Protein 8P2S (pdb70)

Sequence (1201 aa):
DTPAGMMMKFASETTKPFVDDYLLSEDVRDAVMHNYIHIHDKDYYPTKSLTCVQHPLDVILNHGFTAGHGSSRPAKRIETAAVLACISLETCQNEMHGGQAIPAFDFYLAPYVRMSYQEEVKNLEKLTGEDLSNLYDAPIDDYIEKPLDGLQGRERLEQHAINKTVNRVHQAMEAFIHNMNTIHSRGGNQVVFSSINYGTDTSAEGRCIMREILQSTYQGVGNGETAIFPIQIWKKKRGVNYLPEDRNYDLYKLACKVTARRFFPNFLNLDATFNQNEKWRADDPERYKWEIATMGCRTRVFEDRWGEKTSIARGNLSFSTINIVKLAIECMGIENEKQRIDMFFAKLDNILDITAKQLDERFQFQKTAMAKQFPLLMKYLWVGAENLKPEETIESVINHGTLGIGFIGLAECLVALIGKHHGESEKAQELGLKIITYMRDRANEFSEQYHHNYSILATPAEGLSGKFTKKDRKQFGVIPGVTDRDYYTNSNHVPVYYKCTALKKAQIEAPYHDLTRGGHIFYVEINPSVIESVVDMMDKYNMGYGSVNHNQRNIARKAKTRDVFMSIVNAKNNDITRENANMNADTPAGMMMKFASETTKPFVDDYLLSEDVRDAVMHNYIHIHDKDYYPTKSLTCVQHPLDVILNHGFTAGHGSSRPAKRIETAAVLACISLETCQNEMHGGQAIPAFDFYLAPYVRMSYQEEVKNLEKLTGEDLSNLYDAPIDDYIEKPLDGLQGRERLEQHAINKTVNRVHQAMEAFIHNMNTIHSRGGNQVVFSSINYGTDTSAEGRCIMREILQSTYQGVGNGETAIFPIQIWKKKRGVNYLPEDRNYDLYKLACKVTARRFFPNFLNLDATFNQNEKWRADDPERYKWEIATMGCRTRVFEDRWGEKTSIARGNLSFSTINIVKLAIECMGIENEKQRIDMFFAKLDNILDITAKQLDERFQFQKTAMAKQFPLLMKYLWVGAENLKPEETIESVINHGTLGIGFIGLAECLVALIGKHHGESEKAQELGLKIITYMRDRANEFSEQYHHNYSILATPAEGLSGKFTKKDRKQFGVIPGVTDRDYYTNSNHVPVYYKCTALKKAQIEAPYHDLTRGGHIFYVEIDGDATHNPSVIESVVDMMDKYNMGYGSVNHNRNRCLDCGYENADAHLEVCPKCGSHHIDKLQRITGYLVGTTDRWNSGKLAELHDRVTHI

Structure (mmCIF, N/CA/C/O backbone):
data_8P2S
#
_entry.id   8P2S
#
_cell.length_a   1.00
_cell.length_b   1.00
_cell.length_c   1.00
_cell.angle_alpha   90.00
_cell.angle_beta   90.00
_cell.angle_gamma   90.00
#
_symmetry.space_group_name_H-M   'P 1'
#
loop_
_entity.id
_entity.type
_entity.pdbx_description
1 polymer 'Anaerobic ribonucleoside-triphosphate reductase'
2 non-polymer "THYMIDINE-5'-TRIPHOSPHATE"
3 non-polymer 'MAGNESIUM ION'
4 non-polymer "GUANOSINE-5'-TRIPHOSPHATE"
5 non-polymer 'ZINC ION'
#
loop_
_atom_site.group_PDB
_atom_site.id
_atom_site.type_symbol
_atom_site.label_atom_id
_atom_site.label_alt_id
_atom_site.label_comp_id
_atom_site.label_asym_id
_atom_site.label_entity_id
_atom_site.label_seq_id
_atom_site.pdbx_PDB_ins_code
_atom_site.Cartn_x
_atom_site.Cartn_y
_atom_site.Cartn_z
_atom_site.occupancy
_atom_site.B_iso_or_equiv
_atom_site.auth_seq_id
_atom_site.auth_comp_id
_atom_site.auth_asym_id
_atom_site.auth_atom_id
_atom_site.pdbx_PDB_model_num
ATOM 1 N N . ASP A 1 124 ? 179.617 154.819 162.459 1.00 36.82 120 ASP A N 1
ATOM 2 C CA . ASP A 1 124 ? 180.382 154.770 163.698 1.00 36.82 120 ASP A CA 1
ATOM 3 C C . ASP A 1 124 ? 179.631 155.468 164.823 1.00 36.82 120 ASP A C 1
ATOM 4 O O . ASP A 1 124 ? 179.887 155.224 166.001 1.00 36.82 120 ASP A O 1
ATOM 9 N N . THR A 1 125 ? 178.706 156.343 164.450 1.00 34.82 121 THR A N 1
ATOM 10 C CA . THR A 1 125 ? 177.868 157.000 165.433 1.00 34.82 121 THR A CA 1
ATOM 11 C C . THR A 1 125 ? 176.876 156.001 166.029 1.00 34.82 121 THR A C 1
ATOM 12 O O . THR A 1 125 ? 176.514 155.013 165.383 1.00 34.82 121 THR A O 1
ATOM 16 N N . PRO A 1 126 ? 176.434 156.228 167.268 1.00 34.20 122 PRO A N 1
ATOM 17 C CA . PRO A 1 126 ? 175.434 155.327 167.865 1.00 34.20 122 PRO A CA 1
ATOM 18 C C . PRO A 1 126 ? 174.157 155.193 167.052 1.00 34.20 122 PRO A C 1
ATOM 19 O O . PRO A 1 126 ? 173.601 154.092 166.964 1.00 34.20 122 PRO A O 1
ATOM 23 N N . ALA A 1 127 ? 173.674 156.285 166.455 1.00 34.07 123 ALA A N 1
ATOM 24 C CA . ALA A 1 127 ? 172.467 156.204 165.637 1.00 34.07 123 ALA A CA 1
ATOM 25 C C . ALA A 1 127 ? 172.696 155.353 164.394 1.00 34.07 123 ALA A C 1
ATOM 26 O O . ALA A 1 127 ? 171.829 154.557 164.007 1.00 34.07 123 ALA A O 1
ATOM 28 N N . GLY A 1 128 ? 173.857 155.509 163.756 1.00 34.68 124 GLY A N 1
ATOM 29 C CA . GLY A 1 128 ? 174.176 154.672 162.614 1.00 34.68 124 GLY A CA 1
ATOM 30 C C . GLY A 1 128 ? 174.269 153.205 162.983 1.00 34.68 124 GLY A C 1
ATOM 31 O O . GLY A 1 128 ? 173.805 152.337 162.240 1.00 34.68 124 GLY A O 1
ATOM 32 N N . MET A 1 129 ? 174.865 152.910 164.140 1.00 34.35 125 MET A N 1
ATOM 33 C CA . MET A 1 129 ? 174.925 151.532 164.613 1.00 34.35 125 MET A CA 1
ATOM 34 C C . MET A 1 129 ? 173.532 150.978 164.879 1.00 34.35 125 MET A C 1
ATOM 35 O O . MET A 1 129 ? 173.246 149.817 164.566 1.00 34.35 125 MET A O 1
ATOM 40 N N . MET A 1 130 ? 172.655 151.792 165.469 1.00 33.81 126 MET A N 1
ATOM 41 C CA . MET A 1 130 ? 171.292 151.344 165.733 1.00 33.81 126 MET A CA 1
ATOM 42 C C . MET A 1 130 ? 170.561 151.027 164.436 1.00 33.81 126 MET A C 1
ATOM 43 O O . MET A 1 130 ? 169.865 150.009 164.333 1.00 33.81 126 MET A O 1
ATOM 48 N N . MET A 1 131 ? 170.713 151.887 163.428 1.00 34.08 127 MET A N 1
ATOM 49 C CA . MET A 1 131 ? 170.066 151.622 162.147 1.00 34.08 127 MET A CA 1
ATOM 50 C C . MET A 1 131 ? 170.664 150.400 161.461 1.00 34.08 127 MET A C 1
ATOM 51 O O . MET A 1 131 ? 169.946 149.642 160.800 1.00 34.08 127 MET A O 1
ATOM 56 N N . LYS A 1 132 ? 171.975 150.195 161.597 1.00 34.56 128 LYS A N 1
ATOM 57 C CA . LYS A 1 132 ? 172.594 148.999 161.035 1.00 34.56 128 LYS A CA 1
ATOM 58 C C . LYS A 1 132 ? 172.046 147.737 161.691 1.00 34.56 128 LYS A C 1
ATOM 59 O O . LYS A 1 132 ? 171.743 146.752 161.007 1.00 34.56 128 LYS A O 1
ATOM 65 N N . PHE A 1 133 ? 171.902 147.754 163.018 1.00 34.59 129 PHE A N 1
ATOM 66 C CA . PHE A 1 133 ? 171.319 146.614 163.720 1.00 34.59 129 PHE A CA 1
ATOM 67 C C . PHE A 1 133 ? 169.881 146.377 163.278 1.00 34.59 129 PHE A C 1
ATOM 68 O O . PHE A 1 133 ? 169.461 145.232 163.069 1.00 34.59 129 PHE A O 1
ATOM 76 N N . ALA A 1 134 ? 169.108 147.455 163.131 1.00 34.59 130 ALA A N 1
ATOM 77 C CA . ALA A 1 134 ? 167.724 147.317 162.689 1.00 34.59 130 ALA A CA 1
ATOM 78 C C . ALA A 1 134 ? 167.645 146.721 161.287 1.00 34.59 130 ALA A C 1
ATOM 79 O O . ALA A 1 134 ? 166.805 145.857 161.018 1.00 34.59 130 ALA A O 1
ATOM 81 N N . SER A 1 135 ? 168.513 147.170 160.379 1.00 35.42 131 SER A N 1
ATOM 82 C CA . SER A 1 135 ? 168.521 146.612 159.030 1.00 35.42 131 SER A CA 1
ATOM 83 C C . SER A 1 135 ? 168.919 145.142 159.043 1.00 35.42 131 SER A C 1
ATOM 84 O O . SER A 1 135 ? 168.328 144.321 158.326 1.00 35.42 131 SER A O 1
ATOM 87 N N . GLU A 1 136 ? 169.919 144.788 159.856 1.00 35.79 132 GLU A N 1
ATOM 88 C CA . GLU A 1 136 ? 170.379 143.406 159.910 1.00 35.79 132 GLU A CA 1
ATOM 89 C C . GLU A 1 136 ? 169.362 142.492 160.579 1.00 35.79 132 GLU A C 1
ATOM 90 O O . GLU A 1 136 ? 169.399 141.276 160.370 1.00 35.79 132 GLU A O 1
ATOM 96 N N . THR A 1 137 ? 168.466 143.041 161.394 1.00 35.47 133 THR A N 1
ATOM 97 C CA . THR A 1 137 ? 167.403 142.219 161.957 1.00 35.47 133 THR A CA 1
ATOM 98 C C . THR A 1 137 ? 166.107 142.277 161.156 1.00 35.47 133 THR A C 1
ATOM 99 O O . THR A 1 137 ? 165.207 141.471 161.414 1.00 35.47 133 THR A O 1
ATOM 103 N N . THR A 1 138 ? 165.983 143.200 160.201 1.00 35.56 134 THR A N 1
ATOM 104 C CA . THR A 1 138 ? 164.794 143.263 159.356 1.00 35.56 134 THR A CA 1
ATOM 10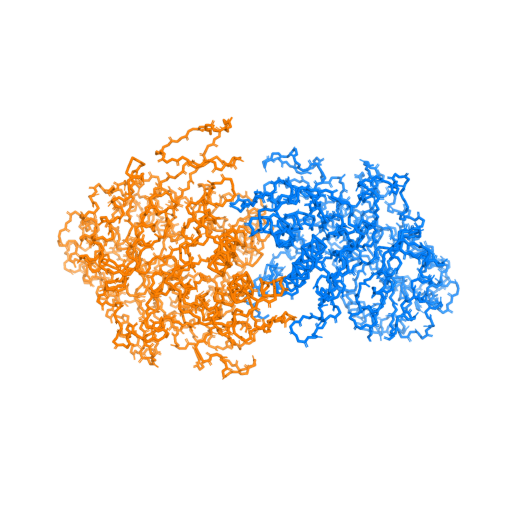5 C C . THR A 1 138 ? 164.946 142.527 158.033 1.00 35.56 134 THR A C 1
ATOM 106 O O . THR A 1 138 ? 164.013 141.835 157.617 1.00 35.56 134 THR A O 1
ATOM 110 N N . LYS A 1 139 ? 166.086 142.664 157.349 1.00 34.84 135 LYS A N 1
ATOM 111 C CA . LYS A 1 139 ? 166.233 142.027 156.040 1.00 34.84 135 LYS A CA 1
ATOM 112 C C . LYS A 1 139 ? 166.061 140.512 156.100 1.00 34.84 135 LYS A C 1
ATOM 113 O O . LYS A 1 139 ? 165.299 139.965 155.280 1.00 34.84 135 LYS A O 1
ATOM 119 N N . PRO A 1 140 ? 166.707 139.778 157.015 1.00 34.80 136 PRO A N 1
ATOM 120 C CA . PRO A 1 140 ? 166.377 138.351 157.138 1.00 34.80 136 PRO A CA 1
ATOM 121 C C . PRO A 1 140 ? 164.920 138.109 157.474 1.00 34.80 136 PRO A C 1
ATOM 122 O O . PRO A 1 140 ? 164.349 137.102 157.039 1.00 34.80 136 PRO A O 1
ATOM 126 N N . PHE A 1 141 ? 164.296 139.006 158.239 1.00 36.00 137 PHE A N 1
ATOM 127 C CA . PHE A 1 141 ? 162.900 138.801 158.605 1.00 36.00 137 PHE A CA 1
ATOM 128 C C . PHE A 1 141 ? 161.985 138.954 157.399 1.00 36.00 137 PHE A C 1
ATOM 129 O O . PHE A 1 141 ? 161.083 138.140 157.193 1.00 36.00 137 PHE A O 1
ATOM 137 N N . VAL A 1 142 ? 162.185 140.002 156.596 1.00 35.58 138 VAL A N 1
ATOM 138 C CA . VAL A 1 142 ? 161.344 140.171 155.413 1.00 35.58 138 VAL A CA 1
ATOM 139 C C . VAL A 1 142 ? 161.602 139.047 154.418 1.00 35.58 138 VAL A C 1
ATOM 140 O O . VAL A 1 142 ? 160.689 138.603 153.710 1.00 35.58 138 VAL A O 1
ATOM 144 N N . ASP A 1 143 ? 162.839 138.542 154.371 1.00 36.41 139 ASP A N 1
ATOM 145 C CA . ASP A 1 143 ? 163.122 137.397 153.511 1.00 36.41 139 ASP A CA 1
ATOM 146 C C . ASP A 1 143 ? 162.303 136.166 153.889 1.00 36.41 139 ASP A C 1
ATOM 147 O O . ASP A 1 143 ? 162.174 135.248 153.072 1.00 36.41 139 ASP A O 1
ATOM 152 N N . ASP A 1 144 ? 161.748 136.124 155.101 1.00 37.35 140 ASP A N 1
ATOM 153 C CA . ASP A 1 144 ? 160.969 134.991 155.586 1.00 37.35 140 ASP A CA 1
ATOM 154 C C . ASP A 1 144 ? 159.542 135.424 155.907 1.00 37.35 140 ASP A C 1
ATOM 155 O O . ASP A 1 144 ? 159.319 136.510 156.444 1.00 37.35 140 ASP A O 1
ATOM 160 N N . TYR A 1 145 ? 158.575 134.577 155.551 1.00 40.46 141 TYR A N 1
ATOM 161 C CA . TYR A 1 145 ? 157.165 134.743 155.906 1.00 40.46 141 TYR A CA 1
ATOM 162 C C . TYR A 1 145 ? 156.507 135.914 155.183 1.00 40.46 141 TYR A C 1
ATOM 163 O O . TYR A 1 145 ? 155.285 136.081 155.258 1.00 40.46 141 TYR A O 1
ATOM 172 N N . LEU A 1 146 ? 157.294 136.731 154.483 1.00 36.25 142 LEU A N 1
ATOM 173 C CA . LEU A 1 146 ? 156.760 137.877 153.753 1.00 36.25 142 LEU A CA 1
ATOM 174 C C . LEU A 1 146 ? 156.984 137.749 152.254 1.00 36.25 142 LEU A C 1
ATOM 175 O O . LEU A 1 146 ? 156.029 137.882 151.482 1.00 36.25 142 LEU A O 1
ATOM 180 N N . LEU A 1 147 ? 158.214 137.502 151.814 1.00 35.63 143 LEU A N 1
ATOM 181 C CA . LEU A 1 147 ? 158.462 137.271 150.399 1.00 35.63 143 LEU A CA 1
ATOM 182 C C . LEU A 1 147 ? 157.882 135.928 149.981 1.00 35.63 143 LEU A C 1
ATOM 183 O O . LEU A 1 147 ? 158.004 134.935 150.704 1.00 35.63 143 LEU A O 1
ATOM 188 N N . SER A 1 148 ? 157.249 135.899 148.813 1.00 36.83 144 SER A N 1
ATOM 189 C CA . SER A 1 148 ? 156.734 134.654 148.276 1.00 36.83 144 SER A CA 1
ATOM 190 C C . SER A 1 148 ? 157.889 133.731 147.895 1.00 36.83 144 SER A C 1
ATOM 191 O O . SER A 1 148 ? 159.051 134.142 147.816 1.00 36.83 144 SER A O 1
ATOM 194 N N . GLU A 1 149 ? 157.557 132.459 147.668 1.00 39.24 145 GLU A N 1
ATOM 195 C CA . GLU A 1 149 ? 158.584 131.476 147.332 1.00 39.24 145 GLU A CA 1
ATOM 196 C C . GLU A 1 149 ? 159.318 131.863 146.054 1.00 39.24 145 GLU A C 1
ATOM 197 O O . GLU A 1 149 ? 160.555 131.859 146.009 1.00 39.24 145 GLU A O 1
ATOM 203 N N . ASP A 1 150 ? 158.569 132.228 145.009 1.00 38.08 146 ASP A N 1
ATOM 204 C CA . ASP A 1 150 ? 159.192 132.651 143.759 1.00 38.08 146 ASP A CA 1
ATOM 205 C C . ASP A 1 150 ? 159.973 133.946 143.941 1.00 38.08 146 ASP A C 1
ATOM 206 O O . ASP A 1 150 ? 161.071 134.101 143.394 1.00 38.08 146 ASP A O 1
ATOM 211 N N . VAL A 1 151 ? 159.420 134.886 144.708 1.00 35.78 147 VAL A N 1
ATOM 212 C CA . VAL A 1 151 ? 160.089 136.165 144.931 1.00 35.78 147 VAL A CA 1
ATOM 213 C C . VAL A 1 151 ? 161.395 135.960 145.687 1.00 35.78 147 VAL A C 1
ATOM 214 O O . VAL A 1 151 ? 162.437 136.521 145.329 1.00 35.78 147 VAL A O 1
ATOM 218 N N . ARG A 1 152 ? 161.355 135.158 146.753 1.00 36.68 148 ARG A N 1
ATOM 219 C CA . ARG A 1 152 ? 162.568 134.895 147.518 1.00 36.68 148 ARG A CA 1
ATOM 220 C C . ARG A 1 152 ? 163.592 134.153 146.673 1.00 36.68 148 ARG A C 1
ATOM 221 O O . ARG A 1 152 ? 164.795 134.422 146.765 1.00 36.68 148 ARG A O 1
ATOM 229 N N . ASP A 1 153 ? 163.133 133.215 145.843 1.00 36.53 149 ASP A N 1
ATOM 230 C CA . ASP A 1 153 ? 164.045 132.512 144.950 1.00 36.53 149 ASP A CA 1
ATOM 231 C C . ASP A 1 153 ? 164.724 133.478 143.988 1.00 36.53 149 ASP A C 1
ATOM 232 O O . ASP A 1 153 ? 165.935 133.388 143.759 1.00 36.53 149 ASP A O 1
ATOM 237 N N . ALA A 1 154 ? 163.962 134.415 143.420 1.00 34.96 150 ALA A N 1
ATOM 238 C CA . ALA A 1 154 ? 164.547 135.383 142.498 1.00 34.96 150 ALA A CA 1
ATOM 239 C C . ALA A 1 154 ? 165.535 136.302 143.206 1.00 34.96 150 ALA A C 1
ATOM 240 O O . ALA A 1 154 ? 166.601 136.613 142.664 1.00 34.96 150 ALA A O 1
ATOM 242 N N . VAL A 1 155 ? 165.194 136.754 144.414 1.00 34.92 151 VAL A N 1
ATOM 243 C CA . VAL A 1 155 ? 166.076 137.663 145.143 1.00 34.92 151 VAL A CA 1
ATOM 244 C C . VAL A 1 155 ? 167.375 136.961 145.522 1.00 34.92 151 VAL A C 1
ATOM 245 O O . VAL A 1 155 ? 168.467 137.517 145.363 1.00 34.92 151 VAL A O 1
ATOM 249 N N . MET A 1 156 ? 167.278 135.727 146.021 1.00 36.94 152 MET A N 1
ATOM 250 C CA . MET A 1 156 ? 168.470 135.004 146.448 1.00 36.94 152 MET A CA 1
ATOM 251 C C . MET A 1 156 ? 169.340 134.565 145.279 1.00 36.94 152 MET A C 1
ATOM 252 O O . MET A 1 156 ? 170.521 134.267 145.482 1.00 36.94 152 MET A O 1
ATOM 257 N N . HIS A 1 157 ? 168.791 134.519 144.068 1.00 34.98 153 HIS A N 1
ATOM 258 C CA . HIS A 1 157 ? 169.536 134.109 142.886 1.00 34.98 153 HIS A CA 1
ATOM 259 C C . HIS A 1 157 ? 170.134 135.286 142.126 1.00 34.98 153 HIS A C 1
ATOM 260 O O . HIS A 1 157 ? 170.543 135.116 140.974 1.00 34.98 153 HIS A O 1
ATOM 267 N N . ASN A 1 158 ? 170.174 136.472 142.739 1.00 34.14 154 ASN A N 1
ATOM 268 C CA . ASN A 1 158 ? 170.812 137.657 142.160 1.00 34.14 154 ASN A CA 1
ATOM 269 C C . ASN A 1 158 ? 170.084 138.129 140.901 1.00 34.14 154 ASN A C 1
ATOM 270 O O . ASN A 1 158 ? 170.705 138.580 139.938 1.00 34.14 154 ASN A O 1
ATOM 275 N N . TYR A 1 159 ? 168.756 138.025 140.908 1.00 33.34 155 TYR A N 1
ATOM 276 C CA . TYR A 1 159 ? 167.916 138.524 139.826 1.00 33.34 155 TYR A CA 1
ATOM 277 C C . TYR A 1 159 ? 167.256 139.853 140.168 1.00 33.34 155 TYR A C 1
ATOM 278 O O . TYR A 1 159 ? 167.283 140.787 139.363 1.00 33.34 155 TYR A O 1
ATOM 287 N N . ILE A 1 160 ? 166.661 139.952 141.353 1.00 31.31 156 ILE A N 1
ATOM 288 C CA . ILE A 1 160 ? 165.906 141.124 141.775 1.00 31.31 156 ILE A CA 1
ATOM 289 C C . ILE A 1 160 ? 166.554 141.694 143.025 1.00 31.31 156 ILE A C 1
ATOM 290 O O . ILE A 1 160 ? 166.826 140.957 143.980 1.00 31.31 156 ILE A O 1
ATOM 295 N N . HIS A 1 161 ? 166.802 142.998 143.019 1.00 29.87 157 HIS A N 1
ATOM 296 C CA . HIS A 1 161 ? 167.216 143.726 144.211 1.00 29.87 157 HIS A CA 1
ATOM 297 C C . HIS A 1 161 ? 166.020 144.538 144.686 1.00 29.87 157 HIS A C 1
ATOM 298 O O . HIS A 1 161 ? 165.614 145.496 144.023 1.00 29.87 157 HIS A O 1
ATOM 305 N N . ILE A 1 162 ? 165.455 144.149 145.827 1.00 29.33 158 ILE A N 1
ATOM 306 C CA . ILE A 1 162 ? 164.322 144.858 146.416 1.00 29.33 158 ILE A CA 1
ATOM 307 C C . ILE A 1 162 ? 164.891 146.046 147.184 1.00 29.33 158 ILE A C 1
ATOM 308 O O . ILE A 1 162 ? 165.430 145.890 148.280 1.00 29.33 158 ILE A O 1
ATOM 313 N N . HIS A 1 163 ? 164.783 147.238 146.604 1.00 29.84 159 HIS A N 1
ATOM 314 C CA . HIS A 1 163 ? 165.301 148.430 147.256 1.00 29.84 159 HIS A CA 1
ATOM 315 C C . HIS A 1 163 ? 164.530 148.712 148.535 1.00 29.84 159 HIS A C 1
ATOM 316 O O . HIS A 1 163 ? 163.306 148.567 148.586 1.00 29.84 159 HIS A O 1
ATOM 323 N N . ASP A 1 164 ? 165.262 149.117 149.571 1.00 32.32 160 ASP A N 1
ATOM 324 C CA . ASP A 1 164 ? 164.700 149.328 150.901 1.00 32.32 160 ASP A CA 1
ATOM 325 C C . ASP A 1 164 ? 164.009 148.061 151.403 1.00 32.32 160 ASP A C 1
ATOM 326 O O . ASP A 1 164 ? 162.849 148.078 151.818 1.00 32.32 160 ASP A O 1
ATOM 331 N N . LYS A 1 165 ? 164.738 146.943 151.340 1.00 32.57 161 LYS A N 1
ATOM 332 C CA . LYS A 1 165 ? 164.240 145.706 151.933 1.00 32.57 161 LYS A CA 1
ATOM 333 C C . LYS A 1 165 ? 164.119 145.849 153.443 1.00 32.57 161 LYS A C 1
ATOM 334 O O . LYS A 1 165 ? 163.182 145.323 154.052 1.00 32.57 161 LYS A O 1
ATOM 340 N N . ASP A 1 166 ? 165.071 146.533 154.068 1.00 32.89 162 ASP A N 1
ATOM 341 C CA . ASP A 1 166 ? 164.808 147.127 155.367 1.00 32.89 162 ASP A CA 1
ATOM 342 C C . ASP A 1 166 ? 163.829 148.281 155.190 1.00 32.89 162 ASP A C 1
ATOM 343 O O . ASP A 1 166 ? 163.875 149.006 154.194 1.00 32.89 162 ASP A O 1
ATOM 348 N N . TYR A 1 167 ? 162.944 148.445 156.171 1.00 31.52 163 TYR A N 1
ATOM 349 C CA . TYR A 1 167 ? 161.735 149.277 156.165 1.00 31.52 163 TYR A CA 1
ATOM 350 C C . TYR A 1 167 ? 160.577 148.572 155.467 1.00 31.52 163 TYR A C 1
ATOM 351 O O . TYR A 1 167 ? 159.476 149.135 155.422 1.00 31.52 163 TYR A O 1
ATOM 360 N N . TYR A 1 168 ? 160.779 147.375 154.917 1.00 29.79 164 TYR A N 1
ATOM 361 C CA . TYR A 1 168 ? 159.648 146.576 154.449 1.00 29.79 164 TYR A CA 1
ATOM 362 C C . TYR A 1 168 ? 158.671 146.255 155.573 1.00 29.79 164 TYR A C 1
ATOM 363 O O . TYR A 1 168 ? 157.455 146.411 155.363 1.00 29.79 164 TYR A O 1
ATOM 372 N N . PRO A 1 169 ? 159.100 145.809 156.761 1.00 30.65 165 PRO A N 1
ATOM 373 C CA . PRO A 1 169 ? 158.123 145.573 157.837 1.00 30.65 165 PRO A CA 1
ATOM 374 C C . PRO A 1 169 ? 157.393 146.826 158.276 1.00 30.65 165 PRO A C 1
ATOM 375 O O . PRO A 1 169 ? 156.314 146.720 158.870 1.00 30.65 165 PRO A O 1
ATOM 379 N N . THR A 1 170 ? 157.947 148.006 158.008 1.00 30.11 166 THR A N 1
ATOM 380 C CA . THR A 1 170 ? 157.330 149.261 158.408 1.00 30.11 166 THR A CA 1
ATOM 381 C C . THR A 1 170 ? 156.192 149.685 157.493 1.00 30.11 166 THR A C 1
ATOM 382 O O . THR A 1 170 ? 155.503 150.662 157.809 1.00 30.11 166 THR A O 1
ATOM 386 N N . LYS A 1 171 ? 155.985 148.985 156.376 1.00 28.67 167 LYS A N 1
ATOM 387 C CA . LYS A 1 171 ? 154.968 149.339 155.385 1.00 28.67 167 LYS A CA 1
ATOM 388 C C . LYS A 1 171 ? 155.170 150.758 154.863 1.00 28.67 167 LYS A C 1
ATOM 389 O O . LYS A 1 171 ? 154.217 151.428 154.461 1.00 28.67 167 LYS A O 1
ATOM 395 N N . SER A 1 172 ? 156.417 151.215 154.865 1.00 29.30 168 SER A N 1
ATOM 396 C CA . SER A 1 172 ? 156.733 152.580 154.482 1.00 29.30 168 SER A CA 1
ATOM 397 C C . SER A 1 172 ? 156.760 152.741 152.965 1.00 29.30 168 SER A C 1
ATOM 398 O O . SER A 1 172 ? 157.082 151.810 152.222 1.00 29.30 168 SER A O 1
ATOM 401 N N . LEU A 1 173 ? 156.417 153.942 152.513 1.00 28.92 169 LEU A N 1
ATOM 402 C CA . LEU A 1 173 ? 156.535 154.315 151.113 1.00 28.92 169 LEU A CA 1
ATOM 403 C C . LEU A 1 173 ? 157.915 154.912 150.852 1.00 28.92 169 LEU A C 1
ATOM 404 O O . LEU A 1 173 ? 158.686 155.181 151.775 1.00 28.92 169 LEU A O 1
ATOM 409 N N . THR A 1 174 ? 158.232 155.118 149.574 1.00 29.40 170 THR A N 1
ATOM 410 C CA . THR A 1 174 ? 159.581 155.569 149.229 1.00 29.40 170 THR A CA 1
ATOM 411 C C . THR A 1 174 ? 159.736 157.082 149.368 1.00 29.40 170 THR A C 1
ATOM 412 O O . THR A 1 174 ? 160.457 157.563 150.246 1.00 29.40 170 THR A O 1
ATOM 416 N N . CYS A 1 175 ? 159.030 157.851 148.543 1.00 30.74 171 CYS A N 1
ATOM 417 C CA . CYS A 1 175 ? 159.343 159.266 148.403 1.00 30.74 171 CYS A CA 1
ATOM 418 C C . CYS A 1 175 ? 158.065 160.060 148.181 1.00 30.74 171 CYS A C 1
ATOM 419 O O . CYS A 1 175 ? 156.997 159.500 147.924 1.00 30.74 171 CYS A O 1
ATOM 422 N N . VAL A 1 176 ? 158.187 161.385 148.283 1.00 30.36 172 VAL A N 1
ATOM 423 C CA . VAL A 1 176 ? 157.050 162.269 148.057 1.00 30.36 172 VAL A CA 1
ATOM 424 C C . VAL A 1 176 ? 157.552 163.653 147.666 1.00 30.36 172 VAL A C 1
ATOM 425 O O . VAL A 1 176 ? 158.658 164.072 148.043 1.00 30.36 172 VAL A O 1
ATOM 429 N N . GLN A 1 177 ? 156.735 164.350 146.878 1.00 29.27 173 GLN A N 1
ATOM 430 C CA . GLN A 1 177 ? 156.866 165.780 146.638 1.00 29.27 173 GLN A CA 1
ATOM 431 C C . GLN A 1 177 ? 155.907 166.489 147.588 1.00 29.27 173 GLN A C 1
ATOM 432 O O . GLN A 1 177 ? 154.686 166.395 147.430 1.00 29.27 173 GLN A O 1
ATOM 438 N N . HIS A 1 178 ? 156.454 167.188 148.569 1.00 29.29 174 HIS A N 1
ATOM 439 C CA . HIS A 1 178 ? 155.658 167.795 149.621 1.00 29.29 174 HIS A CA 1
ATOM 440 C C . HIS A 1 178 ? 154.791 168.918 149.072 1.00 29.29 174 HIS A C 1
ATOM 441 O O . HIS A 1 178 ? 155.322 169.853 148.454 1.00 29.29 174 HIS A O 1
ATOM 448 N N . PRO A 1 179 ? 153.477 168.879 149.268 1.00 29.39 175 PRO A N 1
ATOM 449 C CA . PRO A 1 179 ? 152.687 170.097 149.073 1.00 29.39 175 PRO A CA 1
ATOM 450 C C . PRO A 1 179 ? 152.877 171.026 150.260 1.00 29.39 175 PRO A C 1
ATOM 451 O O . PRO A 1 179 ? 152.268 170.832 151.317 1.00 29.39 175 PRO A O 1
ATOM 455 N N . LEU A 1 180 ? 153.716 172.046 150.097 1.00 29.39 176 LEU A N 1
ATOM 456 C CA . LEU A 1 180 ? 154.063 172.911 151.215 1.00 29.39 176 LEU A CA 1
ATOM 457 C C . LEU A 1 180 ? 153.029 173.991 151.474 1.00 29.39 176 LEU A C 1
ATOM 458 O O . LEU A 1 180 ? 153.070 174.617 152.537 1.00 29.39 176 LEU A O 1
ATOM 463 N N . ASP A 1 181 ? 152.117 174.234 150.533 1.00 30.67 177 ASP A N 1
ATOM 464 C CA . ASP A 1 181 ? 151.084 175.236 150.762 1.00 30.67 177 ASP A CA 1
ATOM 465 C C . ASP A 1 181 ? 150.186 174.840 151.926 1.00 30.67 177 ASP A C 1
ATOM 466 O O . ASP A 1 181 ? 149.835 175.682 152.759 1.00 30.67 177 ASP A O 1
ATOM 471 N N . VAL A 1 182 ? 149.829 173.557 152.019 1.00 30.81 178 VAL A N 1
ATOM 472 C CA . VAL A 1 182 ? 148.971 173.096 153.109 1.00 30.81 178 VAL A CA 1
ATOM 473 C C . VAL A 1 182 ? 149.647 173.333 154.454 1.00 30.81 178 VAL A C 1
ATOM 474 O O . VAL A 1 182 ? 149.061 173.922 155.373 1.00 30.81 178 VAL A O 1
ATOM 478 N N . ILE A 1 183 ? 150.901 172.895 154.580 1.00 30.68 179 ILE A N 1
ATOM 479 C CA . ILE A 1 183 ? 151.628 173.034 155.838 1.00 30.68 179 ILE A CA 1
ATOM 480 C C . ILE A 1 183 ? 151.829 174.503 156.183 1.00 30.68 179 ILE A C 1
ATOM 481 O O . ILE A 1 183 ? 151.648 174.917 157.333 1.00 30.68 179 ILE A O 1
ATOM 486 N N . LEU A 1 184 ? 152.204 175.314 155.194 1.00 29.44 180 LEU A N 1
ATOM 487 C CA . LEU A 1 184 ? 152.557 176.700 155.468 1.00 29.44 180 LEU A CA 1
ATOM 488 C C . LEU A 1 184 ? 151.331 177.568 155.719 1.00 29.44 180 LEU A C 1
ATOM 489 O O . LEU A 1 184 ? 151.439 178.606 156.381 1.00 29.44 180 LEU A O 1
ATOM 494 N N . ASN A 1 185 ? 150.164 177.173 155.211 1.00 29.93 181 ASN A N 1
ATOM 495 C CA . ASN A 1 185 ? 148.974 177.997 155.374 1.00 29.93 181 ASN A CA 1
ATOM 496 C C . ASN A 1 185 ? 148.096 177.544 156.531 1.00 29.93 181 ASN A C 1
ATOM 497 O O . ASN A 1 185 ? 147.370 178.361 157.107 1.00 29.93 181 ASN A O 1
ATOM 502 N N . HIS A 1 186 ? 148.130 176.260 156.883 1.00 30.78 182 HIS A N 1
ATOM 503 C CA . HIS A 1 186 ? 147.311 175.746 157.972 1.00 30.78 182 HIS A CA 1
ATOM 504 C C . HIS A 1 186 ? 148.143 175.233 159.139 1.00 30.78 182 HIS A C 1
ATOM 505 O O . HIS A 1 186 ? 147.583 174.669 160.084 1.00 30.78 182 HIS A O 1
ATOM 512 N N . GLY A 1 187 ? 149.458 175.424 159.104 1.00 30.17 183 GLY A N 1
ATOM 513 C CA . GLY A 1 187 ? 150.290 174.829 160.123 1.00 30.17 183 GLY A CA 1
ATOM 514 C C . GLY A 1 187 ? 150.287 173.317 159.978 1.00 30.17 183 GLY A C 1
ATOM 515 O O . GLY A 1 187 ? 149.996 172.761 158.915 1.00 30.17 183 GLY A O 1
ATOM 516 N N . PHE A 1 188 ? 150.616 172.645 161.077 1.00 31.31 184 PHE A N 1
ATOM 517 C CA . PHE A 1 188 ? 150.499 171.194 161.112 1.00 31.31 184 PHE A CA 1
ATOM 518 C C . PHE A 1 188 ? 150.411 170.742 162.560 1.00 31.31 184 PHE A C 1
ATOM 519 O O . PHE A 1 188 ? 150.763 171.480 163.481 1.00 31.31 184 PHE A O 1
ATOM 527 N N . THR A 1 189 ? 149.921 169.516 162.745 1.00 33.22 185 THR A N 1
ATOM 528 C CA . THR A 1 189 ? 149.846 168.883 164.065 1.00 33.22 185 THR A CA 1
ATOM 529 C C . THR A 1 189 ? 150.238 167.417 163.890 1.00 33.22 185 THR A C 1
ATOM 530 O O . THR A 1 189 ? 149.387 166.564 163.624 1.00 33.22 185 THR A O 1
ATOM 534 N N . ALA A 1 190 ? 151.529 167.133 164.037 1.00 34.51 186 ALA A N 1
ATOM 535 C CA . ALA A 1 190 ? 152.049 165.772 163.971 1.00 34.51 186 ALA A CA 1
ATOM 536 C C . ALA A 1 190 ? 152.345 165.312 165.393 1.00 34.51 186 ALA A C 1
ATOM 537 O O . ALA A 1 190 ? 153.285 165.804 166.027 1.00 34.51 186 ALA A O 1
ATOM 539 N N . GLY A 1 191 ? 151.553 164.365 165.886 1.00 34.96 187 GLY A N 1
ATOM 540 C CA . GLY A 1 191 ? 151.692 163.959 167.274 1.00 34.96 187 GLY A CA 1
ATOM 541 C C . GLY A 1 191 ? 151.404 165.129 168.191 1.00 34.96 187 GLY A C 1
ATOM 542 O O . GLY A 1 191 ? 150.343 165.760 168.118 1.00 34.96 187 GLY A O 1
ATOM 543 N N . HIS A 1 192 ? 152.354 165.431 169.070 1.00 35.14 188 HIS A N 1
ATOM 544 C CA . HIS A 1 192 ? 152.253 166.593 169.940 1.00 35.14 188 HIS A CA 1
ATOM 545 C C . HIS A 1 192 ? 152.960 167.818 169.374 1.00 35.14 188 HIS A C 1
ATOM 546 O O . HIS A 1 192 ? 152.934 168.878 170.009 1.00 35.14 188 HIS A O 1
ATOM 553 N N . GLY A 1 193 ? 153.585 167.702 168.205 1.00 34.39 189 GLY A N 1
ATOM 554 C CA . GLY A 1 193 ? 154.231 168.834 167.570 1.00 34.39 189 GLY A CA 1
ATOM 555 C C . GLY A 1 193 ? 153.283 169.622 166.690 1.00 34.39 189 GLY A C 1
ATOM 556 O O . GLY A 1 193 ? 152.878 169.149 165.624 1.00 34.39 189 GLY A O 1
ATOM 557 N N . SER A 1 194 ? 152.921 170.826 167.124 1.00 33.31 190 SER A N 1
ATOM 558 C CA . SER A 1 194 ? 151.958 171.662 166.421 1.00 33.31 190 SER A CA 1
ATOM 559 C C . SER A 1 194 ? 152.598 172.996 166.072 1.00 33.31 190 SER A C 1
ATOM 560 O O . SER A 1 194 ? 153.224 173.632 166.926 1.00 33.31 190 SER A O 1
ATOM 563 N N . SER A 1 195 ? 152.441 173.413 164.819 1.00 31.20 191 SER A N 1
ATOM 564 C CA . SER A 1 195 ? 152.944 174.692 164.342 1.00 31.20 191 SER A CA 1
ATOM 565 C C . SER A 1 195 ? 151.826 175.477 163.673 1.00 31.20 191 SER A C 1
ATOM 566 O O . SER A 1 195 ? 151.049 174.926 162.883 1.00 31.20 191 SER A O 1
ATOM 569 N N . ARG A 1 196 ? 151.764 176.765 163.993 1.00 28.93 192 ARG A N 1
ATOM 570 C CA . ARG A 1 196 ? 150.789 177.684 163.428 1.00 28.93 192 ARG A CA 1
ATOM 571 C C . ARG A 1 196 ? 151.192 178.069 162.010 1.00 28.93 192 ARG A C 1
ATOM 572 O O . ARG A 1 196 ? 152.326 177.834 161.588 1.00 28.93 192 ARG A O 1
ATOM 580 N N . PRO A 1 197 ? 150.269 178.642 161.233 1.00 27.54 193 PRO A N 1
ATOM 581 C CA . PRO A 1 197 ? 150.626 179.092 159.882 1.00 27.54 193 PRO A CA 1
ATOM 582 C C . PRO A 1 197 ? 151.755 180.113 159.904 1.00 27.54 193 PRO A C 1
ATOM 583 O O . PRO A 1 197 ? 151.843 180.955 160.800 1.00 27.54 193 PRO A O 1
ATOM 587 N N . ALA A 1 198 ? 152.626 180.025 158.903 1.00 27.44 194 ALA A N 1
ATOM 588 C CA . ALA A 1 198 ? 153.790 180.895 158.826 1.00 27.44 194 ALA A CA 1
ATOM 589 C C . ALA A 1 198 ? 153.382 182.341 158.567 1.00 27.44 194 ALA A C 1
ATOM 590 O O . ALA A 1 198 ? 152.355 182.622 157.944 1.00 27.44 194 ALA A O 1
ATOM 592 N N . LYS A 1 199 ? 154.210 183.267 159.059 1.00 27.33 195 LYS A N 1
ATOM 593 C CA . LYS A 1 199 ? 153.980 184.696 158.884 1.00 27.33 195 LYS A CA 1
ATOM 594 C C . LYS A 1 199 ? 155.202 185.405 158.309 1.00 27.33 195 LYS A C 1
ATOM 595 O O . LYS A 1 199 ? 155.208 186.634 158.213 1.00 27.33 195 LYS A O 1
ATOM 601 N N . ARG A 1 200 ? 156.224 184.656 157.907 1.00 28.14 196 ARG A N 1
ATOM 602 C CA . ARG A 1 200 ? 157.489 185.232 157.475 1.00 28.14 196 ARG A CA 1
ATOM 603 C C . ARG A 1 200 ? 158.217 184.218 156.606 1.00 28.14 196 ARG A C 1
ATOM 604 O O . ARG A 1 200 ? 157.835 183.050 156.525 1.00 28.14 196 ARG A O 1
ATOM 612 N N . ILE A 1 201 ? 159.272 184.690 155.944 1.00 29.61 197 ILE A N 1
ATOM 613 C CA . ILE A 1 201 ? 160.174 183.789 155.236 1.00 29.61 197 ILE A CA 1
ATOM 614 C C . ILE A 1 201 ? 161.019 182.985 156.213 1.00 29.61 197 ILE A C 1
ATOM 615 O O . ILE A 1 201 ? 161.323 181.813 155.957 1.00 29.61 197 ILE A O 1
ATOM 620 N N . GLU A 1 202 ? 161.419 183.597 157.331 1.00 29.92 198 GLU A N 1
ATOM 621 C CA . GLU A 1 202 ? 162.242 182.894 158.308 1.00 29.92 198 GLU A CA 1
ATOM 622 C C . GLU A 1 202 ? 161.513 181.682 158.865 1.00 29.92 198 GLU A C 1
ATOM 623 O O . GLU A 1 202 ? 162.106 180.609 159.022 1.00 29.92 198 GLU A O 1
ATOM 629 N N . THR A 1 203 ? 160.223 181.828 159.167 1.00 28.88 199 THR A N 1
ATOM 630 C CA . THR A 1 203 ? 159.451 180.686 159.636 1.00 28.88 199 THR A CA 1
ATOM 631 C C . THR A 1 203 ? 159.066 179.751 158.497 1.00 28.88 199 THR A C 1
ATOM 632 O O . THR A 1 203 ? 158.939 178.545 158.717 1.00 28.88 199 THR A O 1
ATOM 636 N N . ALA A 1 204 ? 158.891 180.276 157.281 1.00 28.89 200 ALA A N 1
ATOM 637 C CA . ALA A 1 204 ? 158.528 179.426 156.149 1.00 28.89 200 ALA A CA 1
ATOM 638 C C . ALA A 1 204 ? 159.646 178.446 155.809 1.00 28.89 200 ALA A C 1
ATOM 639 O O . ALA A 1 204 ? 159.394 177.258 155.571 1.00 28.89 200 ALA A O 1
ATOM 641 N N . ALA A 1 205 ? 160.891 178.926 155.780 1.00 29.41 201 ALA A N 1
ATOM 642 C CA . ALA A 1 205 ? 162.016 178.039 155.499 1.00 29.41 201 ALA A CA 1
ATOM 643 C C . ALA A 1 205 ? 162.168 176.978 156.582 1.00 29.41 201 ALA A C 1
ATOM 644 O O . ALA A 1 205 ? 162.432 175.804 156.286 1.00 29.41 201 ALA A O 1
ATOM 646 N N . VAL A 1 206 ? 161.999 177.370 157.846 1.00 29.58 202 VAL A N 1
ATOM 647 C CA . VAL A 1 206 ? 162.122 176.412 158.940 1.00 29.58 202 VAL A CA 1
ATOM 648 C C . VAL A 1 206 ? 160.996 175.388 158.881 1.00 29.58 202 VAL A C 1
ATOM 649 O O . VAL A 1 206 ? 161.203 174.207 159.171 1.00 29.58 202 VAL A O 1
ATOM 653 N N . LEU A 1 207 ? 159.791 175.816 158.498 1.00 29.94 203 LEU A N 1
ATOM 654 C CA . LEU A 1 207 ? 158.694 174.867 158.344 1.00 29.94 203 LEU A CA 1
ATOM 655 C C . LEU A 1 207 ? 158.934 173.914 157.180 1.00 29.94 203 LEU A C 1
ATOM 656 O O . LEU A 1 207 ? 158.558 172.742 157.259 1.00 29.94 203 LEU A O 1
ATOM 661 N N . ALA A 1 208 ? 159.549 174.393 156.098 1.00 30.24 204 ALA A N 1
ATOM 662 C CA . ALA A 1 208 ? 159.924 173.498 155.006 1.00 30.24 204 ALA A CA 1
ATOM 663 C C . ALA A 1 208 ? 160.925 172.451 155.482 1.00 30.24 204 ALA A C 1
ATOM 664 O O . ALA A 1 208 ? 160.776 171.251 155.204 1.00 30.24 204 ALA A O 1
ATOM 666 N N . CYS A 1 209 ? 161.947 172.892 156.221 1.00 30.55 205 CYS A N 1
ATOM 667 C CA . CYS A 1 209 ? 162.916 171.954 156.781 1.00 30.55 205 CYS A CA 1
ATOM 668 C C . CYS A 1 209 ? 162.238 170.955 157.710 1.00 30.55 205 CYS A C 1
ATOM 669 O O . CYS A 1 209 ? 162.541 169.757 157.676 1.00 30.55 205 CYS A O 1
ATOM 672 N N . ILE A 1 210 ? 161.318 171.436 158.547 1.00 30.53 206 ILE A N 1
ATOM 673 C CA . ILE A 1 210 ? 160.629 170.574 159.501 1.00 30.53 206 ILE A CA 1
ATOM 674 C C . ILE A 1 210 ? 159.784 169.539 158.775 1.00 30.53 206 ILE A C 1
ATOM 675 O O . ILE A 1 210 ? 159.764 168.364 159.152 1.00 30.53 206 ILE A O 1
ATOM 680 N N . SER A 1 211 ? 159.064 169.957 157.733 1.00 30.06 207 SER A N 1
ATOM 681 C CA . SER A 1 211 ? 158.249 169.020 156.969 1.00 30.06 207 SER A CA 1
ATOM 682 C C . SER A 1 211 ? 159.114 167.947 156.325 1.00 30.06 207 SER A C 1
ATOM 683 O O . SER A 1 211 ? 158.796 166.752 156.390 1.00 30.06 207 SER A O 1
ATOM 686 N N . LEU A 1 212 ? 160.227 168.356 155.709 1.00 30.16 208 LEU A N 1
ATOM 687 C CA . LEU A 1 212 ? 161.110 167.384 155.071 1.00 30.16 208 LEU A CA 1
ATOM 688 C C . LEU A 1 212 ? 161.677 166.403 156.091 1.00 30.16 208 LEU A C 1
ATOM 689 O O . LEU A 1 212 ? 161.695 165.189 155.858 1.00 30.16 208 LEU A O 1
ATOM 694 N N . GLU A 1 213 ? 162.133 166.912 157.239 1.00 32.52 209 GLU A N 1
ATOM 695 C CA . GLU A 1 213 ? 162.714 166.041 158.257 1.00 32.52 209 GLU A CA 1
ATOM 696 C C . GLU A 1 213 ? 161.673 165.101 158.853 1.00 32.52 209 GLU A C 1
ATOM 697 O O . GLU A 1 213 ? 161.958 163.921 159.087 1.00 32.52 209 GLU A O 1
ATOM 703 N N . THR A 1 214 ? 160.465 165.606 159.113 1.00 31.02 210 THR A N 1
ATOM 704 C CA . THR A 1 214 ? 159.417 164.777 159.695 1.00 31.02 210 THR A CA 1
ATOM 705 C C . THR A 1 214 ? 158.991 163.674 158.739 1.00 31.02 210 THR A C 1
ATOM 706 O O . THR A 1 214 ? 158.817 162.521 159.149 1.00 31.02 210 THR A O 1
ATOM 710 N N . CYS A 1 215 ? 158.823 164.002 157.457 1.00 31.03 211 CYS A N 1
ATOM 711 C CA . CYS A 1 215 ? 158.417 162.987 156.497 1.00 31.03 211 CYS A CA 1
ATOM 712 C C . CYS A 1 215 ? 159.561 162.062 156.106 1.00 31.03 211 CYS A C 1
ATOM 713 O O . CYS A 1 215 ? 159.306 160.979 155.569 1.00 31.03 211 CYS A O 1
ATOM 716 N N . GLN A 1 216 ? 160.810 162.457 156.362 1.00 30.96 212 GLN A N 1
ATOM 717 C CA . GLN A 1 216 ? 161.928 161.557 156.107 1.00 30.96 212 GLN A CA 1
ATOM 718 C C . GLN A 1 216 ? 161.978 160.426 157.126 1.00 30.96 212 GLN A C 1
ATOM 719 O O . GLN A 1 216 ? 162.504 159.349 156.831 1.00 30.96 212 GLN A O 1
ATOM 725 N N . ASN A 1 217 ? 161.444 160.648 158.324 1.00 31.98 213 ASN A N 1
ATOM 726 C CA . ASN A 1 217 ? 161.365 159.595 159.327 1.00 31.98 213 ASN A CA 1
ATOM 727 C C . ASN A 1 217 ? 160.150 158.698 159.143 1.00 31.98 213 ASN A C 1
ATOM 728 O O . ASN A 1 217 ? 160.008 157.714 159.875 1.00 31.98 213 ASN A O 1
ATOM 733 N N . GLU A 1 218 ? 159.274 159.016 158.194 1.00 30.99 214 GLU A N 1
ATOM 734 C CA . GLU A 1 218 ? 158.128 158.183 157.868 1.00 30.99 214 GLU A CA 1
ATOM 735 C C . GLU A 1 218 ? 158.293 157.455 156.542 1.00 30.99 214 GLU A C 1
ATOM 736 O O . GLU A 1 218 ? 157.465 156.602 156.211 1.00 30.99 214 GLU A O 1
ATOM 742 N N . MET A 1 219 ? 159.336 157.774 155.778 1.00 30.52 215 MET A N 1
ATOM 743 C CA . MET A 1 219 ? 159.576 157.162 154.480 1.00 30.52 215 MET A CA 1
ATOM 744 C C . MET A 1 219 ? 161.061 156.864 154.337 1.00 30.52 215 MET A C 1
ATOM 745 O O . MET A 1 219 ? 161.901 157.454 155.016 1.00 30.52 215 MET A O 1
ATOM 750 N N . HIS A 1 220 ? 161.379 155.932 153.442 1.00 29.53 216 HIS A N 1
ATOM 751 C CA . HIS A 1 220 ? 162.747 155.465 153.264 1.00 29.53 216 HIS A CA 1
ATOM 752 C C . HIS A 1 220 ? 163.414 156.022 152.013 1.00 29.53 216 HIS A C 1
ATOM 753 O O . HIS A 1 220 ? 164.458 155.507 151.601 1.00 29.53 216 HIS A O 1
ATOM 760 N N . GLY A 1 221 ? 162.846 157.056 151.399 1.00 31.02 217 GLY A N 1
ATOM 761 C CA . GLY A 1 221 ? 163.447 157.638 150.215 1.00 31.02 217 GLY A CA 1
ATOM 762 C C . GLY A 1 221 ? 163.596 159.143 150.284 1.00 31.02 217 GLY A C 1
ATOM 763 O O . GLY A 1 221 ? 163.654 159.721 151.373 1.00 31.02 217 GLY A O 1
ATOM 764 N N . GLY A 1 222 ? 163.659 159.790 149.121 1.00 31.69 218 GLY A N 1
ATOM 765 C CA . GLY A 1 222 ? 163.899 161.217 149.081 1.00 31.69 218 GLY A CA 1
ATOM 766 C C . GLY A 1 222 ? 162.658 162.040 149.375 1.00 31.69 218 GLY A C 1
ATOM 767 O O . GLY A 1 222 ? 161.525 161.590 149.226 1.00 31.69 218 GLY A O 1
ATOM 768 N N . GLN A 1 223 ? 162.894 163.275 149.808 1.00 30.83 219 GLN A N 1
ATOM 769 C CA . GLN A 1 223 ? 161.847 164.263 150.026 1.00 30.83 219 GLN A CA 1
ATOM 770 C C . GLN A 1 223 ? 162.096 165.438 149.095 1.00 30.83 219 GLN A C 1
ATOM 771 O O . GLN A 1 223 ? 163.223 165.943 149.023 1.00 30.83 219 GLN A O 1
ATOM 777 N N . ALA A 1 224 ? 161.059 165.881 148.384 1.00 29.99 220 ALA A N 1
ATOM 778 C CA . ALA A 1 224 ? 161.248 166.969 147.437 1.00 29.99 220 ALA A CA 1
ATOM 779 C C . ALA A 1 224 ? 160.274 168.104 147.702 1.00 29.99 220 ALA A C 1
ATOM 780 O O . ALA A 1 224 ? 159.207 167.910 148.284 1.00 29.99 220 ALA A O 1
ATOM 782 N N . ILE A 1 225 ? 160.675 169.299 147.282 1.00 29.48 221 ILE A N 1
ATOM 783 C CA . ILE A 1 225 ? 159.795 170.463 147.222 1.00 29.48 221 ILE A CA 1
ATOM 784 C C . ILE A 1 225 ? 159.563 170.769 145.748 1.00 29.48 221 ILE A C 1
ATOM 785 O O . ILE A 1 225 ? 160.435 171.357 145.088 1.00 29.48 221 ILE A O 1
ATOM 790 N N . PRO A 1 226 ? 158.410 170.379 145.195 1.00 28.46 222 PRO A N 1
ATOM 791 C CA . PRO A 1 226 ? 158.195 170.544 143.747 1.00 28.46 222 PRO A CA 1
ATOM 792 C C . PRO A 1 226 ? 158.280 171.980 143.263 1.00 28.46 222 PRO A C 1
ATOM 793 O O . PRO A 1 226 ? 158.824 172.229 142.181 1.00 28.46 222 PRO A O 1
ATOM 797 N N . ALA A 1 227 ? 157.762 172.938 144.029 1.00 29.81 223 ALA A N 1
ATOM 798 C CA . ALA A 1 227 ? 157.760 174.345 143.630 1.00 29.81 223 ALA A CA 1
ATOM 799 C C . ALA A 1 227 ? 158.314 175.164 144.789 1.00 29.81 223 ALA A C 1
ATOM 800 O O . ALA A 1 227 ? 157.559 175.755 145.564 1.00 29.81 223 ALA A O 1
ATOM 802 N N . PHE A 1 228 ? 159.642 175.216 144.887 1.00 29.02 224 PHE A N 1
ATOM 803 C CA . PHE A 1 228 ? 160.274 175.978 145.955 1.00 29.02 224 PHE A CA 1
ATOM 804 C C . PHE A 1 228 ? 160.033 177.471 145.791 1.00 29.02 224 PHE A C 1
ATOM 805 O O . PHE A 1 228 ? 159.848 178.181 146.786 1.00 29.02 224 PHE A O 1
ATOM 813 N N . ASP A 1 229 ? 160.032 177.963 144.552 1.00 29.78 225 ASP A N 1
ATOM 814 C CA . ASP A 1 229 ? 159.806 179.382 144.310 1.00 29.78 225 ASP A CA 1
ATOM 815 C C . ASP A 1 229 ? 158.336 179.757 144.464 1.00 29.78 225 ASP A C 1
ATOM 816 O O . ASP A 1 229 ? 158.023 180.859 144.926 1.00 29.78 225 ASP A O 1
ATOM 821 N N . PHE A 1 230 ? 157.421 178.864 144.083 1.00 28.45 226 PHE A N 1
ATOM 822 C CA . PHE A 1 230 ? 156.001 179.139 144.263 1.00 28.45 226 PHE A CA 1
ATOM 823 C C . PHE A 1 230 ? 155.563 179.044 145.716 1.00 28.45 226 PHE A C 1
ATOM 824 O O . PHE A 1 230 ? 154.717 179.834 146.146 1.00 28.45 226 PHE A O 1
ATOM 832 N N . TYR A 1 231 ? 156.112 178.098 146.477 1.00 28.96 227 TYR A N 1
ATOM 833 C CA . TYR A 1 231 ? 155.712 177.941 147.870 1.00 28.96 227 TYR A CA 1
ATOM 834 C C . TYR A 1 231 ? 156.269 179.064 148.736 1.00 28.96 227 TYR A C 1
ATOM 835 O O . TYR A 1 231 ? 155.564 179.604 149.594 1.00 28.96 227 TYR A O 1
ATOM 844 N N . LEU A 1 232 ? 157.530 179.430 148.524 1.00 28.59 228 LEU A N 1
ATOM 845 C CA . LEU A 1 232 ? 158.149 180.560 149.211 1.00 28.59 228 LEU A CA 1
ATOM 846 C C . LEU A 1 232 ? 158.104 181.750 148.260 1.00 28.59 228 LEU A C 1
ATOM 847 O O . LEU A 1 232 ? 158.931 181.866 147.354 1.00 28.59 228 LEU A O 1
ATOM 852 N N . ALA A 1 233 ? 157.130 182.630 148.471 1.00 29.03 229 ALA A N 1
ATOM 853 C CA . ALA A 1 233 ? 156.905 183.808 147.642 1.00 29.03 229 ALA A CA 1
ATOM 854 C C . ALA A 1 233 ? 155.831 184.701 148.263 1.00 29.03 229 ALA A C 1
ATOM 855 O O . ALA A 1 233 ? 156.029 185.920 148.333 1.00 29.03 229 ALA A O 1
ATOM 857 N N . PRO A 1 234 ? 154.687 184.169 148.717 1.00 27.97 230 PRO A N 1
ATOM 858 C CA . PRO A 1 234 ? 153.787 185.019 149.512 1.00 27.97 230 PRO A CA 1
ATOM 859 C C . PRO A 1 234 ? 154.443 185.542 150.773 1.00 27.97 230 PRO A C 1
ATOM 860 O O . PRO A 1 234 ? 154.166 186.673 151.197 1.00 27.97 230 PRO A O 1
ATOM 864 N N . TYR A 1 235 ? 155.324 184.751 151.378 1.00 28.33 231 TYR A N 1
ATOM 865 C CA . TYR A 1 235 ? 155.967 185.139 152.623 1.00 28.33 231 TYR A CA 1
ATOM 866 C C . TYR A 1 235 ? 157.072 186.162 152.413 1.00 28.33 231 TYR A C 1
ATOM 867 O O . TYR A 1 235 ? 157.376 186.919 153.338 1.00 28.33 231 TYR A O 1
ATOM 876 N N . VAL A 1 236 ? 157.640 186.241 151.209 1.00 29.62 232 VAL A N 1
ATOM 877 C CA . VAL A 1 236 ? 158.502 187.370 150.874 1.00 29.62 232 VAL A CA 1
ATOM 878 C C . VAL A 1 236 ? 157.708 188.667 150.920 1.00 29.62 232 VAL A C 1
ATOM 879 O O . VAL A 1 236 ? 158.162 189.676 151.478 1.00 29.62 232 VAL A O 1
ATOM 883 N N . ARG A 1 237 ? 156.503 188.659 150.347 1.00 31.43 233 ARG A N 1
ATOM 884 C CA . ARG A 1 237 ? 155.649 189.839 150.403 1.00 31.43 233 ARG A CA 1
ATOM 885 C C . ARG A 1 237 ? 155.219 190.144 151.833 1.00 31.43 233 ARG A C 1
ATOM 886 O O . ARG A 1 237 ? 155.130 191.313 152.220 1.00 31.43 233 ARG A O 1
ATOM 894 N N . MET A 1 238 ? 154.944 189.113 152.635 1.00 31.04 234 MET A N 1
ATOM 895 C CA . MET A 1 238 ? 154.580 189.360 154.028 1.00 31.04 234 MET A CA 1
ATOM 896 C C . MET A 1 238 ? 155.743 189.944 154.823 1.00 31.04 234 MET A C 1
ATOM 897 O O . MET A 1 238 ? 155.535 190.817 155.673 1.00 31.04 234 MET A O 1
ATOM 902 N N . SER A 1 239 ? 156.969 189.491 154.556 1.00 31.18 235 SER A N 1
ATOM 903 C CA . SER A 1 239 ? 158.141 190.093 155.184 1.00 31.18 235 SER A CA 1
ATOM 904 C C . SER A 1 239 ? 158.317 191.544 154.750 1.00 31.18 235 SER A C 1
ATOM 905 O O . SER A 1 239 ? 158.657 192.410 155.565 1.00 31.18 235 SER A O 1
ATOM 908 N N . TYR A 1 240 ? 158.093 191.826 153.465 1.00 31.65 236 TYR A N 1
ATOM 909 C CA . TYR A 1 240 ? 158.152 193.202 152.983 1.00 31.65 236 TYR A CA 1
ATOM 910 C C . TYR A 1 240 ? 157.100 194.075 153.657 1.00 31.65 236 TYR A C 1
ATOM 911 O O . TYR A 1 240 ? 157.374 195.233 153.998 1.00 31.65 236 TYR A O 1
ATOM 920 N N . GLN A 1 241 ? 155.897 193.539 153.858 1.00 32.54 237 GLN A N 1
ATOM 921 C CA . GLN A 1 241 ? 154.856 194.266 154.572 1.00 32.54 237 GLN A CA 1
ATOM 922 C C . GLN A 1 241 ? 155.228 194.502 156.028 1.00 32.54 237 GLN A C 1
ATOM 923 O O . GLN A 1 241 ? 154.939 195.572 156.571 1.00 32.54 237 GLN A O 1
ATOM 929 N N . GLU A 1 242 ? 155.865 193.525 156.674 1.00 32.94 238 GLU A N 1
ATOM 930 C CA . GLU A 1 242 ? 156.357 193.750 158.029 1.00 32.94 238 GLU A CA 1
ATOM 931 C C . GLU A 1 242 ? 157.391 194.867 158.056 1.00 32.94 238 GLU A C 1
ATOM 932 O O . GLU A 1 242 ? 157.381 195.708 158.962 1.00 32.94 238 GLU A O 1
ATOM 938 N N . GLU A 1 243 ? 158.290 194.893 157.071 1.00 33.04 239 GLU A N 1
ATOM 939 C CA . GLU A 1 243 ? 159.290 195.956 157.014 1.00 33.04 239 GLU A CA 1
ATOM 940 C C . GLU A 1 243 ? 158.640 197.322 156.834 1.00 33.04 239 GLU A C 1
ATOM 941 O O . GLU A 1 243 ? 159.010 198.289 157.515 1.00 33.04 239 GLU A O 1
ATOM 947 N N . VAL A 1 244 ? 157.670 197.425 155.925 1.00 33.58 240 VAL A N 1
ATOM 948 C CA . VAL A 1 244 ? 157.048 198.725 155.700 1.00 33.58 240 VAL A CA 1
ATOM 949 C C . VAL A 1 244 ? 156.203 199.146 156.901 1.00 33.58 240 VAL A C 1
ATOM 950 O O . VAL A 1 244 ? 156.132 200.336 157.218 1.00 33.58 240 VAL A O 1
ATOM 954 N N . LYS A 1 245 ? 155.566 198.202 157.603 1.00 34.71 241 LYS A N 1
ATOM 955 C CA . LYS A 1 245 ? 154.844 198.547 158.823 1.00 34.71 241 LYS A CA 1
ATOM 956 C C . LYS A 1 245 ? 155.771 198.968 159.958 1.00 34.71 241 LYS A C 1
ATOM 957 O O . LYS A 1 245 ? 155.413 199.860 160.735 1.00 34.71 241 LYS A O 1
ATOM 963 N N . ASN A 1 246 ? 156.948 198.354 160.073 1.00 35.24 242 ASN A N 1
ATOM 964 C CA . ASN A 1 246 ? 157.942 198.826 161.028 1.00 35.24 242 ASN A CA 1
ATOM 965 C C . ASN A 1 246 ? 158.438 200.225 160.691 1.00 35.24 242 ASN A C 1
ATOM 966 O O . ASN A 1 246 ? 158.583 201.060 161.593 1.00 35.24 242 ASN A O 1
ATOM 971 N N . LEU A 1 247 ? 158.663 200.514 159.411 1.00 34.72 243 LEU A N 1
ATOM 972 C CA . LEU A 1 247 ? 159.004 201.873 159.013 1.00 34.72 243 LEU A CA 1
ATOM 973 C C . LEU A 1 247 ? 157.872 202.859 159.273 1.00 34.72 243 LEU A C 1
ATOM 974 O O . LEU A 1 247 ? 158.145 204.003 159.649 1.00 34.72 243 LEU A O 1
ATOM 979 N N . GLU A 1 248 ? 156.617 202.441 159.104 1.00 36.45 244 GLU A N 1
ATOM 980 C CA . GLU A 1 248 ? 155.479 203.280 159.449 1.00 36.45 244 GLU A CA 1
ATOM 981 C C . GLU A 1 248 ? 155.391 203.580 160.934 1.00 36.45 244 GLU A C 1
ATOM 982 O O . GLU A 1 248 ? 155.163 204.736 161.303 1.00 36.45 244 GLU A O 1
ATOM 988 N N . LYS A 1 249 ? 155.569 202.578 161.793 1.00 35.59 245 LYS A N 1
ATOM 989 C CA . LYS A 1 249 ? 155.537 202.842 163.226 1.00 35.59 245 LYS A CA 1
ATOM 990 C C . LYS A 1 249 ? 156.743 203.660 163.670 1.00 35.59 245 LYS A C 1
ATOM 991 O O . LYS A 1 249 ? 156.663 204.390 164.663 1.00 35.59 245 LYS A O 1
ATOM 997 N N . LEU A 1 250 ? 157.858 203.562 162.944 1.00 34.39 246 LEU A N 1
ATOM 998 C CA . LEU A 1 250 ? 158.995 204.432 163.222 1.00 34.39 246 LEU A CA 1
ATOM 999 C C . LEU A 1 250 ? 158.727 205.870 162.796 1.00 34.39 246 LEU A C 1
ATOM 1000 O O . LEU A 1 250 ? 159.159 206.807 163.476 1.00 34.39 246 LEU A O 1
ATOM 1005 N N . THR A 1 251 ? 158.012 206.067 161.686 1.00 36.42 247 THR A N 1
ATOM 1006 C CA . THR A 1 251 ? 157.852 207.393 161.103 1.00 36.42 247 THR A CA 1
ATOM 1007 C C . THR A 1 251 ? 156.436 207.952 161.158 1.00 36.42 247 THR A C 1
ATOM 1008 O O . THR A 1 251 ? 156.276 209.166 160.992 1.00 36.42 247 THR A O 1
ATOM 1012 N N . GLY A 1 252 ? 155.416 207.127 161.381 1.00 38.19 248 GLY A N 1
ATOM 1013 C CA . GLY A 1 252 ? 154.046 207.606 161.401 1.00 38.19 248 GLY A CA 1
ATOM 1014 C C . GLY A 1 252 ? 153.630 208.268 160.104 1.00 38.19 248 GLY A C 1
ATOM 1015 O O . GLY A 1 252 ? 153.019 209.341 160.117 1.00 38.19 248 GLY A O 1
ATOM 1016 N N . GLU A 1 253 ? 153.954 207.638 158.976 1.00 40.28 249 GLU A N 1
ATOM 1017 C CA . GLU A 1 253 ? 153.773 208.245 157.664 1.00 40.28 249 GLU A CA 1
ATOM 1018 C C . GLU A 1 253 ? 152.683 207.567 156.842 1.00 40.28 249 GLU A C 1
ATOM 1019 O O . GLU A 1 253 ? 152.391 208.021 155.730 1.00 40.28 249 GLU A O 1
ATOM 1025 N N . ASP A 1 254 ? 152.069 206.507 157.364 1.00 41.10 250 ASP A N 1
ATOM 1026 C CA . ASP A 1 254 ? 150.954 205.813 156.715 1.00 41.10 250 ASP A CA 1
ATOM 1027 C C . ASP A 1 254 ? 151.316 205.377 155.294 1.00 41.10 250 ASP A C 1
ATOM 1028 O O . ASP A 1 254 ? 150.732 205.821 154.304 1.00 41.10 250 ASP A O 1
ATOM 1033 N N . LEU A 1 255 ? 152.301 204.484 155.212 1.00 37.81 251 LEU A N 1
ATOM 1034 C CA . LEU A 1 255 ? 152.747 203.952 153.930 1.00 37.81 251 LEU A CA 1
ATOM 1035 C C . LEU A 1 255 ? 151.864 202.795 153.481 1.00 37.81 251 LEU A C 1
ATOM 1036 O O . LEU A 1 255 ? 152.367 201.716 153.156 1.00 37.81 251 LEU A O 1
ATOM 1041 N N . SER A 1 256 ? 150.548 203.006 153.455 1.00 37.99 252 SER A N 1
ATOM 1042 C CA . SER A 1 256 ? 149.621 201.938 153.106 1.00 37.99 252 SER A CA 1
ATOM 1043 C C . SER A 1 256 ? 149.536 201.685 151.608 1.00 37.99 252 SER A C 1
ATOM 1044 O O . SER A 1 256 ? 148.989 200.655 151.203 1.00 37.99 252 SER A O 1
ATOM 1047 N N . ASN A 1 257 ? 150.058 202.587 150.782 1.00 37.82 253 ASN A N 1
ATOM 1048 C CA . ASN A 1 257 ? 150.078 202.381 149.341 1.00 37.82 253 ASN A CA 1
ATOM 1049 C C . ASN A 1 257 ? 151.200 201.453 148.898 1.00 37.82 253 ASN A C 1
ATOM 1050 O O . ASN A 1 257 ? 151.255 201.091 147.719 1.00 37.82 253 ASN A O 1
ATOM 1055 N N . LEU A 1 258 ? 152.089 201.064 149.811 1.00 35.72 254 LEU A N 1
ATOM 1056 C CA . LEU A 1 258 ? 153.208 200.186 149.502 1.00 35.72 254 LEU A CA 1
ATOM 1057 C C . LEU A 1 258 ? 152.962 198.747 149.936 1.00 35.72 254 LEU A C 1
ATOM 1058 O O . LEU A 1 258 ? 153.879 197.925 149.858 1.00 35.72 254 LEU A O 1
ATOM 1063 N N . TYR A 1 259 ? 151.751 198.419 150.387 1.00 37.53 255 TYR A N 1
ATOM 1064 C CA . TYR A 1 259 ? 151.470 197.057 150.830 1.00 37.53 255 TYR A CA 1
ATOM 1065 C C . TYR A 1 259 ? 151.320 196.111 149.645 1.00 37.53 255 TYR A C 1
ATOM 1066 O O . TYR A 1 259 ? 152.074 195.142 149.508 1.00 37.53 255 TYR A O 1
ATOM 1075 N N . ASP A 1 260 ? 150.347 196.380 148.775 1.00 38.48 256 ASP A N 1
ATOM 1076 C CA . ASP A 1 260 ? 150.055 195.531 147.630 1.00 38.48 256 ASP A CA 1
ATOM 1077 C C . ASP A 1 260 ? 150.590 196.101 146.323 1.00 38.48 256 ASP A C 1
ATOM 1078 O O . ASP A 1 260 ? 150.144 195.683 145.248 1.00 38.48 256 ASP A O 1
ATOM 1083 N N . ALA A 1 261 ? 151.524 197.044 146.389 1.00 37.34 257 ALA A N 1
ATOM 1084 C CA . ALA A 1 261 ? 152.103 197.597 145.178 1.00 37.34 257 ALA A CA 1
ATOM 1085 C C . ALA A 1 261 ? 152.914 196.527 144.448 1.00 37.34 257 ALA A C 1
ATOM 1086 O O . ALA A 1 261 ? 153.522 195.657 145.078 1.00 37.34 257 ALA A O 1
ATOM 1088 N N . PRO A 1 262 ? 152.930 196.559 143.113 1.00 36.83 258 PRO A N 1
ATOM 1089 C CA . PRO A 1 262 ? 153.716 195.582 142.346 1.00 36.83 258 PRO A CA 1
ATOM 1090 C C . PRO A 1 262 ? 155.197 195.932 142.381 1.00 36.83 258 PRO A C 1
ATOM 1091 O O . PRO A 1 262 ? 155.595 197.038 142.008 1.00 36.83 258 PRO A O 1
ATOM 1095 N N . ILE A 1 263 ? 156.011 194.987 142.828 1.00 35.10 259 ILE A N 1
ATOM 1096 C CA . ILE A 1 263 ? 157.459 195.153 142.865 1.00 35.10 259 ILE A CA 1
ATOM 1097 C C . ILE A 1 263 ? 158.047 194.505 141.620 1.00 35.10 259 ILE A C 1
ATOM 1098 O O . ILE A 1 263 ? 157.535 193.499 141.118 1.00 35.10 259 ILE A O 1
ATOM 1103 N N . ASP A 1 264 ? 159.124 195.096 141.102 1.00 36.02 260 ASP A N 1
ATOM 1104 C CA . ASP A 1 264 ? 159.744 194.583 139.881 1.00 36.02 260 ASP A CA 1
ATOM 1105 C C . ASP A 1 264 ? 160.595 193.346 140.159 1.00 36.02 260 ASP A C 1
ATOM 1106 O O . ASP A 1 264 ? 160.329 192.265 139.623 1.00 36.02 260 ASP A O 1
ATOM 1111 N N . ASP A 1 265 ? 161.628 193.482 140.995 1.00 34.38 261 ASP A N 1
ATOM 1112 C CA . ASP A 1 265 ? 162.562 192.382 141.198 1.00 34.38 261 ASP A CA 1
ATOM 1113 C C . ASP A 1 265 ? 163.107 192.240 142.613 1.00 34.38 261 ASP A C 1
ATOM 1114 O O . ASP A 1 265 ? 163.870 191.299 142.856 1.00 34.38 261 ASP A O 1
ATOM 1119 N N . TYR A 1 266 ? 162.754 193.124 143.546 1.00 32.21 262 TYR A N 1
ATOM 1120 C CA . TYR A 1 266 ? 163.307 193.108 144.901 1.00 32.21 262 TYR A CA 1
ATOM 1121 C C . TYR A 1 266 ? 164.835 193.160 144.865 1.00 32.21 262 TYR A C 1
ATOM 1122 O O . TYR A 1 266 ? 165.527 192.213 145.240 1.00 32.21 262 TYR A O 1
ATOM 1131 N N . ILE A 1 267 ? 165.358 194.282 144.384 1.00 34.04 263 ILE A N 1
ATOM 1132 C CA . ILE A 1 267 ? 166.794 194.468 144.257 1.00 34.04 263 ILE A CA 1
ATOM 1133 C C . ILE A 1 267 ? 167.271 195.447 145.321 1.00 34.04 263 ILE A C 1
ATOM 1134 O O . ILE A 1 267 ? 166.511 196.266 145.842 1.00 34.04 263 ILE A O 1
ATOM 1139 N N . GLU A 1 268 ? 168.559 195.366 145.642 1.00 36.64 264 GLU A N 1
ATOM 1140 C CA . GLU A 1 268 ? 169.182 196.202 146.659 1.00 36.64 264 GLU A CA 1
ATOM 1141 C C . GLU A 1 268 ? 170.050 197.257 145.987 1.00 36.64 264 GLU A C 1
ATOM 1142 O O . GLU A 1 268 ? 170.814 196.946 145.067 1.00 36.64 264 GLU A O 1
ATOM 1148 N N . LYS A 1 269 ? 169.935 198.492 146.452 1.00 37.01 265 LYS A N 1
ATOM 1149 C CA . LYS A 1 269 ? 170.633 199.642 145.903 1.00 37.01 265 LYS A CA 1
ATOM 1150 C C . LYS A 1 269 ? 171.344 200.387 147.021 1.00 37.01 265 LYS A C 1
ATOM 1151 O O . LYS A 1 269 ? 170.984 200.249 148.195 1.00 37.01 265 LYS A O 1
ATOM 1157 N N . PRO A 1 270 ? 172.369 201.180 146.691 1.00 38.13 266 PRO A N 1
ATOM 1158 C CA . PRO A 1 270 ? 173.179 201.804 147.752 1.00 38.13 266 PRO A CA 1
ATOM 1159 C C . PRO A 1 270 ? 172.420 202.766 148.653 1.00 38.13 266 PRO A C 1
ATOM 1160 O O . PRO A 1 270 ? 172.901 203.050 149.758 1.00 38.13 266 PRO A O 1
ATOM 1164 N N . LEU A 1 271 ? 171.273 203.293 148.220 1.00 37.45 267 LEU A N 1
ATOM 1165 C CA . LEU A 1 271 ? 170.478 204.248 148.993 1.00 37.45 267 LEU A CA 1
ATOM 1166 C C . LEU A 1 271 ? 171.225 205.555 149.251 1.00 37.45 267 LEU A C 1
ATOM 1167 O O . LEU A 1 271 ? 171.003 206.209 150.273 1.00 37.45 267 LEU A O 1
ATOM 1172 N N . ASP A 1 272 ? 172.117 205.952 148.340 1.00 39.35 268 ASP A N 1
ATOM 1173 C CA . ASP A 1 272 ? 172.973 207.109 148.588 1.00 39.35 268 ASP A CA 1
ATOM 1174 C C . ASP A 1 272 ? 172.172 208.406 148.629 1.00 39.35 268 ASP A C 1
ATOM 1175 O O . ASP A 1 272 ? 172.286 209.190 149.579 1.00 39.35 268 ASP A O 1
ATOM 1180 N N . GLY A 1 273 ? 171.354 208.648 147.607 1.00 40.01 269 GLY A N 1
ATOM 1181 C CA . GLY A 1 273 ? 170.680 209.923 147.448 1.00 40.01 269 GLY A CA 1
ATOM 1182 C C . GLY A 1 273 ? 169.195 209.828 147.173 1.00 40.01 269 GLY A C 1
ATOM 1183 O O . GLY A 1 273 ? 168.655 210.617 146.392 1.00 40.01 269 GLY A O 1
ATOM 1184 N N . LEU A 1 274 ? 168.517 208.877 147.809 1.00 39.47 270 LEU A N 1
ATOM 1185 C CA . LEU A 1 274 ? 167.140 208.530 147.477 1.00 39.47 270 LEU A CA 1
ATOM 1186 C C . LEU A 1 274 ? 166.141 209.027 148.519 1.00 39.47 270 LEU A C 1
ATOM 1187 O O . LEU A 1 274 ? 165.177 208.335 148.842 1.00 39.47 270 LEU A O 1
ATOM 1192 N N . GLN A 1 275 ? 166.337 210.243 149.032 1.00 39.30 271 GLN A N 1
ATOM 1193 C CA . GLN A 1 275 ? 165.506 210.786 150.106 1.00 39.30 271 GLN A CA 1
ATOM 1194 C C . GLN A 1 275 ? 164.013 210.774 149.784 1.00 39.30 271 GLN A C 1
ATOM 1195 O O . GLN A 1 275 ? 163.619 210.677 148.617 1.00 39.30 271 GLN A O 1
ATOM 1201 N N . GLY A 1 276 ? 163.181 210.881 150.814 1.00 37.30 272 GLY A N 1
ATOM 1202 C CA . GLY A 1 276 ? 161.740 210.850 150.662 1.00 37.30 272 GLY A CA 1
ATOM 1203 C C . GLY A 1 276 ? 161.154 209.478 150.929 1.00 37.30 272 GLY A C 1
ATOM 1204 O O . GLY A 1 276 ? 161.766 208.612 151.558 1.00 37.30 272 GLY A O 1
ATOM 1205 N N . ARG A 1 277 ? 159.925 209.285 150.437 1.00 37.74 273 ARG A N 1
ATOM 1206 C CA . ARG A 1 277 ? 159.312 207.961 150.470 1.00 37.74 273 ARG A CA 1
ATOM 1207 C C . ARG A 1 277 ? 160.094 206.953 149.641 1.00 37.74 273 ARG A C 1
ATOM 1208 O O . ARG A 1 277 ? 159.986 205.745 149.884 1.00 37.74 273 ARG A O 1
ATOM 1216 N N . GLU A 1 278 ? 160.873 207.425 148.665 1.00 38.60 274 GLU A N 1
ATOM 1217 C CA . GLU A 1 278 ? 161.754 206.535 147.920 1.00 38.60 274 GLU A CA 1
ATOM 1218 C C . GLU A 1 278 ? 162.768 205.877 148.844 1.00 38.60 274 GLU A C 1
ATOM 1219 O O . GLU A 1 278 ? 163.064 204.684 148.705 1.00 38.60 274 GLU A O 1
ATOM 1225 N N . ARG A 1 279 ? 163.307 206.640 149.798 1.00 36.31 275 ARG A N 1
ATOM 1226 C CA . ARG A 1 279 ? 164.253 206.076 150.754 1.00 36.31 275 ARG A CA 1
ATOM 1227 C C . ARG A 1 279 ? 163.602 204.981 151.585 1.00 36.31 275 ARG A C 1
ATOM 1228 O O . ARG A 1 279 ? 164.189 203.915 151.792 1.00 36.31 275 ARG A O 1
ATOM 1236 N N . LEU A 1 280 ? 162.382 205.225 152.065 1.00 36.06 276 LEU A N 1
ATOM 1237 C CA . LEU A 1 280 ? 161.696 204.221 152.869 1.00 36.06 276 LEU A CA 1
ATOM 1238 C C . LEU A 1 280 ? 161.391 202.972 152.053 1.00 36.06 276 LEU A C 1
ATOM 1239 O O . LEU A 1 280 ? 161.578 201.847 152.533 1.00 36.06 276 LEU A O 1
ATOM 1244 N N . GLU A 1 281 ? 160.928 203.146 150.813 1.00 36.04 277 GLU A N 1
ATOM 1245 C CA . GLU A 1 281 ? 160.618 201.995 149.969 1.00 36.04 277 GLU A CA 1
ATOM 1246 C C . GLU A 1 281 ? 161.868 201.173 149.681 1.00 36.04 277 GLU A C 1
ATOM 1247 O O . GLU A 1 281 ? 161.855 199.940 149.789 1.00 36.04 277 GLU A O 1
ATOM 1253 N N . GLN A 1 282 ? 162.968 201.842 149.328 1.00 35.12 278 GLN A N 1
ATOM 1254 C CA . GLN A 1 282 ? 164.199 201.122 149.027 1.00 35.12 278 GLN A CA 1
ATOM 1255 C C . GLN A 1 282 ? 164.773 200.460 150.272 1.00 35.12 278 GLN A C 1
ATOM 1256 O O . GLN A 1 282 ? 165.324 199.359 150.194 1.00 35.12 278 GLN A O 1
ATOM 1262 N N . HIS A 1 283 ? 164.657 201.111 151.431 1.00 34.43 279 HIS A N 1
ATOM 1263 C CA . HIS A 1 283 ? 165.124 200.502 152.671 1.00 34.43 279 HIS A CA 1
ATOM 1264 C C . HIS A 1 283 ? 164.308 199.263 153.015 1.00 34.43 279 HIS A C 1
ATOM 1265 O O . HIS A 1 283 ? 164.860 198.250 153.463 1.00 34.43 279 HIS A O 1
ATOM 1272 N N . ALA A 1 284 ? 162.990 199.323 152.811 1.00 33.12 280 ALA A N 1
ATOM 1273 C CA . ALA A 1 284 ? 162.155 198.148 153.035 1.00 33.12 280 ALA A CA 1
ATOM 1274 C C . ALA A 1 284 ? 162.526 197.019 152.081 1.00 33.12 280 ALA A C 1
ATOM 1275 O O . ALA A 1 284 ? 162.579 195.850 152.481 1.00 33.12 280 ALA A O 1
ATOM 1277 N N . ILE A 1 285 ? 162.791 197.350 150.815 1.00 32.86 281 ILE A N 1
ATOM 1278 C CA . ILE A 1 285 ? 163.209 196.329 149.857 1.00 32.86 281 ILE A CA 1
ATOM 1279 C C . ILE A 1 285 ? 164.550 195.731 150.265 1.00 32.86 281 ILE A C 1
ATOM 1280 O O . ILE A 1 285 ? 164.766 194.519 150.150 1.00 32.86 281 ILE A O 1
ATOM 1285 N N . ASN A 1 286 ? 165.472 196.567 150.745 1.00 32.46 282 ASN A N 1
ATOM 1286 C CA . ASN A 1 286 ? 166.770 196.074 151.195 1.00 32.46 282 ASN A CA 1
ATOM 1287 C C . ASN A 1 286 ? 166.613 195.122 152.372 1.00 32.46 282 ASN A C 1
ATOM 1288 O O . ASN A 1 286 ? 167.264 194.072 152.431 1.00 32.46 282 ASN A O 1
ATOM 1293 N N . LYS A 1 287 ? 165.754 195.480 153.326 1.00 32.63 283 LYS A N 1
ATOM 1294 C CA . LYS A 1 287 ? 165.530 194.611 154.474 1.00 32.63 283 LYS A CA 1
ATOM 1295 C C . LYS A 1 287 ? 164.880 193.300 154.053 1.00 32.63 283 LYS A C 1
ATOM 1296 O O . LYS A 1 287 ? 165.228 192.235 154.575 1.00 32.63 283 LYS A O 1
ATOM 1302 N N . THR A 1 288 ? 163.942 193.355 153.105 1.00 31.30 284 THR A N 1
ATOM 1303 C CA . THR A 1 288 ? 163.338 192.130 152.590 1.00 31.30 284 THR A CA 1
ATOM 1304 C C . THR A 1 288 ? 164.378 191.247 151.910 1.00 31.30 284 THR A C 1
ATOM 1305 O O . THR A 1 288 ? 164.382 190.026 152.096 1.00 31.30 284 THR A O 1
ATOM 1309 N N . VAL A 1 289 ? 165.268 191.849 151.119 1.00 30.91 285 VAL A N 1
ATOM 1310 C CA . VAL A 1 289 ? 166.313 191.084 150.445 1.00 30.91 285 VAL A CA 1
ATOM 1311 C C . VAL A 1 289 ? 167.239 190.435 151.463 1.00 30.91 285 VAL A C 1
ATOM 1312 O O . VAL A 1 289 ? 167.611 189.263 151.327 1.00 30.91 285 VAL A O 1
ATOM 1316 N N . ASN A 1 290 ? 167.626 191.184 152.498 1.00 30.73 286 ASN A N 1
ATOM 1317 C CA . ASN A 1 290 ? 168.491 190.622 153.530 1.00 30.73 286 ASN A CA 1
ATOM 1318 C C . ASN A 1 290 ? 167.801 189.481 154.267 1.00 30.73 286 ASN A C 1
ATOM 1319 O O . ASN A 1 290 ? 168.425 188.454 154.558 1.00 30.73 286 ASN A O 1
ATOM 1324 N N . ARG A 1 291 ? 166.513 189.640 154.575 1.00 30.47 287 ARG A N 1
ATOM 1325 C CA . ARG A 1 291 ? 165.778 188.579 155.253 1.00 30.47 287 ARG A CA 1
ATOM 1326 C C . ARG A 1 291 ? 165.676 187.331 154.385 1.00 30.47 287 ARG A C 1
ATOM 1327 O O . ARG A 1 291 ? 165.834 186.209 154.881 1.00 30.47 287 ARG A O 1
ATOM 1335 N N . VAL A 1 292 ? 165.416 187.502 153.085 1.00 29.26 288 VAL A N 1
ATOM 1336 C CA . VAL A 1 292 ? 165.355 186.353 152.184 1.00 29.26 288 VAL A CA 1
ATOM 1337 C C . VAL A 1 292 ? 166.715 185.676 152.097 1.00 29.26 288 VAL A C 1
ATOM 1338 O O . VAL A 1 292 ? 166.812 184.444 152.074 1.00 29.26 288 VAL A O 1
ATOM 1342 N N . HIS A 1 293 ? 167.786 186.469 152.041 1.00 28.92 289 HIS A N 1
ATOM 1343 C CA . HIS A 1 293 ? 169.132 185.908 151.991 1.00 28.92 289 HIS A CA 1
ATOM 1344 C C . HIS A 1 293 ? 169.430 185.086 153.239 1.00 28.92 289 HIS A C 1
ATOM 1345 O O . HIS A 1 293 ? 169.957 183.968 153.154 1.00 28.92 289 HIS A O 1
ATOM 1352 N N . GLN A 1 294 ? 169.085 185.622 154.412 1.00 29.00 290 GLN A N 1
ATOM 1353 C CA . GLN A 1 294 ? 169.310 184.891 155.654 1.00 29.00 290 GLN A CA 1
ATOM 1354 C C . GLN A 1 294 ? 168.471 183.622 155.705 1.00 29.00 290 GLN A C 1
ATOM 1355 O O . GLN A 1 294 ? 168.948 182.573 156.150 1.00 29.00 290 GLN A O 1
ATOM 1361 N N . ALA A 1 295 ? 167.219 183.695 155.247 1.00 28.52 291 ALA A N 1
ATOM 1362 C CA . ALA A 1 295 ? 166.356 182.518 155.250 1.00 28.52 291 ALA A CA 1
ATOM 1363 C C . ALA A 1 295 ? 166.882 181.437 154.312 1.00 28.52 291 ALA A C 1
ATOM 1364 O O . ALA A 1 295 ? 166.829 180.246 154.636 1.00 28.52 291 ALA A O 1
ATOM 1366 N N . MET A 1 296 ? 167.385 181.829 153.140 1.00 29.23 292 MET A N 1
ATOM 1367 C CA . MET A 1 296 ? 167.926 180.846 152.206 1.00 29.23 292 MET A CA 1
ATOM 1368 C C . MET A 1 296 ? 169.207 180.219 152.740 1.00 29.23 292 MET A C 1
ATOM 1369 O O . MET A 1 296 ? 169.410 179.003 152.614 1.00 29.23 292 MET A O 1
ATOM 1374 N N . GLU A 1 297 ? 170.082 181.029 153.345 1.00 29.49 293 GLU A N 1
ATOM 1375 C CA . GLU A 1 297 ? 171.257 180.468 154.004 1.00 29.49 293 GLU A CA 1
ATOM 1376 C C . GLU A 1 297 ? 170.850 179.493 155.098 1.00 29.49 293 GLU A C 1
ATOM 1377 O O . GLU A 1 297 ? 171.444 178.418 155.237 1.00 29.49 293 GLU A O 1
ATOM 1383 N N . ALA A 1 298 ? 169.832 179.854 155.882 1.00 29.08 294 ALA A N 1
ATOM 1384 C CA . ALA A 1 298 ? 169.354 178.979 156.943 1.00 29.08 294 ALA A CA 1
ATOM 1385 C C . ALA A 1 298 ? 168.833 177.664 156.383 1.00 29.08 294 ALA A C 1
ATOM 1386 O O . ALA A 1 298 ? 169.129 176.595 156.922 1.00 29.08 294 ALA A O 1
ATOM 1388 N N . PHE A 1 299 ? 168.052 177.725 155.304 1.00 28.94 295 PHE A N 1
ATOM 1389 C CA . PHE A 1 299 ? 167.509 176.508 154.707 1.00 28.94 295 PHE A CA 1
ATOM 1390 C C . PHE A 1 299 ? 168.625 175.602 154.201 1.00 28.94 295 PHE A C 1
ATOM 1391 O O . PHE A 1 299 ? 168.631 174.393 154.470 1.00 28.94 295 PHE A O 1
ATOM 1399 N N . ILE A 1 300 ? 169.590 176.175 153.478 1.00 29.48 296 ILE A N 1
ATOM 1400 C CA . ILE A 1 300 ? 170.684 175.370 152.940 1.00 29.48 296 ILE A CA 1
ATOM 1401 C C . ILE A 1 300 ? 171.487 174.742 154.071 1.00 29.48 296 ILE A C 1
ATOM 1402 O O . ILE A 1 300 ? 171.796 173.544 154.048 1.00 29.48 296 ILE A O 1
ATOM 1407 N N . HIS A 1 301 ? 171.824 175.538 155.091 1.00 29.47 297 HIS A N 1
ATOM 1408 C CA . HIS A 1 301 ? 172.643 175.028 156.184 1.00 29.47 297 HIS A CA 1
ATOM 1409 C C . HIS A 1 301 ? 171.897 173.984 157.003 1.00 29.47 297 HIS A C 1
ATOM 1410 O O . HIS A 1 301 ? 172.503 173.023 157.486 1.00 29.47 297 HIS A O 1
ATOM 1417 N N . ASN A 1 302 ? 170.586 174.153 157.179 1.00 30.26 298 ASN A N 1
ATOM 1418 C CA . ASN A 1 302 ? 169.812 173.175 157.931 1.00 30.26 298 ASN A CA 1
ATOM 1419 C C . ASN A 1 302 ? 169.695 171.862 157.173 1.00 30.26 298 ASN A C 1
ATOM 1420 O O . ASN A 1 302 ? 169.793 170.785 157.772 1.00 30.26 298 ASN A O 1
ATOM 1425 N N . MET A 1 303 ? 169.483 171.923 155.857 1.00 30.76 299 MET A N 1
ATOM 1426 C CA . MET A 1 303 ? 169.390 170.684 155.095 1.00 30.76 299 MET A CA 1
ATOM 1427 C C . MET A 1 303 ? 170.747 170.026 154.891 1.00 30.76 299 MET A C 1
ATOM 1428 O O . MET A 1 303 ? 170.803 168.819 154.639 1.00 30.76 299 MET A O 1
ATOM 1433 N N . ASN A 1 304 ? 171.838 170.783 154.995 1.00 32.12 300 ASN A N 1
ATOM 1434 C CA . ASN A 1 304 ? 173.175 170.229 154.845 1.00 32.12 300 ASN A CA 1
ATOM 1435 C C . ASN A 1 304 ? 173.830 169.863 156.172 1.00 32.12 300 ASN A C 1
ATOM 1436 O O . ASN A 1 304 ? 174.875 169.204 156.167 1.00 32.12 300 ASN A O 1
ATOM 1441 N N . THR A 1 305 ? 173.246 170.260 157.300 1.00 32.17 301 THR A N 1
ATOM 1442 C CA . THR A 1 305 ? 173.871 170.091 158.606 1.00 32.17 301 THR A CA 1
ATOM 1443 C C . THR A 1 305 ? 173.052 169.225 159.548 1.00 32.17 301 THR A C 1
ATOM 1444 O O . THR A 1 305 ? 173.612 168.345 160.213 1.00 32.17 301 THR A O 1
ATOM 1448 N N . ILE A 1 306 ? 171.741 169.451 159.635 1.00 32.19 302 ILE A N 1
ATOM 1449 C CA . ILE A 1 306 ? 170.913 168.659 160.536 1.00 32.19 302 ILE A CA 1
ATOM 1450 C C . ILE A 1 306 ? 170.926 167.209 160.080 1.00 32.19 302 ILE A C 1
ATOM 1451 O O . ILE A 1 306 ? 170.549 166.891 158.945 1.00 32.19 302 ILE A O 1
ATOM 1456 N N . HIS A 1 307 ? 171.371 166.323 160.965 1.00 34.05 303 HIS A N 1
ATOM 1457 C CA . HIS A 1 307 ? 171.422 164.886 160.706 1.00 34.05 303 HIS A CA 1
ATOM 1458 C C . HIS A 1 307 ? 170.220 164.267 161.414 1.00 34.05 303 HIS A C 1
ATOM 1459 O O . HIS A 1 307 ? 170.284 163.909 162.590 1.00 34.05 303 HIS A O 1
ATOM 1466 N N . SER A 1 308 ? 169.115 164.140 160.684 1.00 35.00 304 SER A N 1
ATOM 1467 C CA . SER A 1 308 ? 167.811 163.866 161.275 1.00 35.00 304 SER A CA 1
ATOM 1468 C C . SER A 1 308 ? 167.362 162.421 161.123 1.00 35.00 304 SER A C 1
ATOM 1469 O O . SER A 1 308 ? 166.908 161.813 162.098 1.00 35.00 304 SER A O 1
ATOM 1472 N N . ARG A 1 309 ? 167.468 161.847 159.927 1.00 36.00 305 ARG A N 1
ATOM 1473 C CA . ARG A 1 309 ? 166.966 160.499 159.710 1.00 36.00 305 ARG A CA 1
ATOM 1474 C C . ARG A 1 309 ? 167.907 159.477 160.346 1.00 36.00 305 ARG A C 1
ATOM 1475 O O . ARG A 1 309 ? 168.814 159.811 161.112 1.00 36.00 305 ARG A O 1
ATOM 1483 N N . GLY A 1 310 ? 167.660 158.202 160.055 1.00 35.50 306 GLY A N 1
ATOM 1484 C CA . GLY A 1 310 ? 168.456 157.143 160.651 1.00 35.50 306 GLY A CA 1
ATOM 1485 C C . GLY A 1 310 ? 169.697 156.815 159.833 1.00 35.50 306 GLY A C 1
ATOM 1486 O O . GLY A 1 310 ? 169.715 156.937 158.608 1.00 35.50 306 GLY A O 1
ATOM 1487 N N . GLY A 1 311 ? 170.742 156.394 160.531 1.00 36.98 307 GLY A N 1
ATOM 1488 C CA . GLY A 1 311 ? 171.947 155.869 159.883 1.00 36.98 307 GLY A CA 1
ATOM 1489 C C . GLY A 1 311 ? 172.945 156.980 159.552 1.00 36.98 307 GLY A C 1
ATOM 1490 O O . GLY A 1 311 ? 173.571 157.534 160.449 1.00 36.98 307 GLY A O 1
ATOM 1491 N N . ASN A 1 312 ? 173.093 157.274 158.257 1.00 38.89 308 ASN A N 1
ATOM 1492 C CA . ASN A 1 312 ? 173.877 158.436 157.850 1.00 38.89 308 ASN A CA 1
ATOM 1493 C C . ASN A 1 312 ? 173.240 159.719 158.365 1.00 38.89 308 ASN A C 1
ATOM 1494 O O . ASN A 1 312 ? 173.929 160.723 158.581 1.00 38.89 308 ASN A O 1
ATOM 1499 N N . GLN A 1 313 ? 171.923 159.700 158.555 1.00 36.83 309 GLN A N 1
ATOM 1500 C CA . GLN A 1 313 ? 171.097 160.707 159.210 1.00 36.83 309 GLN A CA 1
ATOM 1501 C C . GLN A 1 313 ? 170.878 161.948 158.353 1.00 36.83 309 GLN A C 1
ATOM 1502 O O . GLN A 1 313 ? 170.061 162.795 158.734 1.00 36.83 309 GLN A O 1
ATOM 1508 N N . VAL A 1 314 ? 171.543 162.082 157.212 1.00 36.52 310 VAL A N 1
ATOM 1509 C CA . VAL A 1 314 ? 171.357 163.254 156.364 1.00 36.52 310 VAL A CA 1
ATOM 1510 C C . VAL A 1 314 ? 170.114 163.045 155.506 1.00 36.52 310 VAL A C 1
ATOM 1511 O O . VAL A 1 314 ? 169.978 162.024 154.823 1.00 36.52 310 VAL A O 1
ATOM 1515 N N . VAL A 1 315 ? 169.191 164.005 155.560 1.00 33.38 311 VAL A N 1
ATOM 1516 C CA . VAL A 1 315 ? 167.925 163.879 154.851 1.00 33.38 311 VAL A CA 1
ATOM 1517 C C . VAL A 1 315 ? 168.153 163.992 153.350 1.00 33.38 311 VAL A C 1
ATOM 1518 O O . VAL A 1 315 ? 168.905 164.856 152.879 1.00 33.38 311 VAL A O 1
ATOM 1522 N N . PHE A 1 316 ? 167.508 163.110 152.589 1.00 33.51 312 PHE A N 1
ATOM 1523 C CA . PHE A 1 316 ? 167.503 163.197 151.129 1.00 33.51 312 PHE A CA 1
ATOM 1524 C C . PHE A 1 316 ? 166.554 164.323 150.740 1.00 33.51 312 PHE A C 1
ATOM 1525 O O . PHE A 1 316 ? 165.341 164.139 150.641 1.00 33.51 312 PHE A O 1
ATOM 1533 N N . SER A 1 317 ? 167.114 165.508 150.517 1.00 31.65 313 SER A N 1
ATOM 1534 C CA . SER A 1 317 ? 166.335 166.708 150.255 1.00 31.65 313 SER A CA 1
ATOM 1535 C C . SER A 1 317 ? 166.577 167.207 148.838 1.00 31.65 313 SER A C 1
ATOM 1536 O O . SER A 1 317 ? 167.718 167.245 148.368 1.00 31.65 313 SER A O 1
ATOM 1539 N N . SER A 1 318 ? 165.496 167.585 148.161 1.00 30.52 314 SER A N 1
ATOM 1540 C CA . SER A 1 318 ? 165.584 168.194 146.843 1.00 30.52 314 SER A CA 1
ATOM 1541 C C . SER A 1 318 ? 164.584 169.337 146.753 1.00 30.52 314 SER A C 1
ATOM 1542 O O . SER A 1 318 ? 163.535 169.310 147.397 1.00 30.52 314 SER A O 1
ATOM 1545 N N . ILE A 1 319 ? 164.918 170.348 145.954 1.00 29.40 315 ILE A N 1
ATOM 1546 C CA . ILE A 1 319 ? 164.019 171.469 145.695 1.00 29.40 315 ILE A CA 1
ATOM 1547 C C . ILE A 1 319 ? 164.054 171.784 144.208 1.00 29.40 315 ILE A C 1
ATOM 1548 O O . ILE A 1 319 ? 165.115 171.732 143.577 1.00 29.40 315 ILE A O 1
ATOM 1553 N N . ASN A 1 320 ? 162.892 172.099 143.642 1.00 29.44 316 ASN A N 1
ATOM 1554 C CA . ASN A 1 320 ? 162.779 172.456 142.235 1.00 29.44 316 ASN A CA 1
ATOM 1555 C C . ASN A 1 320 ? 162.276 173.887 142.114 1.00 29.44 316 ASN A C 1
ATOM 1556 O O . ASN A 1 320 ? 161.308 174.266 142.782 1.00 29.44 316 ASN A O 1
ATOM 1561 N N . TYR A 1 321 ? 162.928 174.674 141.262 1.00 28.80 317 TYR A N 1
ATOM 1562 C CA . TYR A 1 321 ? 162.519 176.052 141.036 1.00 28.80 317 TYR A CA 1
ATOM 1563 C C . TYR A 1 321 ? 162.995 176.494 139.660 1.00 28.80 317 TYR A C 1
ATOM 1564 O O . TYR A 1 321 ? 163.852 175.861 139.040 1.00 28.80 317 TYR A O 1
ATOM 1573 N N . GLY A 1 322 ? 162.427 177.601 139.189 1.00 29.12 318 GLY A N 1
ATOM 1574 C CA . GLY A 1 322 ? 162.817 178.161 137.912 1.00 29.12 318 GLY A CA 1
ATOM 1575 C C . GLY A 1 322 ? 161.676 178.756 137.114 1.00 29.12 318 GLY A C 1
ATOM 1576 O O . GLY A 1 322 ? 161.904 179.595 136.239 1.00 29.12 318 GLY A O 1
ATOM 1577 N N . THR A 1 323 ? 160.445 178.338 137.404 1.00 29.34 319 THR A N 1
ATOM 1578 C CA . THR A 1 323 ? 159.293 178.701 136.591 1.00 29.34 319 THR A CA 1
ATOM 1579 C C . THR A 1 323 ? 158.395 179.743 137.244 1.00 29.34 319 THR A C 1
ATOM 1580 O O . THR A 1 323 ? 157.266 179.941 136.785 1.00 29.34 319 THR A O 1
ATOM 1584 N N . ASP A 1 324 ? 158.857 180.411 138.295 1.00 30.50 320 ASP A N 1
ATOM 1585 C CA . ASP A 1 324 ? 158.085 181.464 138.944 1.00 30.50 320 ASP A CA 1
ATOM 1586 C C . ASP A 1 324 ? 158.593 182.814 138.456 1.00 30.50 320 ASP A C 1
ATOM 1587 O O . ASP A 1 324 ? 159.735 183.191 138.735 1.00 30.50 320 ASP A O 1
ATOM 1592 N N . THR A 1 325 ? 157.743 183.538 137.731 1.00 31.07 321 THR A N 1
ATOM 1593 C CA . THR A 1 325 ? 158.127 184.803 137.122 1.00 31.07 321 THR A CA 1
ATOM 1594 C C . THR A 1 325 ? 157.801 186.015 137.985 1.00 31.07 321 THR A C 1
ATOM 1595 O O . THR A 1 325 ? 158.162 187.135 137.608 1.00 31.07 321 THR A O 1
ATOM 1599 N N . SER A 1 326 ? 157.137 185.825 139.122 1.00 30.84 322 SER A N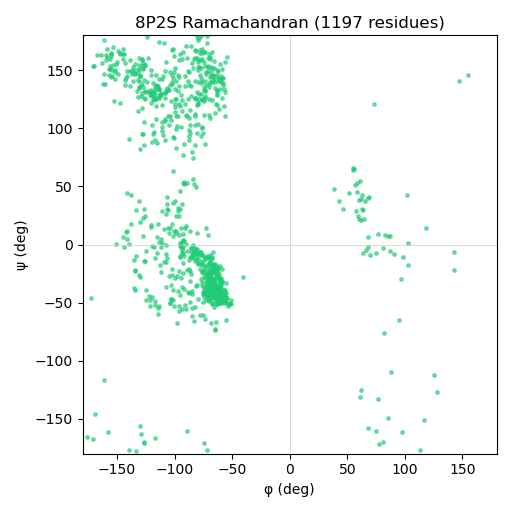 1
ATOM 1600 C CA . SER A 1 326 ? 156.822 186.942 139.997 1.00 30.84 322 SER A CA 1
ATOM 1601 C C . SER A 1 326 ? 158.085 187.456 140.683 1.00 30.84 322 SER A C 1
ATOM 1602 O O . SER A 1 326 ? 159.103 186.765 140.773 1.00 30.84 322 SER A O 1
ATOM 1605 N N . ALA A 1 327 ? 158.004 188.695 141.173 1.00 31.13 323 ALA A N 1
ATOM 1606 C CA . ALA A 1 327 ? 159.158 189.315 141.815 1.00 31.13 323 ALA A CA 1
ATOM 1607 C C . ALA A 1 327 ? 159.573 188.557 143.069 1.00 31.13 323 ALA A C 1
ATOM 1608 O O . ALA A 1 327 ? 160.766 188.452 143.372 1.00 31.13 323 ALA A O 1
ATOM 1610 N N . GLU A 1 328 ? 158.603 188.030 143.818 1.00 30.89 324 GLU A N 1
ATOM 1611 C CA . GLU A 1 328 ? 158.922 187.299 145.041 1.00 30.89 324 GLU A CA 1
ATOM 1612 C C . GLU A 1 328 ? 159.627 185.984 144.731 1.00 30.89 324 GLU A C 1
ATOM 1613 O O . GLU A 1 328 ? 160.627 185.637 145.372 1.00 30.89 324 GLU A O 1
ATOM 1619 N N . GLY A 1 329 ? 159.115 185.235 143.754 1.00 29.81 325 GLY A N 1
ATOM 1620 C CA . GLY A 1 329 ? 159.779 184.004 143.360 1.00 29.81 325 GLY A CA 1
ATOM 1621 C C . GLY A 1 329 ? 161.144 184.257 142.755 1.00 29.81 325 GLY A C 1
ATOM 1622 O O . GLY A 1 329 ? 162.088 183.496 142.983 1.00 29.81 325 GLY A O 1
ATOM 1623 N N . ARG A 1 330 ? 161.269 185.336 141.978 1.00 29.72 326 ARG A N 1
ATOM 1624 C CA . ARG A 1 330 ? 162.570 185.710 141.439 1.00 29.72 326 ARG A CA 1
ATOM 1625 C C . ARG A 1 330 ? 163.546 186.046 142.556 1.00 29.72 326 ARG A C 1
ATOM 1626 O O . ARG A 1 330 ? 164.720 185.672 142.492 1.00 29.72 326 ARG A O 1
ATOM 1634 N N . CYS A 1 331 ? 163.080 186.749 143.589 1.00 30.04 327 CYS A N 1
ATOM 1635 C CA . CYS A 1 331 ? 163.940 187.057 144.726 1.00 30.04 327 CYS A CA 1
ATOM 1636 C C . CYS A 1 331 ? 164.365 185.790 145.456 1.00 30.04 327 CYS A C 1
ATOM 1637 O O . CYS A 1 331 ? 165.530 185.648 145.844 1.00 30.04 327 CYS A O 1
ATOM 1640 N N . ILE A 1 332 ? 163.430 184.857 145.650 1.00 29.69 328 ILE A N 1
ATOM 1641 C CA . ILE A 1 332 ? 163.760 183.597 146.313 1.00 29.69 328 ILE A CA 1
ATOM 1642 C C . ILE A 1 332 ? 164.820 182.842 145.521 1.00 29.69 328 ILE A C 1
ATOM 1643 O O . ILE A 1 332 ? 165.813 182.360 146.079 1.00 29.69 328 ILE A O 1
ATOM 1648 N N . MET A 1 333 ? 164.628 182.740 144.203 1.00 29.67 329 MET A N 1
ATOM 1649 C CA . MET A 1 333 ? 165.591 182.029 143.368 1.00 29.67 329 MET A CA 1
ATOM 1650 C C . MET A 1 333 ? 166.946 182.725 143.363 1.00 29.67 329 MET A C 1
ATOM 1651 O O . MET A 1 333 ? 167.990 182.069 143.462 1.00 29.67 329 MET A O 1
ATOM 1656 N N . ARG A 1 334 ? 166.951 184.053 143.255 1.00 29.72 330 ARG A N 1
ATOM 1657 C CA . ARG A 1 334 ? 168.207 184.789 143.228 1.00 29.72 330 ARG A CA 1
ATOM 1658 C C . ARG A 1 334 ? 168.971 184.613 144.530 1.00 29.72 330 ARG A C 1
ATOM 1659 O O . ARG A 1 334 ? 170.188 184.398 144.521 1.00 29.72 330 ARG A O 1
ATOM 1667 N N . GLU A 1 335 ? 168.271 184.677 145.663 1.00 30.65 331 GLU A N 1
ATOM 1668 C CA . GLU A 1 335 ? 168.954 184.559 146.944 1.00 30.65 331 GLU A CA 1
ATOM 1669 C C . GLU A 1 335 ? 169.415 183.131 147.204 1.00 30.65 331 GLU A C 1
ATOM 1670 O O . GLU A 1 335 ? 170.489 182.924 147.777 1.00 30.65 331 GLU A O 1
ATOM 1676 N N . ILE A 1 336 ? 168.636 182.129 146.786 1.00 29.66 332 ILE A N 1
ATOM 1677 C CA . ILE A 1 336 ? 169.091 180.754 146.966 1.00 29.66 332 ILE A CA 1
ATOM 1678 C C . ILE A 1 336 ? 170.305 180.480 146.086 1.00 29.66 332 ILE A C 1
ATOM 1679 O O . ILE A 1 336 ? 171.245 179.792 146.502 1.00 29.66 332 ILE A O 1
ATOM 1684 N N . LEU A 1 337 ? 170.333 181.050 144.876 1.00 28.84 333 LEU A N 1
ATOM 1685 C CA . LEU A 1 337 ? 171.494 180.878 144.010 1.00 28.84 333 LEU A CA 1
ATOM 1686 C C . LEU A 1 337 ? 172.719 181.590 144.570 1.00 28.84 333 LEU A C 1
ATOM 1687 O O . LEU A 1 337 ? 173.828 181.052 144.518 1.00 28.84 333 LEU A O 1
ATOM 1692 N N . GLN A 1 338 ? 172.543 182.797 145.113 1.00 29.50 334 GLN A N 1
ATOM 1693 C CA . GLN A 1 338 ? 173.669 183.501 145.720 1.00 29.50 334 GLN A CA 1
ATOM 1694 C C . GLN A 1 338 ? 174.187 182.766 146.951 1.00 29.50 334 GLN A C 1
ATOM 1695 O O . GLN A 1 338 ? 175.402 182.680 147.166 1.00 29.50 334 GLN A O 1
ATOM 1701 N N . SER A 1 339 ? 173.281 182.237 147.777 1.00 29.72 335 SER A N 1
ATOM 1702 C CA . SER A 1 339 ? 173.699 181.479 148.951 1.00 29.72 335 SER A CA 1
ATOM 1703 C C . SER A 1 339 ? 174.440 180.211 148.552 1.00 29.72 335 SER A C 1
ATOM 1704 O O . SER A 1 339 ? 175.435 179.840 149.184 1.00 29.72 335 SER A O 1
ATOM 1707 N N . THR A 1 340 ? 173.965 179.526 147.508 1.00 29.16 336 THR A N 1
ATOM 1708 C CA . THR A 1 340 ? 174.691 178.369 146.997 1.00 29.16 336 THR A CA 1
ATOM 1709 C C . THR A 1 340 ? 176.064 178.775 146.480 1.00 29.16 336 THR A C 1
ATOM 1710 O O . THR A 1 340 ? 177.059 178.083 146.727 1.00 29.16 336 THR A O 1
ATOM 1714 N N . TYR A 1 341 ? 176.138 179.905 145.777 1.00 29.40 337 TYR A N 1
ATOM 1715 C CA . TYR A 1 341 ? 177.404 180.372 145.225 1.00 29.40 337 TYR A CA 1
ATOM 1716 C C . TYR A 1 341 ? 178.406 180.687 146.326 1.00 29.40 337 TYR A C 1
ATOM 1717 O O . TYR A 1 341 ? 179.600 180.399 146.190 1.00 29.40 337 TYR A O 1
ATOM 1726 N N . GLN A 1 342 ? 177.941 181.279 147.425 1.00 30.36 338 GLN A N 1
ATOM 1727 C CA . GLN A 1 342 ? 178.819 181.605 148.541 1.00 30.36 338 GLN A CA 1
ATOM 1728 C C . GLN A 1 342 ? 179.196 180.392 149.383 1.00 30.36 338 GLN A C 1
ATOM 1729 O O . GLN A 1 342 ? 180.139 180.482 150.176 1.00 30.36 338 GLN A O 1
ATOM 1735 N N . GLY A 1 343 ? 178.497 179.273 149.232 1.00 31.26 339 GLY A N 1
ATOM 1736 C CA . GLY A 1 343 ? 178.818 178.074 149.975 1.00 31.26 339 GLY A CA 1
ATOM 1737 C C . GLY A 1 343 ? 178.255 178.077 151.384 1.00 31.26 339 GLY A C 1
ATOM 1738 O O . GLY A 1 343 ? 177.443 178.922 151.770 1.00 31.26 339 GLY A O 1
ATOM 1739 N N . VAL A 1 344 ? 178.707 177.098 152.164 1.00 31.65 340 VAL A N 1
ATOM 1740 C CA . VAL A 1 344 ? 178.285 176.928 153.549 1.00 31.65 340 VAL A CA 1
ATOM 1741 C C . VAL A 1 344 ? 179.512 177.013 154.446 1.00 31.65 340 VAL A C 1
ATOM 1742 O O . VAL A 1 344 ? 180.523 176.349 154.191 1.00 31.65 340 VAL A O 1
ATOM 1746 N N . GLY A 1 345 ? 179.426 177.844 155.480 1.00 31.69 341 GLY A N 1
ATOM 1747 C CA . GLY A 1 345 ? 180.471 177.935 156.478 1.00 31.69 341 GLY A CA 1
ATOM 1748 C C . GLY A 1 345 ? 181.641 178.811 156.085 1.00 31.69 341 GLY A C 1
ATOM 1749 O O . GLY A 1 345 ? 181.768 179.939 156.569 1.00 31.69 341 GLY A O 1
ATOM 1750 N N . ASN A 1 346 ? 182.507 178.305 155.212 1.00 33.06 342 ASN A N 1
ATOM 1751 C CA . ASN A 1 346 ? 183.691 179.037 154.778 1.00 33.06 342 ASN A CA 1
ATOM 1752 C C . ASN A 1 346 ? 183.942 178.803 153.296 1.00 33.06 342 ASN A C 1
ATOM 1753 O O . ASN A 1 346 ? 185.076 178.558 152.870 1.00 33.06 342 ASN A O 1
ATOM 1758 N N . GLY A 1 347 ? 182.888 178.870 152.491 1.00 32.76 343 GLY A N 1
ATOM 1759 C CA . GLY A 1 347 ? 183.003 178.648 151.067 1.00 32.76 343 GLY A CA 1
ATOM 1760 C C . GLY A 1 347 ? 182.928 177.205 150.626 1.00 32.76 343 GLY A C 1
ATOM 1761 O O . GLY A 1 347 ? 183.157 176.926 149.443 1.00 32.76 343 GLY A O 1
ATOM 1762 N N . GLU A 1 348 ? 182.613 176.282 151.528 1.00 33.47 344 GLU A N 1
ATOM 1763 C CA . GLU A 1 348 ? 182.490 174.879 151.164 1.00 33.47 344 GLU A CA 1
ATOM 1764 C C . GLU A 1 348 ? 181.202 174.643 150.385 1.00 33.47 344 GLU A C 1
ATOM 1765 O O . GLU A 1 348 ? 180.158 175.221 150.694 1.00 33.47 344 GLU A O 1
ATOM 1771 N N . THR A 1 349 ? 181.286 173.795 149.365 1.00 31.59 345 THR A N 1
ATOM 1772 C CA . THR A 1 349 ? 180.112 173.437 148.583 1.00 31.59 345 THR A CA 1
ATOM 1773 C C . THR A 1 349 ? 179.137 172.617 149.422 1.00 31.59 345 THR A C 1
ATOM 1774 O O . THR A 1 349 ? 179.532 171.749 150.205 1.00 31.59 345 THR A O 1
ATOM 1778 N N . ALA A 1 350 ? 177.849 172.900 149.251 1.00 30.82 346 ALA A N 1
ATOM 1779 C CA . ALA A 1 350 ? 176.803 172.188 149.969 1.00 30.82 346 ALA A CA 1
ATOM 1780 C C . ALA A 1 350 ? 176.419 170.913 149.228 1.00 30.82 346 ALA A C 1
ATOM 1781 O O . ALA A 1 350 ? 176.262 170.912 148.004 1.00 30.82 346 ALA A O 1
ATOM 1783 N N . ILE A 1 351 ? 176.268 169.828 149.982 1.00 30.91 347 ILE A N 1
ATOM 1784 C CA . ILE A 1 351 ? 175.879 168.546 149.404 1.00 30.91 347 ILE A CA 1
ATOM 1785 C C . ILE A 1 351 ? 174.368 168.444 149.258 1.00 30.91 347 ILE A C 1
ATOM 1786 O O . ILE A 1 351 ? 173.868 167.925 148.257 1.00 30.91 347 ILE A O 1
ATOM 1791 N N . PHE A 1 352 ? 173.628 168.935 150.243 1.00 30.72 348 PHE A N 1
ATOM 1792 C CA . PHE A 1 352 ? 172.177 168.937 150.242 1.00 30.72 348 PHE A CA 1
ATOM 1793 C C . PHE A 1 352 ? 171.669 170.343 150.516 1.00 30.72 348 PHE A C 1
ATOM 1794 O O . PHE A 1 352 ? 172.341 171.129 151.191 1.00 30.72 348 PHE A O 1
ATOM 1802 N N . PRO A 1 353 ? 170.482 170.693 150.005 1.00 29.90 349 PRO A N 1
ATOM 1803 C CA . PRO A 1 353 ? 169.573 169.883 149.182 1.00 29.90 349 PRO A CA 1
ATOM 1804 C C . PRO A 1 353 ? 170.028 169.783 147.736 1.00 29.90 349 PRO A C 1
ATOM 1805 O O . PRO A 1 353 ? 170.799 170.613 147.265 1.00 29.90 349 PRO A O 1
ATOM 1809 N N . ILE A 1 354 ? 169.571 168.772 147.003 1.00 30.39 350 ILE A N 1
ATOM 1810 C CA . ILE A 1 354 ? 169.844 168.688 145.574 1.00 30.39 350 ILE A CA 1
ATOM 1811 C C . ILE A 1 354 ? 168.962 169.720 144.884 1.00 30.39 350 ILE A C 1
ATOM 1812 O O . ILE A 1 354 ? 167.738 169.581 144.846 1.00 30.39 350 ILE A O 1
ATOM 1817 N N . GLN A 1 355 ? 169.582 170.760 144.342 1.00 30.29 351 GLN A N 1
ATOM 1818 C CA . GLN A 1 355 ? 168.853 171.827 143.675 1.00 30.29 351 GLN A CA 1
ATOM 1819 C C . GLN A 1 355 ? 168.645 171.457 142.213 1.00 30.29 351 GLN A C 1
ATOM 1820 O O . GLN A 1 355 ? 169.553 170.930 141.564 1.00 30.29 351 GLN A O 1
ATOM 1826 N N . ILE A 1 356 ? 167.441 171.707 141.711 1.00 29.58 352 ILE A N 1
ATOM 1827 C CA . ILE A 1 356 ? 167.071 171.388 140.338 1.00 29.58 352 ILE A CA 1
ATOM 1828 C C . ILE A 1 356 ? 166.453 172.631 139.719 1.00 29.58 352 ILE A C 1
ATOM 1829 O O . ILE A 1 356 ? 165.522 173.216 140.285 1.00 29.58 352 ILE A O 1
ATOM 1834 N N . TRP A 1 357 ? 166.968 173.032 138.561 1.00 29.66 353 TRP A N 1
ATOM 1835 C CA . TRP A 1 357 ? 166.447 174.183 137.837 1.00 29.66 353 TRP A CA 1
ATOM 1836 C C . TRP A 1 357 ? 165.456 173.704 136.783 1.00 29.66 353 TRP A C 1
ATOM 1837 O O . TRP A 1 357 ? 165.813 172.914 135.903 1.00 29.66 353 TRP A O 1
ATOM 1848 N N . LYS A 1 358 ? 164.217 174.181 136.871 1.00 29.73 354 LYS A N 1
ATOM 1849 C CA . LYS A 1 358 ? 163.190 173.804 135.909 1.00 29.73 354 LYS A CA 1
ATOM 1850 C C . LYS A 1 358 ? 163.353 174.631 134.639 1.00 29.73 354 LYS A C 1
ATOM 1851 O O . LYS A 1 358 ? 163.269 175.863 134.677 1.00 29.73 354 LYS A O 1
ATOM 1857 N N . LYS A 1 359 ? 163.583 173.951 133.518 1.00 30.62 355 LYS A N 1
ATOM 1858 C CA . LYS A 1 359 ? 163.828 174.595 132.228 1.00 30.62 355 LYS A CA 1
ATOM 1859 C C . LYS A 1 359 ? 162.537 174.575 131.419 1.00 30.62 355 LYS A C 1
ATOM 1860 O O . LYS A 1 359 ? 162.009 173.509 131.094 1.00 30.62 355 LYS A O 1
ATOM 1866 N N . LYS A 1 360 ? 162.031 175.760 131.094 1.00 31.08 356 LYS A N 1
ATOM 1867 C CA . LYS A 1 360 ? 160.835 175.914 130.280 1.00 31.08 356 LYS A CA 1
ATOM 1868 C C . LYS A 1 360 ? 161.108 176.940 129.190 1.00 31.08 356 LYS A C 1
ATOM 1869 O O . LYS A 1 360 ? 161.556 178.054 129.481 1.00 31.08 356 LYS A O 1
ATOM 1875 N N . ARG A 1 361 ? 160.848 176.564 127.941 1.00 32.08 357 ARG A N 1
ATOM 1876 C CA . ARG A 1 361 ? 160.955 177.518 126.845 1.00 32.08 357 ARG A CA 1
ATOM 1877 C C . ARG A 1 361 ? 159.781 178.485 126.898 1.00 32.08 357 ARG A C 1
ATOM 1878 O O . ARG A 1 361 ? 158.619 178.068 126.922 1.00 32.08 357 ARG A O 1
ATOM 1886 N N . GLY A 1 362 ? 160.086 179.778 126.911 1.00 32.18 358 GLY A N 1
ATOM 1887 C CA . GLY A 1 362 ? 159.095 180.804 127.135 1.00 32.18 358 GLY A CA 1
ATOM 1888 C C . GLY A 1 362 ? 159.036 181.319 128.557 1.00 32.18 358 GLY A C 1
ATOM 1889 O O . GLY A 1 362 ? 158.371 182.332 128.803 1.00 32.18 358 GLY A O 1
ATOM 1890 N N . VAL A 1 363 ? 159.708 180.657 129.494 1.00 30.83 359 VAL A N 1
ATOM 1891 C CA . VAL A 1 363 ? 159.782 181.096 130.881 1.00 30.83 359 VAL A CA 1
ATOM 1892 C C . VAL A 1 363 ? 161.202 181.501 131.261 1.00 30.83 359 VAL A C 1
ATOM 1893 O O . VAL A 1 363 ? 161.426 182.601 131.766 1.00 30.83 359 VAL A O 1
ATOM 1897 N N . ASN A 1 364 ? 162.179 180.619 131.031 1.00 30.99 360 ASN A N 1
ATOM 1898 C CA . ASN A 1 364 ? 163.556 180.928 131.404 1.00 30.99 360 ASN A CA 1
ATOM 1899 C C . ASN A 1 364 ? 164.620 180.500 130.404 1.00 30.99 360 ASN A C 1
ATOM 1900 O O . ASN A 1 364 ? 165.801 180.737 130.677 1.00 30.99 360 ASN A O 1
ATOM 1905 N N . TYR A 1 365 ? 164.274 179.889 129.273 1.00 31.87 361 TYR A N 1
ATOM 1906 C CA . TYR A 1 365 ? 165.290 179.320 128.391 1.00 31.87 361 TYR A CA 1
ATOM 1907 C C . TYR A 1 365 ? 165.786 180.320 127.347 1.00 31.87 361 TYR A C 1
ATOM 1908 O O . TYR A 1 365 ? 166.991 180.564 127.237 1.00 31.87 361 TYR A O 1
ATOM 1917 N N . LEU A 1 366 ? 164.872 180.889 126.566 1.00 32.53 362 LEU A N 1
ATOM 1918 C CA . LEU A 1 366 ? 165.264 181.825 125.524 1.00 32.53 362 LEU A CA 1
ATOM 1919 C C . LEU A 1 366 ? 165.734 183.143 126.139 1.00 32.53 362 LEU A C 1
ATOM 1920 O O . LEU A 1 366 ? 165.324 183.502 127.246 1.00 32.53 362 LEU A O 1
ATOM 1925 N N . PRO A 1 367 ? 166.606 183.881 125.445 1.00 31.46 363 PRO A N 1
ATOM 1926 C CA . PRO A 1 367 ? 167.084 185.159 125.998 1.00 31.46 363 PRO A CA 1
ATOM 1927 C C . PRO A 1 367 ? 165.988 186.191 126.191 1.00 31.46 363 PRO A C 1
ATOM 1928 O O . PRO A 1 367 ? 166.174 187.130 126.974 1.00 31.46 363 PRO A O 1
ATOM 1932 N N . GLU A 1 368 ? 164.855 186.050 125.507 1.00 33.59 364 GLU A N 1
ATOM 1933 C CA . GLU A 1 368 ? 163.714 186.934 125.692 1.00 33.59 364 GLU A CA 1
ATOM 1934 C C . GLU A 1 368 ? 162.867 186.553 126.899 1.00 33.59 364 GLU A C 1
ATOM 1935 O O . GLU A 1 368 ? 162.036 187.357 127.335 1.00 33.59 364 GLU A O 1
ATOM 1941 N N . ASP A 1 369 ? 163.079 185.369 127.467 1.00 32.54 365 ASP A N 1
ATOM 1942 C CA . ASP A 1 369 ? 162.238 184.863 128.540 1.00 32.54 365 ASP A CA 1
ATOM 1943 C C . ASP A 1 369 ? 162.436 185.666 129.824 1.00 32.54 365 ASP A C 1
ATOM 1944 O O . ASP A 1 369 ? 163.437 186.362 130.011 1.00 32.54 365 ASP A O 1
ATOM 1949 N N . ARG A 1 370 ? 161.444 185.563 130.713 1.00 31.80 366 ARG A N 1
ATOM 1950 C CA . ARG A 1 370 ? 161.436 186.371 131.930 1.00 31.80 366 ARG A CA 1
ATOM 1951 C C . ARG A 1 370 ? 162.581 185.994 132.860 1.00 31.80 366 ARG A C 1
ATOM 1952 O O . ARG A 1 370 ? 163.332 186.860 133.322 1.00 31.80 366 ARG A O 1
ATOM 1960 N N . ASN A 1 371 ? 162.731 184.700 133.149 1.00 29.47 367 ASN A N 1
ATOM 1961 C CA . ASN A 1 371 ? 163.744 184.223 134.084 1.00 29.47 367 ASN A CA 1
ATOM 1962 C C . ASN A 1 371 ? 165.010 183.749 133.387 1.00 29.47 367 ASN A C 1
ATOM 1963 O O . ASN A 1 371 ? 165.706 182.868 133.907 1.00 29.47 367 ASN A O 1
ATOM 1968 N N . TYR A 1 372 ? 165.322 184.307 132.218 1.00 29.83 368 TYR A N 1
ATOM 1969 C CA . TYR A 1 372 ? 166.556 183.945 131.532 1.00 29.83 368 TYR A CA 1
ATOM 1970 C C . TYR A 1 372 ? 167.779 184.367 132.336 1.00 29.83 368 TYR A C 1
ATOM 1971 O O . TYR A 1 372 ? 168.714 183.577 132.514 1.00 2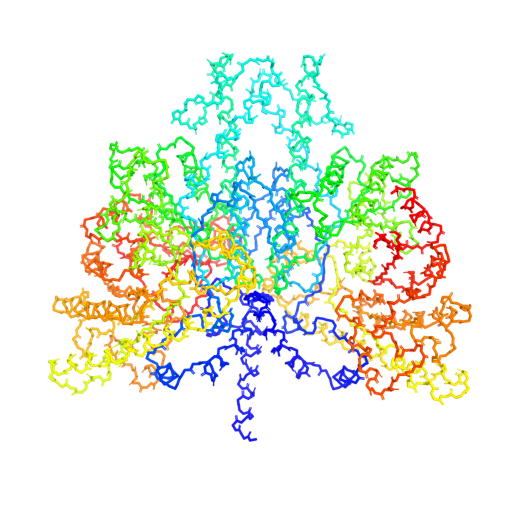9.83 368 TYR A O 1
ATOM 1980 N N . ASP A 1 373 ? 167.774 185.599 132.857 1.00 30.02 369 ASP A N 1
ATOM 1981 C CA . ASP A 1 373 ? 168.926 186.099 133.600 1.00 30.02 369 ASP A CA 1
ATOM 1982 C C . ASP A 1 373 ? 169.239 185.212 134.799 1.00 30.02 369 ASP A C 1
ATOM 1983 O O . ASP A 1 373 ? 170.382 184.771 134.970 1.00 30.02 369 ASP A O 1
ATOM 1988 N N . LEU A 1 374 ? 168.228 184.910 135.619 1.00 29.63 370 LEU A N 1
ATOM 1989 C CA . LEU A 1 374 ? 168.427 183.964 136.711 1.00 29.63 370 LEU A CA 1
ATOM 1990 C C . LEU A 1 374 ? 168.958 182.637 136.196 1.00 29.63 370 LEU A C 1
ATOM 1991 O O . LEU A 1 374 ? 169.880 182.068 136.793 1.00 29.63 370 LEU A O 1
ATOM 1996 N N . TYR A 1 375 ? 168.420 182.155 135.071 1.00 30.37 371 TYR A N 1
ATOM 1997 C CA . TYR A 1 375 ? 168.950 180.943 134.461 1.00 30.37 371 TYR A CA 1
ATOM 1998 C C . TYR A 1 375 ? 170.441 181.079 134.200 1.00 30.37 371 TYR A C 1
ATOM 1999 O O . TYR A 1 375 ? 171.225 180.201 134.584 1.00 30.37 371 TYR A O 1
ATOM 2008 N N . LYS A 1 376 ? 170.857 182.201 133.605 1.00 29.62 372 LYS A N 1
ATOM 2009 C CA . LYS A 1 376 ? 172.283 182.441 133.421 1.00 29.62 372 LYS A CA 1
ATOM 2010 C C . LYS A 1 376 ? 173.010 182.395 134.755 1.00 29.62 372 LYS A C 1
ATOM 2011 O O . LYS A 1 376 ? 174.032 181.708 134.889 1.00 29.62 372 LYS A O 1
ATOM 2017 N N . LEU A 1 377 ? 172.459 183.065 135.771 1.00 30.16 373 LEU A N 1
ATOM 2018 C CA . LEU A 1 377 ? 173.050 183.000 137.102 1.00 30.16 373 LEU A CA 1
ATOM 2019 C C . LEU A 1 377 ? 173.152 181.559 137.572 1.00 30.16 373 LEU A C 1
ATOM 2020 O O . LEU A 1 377 ? 174.199 181.138 138.080 1.00 30.16 373 LEU A O 1
ATOM 2025 N N . ALA A 1 378 ? 172.090 180.775 137.362 1.00 30.57 374 ALA A N 1
ATOM 2026 C CA . ALA A 1 378 ? 172.135 179.369 137.739 1.00 30.57 374 ALA A CA 1
ATOM 2027 C C . ALA A 1 378 ? 173.320 178.679 137.085 1.00 30.57 374 ALA A C 1
ATOM 2028 O O . ALA A 1 378 ? 174.090 177.980 137.758 1.00 30.57 374 ALA A O 1
ATOM 2030 N N . CYS A 1 379 ? 173.524 178.928 135.789 1.00 31.03 375 CYS A N 1
ATOM 2031 C CA . CYS A 1 379 ? 174.660 178.333 135.098 1.00 31.03 375 CYS A CA 1
ATOM 2032 C C . CYS A 1 379 ? 175.964 178.700 135.789 1.00 31.03 375 CYS A C 1
ATOM 2033 O O . CYS A 1 379 ? 176.806 177.829 136.042 1.00 31.03 375 CYS A O 1
ATOM 2036 N N . LYS A 1 380 ? 176.119 179.975 136.159 1.00 31.31 376 LYS A N 1
ATOM 2037 C CA . LYS A 1 380 ? 177.331 180.394 136.851 1.00 31.31 376 LYS A CA 1
ATOM 2038 C C . LYS A 1 380 ? 177.531 179.586 138.124 1.00 31.31 376 LYS A C 1
ATOM 2039 O O . LYS A 1 380 ? 178.637 179.100 138.393 1.00 31.31 376 LYS A O 1
ATOM 2045 N N . VAL A 1 381 ? 176.458 179.380 138.891 1.00 30.76 377 VAL A N 1
ATOM 2046 C CA . VAL A 1 381 ? 176.573 178.580 140.104 1.00 30.76 377 VAL A CA 1
ATOM 2047 C C . VAL A 1 381 ? 176.981 177.157 139.755 1.00 30.76 377 VAL A C 1
ATOM 2048 O O . VAL A 1 381 ? 177.854 176.569 140.407 1.00 30.76 377 VAL A O 1
ATOM 2052 N N . THR A 1 382 ? 176.383 176.594 138.702 1.00 31.15 378 THR A N 1
ATOM 2053 C CA . THR A 1 382 ? 176.740 175.240 138.295 1.00 31.15 378 THR A CA 1
ATOM 2054 C C . THR A 1 382 ? 178.187 175.179 137.829 1.00 31.15 378 THR A C 1
ATOM 2055 O O . THR A 1 382 ? 178.812 174.113 137.859 1.00 31.15 378 THR A O 1
ATOM 2059 N N . ALA A 1 383 ? 178.742 176.316 137.404 1.00 31.19 379 ALA A N 1
ATOM 2060 C CA . ALA A 1 383 ? 180.145 176.339 137.020 1.00 31.19 379 ALA A CA 1
ATOM 2061 C C . ALA A 1 383 ? 181.066 176.139 138.214 1.00 31.19 379 ALA A C 1
ATOM 2062 O O . ALA A 1 383 ? 182.189 175.655 138.041 1.00 31.19 379 ALA A O 1
ATOM 2064 N N . ARG A 1 384 ? 180.618 176.495 139.419 1.00 32.36 380 ARG A N 1
ATOM 2065 C CA . ARG A 1 384 ? 181.453 176.419 140.610 1.00 32.36 380 ARG A CA 1
ATOM 2066 C C . ARG A 1 384 ? 180.943 175.387 141.607 1.00 32.36 380 ARG A C 1
ATOM 2067 O O . ARG A 1 384 ? 181.691 174.496 142.017 1.00 32.36 380 ARG A O 1
ATOM 2075 N N . ARG A 1 385 ? 179.681 175.487 142.010 1.00 31.48 381 ARG A N 1
ATOM 2076 C CA . ARG A 1 385 ? 179.116 174.599 143.013 1.00 31.48 381 ARG A CA 1
ATOM 2077 C C . ARG A 1 385 ? 178.420 173.384 142.417 1.00 31.48 381 ARG A C 1
ATOM 2078 O O . ARG A 1 385 ? 177.947 172.530 143.174 1.00 31.48 381 ARG A O 1
ATOM 2086 N N . PHE A 1 386 ? 178.341 173.292 141.089 1.00 32.72 382 PHE A N 1
ATOM 2087 C CA . PHE A 1 386 ? 177.783 172.144 140.376 1.00 32.72 382 PHE A CA 1
ATOM 2088 C C . PHE A 1 386 ? 176.332 171.872 140.756 1.00 32.72 382 PHE A C 1
ATOM 2089 O O . PHE A 1 386 ? 175.851 170.742 140.634 1.00 32.72 382 PHE A O 1
ATOM 2097 N N . PHE A 1 387 ? 175.635 172.900 141.221 1.00 31.43 383 PHE A N 1
ATOM 2098 C CA . PHE A 1 387 ? 174.201 172.927 141.435 1.00 31.43 383 PHE A CA 1
ATOM 2099 C C . PHE A 1 387 ? 173.665 174.247 140.906 1.00 31.43 383 PHE A C 1
ATOM 2100 O O . PHE A 1 387 ? 174.395 175.242 140.871 1.00 31.43 383 PHE A O 1
ATOM 2108 N N . PRO A 1 388 ? 172.398 174.294 140.484 1.00 30.27 384 PRO A N 1
ATOM 2109 C CA . PRO A 1 388 ? 171.393 173.225 140.460 1.00 30.27 384 PRO A CA 1
ATOM 2110 C C . PRO A 1 388 ? 171.508 172.282 139.269 1.00 30.27 384 PRO A C 1
ATOM 2111 O O . PRO A 1 388 ? 172.215 172.556 138.307 1.00 30.27 384 PRO A O 1
ATOM 2115 N N . ASN A 1 389 ? 170.814 171.148 139.329 1.00 30.07 385 ASN A N 1
ATOM 2116 C CA . ASN A 1 389 ? 170.601 170.323 138.153 1.00 30.07 385 ASN A CA 1
ATOM 2117 C C . ASN A 1 389 ? 169.521 170.961 137.284 1.00 30.07 385 ASN A C 1
ATOM 2118 O O . ASN A 1 389 ? 168.956 172.005 137.619 1.00 30.07 385 ASN A O 1
ATOM 2123 N N . PHE A 1 390 ? 169.215 170.331 136.155 1.00 29.39 386 PHE A N 1
ATOM 2124 C CA . PHE A 1 390 ? 168.288 170.912 135.195 1.00 29.39 386 PHE A CA 1
ATOM 2125 C C . PHE A 1 390 ? 167.210 169.905 134.832 1.00 29.39 386 PHE A C 1
ATOM 2126 O O . PHE A 1 390 ? 167.511 168.755 134.500 1.00 29.39 386 PHE A O 1
ATOM 2134 N N . LEU A 1 391 ? 165.959 170.348 134.900 1.00 29.19 387 LEU A N 1
ATOM 2135 C CA . LEU A 1 391 ? 164.794 169.531 134.578 1.00 29.19 387 LEU A CA 1
ATOM 2136 C C . LEU A 1 391 ? 164.110 170.159 133.370 1.00 29.19 387 LEU A C 1
ATOM 2137 O O . LEU A 1 391 ? 163.494 171.224 133.478 1.00 29.19 387 LEU A O 1
ATOM 2142 N N . ASN A 1 392 ? 164.220 169.499 132.223 1.00 30.23 388 ASN A N 1
ATOM 2143 C CA . ASN A 1 392 ? 163.666 170.009 130.973 1.00 30.23 388 ASN A CA 1
ATOM 2144 C C . ASN A 1 392 ? 162.174 169.712 130.945 1.00 30.23 388 ASN A C 1
ATOM 2145 O O . ASN A 1 392 ? 161.758 168.576 130.711 1.00 30.23 388 ASN A O 1
ATOM 2150 N N . LEU A 1 393 ? 161.358 170.739 131.189 1.00 30.09 389 LEU A N 1
ATOM 2151 C CA . LEU A 1 393 ? 159.912 170.567 131.127 1.00 30.09 389 LEU A CA 1
ATOM 2152 C C . LEU A 1 393 ? 159.395 170.540 129.697 1.00 30.09 389 LEU A C 1
ATOM 2153 O O . LEU A 1 393 ? 158.206 170.278 129.492 1.00 30.09 389 LEU A O 1
ATOM 2158 N N . ASP A 1 394 ? 160.252 170.808 128.715 1.00 31.52 390 ASP A N 1
ATOM 2159 C CA . ASP A 1 394 ? 159.873 170.811 127.310 1.00 31.52 390 ASP A CA 1
ATOM 2160 C C . ASP A 1 394 ? 159.949 169.431 126.675 1.00 31.52 390 ASP A C 1
ATOM 2161 O O . ASP A 1 394 ? 159.612 169.291 125.494 1.00 31.52 390 ASP A O 1
ATOM 2166 N N . ALA A 1 395 ? 160.391 168.421 127.417 1.00 28.89 391 ALA A N 1
ATOM 2167 C CA . ALA A 1 395 ? 160.413 167.064 126.896 1.00 28.89 391 ALA A CA 1
ATOM 2168 C C . ALA A 1 395 ? 158.995 166.596 126.599 1.00 28.89 391 ALA A C 1
ATOM 2169 O O . ALA A 1 395 ? 158.044 166.970 127.291 1.00 28.89 391 ALA A O 1
ATOM 2171 N N . THR A 1 396 ? 158.858 165.780 125.553 1.00 28.52 392 THR A N 1
ATOM 2172 C CA . THR A 1 396 ? 157.535 165.363 125.105 1.00 28.52 392 THR A CA 1
ATOM 2173 C C . THR A 1 396 ? 156.772 164.626 126.196 1.00 28.52 392 THR A C 1
ATOM 2174 O O . THR A 1 396 ? 155.552 164.785 126.315 1.00 28.52 392 THR A O 1
ATOM 2178 N N . PHE A 1 397 ? 157.465 163.822 127.000 1.00 27.81 393 PHE A N 1
ATOM 2179 C CA . PHE A 1 397 ? 156.819 163.078 128.072 1.00 27.81 393 PHE A CA 1
ATOM 2180 C C . PHE A 1 397 ? 156.544 163.925 129.307 1.00 27.81 393 PHE A C 1
ATOM 2181 O O . PHE A 1 397 ? 155.733 163.517 130.145 1.00 27.81 393 PHE A O 1
ATOM 2189 N N . ASN A 1 398 ? 157.186 165.082 129.442 1.00 27.87 394 ASN A N 1
ATOM 2190 C CA . ASN A 1 398 ? 156.983 165.949 130.594 1.00 27.87 394 ASN A CA 1
ATOM 2191 C C . ASN A 1 398 ? 155.949 167.041 130.349 1.00 27.87 394 ASN A C 1
ATOM 2192 O O . ASN A 1 398 ? 155.709 167.854 131.246 1.00 27.87 394 ASN A O 1
ATOM 2197 N N . GLN A 1 399 ? 155.335 167.080 129.172 1.00 28.48 395 GLN A N 1
ATOM 2198 C CA . GLN A 1 399 ? 154.351 168.106 128.869 1.00 28.48 395 GLN A CA 1
ATOM 2199 C C . GLN A 1 399 ? 152.987 167.738 129.438 1.00 28.48 395 GLN A C 1
ATOM 2200 O O . GLN A 1 399 ? 152.571 166.578 129.416 1.00 28.48 395 GLN A O 1
ATOM 2206 N N . ASN A 1 400 ? 152.292 168.748 129.954 1.00 28.69 396 ASN A N 1
ATOM 2207 C CA . ASN A 1 400 ? 150.953 168.588 130.502 1.00 28.69 396 ASN A CA 1
ATOM 2208 C C . ASN A 1 400 ? 150.030 169.582 129.818 1.00 28.69 396 ASN A C 1
ATOM 2209 O O . ASN A 1 400 ? 150.365 170.764 129.699 1.00 28.69 396 ASN A O 1
ATOM 2214 N N . GLU A 1 401 ? 148.871 169.100 129.368 1.00 30.23 397 GLU A N 1
ATOM 2215 C CA . GLU A 1 401 ? 147.941 169.941 128.627 1.00 30.23 397 GLU A CA 1
ATOM 2216 C C . GLU A 1 401 ? 147.248 170.979 129.498 1.00 30.23 397 GLU A C 1
ATOM 2217 O O . GLU A 1 401 ? 146.600 171.880 128.955 1.00 30.23 397 GLU A O 1
ATOM 2223 N N . LYS A 1 402 ? 147.363 170.882 130.822 1.00 28.54 398 LYS A N 1
ATOM 2224 C CA . LYS A 1 402 ? 146.686 171.794 131.734 1.00 28.54 398 LYS A CA 1
ATOM 2225 C C . LYS A 1 402 ? 147.650 172.782 132.383 1.00 28.54 398 LYS A C 1
ATOM 2226 O O . LYS A 1 402 ? 147.432 173.219 133.515 1.00 28.54 398 LYS A O 1
ATOM 2232 N N . TRP A 1 403 ? 148.720 173.143 131.680 1.00 29.23 399 TRP A N 1
ATOM 2233 C CA . TRP A 1 403 ? 149.667 174.151 132.149 1.00 29.23 399 TRP A CA 1
ATOM 2234 C C . TRP A 1 403 ? 149.330 175.471 131.468 1.00 29.23 399 TRP A C 1
ATOM 2235 O O . TRP A 1 403 ? 149.512 175.622 130.258 1.00 29.23 399 TRP A O 1
ATOM 2246 N N . ARG A 1 404 ? 148.835 176.424 132.248 1.00 31.81 400 ARG A N 1
ATOM 2247 C CA . ARG A 1 404 ? 148.510 177.757 131.761 1.00 31.81 400 ARG A CA 1
ATOM 2248 C C . ARG A 1 404 ? 149.464 178.760 132.393 1.00 31.81 400 ARG A C 1
ATOM 2249 O O . ARG A 1 404 ? 149.621 178.785 133.618 1.00 31.81 400 ARG A O 1
ATOM 2257 N N . ALA A 1 405 ? 150.090 179.589 131.557 1.00 31.23 401 ALA A N 1
ATOM 2258 C CA . ALA A 1 405 ? 151.119 180.506 132.030 1.00 31.23 401 ALA A CA 1
ATOM 2259 C C . ALA A 1 405 ? 150.582 181.575 132.971 1.00 31.23 401 ALA A C 1
ATOM 2260 O O . ALA A 1 405 ? 151.376 182.207 133.675 1.00 31.23 401 ALA A O 1
ATOM 2262 N N . ASP A 1 406 ? 149.270 181.791 133.004 1.00 33.01 402 ASP A N 1
ATOM 2263 C CA . ASP A 1 406 ? 148.666 182.819 133.842 1.00 33.01 402 ASP A CA 1
ATOM 2264 C C . ASP A 1 406 ? 148.197 182.292 135.189 1.00 33.01 402 ASP A C 1
ATOM 2265 O O . ASP A 1 406 ? 148.164 183.047 136.165 1.00 33.01 402 ASP A O 1
ATOM 2270 N N . ASP A 1 407 ? 147.822 181.018 135.261 1.00 32.45 403 ASP A N 1
ATOM 2271 C CA . ASP A 1 407 ? 147.251 180.433 136.467 1.00 32.45 403 ASP A CA 1
ATOM 2272 C C . ASP A 1 407 ? 148.258 180.457 137.610 1.00 32.45 403 ASP A C 1
ATOM 2273 O O . ASP A 1 407 ? 149.406 180.029 137.435 1.00 32.45 403 ASP A O 1
ATOM 2278 N N . PRO A 1 408 ? 147.874 180.962 138.786 1.00 31.70 404 PRO A N 1
ATOM 2279 C CA . PRO A 1 408 ? 148.802 180.940 139.927 1.00 31.70 404 PRO A CA 1
ATOM 2280 C C . PRO A 1 408 ? 149.205 179.537 140.328 1.00 31.70 404 PRO A C 1
ATOM 2281 O O . PRO A 1 408 ? 150.280 179.343 140.908 1.00 31.70 404 PRO A O 1
ATOM 2285 N N . GLU A 1 409 ? 148.363 178.550 140.031 1.00 32.52 405 GLU A N 1
ATOM 2286 C CA . GLU A 1 409 ? 148.639 177.140 140.286 1.00 32.52 405 GLU A CA 1
ATOM 2287 C C . GLU A 1 409 ? 149.122 176.435 139.028 1.00 32.52 405 GLU A C 1
ATOM 2288 O O . GLU A 1 409 ? 148.746 175.291 138.768 1.00 32.52 405 GLU A O 1
ATOM 2294 N N . ARG A 1 410 ? 149.919 177.117 138.202 1.00 30.55 406 ARG A N 1
ATOM 2295 C CA . ARG A 1 410 ? 150.487 176.466 137.028 1.00 30.55 406 ARG A CA 1
ATOM 2296 C C . ARG A 1 410 ? 151.529 175.425 137.407 1.00 30.55 406 ARG A C 1
ATOM 2297 O O . ARG A 1 410 ? 151.877 174.581 136.575 1.00 30.55 406 ARG A O 1
ATOM 2305 N N . TYR A 1 411 ? 152.027 175.455 138.642 1.00 30.09 407 TYR A N 1
ATOM 2306 C CA . TYR A 1 411 ? 152.761 174.314 139.170 1.00 30.09 407 TYR A CA 1
ATOM 2307 C C . TYR A 1 411 ? 151.746 173.212 139.437 1.00 30.09 407 TYR A C 1
ATOM 2308 O O . TYR A 1 411 ? 150.556 173.396 139.168 1.00 30.09 407 TYR A O 1
ATOM 2317 N N . LYS A 1 412 ? 152.201 172.055 139.918 1.00 29.37 408 LYS A N 1
ATOM 2318 C CA . LYS A 1 412 ? 151.336 170.908 140.191 1.00 29.37 408 LYS A CA 1
ATOM 2319 C C . LYS A 1 412 ? 150.757 170.351 138.892 1.00 29.37 408 LYS A C 1
ATOM 2320 O O . LYS A 1 412 ? 150.101 169.304 138.891 1.00 29.37 408 LYS A O 1
ATOM 2326 N N . TRP A 1 413 ? 151.027 171.028 137.775 1.00 28.63 409 TRP A N 1
ATOM 2327 C CA . TRP A 1 413 ? 150.800 170.501 136.436 1.00 28.63 409 TRP A CA 1
ATOM 2328 C C . TRP A 1 413 ? 152.111 170.466 135.668 1.00 28.63 409 TRP A C 1
ATOM 2329 O O . TRP A 1 413 ? 152.120 170.369 134.440 1.00 28.63 409 TRP A O 1
ATOM 2340 N N . GLU A 1 414 ? 153.227 170.559 136.382 1.00 30.35 410 GLU A N 1
ATOM 2341 C CA . GLU A 1 414 ? 154.551 170.493 135.790 1.00 30.35 410 GLU A CA 1
ATOM 2342 C C . GLU A 1 414 ? 155.374 169.453 136.535 1.00 30.35 410 GLU A C 1
ATOM 2343 O O . GLU A 1 414 ? 155.133 169.163 137.710 1.00 30.35 410 GLU A O 1
ATOM 2349 N N . ILE A 1 415 ? 156.349 168.887 135.834 1.00 28.91 411 ILE A N 1
ATOM 2350 C CA . ILE A 1 415 ? 157.109 167.760 136.359 1.00 28.91 411 ILE A CA 1
ATOM 2351 C C . ILE A 1 415 ? 158.076 168.250 137.428 1.00 28.91 411 ILE A C 1
ATOM 2352 O O . ILE A 1 415 ? 158.725 169.291 137.273 1.00 28.91 411 ILE A O 1
ATOM 2357 N N . ALA A 1 416 ? 158.145 167.514 138.533 1.00 29.33 412 ALA A N 1
ATOM 2358 C CA . ALA A 1 416 ? 159.113 167.745 139.592 1.00 29.33 412 ALA A CA 1
ATOM 2359 C C . ALA A 1 416 ? 159.902 166.465 139.827 1.00 29.33 412 ALA A C 1
ATOM 2360 O O . ALA A 1 416 ? 159.337 165.367 139.811 1.00 29.33 412 ALA A O 1
ATOM 2362 N N . THR A 1 417 ? 161.204 166.607 140.042 1.00 29.81 413 THR A N 1
ATOM 2363 C CA . THR A 1 417 ? 162.097 165.468 140.178 1.00 29.81 413 THR A CA 1
ATOM 2364 C C . THR A 1 417 ? 162.873 165.567 141.486 1.00 29.81 413 THR A C 1
ATOM 2365 O O . THR A 1 417 ? 163.061 166.651 142.044 1.00 29.81 413 THR A O 1
ATOM 2369 N N . MET A 1 418 ? 163.300 164.410 141.978 1.00 31.70 414 MET A N 1
ATOM 2370 C CA . MET A 1 418 ? 164.115 164.286 143.174 1.00 31.70 414 MET A CA 1
ATOM 2371 C C . MET A 1 418 ? 165.570 164.044 142.795 1.00 31.70 414 MET A C 1
ATOM 2372 O O . MET A 1 418 ? 165.898 163.760 141.640 1.00 31.70 414 MET A O 1
ATOM 2377 N N . GLY A 1 419 ? 166.449 164.169 143.792 1.00 31.39 415 GLY A N 1
ATOM 2378 C CA . GLY A 1 419 ? 167.844 163.824 143.592 1.00 31.39 415 GLY A CA 1
ATOM 2379 C C . GLY A 1 419 ? 168.075 162.347 143.363 1.00 31.39 415 GLY A C 1
ATOM 2380 O O . GLY A 1 419 ? 169.074 161.974 142.741 1.00 31.39 415 GLY A O 1
ATOM 2381 N N . CYS A 1 420 ? 167.169 161.501 143.848 1.00 32.32 416 CYS A N 1
ATOM 2382 C CA . CYS A 1 420 ? 167.201 160.070 143.587 1.00 32.32 416 CYS A CA 1
ATOM 2383 C C . CYS A 1 420 ? 166.625 159.710 142.226 1.00 32.32 416 CYS A C 1
ATOM 2384 O O . CYS A 1 420 ? 166.404 158.524 141.957 1.00 32.32 416 CYS A O 1
ATOM 2387 N N . ARG A 1 421 ? 166.359 160.709 141.382 1.00 30.22 417 ARG A N 1
ATOM 2388 C CA . ARG A 1 421 ? 165.904 160.529 140.007 1.00 30.22 417 ARG A CA 1
ATOM 2389 C C . ARG A 1 421 ? 164.537 159.869 139.911 1.00 30.22 417 ARG A C 1
ATOM 2390 O O . ARG A 1 421 ? 164.205 159.294 138.876 1.00 30.22 417 ARG A O 1
ATOM 2398 N N . THR A 1 422 ? 163.726 159.932 140.961 1.00 29.57 418 THR A N 1
ATOM 2399 C CA . THR A 1 422 ? 162.394 159.343 140.914 1.00 29.57 418 THR A CA 1
ATOM 2400 C C . THR A 1 422 ? 161.440 160.305 140.218 1.00 29.57 418 THR A C 1
ATOM 2401 O O . THR A 1 422 ? 161.316 161.466 140.620 1.00 29.57 418 THR A O 1
ATOM 2405 N N . ARG A 1 423 ? 160.771 159.825 139.175 1.00 27.62 419 ARG A N 1
ATOM 2406 C CA . ARG A 1 423 ? 159.834 160.625 138.399 1.00 27.62 419 ARG A CA 1
ATOM 2407 C C . ARG A 1 423 ? 158.440 160.029 138.539 1.00 27.62 419 ARG A C 1
ATOM 2408 O O . ARG A 1 423 ? 158.214 158.875 138.161 1.00 27.62 419 ARG A O 1
ATOM 2416 N N . VAL A 1 424 ? 157.514 160.814 139.083 1.00 27.69 420 VAL A N 1
ATOM 2417 C CA . VAL A 1 424 ? 156.126 160.406 139.274 1.00 27.69 420 VAL A CA 1
ATOM 2418 C C . VAL A 1 424 ? 155.269 161.498 138.647 1.00 27.69 420 VAL A C 1
ATOM 2419 O O . VAL A 1 424 ? 154.980 162.513 139.289 1.00 27.69 420 VAL A O 1
ATOM 2423 N N . PHE A 1 425 ? 154.869 161.303 137.393 1.00 27.84 421 PHE A N 1
ATOM 2424 C CA . PHE A 1 425 ? 154.117 162.317 136.665 1.00 27.84 421 PHE A CA 1
ATOM 2425 C C . PHE A 1 425 ? 152.761 161.824 136.189 1.00 27.84 421 PHE A C 1
ATOM 2426 O O . PHE A 1 425 ? 151.755 162.513 136.389 1.00 27.84 421 PHE A O 1
ATOM 2434 N N . GLU A 1 426 ? 152.697 160.650 135.571 1.00 28.53 422 GLU A N 1
ATOM 2435 C CA . GLU A 1 426 ? 151.467 160.147 134.976 1.00 28.53 422 GLU A CA 1
ATOM 2436 C C . GLU A 1 426 ? 150.786 159.151 135.906 1.00 28.53 422 GLU A C 1
ATOM 2437 O O . GLU A 1 426 ? 151.446 158.338 136.558 1.00 28.53 422 GLU A O 1
ATOM 2443 N N . ASP A 1 427 ? 149.459 159.225 135.960 1.00 28.55 423 ASP A N 1
ATOM 2444 C CA . ASP A 1 427 ? 148.644 158.333 136.771 1.00 28.55 423 ASP A CA 1
ATOM 2445 C C . ASP A 1 427 ? 147.520 157.786 135.907 1.00 28.55 423 ASP A C 1
ATOM 2446 O O . ASP A 1 427 ? 146.881 158.540 135.167 1.00 28.55 423 ASP A O 1
ATOM 2451 N N . ARG A 1 428 ? 147.283 156.479 136.001 1.00 28.70 424 ARG A N 1
ATOM 2452 C CA . ARG A 1 428 ? 146.301 155.823 135.147 1.00 28.70 424 ARG A CA 1
ATOM 2453 C C . ARG A 1 428 ? 144.878 155.930 135.675 1.00 28.70 424 ARG A C 1
ATOM 2454 O O . ARG A 1 428 ? 143.940 155.608 134.939 1.00 28.70 424 ARG A O 1
ATOM 2462 N N . TRP A 1 429 ? 144.690 156.366 136.918 1.00 28.55 425 TRP A N 1
ATOM 2463 C CA . TRP A 1 429 ? 143.356 156.550 137.479 1.00 28.55 425 TRP A CA 1
ATOM 2464 C C . TRP A 1 429 ? 143.296 157.841 138.282 1.00 28.55 425 TRP A C 1
ATOM 2465 O O . TRP A 1 429 ? 142.717 157.892 139.372 1.00 28.55 425 TRP A O 1
ATOM 2476 N N . GLY A 1 430 ? 143.892 158.904 137.749 1.00 29.05 426 GLY A N 1
ATOM 2477 C CA . GLY A 1 430 ? 143.894 160.187 138.421 1.00 29.05 426 GLY A CA 1
ATOM 2478 C C . GLY A 1 430 ? 144.394 161.318 137.548 1.00 29.05 426 GLY A C 1
ATOM 2479 O O . GLY A 1 430 ? 144.173 161.320 136.334 1.00 29.05 426 GLY A O 1
ATOM 2480 N N . GLU A 1 431 ? 145.074 162.282 138.157 1.00 30.08 427 GLU A N 1
ATOM 2481 C CA . GLU A 1 431 ? 145.587 163.450 137.460 1.00 30.08 427 GLU A CA 1
ATOM 2482 C C . GLU A 1 431 ? 147.073 163.285 137.169 1.00 30.08 427 GLU A C 1
ATOM 2483 O O . GLU A 1 431 ? 147.806 162.649 137.929 1.00 30.08 427 GLU A O 1
ATOM 2489 N N . LYS A 1 432 ? 147.512 163.869 136.056 1.00 28.01 428 LYS A N 1
ATOM 2490 C CA . LYS A 1 432 ? 148.919 163.817 135.664 1.00 28.01 428 LYS A CA 1
ATOM 2491 C C . LYS A 1 432 ? 149.660 164.905 136.430 1.00 28.01 428 LYS A C 1
ATOM 2492 O O . LYS A 1 432 ? 149.852 166.023 135.951 1.00 28.01 428 LYS A O 1
ATOM 2498 N N . THR A 1 433 ? 150.081 164.567 137.646 1.00 28.32 429 THR A N 1
ATOM 2499 C CA . THR A 1 433 ? 150.710 165.530 138.534 1.00 28.32 429 THR A CA 1
ATOM 2500 C C . THR A 1 433 ? 151.786 164.833 139.349 1.00 28.32 429 THR A C 1
ATOM 2501 O O . THR A 1 433 ? 151.785 163.610 139.505 1.00 28.32 429 THR A O 1
ATOM 2505 N N . SER A 1 434 ? 152.713 165.637 139.869 1.00 28.00 430 SER A N 1
ATOM 2506 C CA . SER A 1 434 ? 153.802 165.138 140.692 1.00 28.00 430 SER A CA 1
ATOM 2507 C C . SER A 1 434 ? 153.681 165.517 142.159 1.00 28.00 430 SER A C 1
ATOM 2508 O O . SER A 1 434 ? 154.378 164.924 142.988 1.00 28.00 430 SER A O 1
ATOM 2511 N N . ILE A 1 435 ? 152.824 166.474 142.500 1.00 28.63 431 ILE A N 1
ATOM 2512 C CA . ILE A 1 435 ? 152.696 166.924 143.881 1.00 28.63 431 ILE A CA 1
ATOM 2513 C C . ILE A 1 435 ? 151.894 165.899 144.670 1.00 28.63 431 ILE A C 1
ATOM 2514 O O . ILE A 1 435 ? 150.971 165.269 144.138 1.00 28.63 431 ILE A O 1
ATOM 2519 N N . ALA A 1 436 ? 152.284 165.694 145.930 1.00 28.36 432 ALA A N 1
ATOM 2520 C CA . ALA A 1 436 ? 151.561 164.862 146.886 1.00 28.36 432 ALA A CA 1
ATOM 2521 C C . ALA A 1 436 ? 151.597 163.384 146.514 1.00 28.36 432 ALA A C 1
ATOM 2522 O O . ALA A 1 436 ? 151.063 162.544 147.245 1.00 28.36 432 ALA A O 1
ATOM 2524 N N . ARG A 1 437 ? 152.219 163.055 145.387 1.00 28.26 433 ARG A N 1
ATOM 2525 C CA . ARG A 1 437 ? 152.402 161.675 144.975 1.00 28.26 433 ARG A CA 1
ATOM 2526 C C . ARG A 1 437 ? 153.872 161.296 145.113 1.00 28.26 433 ARG A C 1
ATOM 2527 O O . ARG A 1 437 ? 154.735 162.126 145.408 1.00 28.26 433 ARG A O 1
ATOM 2535 N N . GLY A 1 438 ? 154.158 160.022 144.894 1.00 27.75 434 GLY A N 1
ATOM 2536 C CA . GLY A 1 438 ? 155.516 159.542 145.024 1.00 27.75 434 GLY A CA 1
ATOM 2537 C C . GLY A 1 438 ? 155.596 158.085 144.637 1.00 27.75 434 GLY A C 1
ATOM 2538 O O . GLY A 1 438 ? 154.684 157.535 144.019 1.00 27.75 434 GLY A O 1
ATOM 2539 N N . ASN A 1 439 ? 156.710 157.467 145.004 1.00 28.23 435 ASN A N 1
ATOM 2540 C CA . ASN A 1 439 ? 156.955 156.063 144.719 1.00 28.23 435 ASN A CA 1
ATOM 2541 C C . ASN A 1 439 ? 156.593 155.234 145.943 1.00 28.23 435 ASN A C 1
ATOM 2542 O O . ASN A 1 439 ? 156.973 155.580 147.065 1.00 28.23 435 ASN A O 1
ATOM 2547 N N . LEU A 1 440 ? 155.825 154.164 145.731 1.00 27.25 436 LEU A N 1
ATOM 2548 C CA . LEU A 1 440 ? 155.522 153.251 146.828 1.00 27.25 436 LEU A CA 1
ATOM 2549 C C . LEU A 1 440 ? 156.727 152.377 147.155 1.00 27.25 436 LEU A C 1
ATOM 2550 O O . LEU A 1 440 ? 157.131 152.265 148.317 1.00 27.25 436 LEU A O 1
ATOM 2555 N N . SER A 1 441 ? 157.317 151.760 146.135 1.00 28.19 437 SER A N 1
ATOM 2556 C CA . SER A 1 441 ? 158.512 150.936 146.251 1.00 28.19 437 SER A CA 1
ATOM 2557 C C . SER A 1 441 ? 159.007 150.634 144.847 1.00 28.19 437 SER A C 1
ATOM 2558 O O . SER A 1 441 ? 158.224 150.627 143.893 1.00 28.19 437 SER A O 1
ATOM 2561 N N . PHE A 1 442 ? 160.309 150.393 144.727 1.00 28.30 438 PHE A N 1
ATOM 2562 C CA . PHE A 1 442 ? 160.893 150.024 143.447 1.00 28.30 438 PHE A CA 1
ATOM 2563 C C . PHE A 1 442 ? 161.960 148.963 143.656 1.00 28.30 438 PHE A C 1
ATOM 2564 O O . PHE A 1 442 ? 162.658 148.966 144.672 1.00 28.30 438 PHE A O 1
ATOM 2572 N N . SER A 1 443 ? 162.073 148.051 142.693 1.00 28.14 439 SER A N 1
ATOM 2573 C CA . SER A 1 443 ? 163.068 146.990 142.724 1.00 28.14 439 SER A CA 1
ATOM 2574 C C . SER A 1 443 ? 163.778 146.922 141.381 1.00 28.14 439 SER A C 1
ATOM 2575 O O . SER A 1 443 ? 163.157 147.095 140.328 1.00 28.14 439 SER A O 1
ATOM 2578 N N . THR A 1 444 ? 165.081 146.670 141.427 1.00 28.91 440 THR A N 1
ATOM 2579 C CA . THR A 1 444 ? 165.929 146.672 140.244 1.00 28.91 440 THR A CA 1
ATOM 2580 C C . THR A 1 444 ? 166.107 145.255 139.716 1.00 28.91 440 THR A C 1
ATOM 2581 O O . THR A 1 444 ? 166.185 144.295 140.489 1.00 28.91 440 THR A O 1
ATOM 2585 N N . ILE A 1 445 ? 166.172 145.134 138.392 1.00 29.32 441 ILE A N 1
ATOM 2586 C CA . ILE A 1 445 ? 166.298 143.857 137.703 1.00 29.32 441 ILE A CA 1
ATOM 2587 C C . ILE A 1 445 ? 167.700 143.755 137.124 1.00 29.32 441 ILE A C 1
ATOM 2588 O O . ILE A 1 445 ? 168.173 144.681 136.457 1.00 29.32 441 ILE A O 1
ATOM 2593 N N . ASN A 1 446 ? 168.361 142.630 137.382 1.00 32.98 442 ASN A N 1
ATOM 2594 C CA . ASN A 1 446 ? 169.706 142.375 136.875 1.00 32.98 442 ASN A CA 1
ATOM 2595 C C . ASN A 1 446 ? 169.576 141.736 135.498 1.00 32.98 442 ASN A C 1
ATOM 2596 O O . ASN A 1 446 ? 169.347 140.530 135.377 1.00 32.98 442 ASN A O 1
ATOM 2601 N N . ILE A 1 447 ? 169.721 142.551 134.452 1.00 32.77 443 ILE A N 1
ATOM 2602 C CA . ILE A 1 447 ? 169.643 142.036 133.090 1.00 32.77 443 ILE A CA 1
ATOM 2603 C C . ILE A 1 447 ? 170.988 141.523 132.600 1.00 32.77 443 ILE A C 1
ATOM 2604 O O . ILE A 1 447 ? 171.034 140.684 131.689 1.00 32.77 443 ILE A O 1
ATOM 2609 N N . VAL A 1 448 ? 172.086 141.999 133.189 1.00 33.65 444 VAL A N 1
ATOM 2610 C CA . VAL A 1 448 ? 173.404 141.491 132.832 1.00 33.65 444 VAL A CA 1
ATOM 2611 C C . VAL A 1 448 ? 173.513 140.014 133.185 1.00 33.65 444 VAL A C 1
ATOM 2612 O O . VAL A 1 448 ? 174.148 139.235 132.468 1.00 33.65 444 VAL A O 1
ATOM 2616 N N . LYS A 1 449 ? 172.898 139.609 134.297 1.00 34.00 445 LYS A N 1
ATOM 2617 C CA . LYS A 1 449 ? 172.885 138.200 134.677 1.00 34.00 445 LYS A CA 1
ATOM 2618 C C . LYS A 1 449 ? 172.179 137.354 133.623 1.00 34.00 445 LYS A C 1
ATOM 2619 O O . LYS A 1 449 ? 172.671 136.289 133.230 1.00 34.00 445 LYS A O 1
ATOM 2625 N N . LEU A 1 450 ? 171.021 137.819 133.150 1.00 32.34 446 LEU A N 1
ATOM 2626 C CA . LEU A 1 450 ? 170.291 137.087 132.120 1.00 32.34 446 LEU A CA 1
ATOM 2627 C C . LEU A 1 450 ? 171.092 137.016 130.828 1.00 32.34 446 LEU A C 1
ATOM 2628 O O . LEU A 1 450 ? 171.112 135.980 130.151 1.00 32.34 446 LEU A O 1
ATOM 2633 N N . ALA A 1 451 ? 171.756 138.115 130.467 1.00 33.29 447 ALA A N 1
ATOM 2634 C CA . ALA A 1 451 ? 172.571 138.118 129.259 1.00 33.29 447 ALA A CA 1
ATOM 2635 C C . ALA A 1 451 ? 173.751 137.159 129.383 1.00 33.29 447 ALA A C 1
ATOM 2636 O O . ALA A 1 451 ? 174.093 136.458 128.423 1.00 33.29 447 ALA A O 1
ATOM 2638 N N . ILE A 1 452 ? 174.378 137.101 130.559 1.00 33.70 448 ILE A N 1
ATOM 2639 C CA . ILE A 1 452 ? 175.468 136.154 130.777 1.00 33.70 448 ILE A CA 1
ATOM 2640 C C . ILE A 1 452 ? 174.955 134.723 130.682 1.00 33.70 448 ILE A C 1
ATOM 2641 O O . ILE A 1 452 ? 175.621 133.844 130.121 1.00 33.70 448 ILE A O 1
ATOM 2646 N N . GLU A 1 453 ? 173.762 134.466 131.224 1.00 34.19 449 GLU A N 1
ATOM 2647 C CA . GLU A 1 453 ? 173.178 133.133 131.118 1.00 34.19 449 GLU A CA 1
ATOM 2648 C C . GLU A 1 453 ? 172.907 132.749 129.670 1.00 34.19 449 GLU A C 1
ATOM 2649 O O . GLU A 1 453 ? 173.142 131.600 129.279 1.00 34.19 449 GLU A O 1
ATOM 2655 N N . CYS A 1 454 ? 172.412 133.685 128.862 1.00 35.04 450 CYS A N 1
ATOM 2656 C CA . CYS A 1 454 ? 172.119 133.402 127.462 1.00 35.04 450 CYS A CA 1
ATOM 2657 C C . CYS A 1 454 ? 173.350 133.491 126.567 1.00 35.04 450 CYS A C 1
ATOM 2658 O O . CYS A 1 454 ? 173.253 133.189 125.375 1.00 35.04 450 CYS A O 1
ATOM 2661 N N . MET A 1 455 ? 174.497 133.895 127.116 1.00 35.27 451 MET A N 1
ATOM 2662 C CA . MET A 1 455 ? 175.724 134.007 126.333 1.00 35.27 451 MET A CA 1
ATOM 2663 C C . MET A 1 455 ? 176.151 132.690 125.693 1.00 35.27 451 MET A C 1
ATOM 2664 O O . MET A 1 455 ? 176.900 132.711 124.711 1.00 35.27 451 MET A O 1
ATOM 2669 N N . GLY A 1 456 ? 175.693 131.552 126.211 1.00 36.13 452 GLY A N 1
ATOM 2670 C CA . GLY A 1 456 ? 176.120 130.274 125.671 1.00 36.13 452 GLY A CA 1
ATOM 2671 C C . GLY A 1 456 ? 175.534 129.904 124.327 1.00 36.13 452 GLY A C 1
ATOM 2672 O O . GLY A 1 456 ? 176.008 128.949 123.706 1.00 36.13 452 GLY A O 1
ATOM 2673 N N . ILE A 1 457 ? 174.523 130.631 123.862 1.00 36.36 453 ILE A N 1
ATOM 2674 C CA . ILE A 1 457 ? 173.895 130.343 122.576 1.00 36.36 453 ILE A CA 1
ATOM 2675 C C . ILE A 1 457 ? 174.727 130.982 121.471 1.00 36.36 453 ILE A C 1
ATOM 2676 O O . ILE A 1 457 ? 175.006 132.185 121.505 1.00 36.36 453 ILE A O 1
ATOM 2681 N N . GLU A 1 458 ? 175.127 130.174 120.486 1.00 39.24 454 GLU A N 1
ATOM 2682 C CA . GLU A 1 458 ? 175.956 130.679 119.398 1.00 39.24 454 GLU A CA 1
ATOM 2683 C C . GLU A 1 458 ? 175.159 131.509 118.399 1.00 39.24 454 GLU A C 1
ATOM 2684 O O . GLU A 1 458 ? 175.676 132.502 117.875 1.00 39.24 454 GLU A O 1
ATOM 2690 N N . ASN A 1 459 ? 173.913 131.129 118.126 1.00 38.18 455 ASN A N 1
ATOM 2691 C CA . ASN A 1 459 ? 173.085 131.866 117.182 1.00 38.18 455 ASN A CA 1
ATOM 2692 C C . ASN A 1 459 ? 172.514 133.108 117.852 1.00 38.18 455 ASN A C 1
ATOM 2693 O O . ASN A 1 459 ? 171.944 133.028 118.944 1.00 38.18 455 ASN A O 1
ATOM 2698 N N . GLU A 1 460 ? 172.672 134.259 117.194 1.00 38.05 456 GLU A N 1
ATOM 2699 C CA . GLU A 1 460 ? 172.247 135.521 117.793 1.00 38.05 456 GLU A CA 1
ATOM 2700 C C . GLU A 1 460 ? 170.736 135.580 117.970 1.00 38.05 456 GLU A C 1
ATOM 2701 O O . GLU A 1 460 ? 170.247 136.088 118.984 1.00 38.05 456 GLU A O 1
ATOM 2707 N N . LYS A 1 461 ? 169.978 135.080 116.993 1.00 37.84 457 LYS A N 1
ATOM 2708 C CA . LYS A 1 461 ? 168.523 135.145 117.084 1.00 37.84 457 LYS A CA 1
ATOM 2709 C C . LYS A 1 461 ? 168.004 134.306 118.247 1.00 37.84 457 LYS A C 1
ATOM 2710 O O . LYS A 1 461 ? 167.172 134.766 119.040 1.00 37.84 457 LYS A O 1
ATOM 2716 N N . GLN A 1 462 ? 168.492 133.070 118.370 1.00 37.26 458 GLN A N 1
ATOM 2717 C CA . GLN A 1 462 ? 168.060 132.214 119.471 1.00 37.26 458 GLN A CA 1
ATOM 2718 C C . GLN A 1 462 ? 168.538 132.754 120.812 1.00 37.26 458 GLN A C 1
ATOM 2719 O O . GLN A 1 462 ? 167.827 132.649 121.817 1.00 37.26 458 GLN A O 1
ATOM 2725 N N . ARG A 1 463 ? 169.739 133.335 120.848 1.00 34.99 459 ARG A N 1
ATOM 2726 C CA . ARG A 1 463 ? 170.233 133.942 122.079 1.00 34.99 459 ARG A CA 1
ATOM 2727 C C . ARG A 1 463 ? 169.356 135.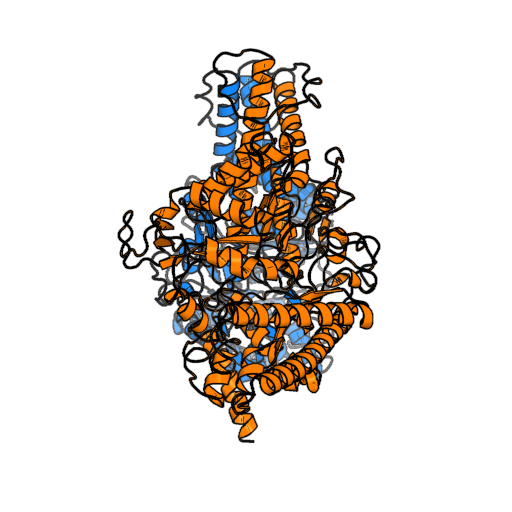112 122.510 1.00 34.99 459 ARG A C 1
ATOM 2728 O O . ARG A 1 463 ? 169.029 135.253 123.695 1.00 34.99 459 ARG A O 1
ATOM 2736 N N . ILE A 1 464 ? 168.954 135.952 121.555 1.00 33.89 460 ILE A N 1
ATOM 2737 C CA . ILE A 1 464 ? 168.068 137.072 121.858 1.00 33.89 460 ILE A CA 1
ATOM 2738 C C . ILE A 1 464 ? 166.712 136.569 122.333 1.00 33.89 460 ILE A C 1
ATOM 2739 O O . ILE A 1 464 ? 166.128 137.114 123.278 1.00 33.89 460 ILE A O 1
ATOM 2744 N N . ASP A 1 465 ? 166.189 135.524 121.687 1.00 34.88 461 ASP A N 1
ATOM 2745 C CA . ASP A 1 465 ? 164.907 134.965 122.107 1.00 34.88 461 ASP A CA 1
ATOM 2746 C C . ASP A 1 465 ? 164.984 134.408 123.524 1.00 34.88 461 ASP A C 1
ATOM 2747 O O . ASP A 1 465 ? 164.062 134.598 124.328 1.00 34.88 461 ASP A O 1
ATOM 2752 N N . MET A 1 466 ? 166.079 133.716 123.848 1.00 34.03 462 MET A N 1
ATOM 2753 C CA . MET A 1 466 ? 166.262 133.196 125.198 1.00 34.03 462 MET A CA 1
ATOM 2754 C C . MET A 1 466 ? 166.356 134.325 126.215 1.00 34.03 462 MET A C 1
ATOM 2755 O O . MET A 1 466 ? 165.765 134.248 127.301 1.00 34.03 462 MET A O 1
ATOM 2760 N N . PHE A 1 467 ? 167.099 135.384 125.880 1.00 31.63 463 PHE A N 1
ATOM 2761 C CA . PHE A 1 467 ? 167.200 136.528 126.778 1.00 31.63 463 PHE A CA 1
ATOM 2762 C C . PHE A 1 467 ? 165.838 137.163 127.009 1.00 31.63 463 PHE A C 1
ATOM 2763 O O . PHE A 1 467 ? 165.512 137.558 128.132 1.00 31.63 463 PHE A O 1
ATOM 2771 N N . PHE A 1 468 ? 165.029 137.271 125.956 1.00 30.67 464 PHE A N 1
ATOM 2772 C CA . PHE A 1 468 ? 163.712 137.880 126.101 1.00 30.67 464 PHE A CA 1
ATOM 2773 C C . PHE A 1 468 ? 162.775 137.002 126.920 1.00 30.67 464 PHE A C 1
ATOM 2774 O O . PHE A 1 468 ? 161.961 137.517 127.692 1.00 30.67 464 PHE A O 1
ATOM 2782 N N . ALA A 1 469 ? 162.874 135.679 126.779 1.00 31.05 465 ALA A N 1
ATOM 2783 C CA . ALA A 1 469 ? 162.073 134.796 127.625 1.00 31.05 465 ALA A CA 1
ATOM 2784 C C . ALA A 1 469 ? 162.475 134.920 129.092 1.00 31.05 465 ALA A C 1
ATOM 2785 O O . ALA A 1 469 ? 161.612 134.989 129.982 1.00 31.05 465 ALA A O 1
ATOM 2787 N N . LYS A 1 470 ? 163.783 134.957 129.364 1.00 31.05 466 LYS A N 1
ATOM 2788 C CA . LYS A 1 470 ? 164.245 135.150 130.736 1.00 31.05 466 LYS A CA 1
ATOM 2789 C C . LYS A 1 470 ? 163.766 136.484 131.289 1.00 31.05 466 LYS A C 1
ATOM 2790 O O . LYS A 1 470 ? 163.327 136.570 132.443 1.00 31.05 466 LYS A O 1
ATOM 2796 N N . LEU A 1 471 ? 163.849 137.538 130.475 1.00 30.19 467 LEU A N 1
ATOM 2797 C CA . LEU A 1 471 ? 163.395 138.854 130.902 1.00 30.19 467 LEU A CA 1
ATOM 2798 C C . LEU A 1 471 ? 161.899 138.855 131.169 1.00 30.19 467 LEU A C 1
ATOM 2799 O O . LEU A 1 471 ? 161.435 139.501 132.110 1.00 30.19 467 LEU A O 1
ATOM 2804 N N . ASP A 1 472 ? 161.128 138.135 130.354 1.00 30.94 468 ASP A N 1
ATOM 2805 C CA . ASP A 1 472 ? 159.692 138.023 130.584 1.00 30.94 468 ASP A CA 1
ATOM 2806 C C . ASP A 1 472 ? 159.407 137.378 131.934 1.00 30.94 468 ASP A C 1
ATOM 2807 O O . ASP A 1 472 ? 158.592 137.880 132.721 1.00 30.94 468 ASP A O 1
ATOM 2812 N N . ASN A 1 473 ? 160.085 136.266 132.225 1.00 31.45 469 ASN A N 1
ATOM 2813 C CA . ASN A 1 473 ? 159.865 135.590 133.501 1.00 31.45 469 ASN A CA 1
ATOM 2814 C C . ASN A 1 473 ? 160.249 136.484 134.677 1.00 31.45 469 ASN A C 1
ATOM 2815 O O . ASN A 1 473 ? 159.508 136.580 135.665 1.00 31.45 469 ASN A O 1
ATOM 2820 N N . ILE A 1 474 ? 161.397 137.158 134.581 1.00 29.70 470 ILE A N 1
ATOM 2821 C CA . ILE A 1 474 ? 161.855 138.003 135.681 1.00 29.70 470 ILE A CA 1
ATOM 2822 C C . ILE A 1 474 ? 160.940 139.212 135.853 1.00 29.70 470 ILE A C 1
ATOM 2823 O O . ILE A 1 474 ? 160.683 139.655 136.978 1.00 29.70 470 ILE A O 1
ATOM 2828 N N . LEU A 1 475 ? 160.435 139.766 134.749 1.00 29.20 471 LEU A N 1
ATOM 2829 C CA . LEU A 1 475 ? 159.484 140.869 134.830 1.00 29.20 471 LEU A CA 1
ATOM 2830 C C . LEU A 1 475 ? 158.199 140.437 135.522 1.00 29.20 471 LEU A C 1
ATOM 2831 O O . LEU A 1 475 ? 157.654 141.176 136.349 1.00 29.20 471 LEU A O 1
ATOM 2836 N N . ASP A 1 476 ? 157.698 139.243 135.196 1.00 29.37 472 ASP A N 1
ATOM 2837 C CA . ASP A 1 476 ? 156.512 138.733 135.881 1.00 29.37 472 ASP A CA 1
ATOM 2838 C C . ASP A 1 476 ? 156.772 138.564 137.374 1.00 29.37 472 ASP A C 1
ATOM 2839 O O . ASP A 1 476 ? 155.938 138.935 138.212 1.00 29.37 472 ASP A O 1
ATOM 2844 N N . ILE A 1 477 ? 157.936 138.011 137.724 1.00 28.87 473 ILE A N 1
ATOM 2845 C CA . ILE A 1 477 ? 158.277 137.819 139.133 1.00 28.87 473 ILE A CA 1
ATOM 2846 C C . ILE A 1 477 ? 158.335 139.161 139.855 1.00 28.87 473 ILE A C 1
ATOM 2847 O O . ILE A 1 477 ? 157.818 139.312 140.968 1.00 28.87 473 ILE A O 1
ATOM 2852 N N . THR A 1 478 ? 158.974 140.153 139.232 1.00 28.26 474 THR A N 1
ATOM 2853 C CA . THR A 1 478 ? 159.107 141.469 139.849 1.00 28.26 474 THR A CA 1
ATOM 2854 C C . THR A 1 478 ? 157.753 142.143 140.016 1.00 28.26 474 THR A C 1
ATOM 2855 O O . THR A 1 478 ? 157.499 142.793 141.037 1.00 28.26 474 THR A O 1
ATOM 2859 N N . ALA A 1 479 ? 156.879 142.012 139.018 1.00 28.50 475 ALA A N 1
ATOM 2860 C CA . ALA A 1 479 ? 155.542 142.580 139.127 1.00 28.50 475 ALA A CA 1
ATOM 2861 C C . ALA A 1 479 ? 154.773 141.942 140.275 1.00 28.50 475 ALA A C 1
ATOM 2862 O O . ALA A 1 479 ? 154.103 142.634 141.049 1.00 28.50 475 ALA A O 1
ATOM 2864 N N . LYS A 1 480 ? 154.865 140.616 140.405 1.00 30.15 476 LYS A N 1
ATOM 2865 C CA . LYS A 1 480 ? 154.180 139.948 141.507 1.00 30.15 476 LYS A CA 1
ATOM 2866 C C . LYS A 1 480 ? 154.756 140.373 142.853 1.00 30.15 476 LYS A C 1
ATOM 2867 O O . LYS A 1 480 ? 154.012 140.546 143.825 1.00 30.15 476 LYS A O 1
ATOM 2873 N N . GLN A 1 481 ? 156.077 140.547 142.931 1.00 29.32 477 GLN A N 1
ATOM 2874 C CA . GLN A 1 481 ? 156.698 140.996 144.174 1.00 29.32 477 GLN A CA 1
ATOM 2875 C C . GLN A 1 481 ? 156.219 142.390 144.557 1.00 29.32 477 GLN A C 1
ATOM 2876 O O . GLN A 1 481 ? 155.888 142.652 145.721 1.00 29.32 477 GLN A O 1
ATOM 2882 N N . LEU A 1 482 ? 156.191 143.306 143.586 1.00 28.20 478 LEU A N 1
ATOM 2883 C CA . LEU A 1 482 ? 155.719 144.658 143.860 1.00 28.20 478 LEU A CA 1
ATOM 2884 C C . LEU A 1 482 ? 154.253 144.651 144.266 1.00 28.20 478 LEU A C 1
ATOM 2885 O O . LEU A 1 482 ? 153.846 145.400 145.160 1.00 28.20 478 LEU A O 1
ATOM 2890 N N . ASP A 1 483 ? 153.445 143.801 143.629 1.00 29.01 479 ASP A N 1
ATOM 2891 C CA . ASP A 1 483 ? 152.040 143.691 144.008 1.00 29.01 479 ASP A CA 1
ATOM 2892 C C . ASP A 1 483 ? 151.885 143.175 145.433 1.00 29.01 479 ASP A C 1
ATOM 2893 O O . ASP A 1 483 ? 151.045 143.670 146.190 1.00 29.01 479 ASP A O 1
ATOM 2898 N N . GLU A 1 484 ? 152.675 142.168 145.812 1.00 29.75 480 GLU A N 1
ATOM 2899 C CA . GLU A 1 484 ? 152.592 141.636 147.169 1.00 29.75 480 GLU A CA 1
ATOM 2900 C C . GLU A 1 484 ? 153.024 142.673 148.197 1.00 29.75 480 GLU A C 1
ATOM 2901 O O . GLU A 1 484 ? 152.401 142.802 149.259 1.00 29.75 480 GLU A O 1
ATOM 2907 N N . ARG A 1 485 ? 154.086 143.425 147.901 1.00 27.72 481 ARG A N 1
ATOM 2908 C CA . ARG A 1 485 ? 154.485 144.503 148.799 1.00 27.72 481 ARG A CA 1
ATOM 2909 C C . ARG A 1 485 ? 153.412 145.582 148.880 1.00 27.72 481 ARG A C 1
ATOM 2910 O O . ARG A 1 485 ? 153.201 146.169 149.945 1.00 27.72 481 ARG A O 1
ATOM 2918 N N . PHE A 1 486 ? 152.722 145.849 147.770 1.00 27.15 482 PHE A N 1
ATOM 2919 C CA . PHE A 1 486 ? 151.601 146.783 147.784 1.00 27.15 482 PHE A CA 1
ATOM 2920 C C . PHE A 1 486 ? 150.486 146.287 148.697 1.00 27.15 482 PHE A C 1
ATOM 2921 O O . PHE A 1 486 ? 149.904 147.061 149.465 1.00 27.15 482 PHE A O 1
ATOM 2929 N N . GLN A 1 487 ? 150.155 144.997 148.599 1.00 27.44 483 GLN A N 1
ATOM 2930 C CA . GLN A 1 487 ? 149.109 144.431 149.447 1.00 27.44 483 GLN A CA 1
ATOM 2931 C C . GLN A 1 487 ? 149.509 144.469 150.912 1.00 27.44 483 GLN A C 1
ATOM 2932 O O . GLN A 1 487 ? 148.653 144.631 151.788 1.00 27.44 483 GLN A O 1
ATOM 2938 N N . PHE A 1 488 ? 150.801 144.308 151.197 1.00 28.71 484 PHE A N 1
ATOM 2939 C CA . PHE A 1 488 ? 151.274 144.431 152.571 1.00 28.71 484 PHE A CA 1
ATOM 2940 C C . PHE A 1 488 ? 151.187 145.872 153.062 1.00 28.71 484 PHE A C 1
ATOM 2941 O O . PHE A 1 488 ? 150.798 146.120 154.209 1.00 28.71 484 PHE A O 1
ATOM 2949 N N . GLN A 1 489 ? 151.541 146.835 152.206 1.00 27.79 485 GLN A N 1
ATOM 2950 C CA . GLN A 1 489 ? 151.559 148.235 152.619 1.00 27.79 485 GLN A CA 1
ATOM 2951 C C . GLN A 1 489 ? 150.157 148.808 152.773 1.00 27.79 485 GLN A C 1
ATOM 2952 O O . GLN A 1 489 ? 149.941 149.686 153.615 1.00 27.79 485 GLN A O 1
ATOM 2958 N N . LYS A 1 490 ? 149.197 148.336 151.975 1.00 26.84 486 LYS A N 1
ATOM 2959 C CA . LYS A 1 490 ? 147.881 148.963 151.955 1.00 26.84 486 LYS A CA 1
ATOM 2960 C C . LYS A 1 490 ? 147.098 148.744 153.243 1.00 26.84 486 LYS A C 1
ATOM 2961 O O . LYS A 1 490 ? 146.135 149.473 153.496 1.00 26.84 486 LYS A O 1
ATOM 2967 N N . THR A 1 491 ? 147.482 147.764 154.059 1.00 28.18 487 THR A N 1
ATOM 2968 C CA . THR A 1 491 ? 146.782 147.514 155.311 1.00 28.18 487 THR A CA 1
ATOM 2969 C C . THR A 1 491 ? 147.245 148.432 156.435 1.00 28.18 487 THR A C 1
ATOM 2970 O O . THR A 1 491 ? 146.640 148.422 157.512 1.00 28.18 487 THR A O 1
ATOM 2974 N N . ALA A 1 492 ? 148.291 149.223 156.208 1.00 28.57 488 ALA A N 1
ATOM 2975 C CA . ALA A 1 492 ? 148.756 150.159 157.221 1.00 28.57 488 ALA A CA 1
ATOM 2976 C C . ALA A 1 492 ? 147.710 151.233 157.478 1.00 28.57 488 ALA A C 1
ATOM 2977 O O . ALA A 1 492 ? 146.998 151.665 156.567 1.00 28.57 488 ALA A O 1
ATOM 2979 N N . MET A 1 493 ? 147.615 151.660 158.730 1.00 31.45 489 MET A N 1
ATOM 2980 C CA . MET A 1 493 ? 146.681 152.700 159.127 1.00 31.45 489 MET A CA 1
ATOM 2981 C C . MET A 1 493 ? 147.322 154.076 158.989 1.00 31.45 489 MET A C 1
ATOM 2982 O O . MET A 1 493 ? 148.546 154.219 158.939 1.00 31.45 489 MET A O 1
ATOM 2987 N N . ALA A 1 494 ? 146.468 155.100 158.926 1.00 31.86 490 ALA A N 1
ATOM 2988 C CA . ALA A 1 494 ? 146.957 156.465 158.773 1.00 31.86 490 ALA A CA 1
ATOM 2989 C C . ALA A 1 494 ? 147.714 156.936 160.007 1.00 31.86 490 ALA A C 1
ATOM 2990 O O . ALA A 1 494 ? 148.519 157.869 159.918 1.00 31.86 490 ALA A O 1
ATOM 2992 N N . LYS A 1 495 ? 147.468 156.312 161.161 1.00 31.46 491 LYS A N 1
ATOM 2993 C CA . LYS A 1 495 ? 148.166 156.690 162.383 1.00 31.46 491 LYS A CA 1
ATOM 2994 C C . LYS A 1 495 ? 149.655 156.377 162.322 1.00 31.46 491 LYS A C 1
ATOM 2995 O O . LYS A 1 495 ? 150.427 156.925 163.116 1.00 31.46 491 LYS A O 1
ATOM 3001 N N . GLN A 1 496 ? 150.076 155.510 161.402 1.00 31.59 492 GLN A N 1
ATOM 3002 C CA . GLN A 1 496 ? 151.479 155.137 161.297 1.00 31.59 492 GLN A CA 1
ATOM 3003 C C . GLN A 1 496 ? 152.310 156.173 160.554 1.00 31.59 492 GLN A C 1
ATOM 3004 O O . GLN A 1 496 ? 153.541 156.140 160.648 1.00 31.59 492 GLN A O 1
ATOM 3010 N N . PHE A 1 497 ? 151.670 157.084 159.822 1.00 31.40 493 PHE A N 1
ATOM 3011 C CA . PHE A 1 497 ? 152.351 158.171 159.120 1.00 31.40 493 PHE A CA 1
ATOM 3012 C C . PHE A 1 497 ? 151.680 159.469 159.545 1.00 31.40 493 PHE A C 1
ATOM 3013 O O . PHE A 1 497 ? 150.758 159.952 158.873 1.00 31.40 493 PHE A O 1
ATOM 3021 N N . PRO A 1 498 ? 152.105 160.053 160.669 1.00 30.92 494 PRO A N 1
ATOM 3022 C CA . PRO A 1 498 ? 151.383 161.224 161.200 1.00 30.92 494 PRO A CA 1
ATOM 3023 C C . PRO A 1 498 ? 151.353 162.415 160.258 1.00 30.92 494 PRO A C 1
ATOM 3024 O O . PRO A 1 498 ? 150.355 163.144 160.230 1.00 30.92 494 PRO A O 1
ATOM 3028 N N . LEU A 1 499 ? 152.412 162.641 159.485 1.00 30.04 495 LEU A N 1
ATOM 3029 C CA . LEU A 1 499 ? 152.471 163.792 158.591 1.00 30.04 495 LEU A CA 1
ATOM 3030 C C . LEU A 1 499 ? 152.178 163.438 157.141 1.00 30.04 495 LEU A C 1
ATOM 3031 O O . LEU A 1 499 ? 151.505 164.205 156.447 1.00 30.04 495 LEU A O 1
ATOM 3036 N N . LEU A 1 500 ? 152.673 162.294 156.665 1.00 29.94 496 LEU A N 1
ATOM 3037 C CA . LEU A 1 500 ? 152.463 161.914 155.272 1.00 29.94 496 LEU A CA 1
ATOM 3038 C C . LEU A 1 500 ? 150.990 161.660 154.981 1.00 29.94 496 LEU A C 1
ATOM 3039 O O . LEU A 1 500 ? 150.457 162.121 153.965 1.00 29.94 496 LEU A O 1
ATOM 3044 N N . MET A 1 501 ? 150.313 160.931 155.864 1.00 30.17 497 MET A N 1
ATOM 3045 C CA . MET A 1 501 ? 148.921 160.540 155.654 1.00 30.17 497 MET A CA 1
ATOM 3046 C C . MET A 1 501 ? 147.951 161.481 156.352 1.00 30.17 497 MET A C 1
ATOM 3047 O O . MET A 1 501 ? 146.825 161.100 156.678 1.00 30.17 497 MET A O 1
ATOM 3052 N N . LYS A 1 502 ? 148.371 162.720 156.594 1.00 31.42 498 LYS A N 1
ATOM 3053 C CA . LYS A 1 502 ? 147.467 163.736 157.112 1.00 31.42 498 LYS A CA 1
ATOM 3054 C C . LYS A 1 502 ? 147.511 165.041 156.336 1.00 31.42 498 LYS A C 1
ATOM 3055 O O . LYS A 1 502 ? 146.494 165.740 156.300 1.00 31.42 498 LYS A O 1
ATOM 3061 N N . TYR A 1 503 ? 148.633 165.394 155.710 1.00 30.95 499 TYR A N 1
ATOM 3062 C CA . TYR A 1 503 ? 148.735 166.647 154.974 1.00 30.95 499 TYR A CA 1
ATOM 3063 C C . TYR A 1 503 ? 149.394 166.456 153.615 1.00 30.95 499 TYR A C 1
ATOM 3064 O O . TYR A 1 503 ? 149.191 167.264 152.704 1.00 30.95 499 TYR A O 1
ATOM 3073 N N . LEU A 1 504 ? 150.181 165.392 153.463 1.00 28.76 500 LEU A N 1
ATOM 3074 C CA . LEU A 1 504 ? 151.134 165.309 152.363 1.00 28.76 500 LEU A CA 1
ATOM 3075 C C . LEU A 1 504 ? 150.700 164.400 151.222 1.00 28.76 500 LEU A C 1
ATOM 3076 O O . LEU A 1 504 ? 150.999 164.708 150.066 1.00 28.76 500 LEU A O 1
ATOM 3081 N N . TRP A 1 505 ? 150.012 163.297 151.500 1.00 27.51 501 TRP A N 1
ATOM 3082 C CA . TRP A 1 505 ? 149.613 162.395 150.432 1.00 27.51 501 TRP A CA 1
ATOM 3083 C C . TRP A 1 505 ? 148.333 162.895 149.760 1.00 27.51 501 TRP A C 1
ATOM 3084 O O . TRP A 1 505 ? 147.642 163.787 150.258 1.00 27.51 501 TRP A O 1
ATOM 3095 N N . VAL A 1 506 ? 148.017 162.300 148.611 1.00 27.83 502 VAL A N 1
ATOM 3096 C CA . VAL A 1 506 ? 146.866 162.710 147.801 1.00 27.83 502 VAL A CA 1
ATOM 3097 C C . VAL A 1 506 ? 145.637 162.028 148.396 1.00 27.83 502 VAL A C 1
ATOM 3098 O O . VAL A 1 506 ? 145.482 160.809 148.336 1.00 27.83 502 VAL A O 1
ATOM 3102 N N . GLY A 1 507 ? 144.750 162.831 148.979 1.00 29.75 503 GLY A N 1
ATOM 3103 C CA . GLY A 1 507 ? 143.510 162.334 149.542 1.00 29.75 503 GLY A CA 1
ATOM 3104 C C . GLY A 1 507 ? 143.612 161.871 150.974 1.00 29.75 503 GLY A C 1
ATOM 3105 O O . GLY A 1 507 ? 142.643 161.304 151.494 1.00 29.75 503 GLY A O 1
ATOM 3106 N N . ALA A 1 508 ? 144.748 162.092 151.630 1.00 31.78 504 ALA A N 1
ATOM 3107 C CA . ALA A 1 508 ? 144.978 161.613 152.985 1.00 31.78 504 ALA A CA 1
ATOM 3108 C C . ALA A 1 508 ? 144.276 162.450 154.044 1.00 31.78 504 ALA A C 1
ATOM 3109 O O . ALA A 1 508 ? 144.276 162.059 155.216 1.00 31.78 504 ALA A O 1
ATOM 3111 N N . GLU A 1 509 ? 143.681 163.585 153.670 1.00 32.96 505 GLU A N 1
ATOM 3112 C CA . GLU A 1 509 ? 142.942 164.385 154.638 1.00 32.96 505 GLU A CA 1
ATOM 3113 C C . GLU A 1 509 ? 141.604 163.757 155.006 1.00 32.96 505 GLU A C 1
ATOM 3114 O O . GLU A 1 509 ? 140.961 164.211 155.958 1.00 32.96 505 GLU A O 1
ATOM 3120 N N . ASN A 1 510 ? 141.173 162.727 154.281 1.00 32.64 506 ASN A N 1
ATOM 3121 C CA . ASN A 1 510 ? 139.910 162.044 154.531 1.00 32.64 506 ASN A CA 1
ATOM 3122 C C . ASN A 1 510 ? 140.138 160.676 155.166 1.00 32.64 506 ASN A C 1
ATOM 3123 O O . ASN A 1 510 ? 139.403 159.723 154.903 1.00 32.64 506 ASN A O 1
ATOM 3128 N N . LEU A 1 511 ? 141.160 160.564 156.010 1.00 31.87 507 LEU A N 1
ATOM 3129 C CA . LEU A 1 511 ? 141.554 159.286 156.592 1.00 31.87 507 LEU A CA 1
ATOM 3130 C C . LEU A 1 511 ? 141.465 159.364 158.106 1.00 31.87 507 LEU A C 1
ATOM 3131 O O . LEU A 1 511 ? 142.116 160.212 158.726 1.00 31.87 507 LEU A O 1
ATOM 3136 N N . LYS A 1 512 ? 140.666 158.484 158.694 1.00 32.94 508 LYS A N 1
ATOM 3137 C CA . LYS A 1 512 ? 140.676 158.313 160.140 1.00 32.94 508 LYS A CA 1
ATOM 3138 C C . LYS A 1 512 ? 142.003 157.688 160.556 1.00 32.94 508 LYS A C 1
ATOM 3139 O O . LYS A 1 512 ? 142.581 156.911 159.787 1.00 32.94 508 LYS A O 1
ATOM 3145 N N . PRO A 1 513 ? 142.524 158.007 161.741 1.00 32.65 509 PRO A N 1
ATOM 3146 C CA . PRO A 1 513 ? 143.807 157.427 162.162 1.00 32.65 509 PRO A CA 1
ATOM 3147 C C . PRO A 1 513 ? 143.785 155.907 162.203 1.00 32.65 509 PRO A C 1
ATOM 3148 O O . PRO A 1 513 ? 144.802 155.258 161.942 1.00 32.65 509 PRO A O 1
ATOM 3152 N N . GLU A 1 514 ? 142.629 155.332 162.526 1.00 33.01 510 GLU A N 1
ATOM 3153 C CA . GLU A 1 514 ? 142.473 153.882 162.638 1.00 33.01 510 GLU A CA 1
ATOM 3154 C C . GLU A 1 514 ? 141.806 153.264 161.418 1.00 33.01 510 GLU A C 1
ATOM 3155 O O . GLU A 1 514 ? 141.037 152.308 161.546 1.00 33.01 510 GLU A O 1
ATOM 3161 N N . GLU A 1 515 ? 142.074 153.784 160.223 1.00 31.83 511 GLU A N 1
ATOM 3162 C CA . GLU A 1 515 ? 141.585 153.194 158.987 1.00 31.83 511 GLU A CA 1
ATOM 3163 C C . GLU A 1 515 ? 142.749 152.982 158.027 1.00 31.83 511 GLU A C 1
ATOM 3164 O O . GLU A 1 515 ? 143.783 153.647 158.114 1.00 31.83 511 GLU A O 1
ATOM 3170 N N . THR A 1 516 ? 142.565 152.042 157.105 1.00 29.34 512 THR A N 1
ATOM 3171 C CA . THR A 1 516 ? 143.630 151.640 156.198 1.00 29.34 512 THR A CA 1
ATOM 3172 C C . THR A 1 516 ? 143.871 152.698 155.128 1.00 29.34 512 THR A C 1
ATOM 3173 O O . THR A 1 516 ? 142.997 153.510 154.816 1.00 29.34 512 THR A O 1
ATOM 3177 N N . ILE A 1 517 ? 145.077 152.677 154.561 1.00 27.64 513 ILE A N 1
ATOM 3178 C CA . ILE A 1 517 ? 145.483 153.661 153.564 1.00 27.64 513 ILE A CA 1
ATOM 3179 C C . ILE A 1 517 ? 145.184 153.142 152.164 1.00 27.64 513 ILE A C 1
ATOM 3180 O O . ILE A 1 517 ? 145.592 153.748 151.166 1.00 27.64 513 ILE A O 1
ATOM 3185 N N . GLU A 1 518 ? 144.457 152.026 152.081 1.00 27.63 514 GLU A N 1
ATOM 3186 C CA . GLU A 1 518 ? 144.203 151.403 150.786 1.00 27.63 514 GLU A CA 1
ATOM 3187 C C . GLU A 1 518 ? 143.408 152.322 149.868 1.00 27.63 514 GLU A C 1
ATOM 3188 O O . GLU A 1 518 ? 143.505 152.216 148.640 1.00 27.63 514 GLU A O 1
ATOM 3194 N N . SER A 1 519 ? 142.617 153.230 150.440 1.00 26.61 515 SER A N 1
ATOM 3195 C CA . SER A 1 519 ? 141.845 154.161 149.631 1.00 26.61 515 SER A CA 1
ATOM 3196 C C . SER A 1 519 ? 142.710 155.213 148.955 1.00 26.61 515 SER A C 1
ATOM 3197 O O . SER A 1 519 ? 142.241 155.858 148.011 1.00 26.61 515 SER A O 1
ATOM 3200 N N . VAL A 1 520 ? 143.949 155.405 149.404 1.00 27.19 516 VAL A N 1
ATOM 3201 C CA . VAL A 1 520 ? 144.816 156.426 148.823 1.00 27.19 516 VAL A CA 1
ATOM 3202 C C . VAL A 1 520 ? 146.152 155.885 148.344 1.00 27.19 516 VAL A C 1
ATOM 3203 O O . VAL A 1 520 ? 146.860 156.585 147.598 1.00 27.19 516 VAL A O 1
ATOM 3207 N N . ILE A 1 521 ? 146.555 154.671 148.726 1.00 27.09 517 ILE A N 1
ATOM 3208 C CA . ILE A 1 521 ? 147.858 154.159 148.323 1.00 27.09 517 ILE A CA 1
ATOM 3209 C C . ILE A 1 521 ? 147.915 153.864 146.830 1.00 27.09 517 ILE A C 1
ATOM 3210 O O . ILE A 1 521 ? 149.006 153.843 146.250 1.00 27.09 517 ILE A O 1
ATOM 3215 N N . ASN A 1 522 ? 146.770 153.659 146.178 1.00 26.87 518 ASN A N 1
ATOM 3216 C CA . ASN A 1 522 ? 146.776 153.367 144.750 1.00 26.87 518 ASN A CA 1
ATOM 3217 C C . ASN A 1 522 ? 146.903 154.656 143.948 1.00 26.87 518 ASN A C 1
ATOM 3218 O O . ASN A 1 522 ? 146.133 154.904 143.014 1.00 26.87 518 ASN A O 1
ATOM 3223 N N . HIS A 1 523 ? 147.880 155.480 144.317 1.00 26.91 519 HIS A N 1
ATOM 3224 C CA . HIS A 1 523 ? 148.272 156.646 143.546 1.00 26.91 519 HIS A CA 1
ATOM 3225 C C . HIS A 1 523 ? 149.776 156.755 143.385 1.00 26.91 519 HIS A C 1
ATOM 3226 O O . HIS A 1 523 ? 150.236 157.590 142.599 1.00 26.91 519 HIS A O 1
ATOM 3233 N N . GLY A 1 524 ? 150.552 155.947 144.102 1.00 26.34 520 GLY A N 1
ATOM 3234 C CA . GLY A 1 524 ? 151.984 155.913 143.932 1.00 26.34 520 GLY A CA 1
ATOM 3235 C C . GLY A 1 524 ? 152.395 155.072 142.744 1.00 26.34 520 GLY A C 1
ATOM 3236 O O . GLY A 1 524 ? 151.579 154.476 142.042 1.00 26.34 520 GLY A O 1
ATOM 3237 N N . THR A 1 525 ? 153.702 155.026 142.522 1.00 27.55 521 THR A N 1
ATOM 3238 C CA . THR A 1 525 ? 154.281 154.353 141.372 1.00 27.55 521 THR A CA 1
ATOM 3239 C C . THR A 1 525 ? 155.099 153.153 141.826 1.00 27.55 521 THR A C 1
ATOM 3240 O O . THR A 1 525 ? 155.887 153.249 142.772 1.00 27.55 521 THR A O 1
ATOM 3244 N N . LEU A 1 526 ? 154.903 152.025 141.151 1.00 26.61 522 LEU A N 1
ATOM 3245 C CA . LEU A 1 526 ? 155.708 150.831 141.363 1.00 26.61 522 LEU A CA 1
ATOM 3246 C C . LEU A 1 526 ? 156.823 150.821 140.327 1.00 26.61 522 LEU A C 1
ATOM 3247 O O . LEU A 1 526 ? 156.558 150.793 139.120 1.00 26.61 522 LEU A O 1
ATOM 3252 N N . GLY A 1 527 ? 158.069 150.850 140.799 1.00 26.60 523 GLY A N 1
ATOM 3253 C CA . GLY A 1 527 ? 159.213 151.012 139.937 1.00 26.60 523 GLY A CA 1
ATOM 3254 C C . GLY A 1 527 ? 159.901 149.699 139.633 1.00 26.60 523 GLY A C 1
ATOM 3255 O O . GLY A 1 527 ? 160.285 148.960 140.541 1.00 26.60 523 GLY A O 1
ATOM 3256 N N . ILE A 1 528 ? 160.049 149.412 138.348 1.00 26.38 524 ILE A N 1
ATOM 3257 C CA . ILE A 1 528 ? 160.837 148.287 137.868 1.00 26.38 524 ILE A CA 1
ATOM 3258 C C . ILE A 1 528 ? 162.127 148.880 137.320 1.00 26.38 524 ILE A C 1
ATOM 3259 O O . ILE A 1 528 ? 162.143 149.470 136.237 1.00 26.38 524 ILE A O 1
ATOM 3264 N N . GLY A 1 529 ? 163.205 148.767 138.082 1.00 27.64 525 GLY A N 1
ATOM 3265 C CA . GLY A 1 529 ? 164.451 149.382 137.694 1.00 27.64 525 GLY A CA 1
ATOM 3266 C C . GLY A 1 529 ? 165.374 148.436 136.958 1.00 27.64 525 GLY A C 1
ATOM 3267 O O . GLY A 1 529 ? 165.197 147.221 136.973 1.00 27.64 525 GLY A O 1
ATOM 3268 N N . PHE A 1 530 ? 166.374 149.013 136.299 1.00 28.88 526 PHE A N 1
ATOM 3269 C CA . PHE A 1 530 ? 167.373 148.205 135.613 1.00 28.88 526 PHE A CA 1
ATOM 3270 C C . PHE A 1 530 ? 168.740 148.864 135.731 1.00 28.88 526 PHE A C 1
ATOM 3271 O O . PHE A 1 530 ? 168.863 150.043 136.071 1.00 28.88 526 PHE A O 1
ATOM 3279 N N . ILE A 1 531 ? 169.777 148.076 135.451 1.00 31.12 527 ILE A N 1
ATOM 3280 C CA . ILE A 1 531 ? 171.156 148.527 135.582 1.00 31.12 527 ILE A CA 1
ATOM 3281 C C . ILE A 1 531 ? 172.017 147.757 134.591 1.00 31.12 527 ILE A C 1
ATOM 3282 O O . ILE A 1 531 ? 171.738 146.601 134.264 1.00 31.12 527 ILE A O 1
ATOM 3287 N N . GLY A 1 532 ? 173.062 148.416 134.103 1.00 32.78 528 GLY A N 1
ATOM 3288 C CA . GLY A 1 532 ? 174.064 147.777 133.268 1.00 32.78 528 GLY A CA 1
ATOM 3289 C C . GLY A 1 532 ? 173.632 147.352 131.882 1.00 32.78 528 GLY A C 1
ATOM 3290 O O . GLY A 1 532 ? 174.013 146.266 131.432 1.00 32.78 528 GLY A O 1
ATOM 3291 N N . LEU A 1 533 ? 172.847 148.181 131.188 1.00 32.76 529 LEU A N 1
ATOM 3292 C CA . LEU A 1 533 ? 172.509 147.879 129.799 1.00 32.76 529 LEU A CA 1
ATOM 3293 C C . LEU A 1 533 ? 173.759 147.841 128.929 1.00 32.76 529 LEU A C 1
ATOM 3294 O O . LEU A 1 533 ? 173.937 146.924 128.114 1.00 32.76 529 LEU A O 1
ATOM 3299 N N . ALA A 1 534 ? 174.645 148.825 129.099 1.00 33.46 530 ALA A N 1
ATOM 3300 C CA . ALA A 1 534 ? 175.925 148.791 128.404 1.00 33.46 530 ALA A CA 1
ATOM 3301 C C . ALA A 1 534 ? 176.690 147.528 128.757 1.00 33.46 530 ALA A C 1
ATOM 3302 O O . ALA A 1 534 ? 177.247 146.865 127.878 1.00 33.46 530 ALA A O 1
ATOM 3304 N N . GLU A 1 535 ? 176.707 147.166 130.042 1.00 35.47 531 GLU A N 1
ATOM 3305 C CA . GLU A 1 535 ? 177.314 145.903 130.443 1.00 35.47 531 GLU A CA 1
ATOM 3306 C C . GLU A 1 535 ? 176.490 144.713 129.970 1.00 35.47 531 GLU A C 1
ATOM 3307 O O . GLU A 1 535 ? 177.044 143.636 129.736 1.00 35.47 531 GLU A O 1
ATOM 3313 N N . CYS A 1 536 ? 175.174 144.882 129.831 1.00 34.10 532 CYS A N 1
ATOM 3314 C CA . CYS A 1 536 ? 174.342 143.821 129.275 1.00 34.10 532 CYS A CA 1
ATOM 3315 C C . CYS A 1 536 ? 174.663 143.553 127.812 1.00 34.10 532 CYS A C 1
ATOM 3316 O O . CYS A 1 536 ? 174.304 142.490 127.294 1.00 34.10 532 CYS A O 1
ATOM 3319 N N . LEU A 1 537 ? 175.329 144.489 127.134 1.00 33.93 533 LEU A N 1
ATOM 3320 C CA . LEU A 1 537 ? 175.627 144.333 125.717 1.00 33.93 533 LEU A CA 1
ATOM 3321 C C . LEU A 1 537 ? 177.112 144.264 125.370 1.00 33.93 533 LEU A C 1
ATOM 3322 O O . LEU A 1 537 ? 177.433 143.899 124.234 1.00 33.93 533 LEU A O 1
ATOM 3327 N N . VAL A 1 538 ? 178.022 144.576 126.303 1.00 35.90 534 VAL A N 1
ATOM 3328 C CA . VAL A 1 538 ? 179.434 144.781 125.954 1.00 35.90 534 VAL A CA 1
ATOM 3329 C C . VAL A 1 538 ? 180.020 143.545 125.286 1.00 35.90 534 VAL A C 1
ATOM 3330 O O . VAL A 1 538 ? 180.755 143.640 124.297 1.00 35.90 534 VAL A O 1
ATOM 3334 N N . ALA A 1 539 ? 179.736 142.368 125.838 1.00 36.49 535 ALA A N 1
ATOM 3335 C CA . ALA A 1 539 ? 180.271 141.132 125.288 1.00 36.49 535 ALA A CA 1
ATOM 3336 C C . ALA A 1 539 ? 179.256 140.008 125.182 1.00 36.49 535 ALA A C 1
ATOM 3337 O O . ALA A 1 539 ? 179.545 139.009 124.513 1.00 36.49 535 ALA A O 1
ATOM 3339 N N . LEU A 1 540 ? 178.087 140.127 125.814 1.00 35.40 536 LEU A N 1
ATOM 3340 C CA . LEU A 1 540 ? 177.117 139.039 125.760 1.00 35.40 536 LEU A CA 1
ATOM 3341 C C . LEU A 1 540 ? 176.502 138.915 124.373 1.00 35.40 536 LEU A C 1
ATOM 3342 O O . LEU A 1 540 ? 176.397 137.810 123.829 1.00 35.40 536 LEU A O 1
ATOM 3347 N N . ILE A 1 541 ? 176.089 140.037 123.786 1.00 32.73 537 ILE A N 1
ATOM 3348 C CA . ILE A 1 541 ? 175.377 140.018 122.514 1.00 32.73 537 ILE A CA 1
ATOM 3349 C C . ILE A 1 541 ? 176.063 140.934 121.507 1.00 32.73 537 ILE A C 1
ATOM 3350 O O . ILE A 1 541 ? 175.409 141.515 120.633 1.00 32.73 537 ILE A O 1
ATOM 3355 N N . GLY A 1 542 ? 177.381 141.081 121.622 1.00 32.17 538 GLY A N 1
ATOM 3356 C CA . GLY A 1 542 ? 178.111 141.900 120.675 1.00 32.17 538 GLY A CA 1
ATOM 3357 C C . GLY A 1 542 ? 178.953 142.990 121.305 1.00 32.17 538 GLY A C 1
ATOM 3358 O O . GLY A 1 542 ? 179.963 142.703 121.952 1.00 32.17 538 GLY A O 1
ATOM 3359 N N . LYS A 1 543 ? 178.563 144.243 121.090 1.00 34.18 539 LYS A N 1
ATOM 3360 C CA . LYS A 1 543 ? 179.226 145.425 121.632 1.00 34.18 539 LYS A CA 1
ATOM 3361 C C . LYS A 1 543 ? 178.210 146.250 122.417 1.00 34.18 539 LYS A C 1
ATOM 3362 O O . LYS A 1 543 ? 177.029 145.906 122.489 1.00 34.18 539 LYS A O 1
ATOM 3368 N N . HIS A 1 544 ? 178.666 147.351 123.007 1.00 33.29 540 HIS A N 1
ATOM 3369 C CA . HIS A 1 544 ? 177.783 148.202 123.791 1.00 33.29 540 HIS A CA 1
ATOM 3370 C C . HIS A 1 544 ? 177.264 149.364 122.952 1.00 33.29 540 HIS A C 1
ATOM 3371 O O . HIS A 1 544 ? 177.847 149.738 121.931 1.00 33.29 540 HIS A O 1
ATOM 3378 N N . HIS A 1 545 ? 176.141 149.929 123.401 1.00 32.56 541 HIS A N 1
ATOM 3379 C CA . HIS A 1 545 ? 175.404 150.901 122.599 1.00 32.56 541 HIS A CA 1
ATOM 3380 C C . HIS A 1 545 ? 176.181 152.188 122.359 1.00 32.56 541 HIS A C 1
ATOM 3381 O O . HIS A 1 545 ? 175.836 152.941 121.443 1.00 32.56 541 HIS A O 1
ATOM 3388 N N . GLY A 1 546 ? 177.212 152.462 123.155 1.00 33.26 542 GLY A N 1
ATOM 3389 C CA . GLY A 1 546 ? 178.012 153.651 122.917 1.00 33.26 542 GLY A CA 1
ATOM 3390 C C . GLY A 1 546 ? 178.800 153.583 121.623 1.00 33.26 542 GLY A C 1
ATOM 3391 O O . GLY A 1 546 ? 178.969 154.592 120.935 1.00 33.26 542 GLY A O 1
ATOM 3392 N N . GLU A 1 547 ? 179.291 152.395 121.271 1.00 34.52 543 GLU A N 1
ATOM 3393 C CA . GLU A 1 547 ? 180.212 152.242 120.154 1.00 34.52 543 GLU A CA 1
ATOM 3394 C C . GLU A 1 547 ? 179.588 151.608 118.918 1.00 34.52 543 GLU A C 1
ATOM 3395 O O . GLU A 1 547 ? 180.216 151.625 117.855 1.00 34.52 543 GLU A O 1
ATOM 3401 N N . SER A 1 548 ? 178.383 151.054 119.020 1.00 34.60 544 SER A N 1
ATOM 3402 C CA . SER A 1 548 ? 177.767 150.363 117.898 1.00 34.60 544 SER A CA 1
ATOM 3403 C C . SER A 1 548 ? 176.315 150.792 117.758 1.00 34.60 544 SER A C 1
ATOM 3404 O O . SER A 1 548 ? 175.635 151.077 118.747 1.00 34.60 544 SER A O 1
ATOM 3407 N N . GLU A 1 549 ? 175.846 150.835 116.509 1.00 35.51 545 GLU A N 1
ATOM 3408 C CA . GLU A 1 549 ? 174.449 151.152 116.242 1.00 35.51 545 GLU A CA 1
ATOM 3409 C C . GLU A 1 549 ? 173.543 149.946 116.447 1.00 35.51 545 GLU A C 1
ATOM 3410 O O . GLU A 1 549 ? 172.401 150.100 116.901 1.00 35.51 545 GLU A O 1
ATOM 3416 N N . LYS A 1 550 ? 174.030 148.747 116.120 1.00 34.61 546 LYS A N 1
ATOM 3417 C CA . LYS A 1 550 ? 173.261 147.535 116.381 1.00 34.61 546 LYS A CA 1
ATOM 3418 C C . LYS A 1 550 ? 173.005 147.367 117.871 1.00 34.61 546 LYS A C 1
ATOM 3419 O O . LYS A 1 550 ? 171.904 146.982 118.284 1.00 34.61 546 LYS A O 1
ATOM 3425 N N . ALA A 1 551 ? 174.012 147.657 118.695 1.00 33.04 547 ALA A N 1
ATOM 3426 C CA . ALA A 1 551 ? 173.832 147.597 120.139 1.00 33.04 547 ALA A CA 1
ATOM 3427 C C . ALA A 1 551 ? 172.832 148.640 120.617 1.00 33.04 547 ALA A C 1
ATOM 3428 O O . ALA A 1 551 ? 172.052 148.381 121.540 1.00 33.04 547 ALA A O 1
ATOM 3430 N N . GLN A 1 552 ? 172.846 149.830 120.011 1.00 32.16 548 GLN A N 1
ATOM 3431 C CA . GLN A 1 552 ? 171.859 150.847 120.357 1.00 32.16 548 GLN A CA 1
ATOM 3432 C C . GLN A 1 552 ? 170.448 150.369 120.045 1.00 32.16 548 GLN A C 1
ATOM 3433 O O . GLN A 1 552 ? 169.530 150.532 120.861 1.00 32.16 548 GLN A O 1
ATOM 3439 N N . GLU A 1 553 ? 170.260 149.762 118.871 1.00 32.88 549 GLU A N 1
ATOM 3440 C CA . GLU A 1 553 ? 168.950 149.225 118.515 1.00 32.88 549 GLU A CA 1
ATOM 3441 C C . GLU A 1 553 ? 168.525 148.124 119.478 1.00 32.88 549 GLU A C 1
ATOM 3442 O O . GLU A 1 553 ? 167.363 148.069 119.898 1.00 32.88 549 GLU A O 1
ATOM 3448 N N . LEU A 1 554 ? 169.456 147.241 119.846 1.00 31.58 550 LEU A N 1
ATOM 3449 C CA . LEU A 1 554 ? 169.132 146.165 120.779 1.00 31.58 550 LEU A CA 1
ATOM 3450 C C . LEU A 1 554 ? 168.735 146.713 122.145 1.00 31.58 550 LEU A C 1
ATOM 3451 O O . LEU A 1 554 ? 167.770 146.237 122.756 1.00 31.58 550 LEU A O 1
ATOM 3456 N N . GLY A 1 555 ? 169.471 147.707 122.645 1.00 29.66 551 GLY A N 1
ATOM 3457 C CA . GLY A 1 555 ? 169.128 148.292 123.931 1.00 29.66 551 GLY A CA 1
ATOM 3458 C C . GLY A 1 555 ? 167.782 148.986 123.912 1.00 29.66 551 GLY A C 1
ATOM 3459 O O . GLY A 1 555 ? 166.997 148.874 124.861 1.00 29.66 551 GLY A O 1
ATOM 3460 N N . LEU A 1 556 ? 167.492 149.710 122.828 1.00 29.70 552 LEU A N 1
ATOM 3461 C CA . LEU A 1 556 ? 166.178 150.323 122.689 1.00 29.70 552 LEU A CA 1
ATOM 3462 C C . LEU A 1 556 ? 165.083 149.266 122.668 1.00 29.70 552 LEU A C 1
ATOM 3463 O O . LEU A 1 556 ? 164.027 149.448 123.281 1.00 29.70 552 LEU A O 1
ATOM 3468 N N . LYS A 1 557 ? 165.323 148.150 121.975 1.00 29.93 553 LYS A N 1
ATOM 3469 C CA . LYS A 1 557 ? 164.344 147.068 121.948 1.00 29.93 553 LYS A CA 1
ATOM 3470 C C . LYS A 1 557 ? 164.111 146.496 123.342 1.00 29.93 553 LYS A C 1
ATOM 3471 O O . LYS A 1 557 ? 162.966 146.240 123.733 1.00 29.93 553 LYS A O 1
ATOM 3477 N N . ILE A 1 558 ? 165.186 146.298 124.106 1.00 29.07 554 ILE A N 1
ATOM 3478 C CA . ILE A 1 558 ? 165.058 145.735 125.449 1.00 29.07 554 ILE A CA 1
ATOM 3479 C C . ILE A 1 558 ? 164.248 146.665 126.345 1.00 29.07 554 ILE A C 1
ATOM 3480 O O . ILE A 1 558 ? 163.322 146.236 127.049 1.00 29.07 554 ILE A O 1
ATOM 3485 N N . ILE A 1 559 ? 164.578 147.958 126.328 1.00 28.53 555 ILE A N 1
ATOM 3486 C CA . ILE A 1 559 ? 163.869 148.887 127.203 1.00 28.53 555 ILE A CA 1
ATOM 3487 C C . ILE A 1 559 ? 162.420 149.066 126.755 1.00 28.53 555 ILE A C 1
ATOM 3488 O O . ILE A 1 559 ? 161.522 149.226 127.591 1.00 28.53 555 ILE A O 1
ATOM 3493 N N . THR A 1 560 ? 162.159 149.041 125.445 1.00 28.57 556 THR A N 1
ATOM 3494 C CA . THR A 1 560 ? 160.782 149.118 124.965 1.00 28.57 556 THR A CA 1
ATOM 3495 C C . THR A 1 560 ? 159.980 147.897 125.395 1.00 28.57 556 THR A C 1
ATOM 3496 O O . THR A 1 560 ? 158.803 148.016 125.755 1.00 28.57 556 THR A O 1
ATOM 3500 N N . TYR A 1 561 ? 160.596 146.713 125.354 1.00 29.43 557 TYR A N 1
ATOM 3501 C CA . TYR A 1 561 ? 159.930 145.516 125.855 1.00 29.43 557 TYR A CA 1
ATOM 3502 C C . TYR A 1 561 ? 159.610 145.656 127.337 1.00 29.43 557 TYR A C 1
ATOM 3503 O O . TYR A 1 561 ? 158.513 145.291 127.781 1.00 29.43 557 TYR A O 1
ATOM 3512 N N . MET A 1 562 ? 160.553 146.193 128.113 1.00 28.78 558 MET A N 1
ATOM 3513 C CA . MET A 1 562 ? 160.300 146.418 129.534 1.00 28.78 558 MET A CA 1
ATOM 3514 C C . MET A 1 562 ? 159.129 147.370 129.741 1.00 28.78 558 MET A C 1
ATOM 3515 O O . MET A 1 562 ? 158.273 147.140 130.601 1.00 28.78 558 MET A O 1
ATOM 3520 N N . ARG A 1 563 ? 159.077 148.452 128.961 1.00 28.79 559 ARG A N 1
ATOM 3521 C CA . ARG A 1 563 ? 158.000 149.428 129.113 1.00 28.79 559 ARG A CA 1
ATOM 3522 C C . ARG A 1 563 ? 156.646 148.833 128.736 1.00 28.79 559 ARG A C 1
ATOM 3523 O O . ARG A 1 563 ? 155.640 149.076 129.418 1.00 28.79 559 ARG A O 1
ATOM 3531 N N . ASP A 1 564 ? 156.598 148.058 127.652 1.00 28.88 560 ASP A N 1
ATOM 3532 C CA . ASP A 1 564 ? 155.346 147.421 127.256 1.00 28.88 560 ASP A CA 1
ATOM 3533 C C . ASP A 1 564 ? 154.875 146.433 128.314 1.00 28.88 560 ASP A C 1
ATOM 3534 O O . ASP A 1 564 ? 153.681 146.378 128.644 1.00 28.88 560 ASP A O 1
ATOM 3539 N N . ARG A 1 565 ? 155.800 145.646 128.869 1.00 28.82 561 ARG A N 1
ATOM 3540 C CA . ARG A 1 565 ? 155.416 144.732 129.935 1.00 28.82 561 ARG A CA 1
ATOM 3541 C C . ARG A 1 565 ? 154.987 145.482 131.186 1.00 28.82 561 ARG A C 1
ATOM 3542 O O . ARG A 1 565 ? 154.122 145.005 131.924 1.00 28.82 561 ARG A O 1
ATOM 3550 N N . ALA A 1 566 ? 155.576 146.651 131.443 1.00 28.25 562 ALA A N 1
ATOM 3551 C CA . ALA A 1 566 ? 155.132 147.470 132.565 1.00 28.25 562 ALA A CA 1
ATOM 3552 C C . ALA A 1 566 ? 153.703 147.952 132.361 1.00 28.25 562 ALA A C 1
ATOM 3553 O O . ALA A 1 566 ? 152.910 147.983 133.307 1.00 28.25 562 ALA A O 1
ATOM 3555 N N . ASN A 1 567 ? 153.358 148.343 131.132 1.00 29.11 563 ASN A N 1
ATOM 3556 C CA . ASN A 1 567 ? 151.976 148.726 130.846 1.00 29.11 563 ASN A CA 1
ATOM 3557 C C . ASN A 1 567 ? 151.027 147.547 131.037 1.00 29.11 563 ASN A C 1
ATOM 3558 O O . ASN A 1 567 ? 149.930 147.699 131.595 1.00 29.11 563 ASN A O 1
ATOM 3563 N N . GLU A 1 568 ? 151.435 146.361 130.583 1.00 28.82 564 GLU A N 1
ATOM 3564 C CA . GLU A 1 568 ? 150.612 145.173 130.789 1.00 28.82 564 GLU A CA 1
ATOM 3565 C C . GLU A 1 568 ? 150.442 144.867 132.273 1.00 28.82 564 GLU A C 1
ATOM 3566 O O . GLU A 1 568 ? 149.354 144.483 132.714 1.00 28.82 564 GLU A O 1
ATOM 3572 N N . PHE A 1 569 ? 151.511 145.024 133.058 1.00 28.19 565 PHE A N 1
ATOM 3573 C CA . PHE A 1 569 ? 151.422 144.815 134.500 1.00 28.19 565 PHE A CA 1
ATOM 3574 C C . PHE A 1 569 ? 150.501 145.837 135.148 1.00 28.19 565 PHE A C 1
ATOM 3575 O O . PHE A 1 569 ? 149.758 145.512 136.079 1.00 28.19 565 PHE A O 1
ATOM 3583 N N . SER A 1 570 ? 150.555 147.085 134.684 1.00 28.09 566 SER A N 1
ATOM 3584 C CA . SER A 1 570 ? 149.668 148.112 135.216 1.00 28.09 566 SER A CA 1
ATOM 3585 C C . SER A 1 570 ? 148.212 147.766 134.945 1.00 28.09 566 SER A C 1
ATOM 3586 O O . SER A 1 570 ? 147.349 147.958 135.808 1.00 28.09 566 SER A O 1
ATOM 3589 N N . GLU A 1 571 ? 147.919 147.262 133.746 1.00 29.02 567 GLU A N 1
ATOM 3590 C CA . GLU A 1 571 ? 146.556 146.827 133.455 1.00 29.02 567 GLU A CA 1
ATOM 3591 C C . GLU A 1 571 ? 146.161 145.620 134.299 1.00 29.02 567 GLU A C 1
ATOM 3592 O O . GLU A 1 571 ? 145.033 145.549 134.801 1.00 29.02 567 GLU A O 1
ATOM 3598 N N . GLN A 1 572 ? 147.074 144.662 134.467 1.00 29.01 568 GLN A N 1
ATOM 3599 C CA . GLN A 1 572 ? 146.732 143.403 135.124 1.00 29.01 568 GLN A CA 1
ATOM 3600 C C . GLN A 1 572 ? 146.534 143.582 136.624 1.00 29.01 568 GLN A C 1
ATOM 3601 O O . GLN A 1 572 ? 145.549 143.097 137.192 1.00 29.01 568 GLN A O 1
ATOM 3607 N N . TYR A 1 573 ? 147.463 144.272 137.285 1.00 28.43 569 TYR A N 1
ATOM 3608 C CA . TYR A 1 573 ? 147.450 144.420 138.734 1.00 28.43 569 TYR A CA 1
ATOM 3609 C C . TYR A 1 573 ? 146.781 145.702 139.210 1.00 28.43 569 TYR A C 1
ATOM 3610 O O . TYR A 1 573 ? 146.691 145.913 140.424 1.00 28.43 569 TYR A O 1
ATOM 3619 N N . HIS A 1 574 ? 146.319 146.553 138.294 1.00 27.57 570 HIS A N 1
ATOM 3620 C CA . HIS A 1 574 ? 145.647 147.806 138.637 1.00 27.57 570 HIS A CA 1
ATOM 3621 C C . HIS A 1 574 ? 146.552 148.704 139.481 1.00 27.57 570 HIS A C 1
ATOM 3622 O O . HIS A 1 574 ? 146.179 149.160 140.563 1.00 27.57 570 HIS A O 1
ATOM 3629 N N . HIS A 1 575 ? 147.759 148.955 138.973 1.00 26.64 571 HIS A N 1
ATOM 3630 C CA . HIS A 1 575 ? 148.742 149.783 139.658 1.00 26.64 571 HIS A CA 1
ATOM 3631 C C . HIS A 1 575 ? 149.441 150.677 138.641 1.00 26.64 571 HIS A C 1
ATOM 3632 O O . HIS A 1 575 ? 149.108 150.683 137.454 1.00 26.64 571 HIS A O 1
ATOM 3639 N N . ASN A 1 576 ? 150.421 151.439 139.119 1.00 26.80 572 ASN A N 1
ATOM 3640 C CA . ASN A 1 576 ? 151.233 152.327 138.287 1.00 26.80 572 ASN A CA 1
ATOM 3641 C C . ASN A 1 576 ? 152.650 151.760 138.231 1.00 26.80 572 ASN A C 1
ATOM 3642 O O . ASN A 1 576 ? 153.457 151.979 139.134 1.00 26.80 572 ASN A O 1
ATOM 3647 N N . TYR A 1 577 ? 152.947 151.034 137.159 1.00 26.02 573 TYR A N 1
ATOM 3648 C CA . TYR A 1 577 ? 154.269 150.469 136.939 1.00 26.02 573 TYR A CA 1
ATOM 3649 C C . TYR A 1 577 ? 155.059 151.341 135.973 1.00 26.02 573 TYR A C 1
ATOM 3650 O O . TYR A 1 577 ? 154.546 151.754 134.930 1.00 26.02 573 TYR A O 1
ATOM 3659 N N . SER A 1 578 ? 156.312 151.616 136.327 1.00 25.63 574 SER A N 1
ATOM 3660 C CA . SER A 1 578 ? 157.163 152.464 135.506 1.00 25.63 574 SER A CA 1
ATOM 3661 C C . SER A 1 578 ? 158.587 151.929 135.517 1.00 25.63 574 SER A C 1
ATOM 3662 O O . SER A 1 578 ? 159.068 151.449 136.546 1.00 25.63 574 SER A O 1
ATOM 3665 N N . ILE A 1 579 ? 159.256 152.030 134.374 1.00 26.98 575 ILE A N 1
ATOM 3666 C CA . ILE A 1 579 ? 160.641 151.593 134.252 1.00 26.98 575 ILE A CA 1
ATOM 3667 C C . ILE A 1 579 ? 161.559 152.663 134.828 1.00 26.98 575 ILE A C 1
ATOM 3668 O O . ILE A 1 579 ? 161.347 153.865 134.640 1.00 26.98 575 ILE A O 1
ATOM 3673 N N . LEU A 1 580 ? 162.594 152.222 135.537 1.00 28.23 576 LEU A N 1
ATOM 3674 C CA . LEU A 1 580 ? 163.449 153.116 136.304 1.00 28.23 576 LEU A CA 1
ATOM 3675 C C . LEU A 1 580 ? 164.905 152.925 135.910 1.00 28.23 576 LEU A C 1
ATOM 3676 O O . LEU A 1 580 ? 165.400 151.792 135.837 1.00 28.23 576 LEU A O 1
ATOM 3681 N N . ALA A 1 581 ? 165.578 154.045 135.642 1.00 28.89 577 ALA A N 1
ATOM 3682 C CA . ALA A 1 581 ? 167.034 154.087 135.541 1.00 28.89 577 ALA A CA 1
ATOM 3683 C C . ALA A 1 581 ? 167.573 154.321 136.949 1.00 28.89 577 ALA A C 1
ATOM 3684 O O . ALA A 1 581 ? 167.762 155.451 137.403 1.00 28.89 577 ALA A O 1
ATOM 3686 N N . THR A 1 582 ? 167.811 153.218 137.648 1.00 30.01 578 THR A N 1
ATOM 3687 C CA . THR A 1 582 ? 168.093 153.277 139.074 1.00 30.01 578 THR A CA 1
ATOM 3688 C C . THR A 1 582 ? 169.410 154.005 139.333 1.00 30.01 578 THR A C 1
ATOM 3689 O O . THR A 1 582 ? 170.408 153.749 138.648 1.00 30.01 578 THR A O 1
ATOM 3693 N N . PRO A 1 583 ? 169.448 154.921 140.299 1.00 31.15 579 PRO A N 1
ATOM 3694 C CA . PRO A 1 583 ? 170.714 155.569 140.654 1.00 31.15 579 PRO A CA 1
ATOM 3695 C C . PRO A 1 583 ? 171.727 154.571 141.192 1.00 31.15 579 PRO A C 1
ATOM 3696 O O . PRO A 1 583 ? 171.378 153.549 141.788 1.00 31.15 579 PRO A O 1
ATOM 3700 N N . ALA A 1 584 ? 173.004 154.886 140.966 1.00 35.28 580 ALA A N 1
ATOM 3701 C CA . ALA A 1 584 ? 174.073 153.939 141.269 1.00 35.28 580 ALA A CA 1
ATOM 3702 C C . ALA A 1 584 ? 174.216 153.702 142.768 1.00 35.28 580 ALA A C 1
ATOM 3703 O O . ALA A 1 584 ? 174.644 152.621 143.188 1.00 35.28 580 ALA A O 1
ATOM 3705 N N . GLU A 1 585 ? 173.881 154.698 143.585 1.00 37.43 581 GLU A N 1
ATOM 3706 C CA . GLU A 1 585 ? 174.097 154.613 145.025 1.00 37.43 581 GLU A CA 1
ATOM 3707 C C . GLU A 1 585 ? 173.355 153.430 145.631 1.00 37.43 581 GLU A C 1
ATOM 3708 O O . GLU A 1 585 ? 172.142 153.283 145.452 1.00 37.43 581 GLU A O 1
ATOM 3714 N N . GLY A 1 586 ? 174.093 152.589 146.355 1.00 37.75 582 GLY A N 1
ATOM 3715 C CA . GLY A 1 586 ? 173.531 151.437 147.025 1.00 37.75 582 GLY A CA 1
ATOM 3716 C C . GLY A 1 586 ? 173.445 150.175 146.194 1.00 37.75 582 GLY A C 1
ATOM 3717 O O . GLY A 1 586 ? 173.073 149.125 146.734 1.00 37.75 582 GLY A O 1
ATOM 3718 N N . LEU A 1 587 ? 173.772 150.238 144.901 1.00 35.60 583 LEU A N 1
ATOM 3719 C CA . LEU A 1 587 ? 173.681 149.063 144.044 1.00 35.60 583 LEU A CA 1
ATOM 3720 C C . LEU A 1 587 ? 174.828 148.960 143.046 1.00 35.60 583 LEU A C 1
ATOM 3721 O O . LEU A 1 587 ? 174.749 148.139 142.123 1.00 35.60 583 LEU A O 1
ATOM 3726 N N . SER A 1 588 ? 175.882 149.766 143.190 1.00 37.49 584 SER A N 1
ATOM 3727 C CA . SER A 1 588 ? 176.933 149.802 142.178 1.00 37.49 584 SER A CA 1
ATOM 3728 C C . SER A 1 588 ? 177.653 148.463 142.061 1.00 37.49 584 SER A C 1
ATOM 3729 O O . SER A 1 588 ? 177.935 147.998 140.950 1.00 37.49 584 SER A O 1
ATOM 3732 N N . GLY A 1 589 ? 177.959 147.827 143.190 1.00 36.61 585 GLY A N 1
ATOM 3733 C CA . GLY A 1 589 ? 178.761 146.619 143.163 1.00 36.61 585 GLY A CA 1
ATOM 3734 C C . GLY A 1 589 ? 178.085 145.365 143.677 1.00 36.61 585 GLY A C 1
ATOM 3735 O O . GLY A 1 589 ? 178.689 144.289 143.658 1.00 36.61 585 GLY A O 1
ATOM 3736 N N . LYS A 1 590 ? 176.840 145.482 144.144 1.00 36.10 586 LYS A N 1
ATOM 3737 C CA . LYS A 1 590 ? 176.154 144.320 144.702 1.00 36.10 586 LYS A CA 1
ATOM 3738 C C . LYS A 1 590 ? 175.939 143.239 143.650 1.00 36.10 586 LYS A C 1
ATOM 3739 O O . LYS A 1 590 ? 176.151 142.051 143.918 1.00 36.10 586 LYS A O 1
ATOM 3745 N N . PHE A 1 591 ? 175.516 143.630 142.447 1.00 34.32 587 PHE A N 1
ATOM 3746 C CA . PHE A 1 591 ? 175.298 142.652 141.387 1.00 34.32 587 PHE A CA 1
ATOM 3747 C C . PHE A 1 591 ? 176.616 142.141 140.820 1.00 34.32 587 PHE A C 1
ATOM 3748 O O . PHE A 1 591 ? 176.757 140.942 140.542 1.00 34.32 587 PHE A O 1
ATOM 3756 N N . THR A 1 592 ? 177.585 143.039 140.635 1.00 35.77 588 THR A N 1
ATOM 3757 C CA . THR A 1 592 ? 178.809 142.686 139.925 1.00 35.77 588 THR A CA 1
ATOM 3758 C C . THR A 1 592 ? 179.640 141.677 140.705 1.00 35.77 588 THR A C 1
ATOM 3759 O O . THR A 1 592 ? 180.251 140.785 140.110 1.00 35.77 588 THR A O 1
ATOM 3763 N N . LYS A 1 593 ? 179.683 141.802 142.033 1.00 36.25 589 LYS A N 1
ATOM 3764 C CA . LYS A 1 593 ? 180.464 140.863 142.834 1.00 36.25 589 LYS A CA 1
ATOM 3765 C C . LYS A 1 593 ? 179.939 139.441 142.683 1.00 36.25 589 LYS A C 1
ATOM 3766 O O . LYS A 1 593 ? 180.710 138.506 142.436 1.00 36.25 589 LYS A O 1
ATOM 3772 N N . LYS A 1 594 ? 178.625 139.259 142.817 1.00 35.89 590 LYS A N 1
ATOM 3773 C CA . LYS A 1 594 ? 178.051 137.926 142.676 1.00 35.89 590 LYS A CA 1
ATOM 3774 C C . LYS A 1 594 ? 178.167 137.409 141.248 1.00 35.89 590 LYS A C 1
ATOM 3775 O O . LYS A 1 594 ? 178.421 136.215 141.042 1.00 35.89 590 LYS A O 1
ATOM 3781 N N . ASP A 1 595 ? 177.999 138.283 140.251 1.00 36.37 591 ASP A N 1
ATOM 3782 C CA . ASP A 1 595 ? 178.155 137.844 138.868 1.00 36.37 591 ASP A CA 1
ATOM 3783 C C . ASP A 1 595 ? 179.586 137.405 138.582 1.00 36.37 591 ASP A C 1
ATOM 3784 O O . ASP A 1 595 ? 179.808 136.417 137.874 1.00 36.37 591 ASP A O 1
ATOM 3789 N N . ARG A 1 596 ? 180.569 138.124 139.125 1.00 37.31 592 ARG A N 1
ATOM 3790 C CA . ARG A 1 596 ? 181.964 137.745 138.936 1.00 37.31 592 ARG A CA 1
ATOM 3791 C C . ARG A 1 596 ? 182.290 136.456 139.677 1.00 37.31 592 ARG A C 1
ATOM 3792 O O . ARG A 1 596 ? 183.079 135.637 139.192 1.00 37.31 592 ARG A O 1
ATOM 3800 N N . LYS A 1 597 ? 181.704 136.264 140.861 1.00 37.03 593 LYS A N 1
ATOM 3801 C CA . LYS A 1 597 ? 181.905 135.012 141.582 1.00 37.03 593 LYS A CA 1
ATOM 3802 C C . LYS A 1 597 ? 181.340 133.831 140.804 1.00 37.03 593 LYS A C 1
ATOM 3803 O O . LYS A 1 597 ? 181.975 132.773 140.721 1.00 37.03 593 LYS A O 1
ATOM 3809 N N . GLN A 1 598 ? 180.148 133.990 140.227 1.00 35.06 594 GLN A N 1
ATOM 3810 C CA . GLN A 1 598 ? 179.521 132.867 139.538 1.00 35.06 594 GLN A CA 1
ATOM 3811 C C . GLN A 1 598 ? 180.174 132.592 138.187 1.00 35.06 594 GLN A C 1
ATOM 3812 O O . GLN A 1 598 ? 180.414 131.431 137.836 1.00 35.06 594 GLN A O 1
ATOM 3818 N N . PHE A 1 599 ? 180.472 133.637 137.416 1.00 35.41 595 PHE A N 1
ATOM 3819 C CA . PHE A 1 599 ? 180.891 133.474 136.030 1.00 35.41 595 PHE A CA 1
ATOM 3820 C C . PHE A 1 599 ? 182.345 133.843 135.778 1.00 35.41 595 PHE A C 1
ATOM 3821 O O . PHE A 1 599 ? 182.778 133.826 134.622 1.00 35.41 595 PHE A O 1
ATOM 3829 N N . GLY A 1 600 ? 183.109 134.170 136.812 1.00 36.31 596 GLY A N 1
ATOM 3830 C CA . GLY A 1 600 ? 184.478 134.550 136.545 1.00 36.31 596 GLY A CA 1
ATOM 3831 C C . GLY A 1 600 ? 184.570 135.950 135.961 1.00 36.31 596 GLY A C 1
ATOM 3832 O O . GLY A 1 600 ? 183.655 136.770 136.067 1.00 36.31 596 GLY A O 1
ATOM 3833 N N . VAL A 1 601 ? 185.708 136.216 135.331 1.00 37.63 597 VAL A N 1
ATOM 3834 C CA . VAL A 1 601 ? 186.006 137.532 134.769 1.00 37.63 597 VAL A CA 1
ATOM 3835 C C . VAL A 1 601 ? 185.726 137.440 133.274 1.00 37.63 597 VAL A C 1
ATOM 3836 O O . VAL A 1 601 ? 186.592 137.077 132.475 1.00 37.63 597 VAL A O 1
ATOM 3840 N N . ILE A 1 602 ? 184.497 137.768 132.889 1.00 37.28 598 ILE A N 1
ATOM 3841 C CA . ILE A 1 602 ? 184.128 137.827 131.478 1.00 37.28 598 ILE A CA 1
ATOM 3842 C C . ILE A 1 602 ? 184.713 139.104 130.890 1.00 37.28 598 ILE A C 1
ATOM 3843 O O . ILE A 1 602 ? 184.475 140.195 131.427 1.00 37.28 598 ILE A O 1
ATOM 3848 N N . PRO A 1 603 ? 185.489 139.020 129.811 1.00 37.92 599 PRO A N 1
ATOM 3849 C CA . PRO A 1 603 ? 186.099 140.229 129.246 1.00 37.92 599 PRO A CA 1
ATOM 3850 C C . PRO A 1 603 ? 185.040 141.221 128.788 1.00 37.92 599 PRO A C 1
ATOM 3851 O O . PRO A 1 603 ? 184.248 140.942 127.886 1.00 37.92 599 PRO A O 1
ATOM 3855 N N . GLY A 1 604 ? 185.033 142.390 129.426 1.00 37.78 600 GLY A N 1
ATOM 3856 C CA . GLY A 1 604 ? 184.102 143.445 129.115 1.00 37.78 600 GLY A CA 1
ATOM 3857 C C . GLY A 1 604 ? 182.881 143.503 130.011 1.00 37.78 600 GLY A C 1
ATOM 3858 O O . GLY A 1 604 ? 182.346 144.593 130.237 1.00 37.78 600 GLY A O 1
ATOM 3859 N N . VAL A 1 605 ? 182.433 142.364 130.536 1.00 36.68 601 VAL A N 1
ATOM 3860 C CA . VAL A 1 605 ? 181.211 142.329 131.332 1.00 36.68 601 VAL A CA 1
ATOM 3861 C C . VAL A 1 605 ? 181.537 142.370 132.818 1.00 36.68 601 VAL A C 1
ATOM 3862 O O . VAL A 1 605 ? 181.234 143.352 133.506 1.00 36.68 601 VAL A O 1
ATOM 3866 N N . THR A 1 606 ? 182.152 141.303 133.325 1.00 37.43 602 THR A N 1
ATOM 3867 C CA . THR A 1 606 ? 182.532 141.234 134.731 1.00 37.43 602 THR A CA 1
ATOM 3868 C C . THR A 1 606 ? 184.015 141.526 134.917 1.00 37.43 602 THR A C 1
ATOM 3869 O O . THR A 1 606 ? 184.766 140.659 135.375 1.00 37.43 602 THR A O 1
ATOM 3873 N N . ASP A 1 607 ? 184.451 142.737 134.568 1.00 39.05 603 ASP A N 1
ATOM 3874 C CA . ASP A 1 607 ? 185.861 143.082 134.693 1.00 39.05 603 ASP A CA 1
ATOM 3875 C C . ASP A 1 607 ? 186.089 144.519 135.147 1.00 39.05 603 ASP A C 1
ATOM 3876 O O . ASP A 1 607 ? 187.232 144.990 135.097 1.00 39.05 603 ASP A O 1
ATOM 3881 N N . ARG A 1 608 ? 185.052 145.230 135.588 1.00 39.97 604 ARG A N 1
ATOM 3882 C CA . ARG A 1 608 ? 185.184 146.631 135.954 1.00 39.97 604 ARG A CA 1
ATOM 3883 C C . ARG A 1 608 ? 184.945 146.910 137.429 1.00 39.97 604 ARG A C 1
ATOM 3884 O O . ARG A 1 608 ? 185.156 148.049 137.859 1.00 39.97 604 ARG A O 1
ATOM 3892 N N . ASP A 1 609 ? 184.508 145.918 138.207 1.00 40.63 605 ASP A N 1
ATOM 3893 C CA . ASP A 1 609 ? 184.168 146.035 139.625 1.00 40.63 605 ASP A CA 1
ATOM 3894 C C . ASP A 1 609 ? 182.933 146.892 139.865 1.00 40.63 605 ASP A C 1
ATOM 3895 O O . ASP A 1 609 ? 182.596 147.169 141.023 1.00 40.63 605 ASP A O 1
ATOM 3900 N N . TYR A 1 610 ? 182.248 147.319 138.805 1.00 39.54 606 TYR A N 1
ATOM 3901 C CA . TYR A 1 610 ? 180.980 148.030 138.914 1.00 39.54 606 TYR A CA 1
ATOM 3902 C C . TYR A 1 610 ? 180.248 147.982 137.581 1.00 39.54 606 TYR A C 1
ATOM 3903 O O . TYR A 1 610 ? 180.867 148.124 136.522 1.00 39.54 606 TYR A O 1
ATOM 3912 N N . TYR A 1 611 ? 178.938 147.760 137.615 1.00 35.82 607 TYR A N 1
ATOM 3913 C CA . TYR A 1 611 ? 178.139 147.798 136.400 1.00 35.82 607 TYR A CA 1
ATOM 3914 C C . TYR A 1 611 ? 177.901 149.238 135.975 1.00 35.82 607 TYR A C 1
ATOM 3915 O O . TYR A 1 611 ? 177.682 150.120 136.811 1.00 35.82 607 TYR A O 1
ATOM 3924 N N . THR A 1 612 ? 177.953 149.471 134.667 1.00 33.78 608 THR A N 1
ATOM 3925 C CA . THR A 1 612 ? 177.650 150.789 134.130 1.00 33.78 608 THR A CA 1
ATOM 3926 C C . THR A 1 612 ? 176.220 151.170 134.481 1.00 33.78 608 THR A C 1
ATOM 3927 O O . THR A 1 612 ? 175.322 150.326 134.492 1.00 33.78 608 THR A O 1
ATOM 3931 N N . ASN A 1 613 ? 176.014 152.447 134.793 1.00 32.61 609 ASN A N 1
ATOM 3932 C CA . ASN A 1 613 ? 174.683 152.912 135.140 1.00 32.61 609 ASN A CA 1
ATOM 3933 C C . ASN A 1 613 ? 173.728 152.689 133.972 1.00 32.61 609 ASN A C 1
ATOM 3934 O O . ASN A 1 613 ? 174.130 152.603 132.809 1.00 32.61 609 ASN A O 1
ATOM 3939 N N . SER A 1 614 ? 172.446 152.586 134.306 1.00 31.97 610 SER A N 1
ATOM 3940 C CA . SER A 1 614 ? 171.416 152.176 133.360 1.00 31.97 610 SER A CA 1
ATOM 3941 C C . SER A 1 614 ? 171.390 153.061 132.123 1.00 31.97 610 SER A C 1
ATOM 3942 O O . SER A 1 614 ? 171.385 154.290 132.227 1.00 31.97 610 SER A O 1
ATOM 3945 N N . ASN A 1 615 ? 171.377 152.414 130.952 1.00 30.82 611 ASN A N 1
ATOM 3946 C CA . ASN A 1 615 ? 171.274 153.067 129.639 1.00 30.82 611 ASN A CA 1
ATOM 3947 C C . ASN A 1 615 ? 172.215 154.262 129.507 1.00 30.82 611 ASN A C 1
ATOM 3948 O O . ASN A 1 615 ? 171.925 155.224 128.793 1.00 30.82 611 ASN A O 1
ATOM 3953 N N . HIS A 1 616 ? 173.354 154.207 130.188 1.00 30.91 612 HIS A N 1
ATOM 3954 C CA . HIS A 1 616 ? 174.358 155.257 130.119 1.00 30.91 612 HIS A CA 1
ATOM 3955 C C . HIS A 1 616 ? 175.585 154.753 129.375 1.00 30.91 612 HIS A C 1
ATOM 3956 O O . HIS A 1 616 ? 175.946 153.577 129.476 1.00 30.91 612 HIS A O 1
ATOM 3963 N N . VAL A 1 617 ? 176.214 155.645 128.619 1.00 31.45 613 VAL A N 1
ATOM 3964 C CA . VAL A 1 617 ? 177.494 155.298 127.997 1.00 31.45 613 VAL A CA 1
ATOM 3965 C C . VAL A 1 617 ? 178.515 155.038 129.095 1.00 31.45 613 VAL A C 1
ATOM 3966 O O . VAL A 1 617 ? 178.606 155.830 130.054 1.00 31.45 613 VAL A O 1
ATOM 3970 N N . PRO A 1 618 ? 179.286 153.954 129.027 1.00 33.25 614 PRO A N 1
ATOM 3971 C CA . PRO A 1 618 ? 180.264 153.678 130.086 1.00 33.25 614 PRO A CA 1
ATOM 3972 C C . PRO A 1 618 ? 181.283 154.800 130.226 1.00 33.25 614 PRO A C 1
ATOM 3973 O O . PRO A 1 618 ? 181.676 155.438 129.247 1.00 33.25 614 PRO A O 1
ATOM 3977 N N . VAL A 1 619 ? 181.700 155.040 131.471 1.00 35.45 615 VAL A N 1
ATOM 3978 C CA . VAL A 1 619 ? 182.627 156.132 131.756 1.00 35.45 615 VAL A CA 1
ATOM 3979 C C . VAL A 1 619 ? 183.979 155.874 131.105 1.00 35.45 615 VAL A C 1
ATOM 3980 O O . VAL A 1 619 ? 184.656 156.808 130.657 1.00 35.45 615 VAL A O 1
ATOM 3984 N N . TYR A 1 620 ? 184.399 154.609 131.041 1.00 36.26 616 TYR A N 1
ATOM 3985 C CA . TYR A 1 620 ? 185.678 154.283 130.425 1.00 36.26 616 TYR A CA 1
ATOM 3986 C C . TYR A 1 620 ? 185.662 154.438 128.911 1.00 36.26 616 TYR A C 1
ATOM 3987 O O . TYR A 1 620 ? 186.727 154.364 128.290 1.00 36.26 616 TYR A O 1
ATOM 3996 N N . TYR A 1 621 ? 184.496 154.648 128.307 1.00 34.71 617 TYR A N 1
ATOM 3997 C CA . TYR A 1 621 ? 184.402 154.911 126.878 1.00 34.71 617 TYR A CA 1
ATOM 3998 C C . TYR A 1 621 ? 184.476 156.415 126.652 1.00 34.71 617 TYR A C 1
ATOM 3999 O O . TYR A 1 621 ? 183.639 157.167 127.164 1.00 34.71 617 TYR A O 1
ATOM 4008 N N . LYS A 1 622 ? 185.474 156.852 125.889 1.00 36.41 618 LYS A N 1
ATOM 4009 C CA . LYS A 1 622 ? 185.730 158.276 125.679 1.00 36.41 618 LYS A CA 1
ATOM 4010 C C . LYS A 1 622 ? 184.881 158.760 124.510 1.00 36.41 618 LYS A C 1
ATOM 4011 O O . LYS A 1 622 ? 185.201 158.509 123.346 1.00 36.41 618 LYS A O 1
ATOM 4017 N N . CYS A 1 623 ? 183.795 159.461 124.823 1.00 36.48 619 CYS A N 1
ATOM 4018 C CA . CYS A 1 623 ? 182.926 160.054 123.820 1.00 36.48 619 CYS A CA 1
ATOM 4019 C C . CYS A 1 623 ? 182.593 161.482 124.225 1.00 36.48 619 CYS A C 1
ATOM 4020 O O . CYS A 1 623 ? 182.504 161.802 125.413 1.00 36.48 619 CYS A O 1
ATOM 4023 N N . THR A 1 624 ? 182.413 162.338 123.223 1.00 34.77 620 THR A N 1
ATOM 4024 C CA . THR A 1 624 ? 182.037 163.717 123.484 1.00 34.77 620 THR A CA 1
ATOM 4025 C C . THR A 1 624 ? 180.607 163.788 124.015 1.00 34.77 620 THR A C 1
ATOM 4026 O O . THR A 1 624 ? 179.814 162.853 123.875 1.00 34.77 620 THR A O 1
ATOM 4030 N N . ALA A 1 625 ? 180.288 164.922 124.644 1.00 32.71 621 ALA A N 1
ATOM 4031 C CA . ALA A 1 625 ? 178.959 165.102 125.219 1.00 32.71 621 ALA A CA 1
ATOM 4032 C C . ALA A 1 625 ? 177.873 165.042 124.155 1.00 32.71 621 ALA A C 1
ATOM 4033 O O . ALA A 1 625 ? 176.752 164.609 124.441 1.00 32.71 621 ALA A O 1
ATOM 4035 N N . LEU A 1 626 ? 178.180 165.470 122.930 1.00 32.68 622 LEU A N 1
ATOM 4036 C CA . LEU A 1 626 ? 177.207 165.372 121.848 1.00 32.68 622 LEU A CA 1
ATOM 4037 C C . LEU A 1 626 ? 176.861 163.919 121.552 1.00 32.68 622 LEU A C 1
ATOM 4038 O O . LEU A 1 626 ? 175.683 163.555 121.458 1.00 32.68 622 LEU A O 1
ATOM 4043 N N . LYS A 1 627 ? 177.881 163.069 121.403 1.00 32.55 623 LYS A N 1
ATOM 4044 C CA . LYS A 1 627 ? 177.634 161.660 121.114 1.00 32.55 623 LYS A CA 1
ATOM 4045 C C . LYS A 1 627 ? 176.923 160.977 122.275 1.00 32.55 623 LYS A C 1
ATOM 4046 O O . LYS A 1 627 ? 175.999 160.180 122.068 1.00 32.55 623 LYS A O 1
ATOM 4052 N N . LYS A 1 628 ? 177.339 161.281 123.505 1.00 31.36 624 LYS A N 1
ATOM 4053 C CA . LYS A 1 628 ? 176.693 160.699 124.674 1.00 31.36 624 LYS A CA 1
ATOM 4054 C C . LYS A 1 628 ? 175.224 161.095 124.741 1.00 31.36 624 LYS A C 1
ATOM 4055 O O . LYS A 1 628 ? 174.358 160.255 125.011 1.00 31.36 624 LYS A O 1
ATOM 4061 N N . ALA A 1 629 ? 174.924 162.370 124.482 1.00 31.20 625 ALA A N 1
ATOM 4062 C CA . ALA A 1 629 ? 173.538 162.823 124.485 1.00 31.20 625 ALA A CA 1
ATOM 4063 C C . ALA A 1 629 ? 172.734 162.156 123.379 1.00 31.20 625 ALA A C 1
ATOM 4064 O O . ALA A 1 629 ? 171.594 161.735 123.603 1.00 31.20 625 ALA A O 1
ATOM 4066 N N . GLN A 1 630 ? 173.311 162.044 122.181 1.00 30.95 626 GLN A N 1
ATOM 4067 C CA . GLN A 1 630 ? 172.596 161.416 121.076 1.00 30.95 626 GLN A CA 1
ATOM 4068 C C . GLN A 1 630 ? 172.285 159.957 121.379 1.00 30.95 626 GLN A C 1
ATOM 4069 O O . GLN A 1 630 ? 171.204 159.462 121.040 1.00 30.95 626 GLN A O 1
ATOM 4075 N N . ILE A 1 631 ? 173.221 159.252 122.016 1.00 31.21 627 ILE A N 1
ATOM 4076 C CA . ILE A 1 631 ? 172.990 157.849 122.348 1.00 31.21 627 ILE A CA 1
ATOM 4077 C C . ILE A 1 631 ? 171.948 157.721 123.455 1.00 31.21 627 ILE A C 1
ATOM 4078 O O . ILE A 1 631 ? 171.034 156.894 123.372 1.00 31.21 627 ILE A O 1
ATOM 4083 N N . GLU A 1 632 ? 172.056 158.544 124.500 1.00 31.24 628 GLU A N 1
ATOM 4084 C CA . GLU A 1 632 ? 171.237 158.366 125.692 1.00 31.24 628 GLU A CA 1
ATOM 4085 C C . GLU A 1 632 ? 169.869 159.033 125.616 1.00 31.24 628 GLU A C 1
ATOM 4086 O O . GLU A 1 632 ? 169.031 158.775 126.485 1.00 31.24 628 GLU A O 1
ATOM 4092 N N . ALA A 1 633 ? 169.617 159.878 124.617 1.00 29.67 629 ALA A N 1
ATOM 4093 C CA . ALA A 1 633 ? 168.338 160.583 124.552 1.00 29.67 629 ALA A CA 1
ATOM 4094 C C . ALA A 1 633 ? 167.129 159.662 124.432 1.00 29.67 629 ALA A C 1
ATOM 4095 O O . ALA A 1 633 ? 166.152 159.874 125.171 1.00 29.67 629 ALA A O 1
ATOM 4097 N N . PRO A 1 634 ? 167.101 158.658 123.543 1.00 28.81 630 PRO A N 1
ATOM 4098 C CA . PRO A 1 634 ? 165.860 157.875 123.388 1.00 28.81 630 PRO A CA 1
ATOM 4099 C C . PRO A 1 634 ? 165.416 157.157 124.650 1.00 28.81 630 PRO A C 1
ATOM 4100 O O . PRO A 1 634 ? 164.214 156.935 124.838 1.00 28.81 630 PRO A O 1
ATOM 4104 N N . TYR A 1 635 ? 166.353 156.776 125.520 1.00 29.22 631 TYR A N 1
ATOM 4105 C CA . TYR A 1 635 ? 165.995 155.995 126.698 1.00 29.22 631 TYR A CA 1
ATOM 4106 C C . TYR A 1 635 ? 165.199 156.812 127.709 1.00 29.22 631 TYR A C 1
ATOM 4107 O O . TYR A 1 635 ? 164.463 156.240 128.520 1.00 29.22 631 TYR A O 1
ATOM 4116 N N . HIS A 1 636 ? 165.338 158.140 127.686 1.00 29.68 632 HIS A N 1
ATOM 4117 C CA . HIS A 1 636 ? 164.638 158.976 128.659 1.00 29.68 632 HIS A CA 1
ATOM 4118 C C . HIS A 1 636 ? 163.126 158.879 128.507 1.00 29.68 632 HIS A C 1
ATOM 4119 O O . HIS A 1 636 ? 162.404 158.856 129.510 1.00 29.68 632 HIS A O 1
ATOM 4126 N N . ASP A 1 637 ? 162.628 158.827 127.272 1.00 28.76 633 ASP A N 1
ATOM 4127 C CA . ASP A 1 637 ? 161.195 158.673 127.058 1.00 28.76 633 ASP A CA 1
ATOM 4128 C C . ASP A 1 637 ? 160.681 157.324 127.541 1.00 28.76 633 ASP A C 1
ATOM 4129 O O . ASP A 1 637 ? 159.544 157.241 128.017 1.00 28.76 633 ASP A O 1
ATOM 4134 N N . LEU A 1 638 ? 161.490 156.273 127.435 1.00 28.16 634 LEU A N 1
ATOM 4135 C CA . LEU A 1 638 ? 161.086 154.942 127.865 1.00 28.16 634 LEU A CA 1
ATOM 4136 C C . LEU A 1 638 ? 161.121 154.773 129.376 1.00 28.16 634 LEU A C 1
ATOM 4137 O O . LEU A 1 638 ? 160.312 154.017 129.926 1.00 28.16 634 LEU A O 1
ATOM 4142 N N . THR A 1 639 ? 162.040 155.454 130.056 1.00 27.69 635 THR A N 1
ATOM 4143 C CA . THR A 1 639 ? 162.178 155.343 131.508 1.00 27.69 635 THR A CA 1
ATOM 4144 C C . THR A 1 639 ? 161.346 156.433 132.185 1.00 27.69 635 THR A C 1
ATOM 4145 O O . THR A 1 639 ? 161.846 157.453 132.661 1.00 27.69 635 THR A O 1
ATOM 4149 N N . ARG A 1 640 ? 160.034 156.190 132.216 1.00 27.84 636 ARG A N 1
ATOM 4150 C CA . ARG A 1 640 ? 159.107 157.144 132.812 1.00 27.84 636 ARG A CA 1
ATOM 4151 C C . ARG A 1 640 ? 159.281 157.265 134.318 1.00 27.84 636 ARG A C 1
ATOM 4152 O O . ARG A 1 640 ? 158.903 158.292 134.891 1.00 27.84 636 ARG A O 1
ATOM 4160 N N . GLY A 1 641 ? 159.836 156.247 134.971 1.00 27.87 637 GLY A N 1
ATOM 4161 C CA . GLY A 1 641 ? 160.055 156.308 136.401 1.00 27.87 637 GLY A CA 1
ATOM 4162 C C . GLY A 1 641 ? 161.314 157.022 136.829 1.00 27.87 637 GLY A C 1
ATOM 4163 O O . GLY A 1 641 ? 161.503 157.248 138.027 1.00 27.87 637 GLY A O 1
ATOM 4164 N N . GLY A 1 642 ? 162.180 157.385 135.887 1.00 27.87 638 GLY A N 1
ATOM 4165 C CA . GLY A 1 642 ? 163.390 158.098 136.235 1.00 27.87 638 GLY A CA 1
ATOM 4166 C C . GLY A 1 642 ? 164.532 157.949 135.255 1.00 27.87 638 GLY A C 1
ATOM 4167 O O . GLY A 1 642 ? 164.710 156.892 134.644 1.00 27.87 638 GLY A O 1
ATOM 4168 N N . HIS A 1 643 ? 165.320 159.011 135.111 1.00 28.82 639 HIS A N 1
ATOM 4169 C CA . HIS A 1 643 ? 166.433 159.048 134.174 1.00 28.82 639 HIS A CA 1
ATOM 4170 C C . HIS A 1 643 ? 167.287 160.261 134.503 1.00 28.82 639 HIS A C 1
ATOM 4171 O O . HIS A 1 643 ? 166.851 161.174 135.207 1.00 28.82 639 HIS A O 1
ATOM 4178 N N . ILE A 1 644 ? 168.512 160.262 133.985 1.00 29.95 640 ILE A N 1
ATOM 4179 C CA . ILE A 1 644 ? 169.411 161.393 134.178 1.00 29.95 640 ILE A CA 1
ATOM 4180 C C . ILE A 1 644 ? 170.445 161.385 133.064 1.00 29.95 640 ILE A C 1
ATOM 4181 O O . ILE A 1 644 ? 170.851 160.327 132.576 1.00 29.95 640 ILE A O 1
ATOM 4186 N N . PHE A 1 645 ? 170.846 162.580 132.648 1.00 31.12 641 PHE A N 1
ATOM 4187 C CA . PHE A 1 645 ? 172.005 162.776 131.794 1.00 31.12 641 PHE A CA 1
ATOM 4188 C C . PHE A 1 645 ? 173.142 163.310 132.651 1.00 31.12 641 PHE A C 1
ATOM 4189 O O . PHE A 1 645 ? 172.931 164.169 133.508 1.00 31.12 641 PHE A O 1
ATOM 4197 N N . TYR A 1 646 ? 174.342 162.782 132.439 1.00 34.83 642 TYR A N 1
ATOM 4198 C CA . TYR A 1 646 ? 175.474 163.060 133.312 1.00 34.83 642 TYR A CA 1
ATOM 4199 C C . TYR A 1 646 ? 176.648 163.515 132.462 1.00 34.83 642 TYR A C 1
ATOM 4200 O O . TYR A 1 646 ? 177.141 162.750 131.628 1.00 34.83 642 TYR A O 1
ATOM 4209 N N . VAL A 1 647 ? 177.095 164.752 132.669 1.00 36.18 643 VAL A N 1
ATOM 4210 C CA . VAL A 1 647 ? 178.231 165.303 131.940 1.00 36.18 643 VAL A CA 1
ATOM 4211 C C . VAL A 1 647 ? 179.333 165.624 132.936 1.00 36.18 643 VAL A C 1
ATOM 4212 O O . VAL A 1 647 ? 179.108 166.369 133.896 1.00 36.18 643 VAL A O 1
ATOM 4216 N N . GLU A 1 648 ? 180.524 165.085 132.697 1.00 41.60 644 GLU A N 1
ATOM 4217 C CA . GLU A 1 648 ? 181.686 165.345 133.535 1.00 41.60 644 GLU A CA 1
ATOM 4218 C C . GLU A 1 648 ? 182.647 166.258 132.787 1.00 41.60 644 GLU A C 1
ATOM 4219 O O . GLU A 1 648 ? 182.942 166.029 131.609 1.00 41.60 644 GLU A O 1
ATOM 4225 N N . ILE A 1 649 ? 183.115 167.299 133.467 1.00 42.62 645 ILE A N 1
ATOM 4226 C CA . ILE A 1 649 ? 184.018 168.270 132.866 1.00 42.62 645 ILE A CA 1
ATOM 4227 C C . ILE A 1 649 ? 184.743 169.046 133.957 1.00 42.62 645 ILE A C 1
ATOM 4228 O O . ILE A 1 649 ? 184.277 169.116 135.094 1.00 42.62 645 ILE A O 1
ATOM 4233 N N . ASN A 1 656 ? 182.985 177.757 134.083 1.00 37.68 652 ASN A N 1
ATOM 4234 C CA . ASN A 1 656 ? 182.505 178.479 132.911 1.00 37.68 652 ASN A CA 1
ATOM 4235 C C . ASN A 1 656 ? 181.047 178.133 132.628 1.00 37.68 652 ASN A C 1
ATOM 4236 O O . ASN A 1 656 ? 180.711 176.969 132.423 1.00 37.68 652 ASN A O 1
ATOM 4241 N N . PRO A 1 657 ? 180.179 179.146 132.628 1.00 35.90 653 PRO A N 1
ATOM 4242 C CA . PRO A 1 657 ? 178.763 178.896 132.313 1.00 35.90 653 PRO A CA 1
ATOM 4243 C C . PRO A 1 657 ? 178.526 178.422 130.890 1.00 35.90 653 PRO A C 1
ATOM 4244 O O . PRO A 1 657 ? 177.439 177.907 130.601 1.00 35.90 653 PRO A O 1
ATOM 4248 N N . SER A 1 658 ? 179.500 178.590 129.991 1.00 36.58 654 SER A N 1
ATOM 4249 C CA . SER A 1 658 ? 179.299 178.219 128.593 1.00 36.58 654 SER A CA 1
ATOM 4250 C C . SER A 1 658 ? 179.068 176.720 128.434 1.00 36.58 654 SER A C 1
ATOM 4251 O O . SER A 1 658 ? 178.207 176.298 127.652 1.00 36.58 654 SER A O 1
ATOM 4254 N N . VAL A 1 659 ? 179.825 175.897 129.161 1.00 34.97 655 VAL A N 1
ATOM 4255 C CA . VAL A 1 659 ? 179.670 174.452 129.022 1.00 34.97 655 VAL A CA 1
ATOM 4256 C C . VAL A 1 659 ? 178.328 173.996 129.586 1.00 34.97 655 VAL A C 1
ATOM 4257 O O . VAL A 1 659 ? 177.682 173.098 129.033 1.00 34.97 655 VAL A O 1
ATOM 4261 N N . ILE A 1 660 ? 177.883 174.606 130.686 1.00 33.85 656 ILE A N 1
ATOM 4262 C CA . ILE A 1 660 ? 176.569 174.277 131.233 1.00 33.85 656 ILE A CA 1
ATOM 4263 C C . ILE A 1 660 ? 175.476 174.688 130.256 1.00 33.85 656 ILE A C 1
ATOM 4264 O O . ILE A 1 660 ? 174.485 173.968 130.064 1.00 33.85 656 ILE A O 1
ATOM 4269 N N . GLU A 1 661 ? 175.640 175.850 129.621 1.00 35.58 657 GLU A N 1
ATOM 4270 C CA . GLU A 1 661 ? 174.689 176.276 128.603 1.00 35.58 657 GLU A CA 1
ATOM 4271 C C . GLU A 1 661 ? 174.648 175.285 127.448 1.00 35.58 657 GLU A C 1
ATOM 4272 O O . GLU A 1 661 ? 173.573 174.971 126.930 1.00 35.58 657 GLU A O 1
ATOM 4278 N N . SER A 1 662 ? 175.812 174.777 127.036 1.00 35.05 658 SER A N 1
ATOM 4279 C CA . SER A 1 662 ? 175.852 173.788 125.962 1.00 35.05 658 SER A CA 1
ATOM 4280 C C . SER A 1 662 ? 175.165 172.489 126.373 1.00 35.05 658 SER A C 1
ATOM 4281 O O . SER A 1 662 ? 174.473 171.859 125.563 1.00 35.05 658 SER A O 1
ATOM 4284 N N . VAL A 1 663 ? 175.353 172.067 127.625 1.00 33.74 659 VAL A N 1
ATOM 4285 C CA . VAL A 1 663 ? 174.708 170.846 128.107 1.00 33.74 659 VAL A CA 1
ATOM 4286 C C . VAL A 1 663 ? 173.192 171.007 128.106 1.00 33.74 659 VAL A C 1
ATOM 4287 O O . VAL A 1 663 ? 172.453 170.117 127.670 1.00 33.74 659 VAL A O 1
ATOM 4291 N N . VAL A 1 664 ? 172.703 172.150 128.592 1.00 33.76 660 VAL A N 1
ATOM 4292 C CA . VAL A 1 664 ? 171.261 172.386 128.571 1.00 33.76 660 VAL A CA 1
ATOM 4293 C C . VAL A 1 664 ? 170.754 172.499 127.136 1.00 33.76 660 VAL A C 1
ATOM 4294 O O . VAL A 1 664 ? 169.643 172.053 126.822 1.00 33.76 660 VAL A O 1
ATOM 4298 N N . ASP A 1 665 ? 171.557 173.078 126.241 1.00 35.38 661 ASP A N 1
ATOM 4299 C CA . ASP A 1 665 ? 171.160 173.186 124.842 1.00 35.38 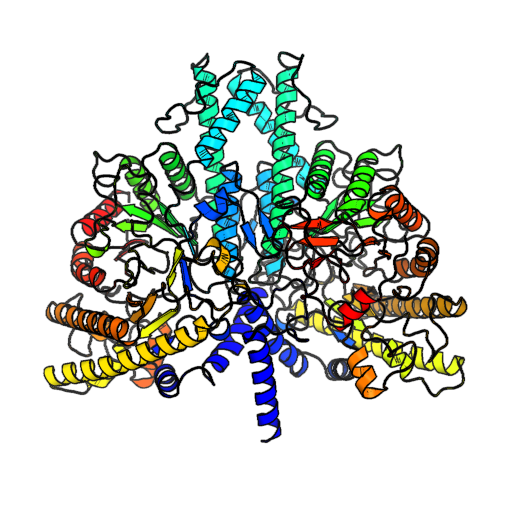661 ASP A CA 1
ATOM 4300 C C . ASP A 1 665 ? 171.019 171.815 124.196 1.00 35.38 661 ASP A C 1
ATOM 4301 O O . ASP A 1 665 ? 170.085 171.582 123.420 1.00 35.38 661 ASP A O 1
ATOM 4306 N N . MET A 1 666 ? 171.941 170.896 124.491 1.00 33.73 662 MET A N 1
ATOM 4307 C CA . MET A 1 666 ? 171.822 169.555 123.926 1.00 33.73 662 MET A CA 1
ATOM 4308 C C . MET A 1 666 ? 170.730 168.751 124.622 1.00 33.73 662 MET A C 1
ATOM 4309 O O . MET A 1 666 ? 170.176 167.820 124.028 1.00 33.73 662 MET A O 1
ATOM 4314 N N . MET A 1 667 ? 170.406 169.090 125.873 1.00 33.03 663 MET A N 1
ATOM 4315 C CA . MET A 1 667 ? 169.221 168.518 126.506 1.00 33.03 663 MET A CA 1
ATOM 4316 C C . MET A 1 667 ? 167.951 168.987 125.810 1.00 33.03 663 MET A C 1
ATOM 4317 O O . MET A 1 667 ? 166.959 168.254 125.746 1.00 33.03 663 MET A O 1
ATOM 4322 N N . ASP A 1 668 ? 167.952 170.225 125.321 1.00 34.10 664 ASP A N 1
ATOM 4323 C CA . ASP A 1 668 ? 166.799 170.739 124.591 1.00 34.10 664 ASP A CA 1
ATOM 4324 C C . ASP A 1 668 ? 166.708 170.145 123.190 1.00 34.10 664 ASP A C 1
ATOM 4325 O O . ASP A 1 668 ? 165.613 169.804 122.728 1.00 34.10 664 ASP A O 1
ATOM 4330 N N . LYS A 1 669 ? 167.846 170.019 122.502 1.00 33.29 665 LYS A N 1
ATOM 4331 C CA . LYS A 1 669 ? 167.831 169.567 121.114 1.00 33.29 665 LYS A CA 1
ATOM 4332 C C . LYS A 1 669 ? 167.364 168.121 121.004 1.00 33.29 665 LYS A C 1
ATOM 4333 O O . LYS A 1 669 ? 166.560 167.785 120.126 1.00 33.29 665 LYS A O 1
ATOM 4339 N N . TYR A 1 670 ? 167.854 167.253 121.882 1.00 32.34 666 TYR A N 1
ATOM 4340 C CA . TYR A 1 670 ? 167.427 165.863 121.951 1.00 32.34 666 TYR A CA 1
ATOM 4341 C C . TYR A 1 670 ? 166.599 165.683 123.213 1.00 32.34 666 TYR A C 1
ATOM 4342 O O . TYR A 1 670 ? 167.063 166.015 124.308 1.00 32.34 666 TYR A O 1
ATOM 4351 N N . ASN A 1 671 ? 165.383 165.154 123.063 1.00 32.29 667 ASN A N 1
ATOM 4352 C CA . ASN A 1 671 ? 164.439 165.110 124.176 1.00 32.29 667 ASN A CA 1
ATOM 4353 C C . ASN A 1 671 ? 165.030 164.384 125.376 1.00 32.29 667 ASN A C 1
ATOM 4354 O O . ASN A 1 671 ? 165.225 163.165 125.346 1.00 32.29 667 ASN A O 1
ATOM 4359 N N . MET A 1 672 ? 165.317 165.136 126.434 1.00 31.52 668 MET A N 1
ATOM 4360 C CA . MET A 1 672 ? 165.907 164.605 127.653 1.00 31.52 668 MET A CA 1
ATOM 4361 C C . MET A 1 672 ? 165.224 165.252 128.844 1.00 31.52 668 MET A C 1
ATOM 4362 O O . MET A 1 672 ? 164.993 166.464 128.844 1.00 31.52 668 MET A O 1
ATOM 4367 N N . GLY A 1 673 ? 164.901 164.447 129.849 1.00 30.78 669 GLY A N 1
ATOM 4368 C CA . GLY A 1 673 ? 164.177 164.942 131.001 1.00 30.78 669 GLY A CA 1
ATOM 4369 C C . GLY A 1 673 ? 165.036 165.624 132.043 1.00 30.78 669 GLY A C 1
ATOM 4370 O O . GLY A 1 673 ? 164.764 166.764 132.430 1.00 30.78 669 GLY A O 1
ATOM 4371 N N . TYR A 1 674 ? 166.079 164.941 132.503 1.00 30.41 670 TYR A N 1
ATOM 4372 C CA . TYR A 1 674 ? 166.869 165.385 133.640 1.00 30.41 670 TYR A CA 1
ATOM 4373 C C . TYR A 1 674 ? 168.345 165.360 133.274 1.00 30.41 670 TYR A C 1
ATOM 4374 O O . TYR A 1 674 ? 168.796 164.493 132.522 1.00 30.41 670 TYR A O 1
ATOM 4383 N N . GLY A 1 675 ? 169.096 166.318 133.810 1.00 29.98 671 GLY A N 1
ATOM 4384 C CA . GLY A 1 675 ? 170.497 166.449 133.460 1.00 29.98 671 GLY A CA 1
ATOM 4385 C C . GLY A 1 675 ? 171.293 167.095 134.567 1.00 29.98 671 GLY A C 1
ATOM 4386 O O . GLY A 1 675 ? 170.755 167.849 135.383 1.00 29.98 671 GLY A O 1
ATOM 4387 N N . SER A 1 676 ? 172.590 166.794 134.593 1.00 33.24 672 SER A N 1
ATOM 4388 C CA . SER A 1 676 ? 173.486 167.309 135.616 1.00 33.24 672 SER A CA 1
ATOM 4389 C C . SER A 1 676 ? 174.916 167.315 135.092 1.00 33.24 672 SER A C 1
ATOM 4390 O O . SER A 1 676 ? 175.296 166.488 134.254 1.00 33.24 672 SER A O 1
ATOM 4393 N N . VAL A 1 677 ? 175.702 168.259 135.605 1.00 34.98 673 VAL A N 1
ATOM 4394 C CA . VAL A 1 677 ? 177.108 168.419 135.258 1.00 34.98 673 VAL A CA 1
ATOM 4395 C C . VAL A 1 677 ? 177.924 168.347 136.542 1.00 34.98 673 VAL A C 1
ATOM 4396 O O . VAL A 1 677 ? 177.602 169.021 137.527 1.00 34.98 673 VAL A O 1
ATOM 4400 N N . ASN A 1 678 ? 178.973 167.535 136.526 1.00 39.13 674 ASN A N 1
ATOM 4401 C CA . ASN A 1 678 ? 179.809 167.275 137.690 1.00 39.13 674 ASN A CA 1
ATOM 4402 C C . ASN A 1 678 ? 181.275 167.536 137.343 1.00 39.13 674 ASN A C 1
ATOM 4403 O O . ASN A 1 678 ? 181.602 168.069 136.279 1.00 39.13 674 ASN A O 1
ATOM 4408 N N . HIS A 1 679 ? 182.159 167.156 138.259 1.00 43.47 675 HIS A N 1
ATOM 4409 C CA . HIS A 1 679 ? 183.595 167.283 138.041 1.00 43.47 675 HIS A CA 1
ATOM 4410 C C . HIS A 1 679 ? 184.351 166.153 138.731 1.00 43.47 675 HIS A C 1
ATOM 4411 O O . HIS A 1 679 ? 185.389 165.701 138.247 1.00 43.47 675 HIS A O 1
ATOM 4418 N N . ASN B 1 89 ? 166.088 121.615 166.706 1.00 65.63 85 ASN B N 1
ATOM 4419 C CA . ASN B 1 89 ? 165.719 121.373 168.095 1.00 65.63 85 ASN B CA 1
ATOM 4420 C C . ASN B 1 89 ? 164.425 122.099 168.452 1.00 65.63 85 ASN B C 1
ATOM 4421 O O . ASN B 1 89 ? 164.100 123.131 167.865 1.00 65.63 85 ASN B O 1
ATOM 4423 N N . GLN B 1 90 ? 163.687 121.544 169.416 1.00 63.98 86 GLN B N 1
ATOM 4424 C CA . GLN B 1 90 ? 162.437 122.165 169.843 1.00 63.98 86 GLN B CA 1
ATOM 4425 C C . GLN B 1 90 ? 162.684 123.524 170.485 1.00 63.98 86 GLN B C 1
ATOM 4426 O O . GLN B 1 90 ? 161.923 124.473 170.260 1.00 63.98 86 GLN B O 1
ATOM 4428 N N . ARG B 1 91 ? 163.738 123.635 171.297 1.00 62.96 87 ARG B N 1
ATOM 4429 C CA . ARG B 1 91 ? 164.049 124.907 171.941 1.00 62.96 87 ARG B CA 1
ATOM 4430 C C . ARG B 1 91 ? 164.401 125.977 170.916 1.00 62.96 87 ARG B C 1
ATOM 4431 O O . ARG B 1 91 ? 163.984 127.134 171.048 1.00 62.96 87 ARG B O 1
ATOM 4433 N N . ASN B 1 92 ? 165.173 125.612 169.889 1.00 62.40 88 ASN B N 1
ATOM 4434 C CA . ASN B 1 92 ? 165.517 126.572 168.845 1.00 62.40 88 ASN B CA 1
ATOM 4435 C C . ASN B 1 92 ? 164.276 127.037 168.093 1.00 62.40 88 ASN B C 1
ATOM 4436 O O . ASN B 1 92 ? 164.135 128.227 167.788 1.00 62.40 88 ASN B O 1
ATOM 4441 N N . ILE B 1 93 ? 163.362 126.111 167.792 1.00 60.45 89 ILE B N 1
ATOM 4442 C CA . ILE B 1 93 ? 162.129 126.476 167.100 1.00 60.45 89 ILE B CA 1
ATOM 4443 C C . ILE B 1 93 ? 161.282 127.399 167.966 1.00 60.45 89 ILE B C 1
ATOM 4444 O O . ILE B 1 93 ? 160.709 128.381 167.477 1.00 60.45 89 ILE B O 1
ATOM 4446 N N . ALA B 1 94 ? 161.184 127.098 169.263 1.00 58.82 90 ALA B N 1
ATOM 4447 C CA . ALA B 1 94 ? 160.416 127.951 170.166 1.00 58.82 90 ALA B CA 1
ATOM 4448 C C . ALA B 1 94 ? 161.026 129.344 170.269 1.00 58.82 90 ALA B C 1
ATOM 4449 O O . ALA B 1 94 ? 160.303 130.347 170.282 1.00 58.82 90 ALA B O 1
ATOM 4451 N N . ARG B 1 95 ? 162.357 129.427 170.347 1.00 56.86 91 ARG B N 1
ATOM 4452 C CA . ARG B 1 95 ? 163.016 130.728 170.407 1.00 56.86 91 ARG B CA 1
ATOM 4453 C C . ARG B 1 95 ? 162.802 131.516 169.120 1.00 56.86 91 ARG B C 1
ATOM 4454 O O . ARG B 1 95 ? 162.572 132.732 169.158 1.00 56.86 91 ARG B O 1
ATOM 4456 N N . LYS B 1 96 ? 162.880 130.842 167.970 1.00 55.07 92 LYS B N 1
ATOM 4457 C CA . LYS B 1 96 ? 162.627 131.514 166.700 1.00 55.07 92 LYS B CA 1
ATOM 4458 C C . LYS B 1 96 ? 161.193 132.020 166.624 1.00 55.07 92 LYS B C 1
ATOM 4459 O O . LYS B 1 96 ? 160.943 133.130 166.139 1.00 55.07 92 LYS B O 1
ATOM 4461 N N . ALA B 1 97 ? 160.236 131.220 167.100 1.00 53.33 93 ALA B N 1
ATOM 4462 C CA . ALA B 1 97 ? 158.844 131.658 167.115 1.00 53.33 93 ALA B CA 1
ATOM 4463 C C . ALA B 1 97 ? 158.653 132.857 168.036 1.00 53.33 93 ALA B C 1
ATOM 4464 O O . ALA B 1 97 ? 157.908 133.788 167.708 1.00 53.33 93 ALA B O 1
ATOM 4466 N N . LYS B 1 98 ? 159.312 132.849 169.196 1.00 52.94 94 LYS B N 1
ATOM 4467 C CA . LYS B 1 98 ? 159.225 133.986 170.108 1.00 52.94 94 LYS B CA 1
ATOM 4468 C C . LYS B 1 98 ? 159.791 135.249 169.471 1.00 52.94 94 LYS B C 1
ATOM 4469 O O . LYS B 1 98 ? 159.191 136.328 169.568 1.00 52.94 94 LYS B O 1
ATOM 4475 N N . THR B 1 99 ? 160.947 135.135 168.811 1.00 50.23 95 THR B N 1
ATOM 4476 C CA . THR B 1 99 ? 161.529 136.293 168.139 1.00 50.23 95 THR B CA 1
ATOM 4477 C C . THR B 1 99 ? 160.625 136.792 167.019 1.00 50.23 95 THR B C 1
ATOM 4478 O O . THR B 1 99 ? 160.466 138.005 166.833 1.00 50.23 95 THR B O 1
ATOM 4482 N N . ARG B 1 100 ? 160.025 135.872 166.259 1.00 47.91 96 ARG B N 1
ATOM 4483 C CA . ARG B 1 100 ? 159.109 136.273 165.196 1.00 47.91 96 ARG B CA 1
ATOM 4484 C C . ARG B 1 100 ? 157.895 137.001 165.757 1.00 47.91 96 ARG B C 1
ATOM 4485 O O . ARG B 1 100 ? 157.458 138.014 165.201 1.00 47.91 96 ARG B O 1
ATOM 4493 N N . ASP B 1 101 ? 157.331 136.496 166.856 1.00 48.01 97 ASP B N 1
ATOM 4494 C CA . ASP B 1 101 ? 156.183 137.162 167.462 1.00 48.01 97 ASP B CA 1
ATOM 4495 C C . ASP B 1 101 ? 156.551 138.540 167.995 1.00 48.01 97 ASP B C 1
ATOM 4496 O O . ASP B 1 101 ? 155.764 139.484 167.860 1.00 48.01 97 ASP B O 1
ATOM 4501 N N . VAL B 1 102 ? 157.736 138.679 168.595 1.00 46.43 98 VAL B N 1
ATOM 4502 C CA . VAL B 1 102 ? 158.168 139.994 169.058 1.00 46.43 98 VAL B CA 1
ATOM 4503 C C . VAL B 1 102 ? 158.357 140.949 167.885 1.00 46.43 98 VAL B C 1
ATOM 4504 O O . VAL B 1 102 ? 157.961 142.119 167.959 1.00 46.43 98 VAL B O 1
ATOM 4508 N N . PHE B 1 103 ? 158.947 140.478 166.785 1.00 43.55 99 PHE B N 1
ATOM 4509 C CA . PHE B 1 103 ? 159.176 141.322 165.620 1.00 43.55 99 PHE B CA 1
ATOM 4510 C C . PHE B 1 103 ? 157.906 141.623 164.836 1.00 43.55 99 PHE B C 1
ATOM 4511 O O . PHE B 1 103 ? 157.893 142.587 164.065 1.00 43.55 99 PHE B O 1
ATOM 4519 N N . MET B 1 104 ? 156.849 140.835 165.011 1.00 43.95 100 MET B N 1
ATOM 4520 C CA . MET B 1 104 ? 155.571 141.125 164.372 1.00 43.95 100 MET B CA 1
ATOM 4521 C C . MET B 1 104 ? 154.639 141.950 165.244 1.00 43.95 100 MET B C 1
ATOM 4522 O O . MET B 1 104 ? 153.758 142.633 164.713 1.00 43.95 100 MET B O 1
ATOM 4527 N N . SER B 1 105 ? 154.808 141.903 166.568 1.00 44.03 101 SER B N 1
ATOM 4528 C CA . SER B 1 105 ? 154.068 142.813 167.435 1.00 44.03 101 SER B CA 1
ATOM 4529 C C . SER B 1 105 ? 154.451 144.260 167.155 1.00 44.03 101 SER B C 1
ATOM 4530 O O . SER B 1 105 ? 153.603 145.159 167.210 1.00 44.03 101 SER B O 1
ATOM 4533 N N . ILE B 1 106 ? 155.731 144.503 166.869 1.00 42.13 102 ILE B N 1
ATOM 4534 C CA . ILE B 1 106 ? 156.177 145.835 166.470 1.00 42.13 102 ILE B CA 1
ATOM 4535 C C . ILE B 1 106 ? 155.561 146.222 165.131 1.00 42.13 102 ILE B C 1
ATOM 4536 O O . ILE B 1 106 ? 155.135 147.366 164.934 1.00 42.13 102 ILE B O 1
ATOM 4541 N N . VAL B 1 107 ? 155.508 145.275 164.191 1.00 40.45 103 VAL B N 1
ATOM 4542 C CA . VAL B 1 107 ? 154.966 145.560 162.867 1.00 40.45 103 VAL B CA 1
ATOM 4543 C C . VAL B 1 107 ? 153.487 145.915 162.952 1.00 40.45 103 VAL B C 1
ATOM 4544 O O . VAL B 1 107 ? 153.027 146.869 162.313 1.00 40.45 103 VAL B O 1
ATOM 4548 N N . ASN B 1 108 ? 152.722 145.169 163.743 1.00 42.09 104 ASN B N 1
ATOM 4549 C CA . ASN B 1 108 ? 151.279 145.354 163.807 1.00 42.09 104 ASN B CA 1
ATOM 4550 C C . ASN B 1 108 ? 150.860 146.495 164.724 1.00 42.09 104 ASN B C 1
ATOM 4551 O O . ASN B 1 108 ? 149.664 146.795 164.800 1.00 42.09 104 ASN B O 1
ATOM 4556 N N . ALA B 1 109 ? 151.806 147.130 165.413 1.00 42.99 105 ALA B N 1
ATOM 4557 C CA . ALA B 1 109 ? 151.552 148.318 166.226 1.00 42.99 105 ALA B CA 1
ATOM 4558 C C . ALA B 1 109 ? 150.468 148.054 167.273 1.00 42.99 105 ALA B C 1
ATOM 4559 O O . ALA B 1 109 ? 149.382 148.636 167.252 1.00 42.99 105 ALA B O 1
ATOM 4561 N N . LYS B 1 110 ? 150.785 147.152 168.197 1.00 45.69 106 LYS B N 1
ATOM 4562 C CA . LYS B 1 110 ? 149.899 146.801 169.296 1.00 45.69 106 LYS B CA 1
ATOM 4563 C C . LYS B 1 110 ? 150.549 147.182 170.619 1.00 45.69 106 LYS B C 1
ATOM 4564 O O . LYS B 1 110 ? 151.773 147.105 170.766 1.00 45.69 106 LYS B O 1
ATOM 4570 N N . ASN B 1 111 ? 149.722 147.599 171.575 1.00 46.60 107 ASN B N 1
ATOM 4571 C CA . ASN B 1 111 ? 150.210 148.046 172.876 1.00 46.60 107 ASN B CA 1
ATOM 4572 C C . ASN B 1 111 ? 150.763 146.855 173.648 1.00 46.60 107 ASN B C 1
ATOM 4573 O O . ASN B 1 111 ? 150.004 145.993 174.102 1.00 46.60 107 ASN B O 1
ATOM 4578 N N . ASN B 1 112 ? 152.084 146.805 173.802 1.00 46.70 108 ASN B N 1
ATOM 4579 C CA . ASN B 1 112 ? 152.759 145.710 174.483 1.00 46.70 108 ASN B CA 1
ATOM 4580 C C . ASN B 1 112 ? 153.779 146.277 175.462 1.00 46.70 108 ASN B C 1
ATOM 4581 O O . ASN B 1 112 ? 153.914 147.494 175.622 1.00 46.70 108 ASN B O 1
ATOM 4586 N N . ASP B 1 113 ? 154.505 145.377 176.124 1.00 48.05 109 ASP B N 1
ATOM 4587 C CA . ASP B 1 113 ? 155.579 145.774 177.023 1.00 48.05 109 ASP B CA 1
ATOM 4588 C C . ASP B 1 113 ? 156.872 146.098 176.288 1.00 48.05 109 ASP B C 1
ATOM 4589 O O . ASP B 1 113 ? 157.817 146.588 176.916 1.00 48.05 109 ASP B O 1
ATOM 4594 N N . ILE B 1 114 ? 156.939 145.832 174.986 1.00 45.97 110 ILE B N 1
ATOM 4595 C CA . ILE B 1 114 ? 158.094 146.200 174.181 1.00 45.97 110 ILE B CA 1
ATOM 4596 C C . ILE B 1 114 ? 157.816 147.406 173.288 1.00 45.97 110 ILE B C 1
ATOM 4597 O O . ILE B 1 114 ? 158.757 148.151 172.973 1.00 45.97 110 ILE B O 1
ATOM 4602 N N . THR B 1 115 ? 156.565 147.640 172.898 1.00 45.09 111 THR B N 1
ATOM 4603 C CA . THR B 1 115 ? 156.196 148.798 172.096 1.00 45.09 111 THR B CA 1
ATOM 4604 C C . THR B 1 115 ? 155.777 149.991 172.944 1.00 45.09 111 THR B C 1
ATOM 4605 O O . THR B 1 115 ? 155.386 151.022 172.387 1.00 45.09 111 THR B O 1
ATOM 4609 N N . ARG B 1 116 ? 155.844 149.877 174.272 1.00 45.79 112 ARG B N 1
ATOM 4610 C CA . ARG B 1 116 ? 155.549 150.988 175.169 1.00 45.79 112 ARG B CA 1
ATOM 4611 C C . ARG B 1 116 ? 156.649 151.180 176.207 1.00 45.79 112 ARG B C 1
ATOM 4612 O O . ARG B 1 116 ? 156.411 151.809 177.243 1.00 45.79 112 ARG B O 1
ATOM 4620 N N . GLU B 1 117 ? 157.848 150.653 175.948 1.00 45.63 113 GLU B N 1
ATOM 4621 C CA . GLU B 1 117 ? 158.942 150.790 176.904 1.00 45.63 113 GLU B CA 1
ATOM 4622 C C . GLU B 1 117 ? 159.304 152.254 177.124 1.00 45.63 113 GLU B C 1
ATOM 4623 O O . GLU B 1 117 ? 159.530 152.681 178.263 1.00 45.63 113 GLU B O 1
ATOM 4629 N N . ASN B 1 118 ? 159.366 153.036 176.050 1.00 44.69 114 ASN B N 1
ATOM 4630 C CA . ASN B 1 118 ? 159.646 154.464 176.125 1.00 44.69 114 ASN B CA 1
ATOM 4631 C C . ASN B 1 118 ? 158.435 155.226 175.610 1.00 44.69 114 ASN B C 1
ATOM 4632 O O . ASN B 1 118 ? 157.979 154.987 174.487 1.00 44.69 114 ASN B O 1
ATOM 4637 N N . ALA B 1 119 ? 157.916 156.139 176.431 1.00 43.37 115 ALA B N 1
ATOM 4638 C CA . ALA B 1 119 ? 156.723 156.893 176.069 1.00 43.37 115 ALA B CA 1
ATOM 4639 C C . ALA B 1 119 ? 157.014 158.063 175.140 1.00 43.37 115 ALA B C 1
ATOM 4640 O O . ALA B 1 119 ? 156.071 158.654 174.605 1.00 43.37 115 ALA B O 1
ATOM 4642 N N . ASN B 1 120 ? 158.283 158.413 174.939 1.00 42.32 116 ASN B N 1
ATOM 4643 C CA . ASN B 1 120 ? 158.641 159.453 173.984 1.00 42.32 116 ASN B CA 1
ATOM 4644 C C . ASN B 1 120 ? 158.698 158.941 172.553 1.00 42.32 116 ASN B C 1
ATOM 4645 O O . ASN B 1 120 ? 158.327 159.670 171.626 1.00 42.32 116 ASN B O 1
ATOM 4650 N N . MET B 1 121 ? 159.151 157.707 172.354 1.00 42.06 117 MET B N 1
ATOM 4651 C CA . MET B 1 121 ? 159.248 157.137 171.019 1.00 42.06 117 MET B CA 1
ATOM 4652 C C . MET B 1 121 ? 157.886 156.624 170.576 1.00 42.06 117 MET B C 1
ATOM 4653 O O . MET B 1 121 ? 157.216 155.900 171.317 1.00 42.06 117 MET B O 1
ATOM 4658 N N . ASN B 1 122 ? 157.477 157.001 169.368 1.00 40.68 118 ASN B N 1
ATOM 4659 C CA . ASN B 1 122 ? 156.208 156.558 168.802 1.00 40.68 118 ASN B CA 1
ATOM 4660 C C . ASN B 1 122 ? 156.454 155.267 168.029 1.00 40.68 118 ASN B C 1
ATOM 4661 O O . ASN B 1 122 ? 157.113 155.276 166.984 1.00 40.68 118 ASN B O 1
ATOM 4666 N N . ALA B 1 123 ? 155.925 154.156 168.545 1.00 39.21 119 ALA B N 1
ATOM 4667 C CA . ALA B 1 123 ? 156.188 152.853 167.946 1.00 39.21 119 ALA B CA 1
ATOM 4668 C C . ALA B 1 123 ? 155.425 152.640 166.647 1.00 39.21 119 ALA B C 1
ATOM 4669 O O . ALA B 1 123 ? 155.789 151.750 165.870 1.00 39.21 119 ALA B O 1
ATOM 4671 N N . ASP B 1 124 ? 154.379 153.427 166.392 1.00 36.56 120 ASP B N 1
ATOM 4672 C CA . ASP B 1 124 ? 153.624 153.268 165.155 1.00 36.56 120 ASP B CA 1
ATOM 4673 C C . ASP B 1 124 ? 154.431 153.703 163.939 1.00 36.56 120 ASP B C 1
ATOM 4674 O O . ASP B 1 124 ? 154.255 153.147 162.850 1.00 36.56 120 ASP B O 1
ATOM 4679 N N . THR B 1 125 ? 155.309 154.676 164.099 1.00 35.54 121 THR B N 1
ATOM 4680 C CA . THR B 1 125 ? 156.049 155.249 162.988 1.00 35.54 121 THR B CA 1
ATOM 4681 C C . THR B 1 125 ? 157.129 154.293 162.506 1.00 35.54 121 THR B C 1
ATOM 4682 O O . THR B 1 125 ? 157.616 153.451 163.267 1.00 35.54 121 THR B O 1
ATOM 4686 N N . PRO B 1 126 ? 157.512 154.387 161.229 1.00 33.42 122 PRO B N 1
ATOM 4687 C CA . PRO B 1 126 ? 158.617 153.546 160.741 1.00 33.42 122 PRO B CA 1
ATOM 4688 C C . PRO B 1 126 ? 159.904 153.728 161.522 1.00 33.42 122 PRO B C 1
ATOM 4689 O O . PRO B 1 126 ? 160.604 152.743 161.782 1.00 33.42 122 PRO B O 1
ATOM 4693 N N . ALA B 1 127 ? 160.232 154.958 161.919 1.00 35.12 123 ALA B N 1
ATOM 4694 C CA . ALA B 1 127 ? 161.425 155.173 162.730 1.00 35.12 123 ALA B CA 1
ATOM 4695 C C . ALA B 1 127 ? 161.295 154.493 164.086 1.00 35.12 123 ALA B C 1
ATOM 4696 O O . ALA B 1 127 ? 162.257 153.897 164.587 1.00 35.12 123 ALA B O 1
ATOM 4698 N N . GLY B 1 128 ? 160.108 154.564 164.691 1.00 36.37 124 GLY B N 1
ATOM 4699 C CA . GLY B 1 128 ? 159.881 153.856 165.939 1.00 36.37 124 GLY B CA 1
ATOM 4700 C C . GLY B 1 128 ? 160.005 152.353 165.789 1.00 36.37 124 GLY B C 1
ATOM 4701 O O . GLY B 1 128 ? 160.583 151.681 166.646 1.00 36.37 124 GLY B O 1
ATOM 4702 N N . MET B 1 129 ? 159.470 151.804 164.695 1.00 35.52 125 MET B N 1
ATOM 4703 C CA . MET B 1 129 ? 159.603 150.372 164.446 1.00 35.52 125 MET B CA 1
ATOM 4704 C C . MET B 1 129 ? 161.063 149.974 164.267 1.00 35.52 125 MET B C 1
ATOM 4705 O O . MET B 1 129 ? 161.498 148.937 164.782 1.00 35.52 125 MET B O 1
ATOM 4710 N N . MET B 1 130 ? 161.838 150.785 163.544 1.00 34.73 126 MET B N 1
ATOM 4711 C CA . MET B 1 130 ? 163.252 150.477 163.360 1.00 34.73 126 MET B CA 1
ATOM 4712 C C . MET B 1 130 ? 164.006 150.536 164.683 1.00 34.73 126 MET B C 1
ATOM 4713 O O . MET B 1 130 ? 164.857 149.680 164.959 1.00 34.73 126 MET B O 1
ATOM 4718 N N . MET B 1 131 ? 163.703 151.532 165.517 1.00 37.39 127 MET B N 1
ATOM 4719 C CA . MET B 1 131 ? 164.349 151.616 166.823 1.00 37.39 127 MET B CA 1
ATOM 4720 C C . MET B 1 131 ? 163.974 150.430 167.703 1.00 37.39 127 MET B C 1
ATOM 4721 O O . MET B 1 131 ? 164.819 149.904 168.436 1.00 37.39 127 MET B O 1
ATOM 4726 N N . LYS B 1 132 ? 162.714 149.993 167.648 1.00 37.01 128 LYS B N 1
ATOM 4727 C CA . LYS B 1 132 ? 162.303 148.829 168.425 1.00 37.01 128 LYS B CA 1
ATOM 4728 C C . LYS B 1 132 ? 162.996 147.562 167.940 1.00 37.01 128 LYS B C 1
ATOM 4729 O O . LYS B 1 132 ? 163.394 146.717 168.751 1.00 37.01 128 LYS B O 1
ATOM 4735 N N . PHE B 1 133 ? 163.148 147.408 166.621 1.00 36.69 129 PHE B N 1
ATOM 4736 C CA . PHE B 1 133 ? 163.881 146.260 166.093 1.00 36.69 129 PHE B CA 1
ATOM 4737 C C . PHE B 1 133 ? 165.335 146.282 166.545 1.00 36.69 129 PHE B C 1
ATOM 4738 O O . PHE B 1 133 ? 165.896 145.244 166.917 1.00 36.69 129 PHE B O 1
ATOM 4746 N N . ALA B 1 134 ? 165.960 147.461 166.528 1.00 36.09 130 ALA B N 1
ATOM 4747 C CA . ALA B 1 134 ? 167.330 147.575 167.015 1.00 36.09 130 ALA B CA 1
ATOM 4748 C C . ALA B 1 134 ? 167.421 147.227 168.496 1.00 36.09 130 ALA B C 1
ATOM 4749 O O . ALA B 1 134 ? 168.357 146.543 168.924 1.00 36.09 130 ALA B O 1
ATOM 4751 N N . SER B 1 135 ? 166.457 147.686 169.295 1.00 36.93 131 SER B N 1
ATOM 4752 C CA . SER B 1 135 ? 166.459 147.364 170.719 1.00 36.93 131 SER B CA 1
ATOM 4753 C C . SER B 1 135 ? 166.326 145.862 170.940 1.00 36.93 131 SER B C 1
ATOM 4754 O O . SER B 1 135 ? 167.031 145.275 171.773 1.00 36.93 131 SER B O 1
ATOM 4757 N N . GLU B 1 136 ? 165.428 145.221 170.189 1.00 37.87 132 GLU B N 1
ATOM 4758 C CA . GLU B 1 136 ? 165.193 143.795 170.370 1.00 37.87 132 GLU B CA 1
ATOM 4759 C C . GLU B 1 136 ? 166.358 142.956 169.862 1.00 37.87 132 GLU B C 1
ATOM 4760 O O . GLU B 1 136 ? 166.566 141.838 170.345 1.00 37.87 132 GLU B O 1
ATOM 4766 N N . THR B 1 137 ? 167.121 143.455 168.892 1.00 36.51 133 THR B N 1
ATOM 4767 C CA . THR B 1 137 ? 168.307 142.726 168.459 1.00 36.51 133 THR B CA 1
ATOM 4768 C C . THR B 1 137 ? 169.550 143.068 169.269 1.00 36.51 133 THR B C 1
ATOM 4769 O O . THR B 1 137 ? 170.548 142.347 169.170 1.00 36.51 133 THR B O 1
ATOM 4773 N N . THR B 1 138 ? 169.523 144.140 170.059 1.00 35.74 134 THR B N 1
ATOM 4774 C CA . THR B 1 138 ? 170.689 144.534 170.841 1.00 35.74 134 THR B CA 1
ATOM 4775 C C . THR B 1 138 ? 170.645 144.056 172.284 1.00 35.74 134 THR B C 1
ATOM 4776 O O . THR B 1 138 ? 171.683 143.661 172.823 1.00 35.74 134 THR B O 1
ATOM 4780 N N . LYS B 1 139 ? 169.481 144.097 172.935 1.00 35.58 135 LYS B N 1
ATOM 4781 C CA . LYS B 1 139 ? 169.423 143.693 174.339 1.00 35.58 135 LYS B CA 1
ATOM 4782 C C . LYS B 1 139 ? 169.837 142.240 174.556 1.00 35.58 135 LYS B C 1
ATOM 4783 O O . LYS B 1 139 ? 170.656 141.985 175.458 1.00 35.58 135 LYS B O 1
ATOM 4789 N N . PRO B 1 140 ? 169.335 141.253 173.802 1.00 35.32 136 PRO B N 1
ATOM 4790 C CA . PRO B 1 140 ? 169.871 139.891 173.963 1.00 35.32 136 PRO B CA 1
ATOM 4791 C C . PRO B 1 140 ? 171.355 139.786 173.661 1.00 35.32 136 PRO B C 1
ATOM 4792 O O . PRO B 1 140 ? 172.058 138.999 174.305 1.00 35.32 136 PRO B O 1
ATOM 4796 N N . PHE B 1 141 ? 171.854 140.560 172.696 1.00 36.04 137 PHE B N 1
ATOM 4797 C CA . PHE B 1 141 ? 173.275 140.515 172.371 1.00 36.04 137 PHE B CA 1
ATOM 4798 C C . PHE B 1 141 ? 174.130 140.971 173.545 1.00 36.04 137 PHE B C 1
ATOM 4799 O O . PHE B 1 141 ? 175.130 140.325 173.877 1.00 36.04 137 PHE B O 1
ATOM 4807 N N . VAL B 1 142 ? 173.755 142.078 174.190 1.00 37.32 138 VAL B N 1
ATOM 4808 C CA . VAL B 1 142 ? 174.528 142.554 175.332 1.00 37.32 138 VAL B CA 1
ATOM 4809 C C . VAL B 1 142 ? 174.352 141.620 176.522 1.00 37.32 138 VAL B C 1
ATOM 4810 O O . VAL B 1 142 ? 175.277 141.437 177.324 1.00 37.32 138 VAL B O 1
ATOM 4814 N N . ASP B 1 143 ? 173.167 141.019 176.665 1.00 37.68 139 ASP B N 1
ATOM 4815 C CA . ASP B 1 143 ? 172.956 140.080 177.760 1.00 37.68 139 ASP B CA 1
ATOM 4816 C C . ASP B 1 143 ? 173.824 138.837 177.604 1.00 37.68 139 ASP B C 1
ATOM 4817 O O . ASP B 1 143 ? 174.382 138.336 178.586 1.00 37.68 139 ASP B O 1
ATOM 4822 N N . ASP B 1 144 ? 173.956 138.327 176.381 1.00 38.91 140 ASP B N 1
ATOM 4823 C CA . ASP B 1 144 ? 174.635 137.059 176.151 1.00 38.91 140 ASP B CA 1
ATOM 4824 C C . ASP B 1 144 ? 176.117 137.197 175.828 1.00 38.91 140 ASP B C 1
ATOM 4825 O O . ASP B 1 144 ? 176.842 136.201 175.914 1.00 38.91 140 ASP B O 1
ATOM 4830 N N . TYR B 1 145 ? 176.589 138.378 175.462 1.00 40.17 141 TYR B N 1
ATOM 4831 C CA . TYR B 1 145 ? 177.980 138.477 175.033 1.00 40.17 141 TYR B CA 1
ATOM 4832 C C . TYR B 1 145 ? 178.792 139.505 175.806 1.00 40.17 141 TYR B C 1
ATOM 4833 O O . TYR B 1 145 ? 179.961 139.250 176.106 1.00 40.17 141 TYR B O 1
ATOM 4842 N N . LEU B 1 146 ? 178.211 140.657 176.137 1.00 36.86 142 LEU B N 1
ATOM 4843 C CA . LEU B 1 146 ? 179.001 141.753 176.688 1.00 36.86 142 LEU B CA 1
ATOM 4844 C C . LEU B 1 146 ? 179.060 141.743 178.212 1.00 36.86 142 LEU B C 1
ATOM 4845 O O . LEU B 1 146 ? 180.108 142.056 178.787 1.00 36.86 142 LEU B O 1
ATOM 4850 N N . LEU B 1 147 ? 177.964 141.395 178.881 1.00 36.22 143 LEU B N 1
ATOM 4851 C CA . LEU B 1 147 ? 177.935 141.408 180.335 1.00 36.22 143 LEU B CA 1
ATOM 4852 C C . LEU B 1 147 ? 178.770 140.259 180.895 1.00 36.22 143 LEU B C 1
ATOM 4853 O O . LEU B 1 147 ? 179.262 139.391 180.168 1.00 36.22 143 LEU B O 1
ATOM 4858 N N . SER B 1 148 ? 178.927 140.257 182.213 1.00 37.63 144 SER B N 1
ATOM 4859 C CA . SER B 1 148 ? 179.628 139.198 182.922 1.00 37.63 144 SER B CA 1
ATOM 4860 C C . SER B 1 148 ? 178.627 138.248 183.571 1.00 37.63 144 SER B C 1
ATOM 4861 O O . SER B 1 148 ? 177.428 138.523 183.650 1.00 37.63 144 SER B O 1
ATOM 4864 N N . GLU B 1 149 ? 179.142 137.112 184.044 1.00 40.53 145 GLU B N 1
ATOM 4865 C CA . GLU B 1 149 ? 178.272 136.098 184.630 1.00 40.53 145 GLU B CA 1
ATOM 4866 C C . GLU B 1 149 ? 177.562 136.628 185.867 1.00 40.53 145 GLU B C 1
ATOM 4867 O O . GLU B 1 149 ? 176.385 136.327 186.092 1.00 40.53 145 GLU B O 1
ATOM 4873 N N . ASP B 1 150 ? 178.260 137.421 186.683 1.00 39.31 146 ASP B N 1
ATOM 4874 C CA . ASP B 1 150 ? 177.630 138.025 187.853 1.00 39.31 146 ASP B CA 1
ATOM 4875 C C . ASP B 1 150 ? 176.566 139.042 187.449 1.00 39.31 146 ASP B C 1
ATOM 4876 O O . ASP B 1 150 ? 175.478 139.081 188.037 1.00 39.31 146 ASP B O 1
ATOM 4881 N N . VAL B 1 151 ? 176.858 139.862 186.438 1.00 38.24 147 VAL B N 1
ATOM 4882 C CA . VAL B 1 151 ? 175.896 140.863 185.984 1.00 38.24 147 VAL B CA 1
ATOM 4883 C C . VAL B 1 151 ? 174.662 140.189 185.395 1.00 38.24 147 VAL B C 1
ATOM 4884 O O . VAL B 1 151 ? 173.525 140.581 185.678 1.00 38.24 147 VAL B O 1
ATOM 4888 N N . ARG B 1 152 ? 174.871 139.171 184.554 1.00 38.98 148 ARG B N 1
ATOM 4889 C CA . ARG B 1 152 ? 173.744 138.435 183.985 1.00 38.98 148 ARG B CA 1
ATOM 4890 C C . ARG B 1 152 ? 172.946 137.733 185.073 1.00 38.98 148 ARG B C 1
ATOM 4891 O O . ARG B 1 152 ? 171.713 137.674 185.012 1.00 38.98 148 ARG B O 1
ATOM 4899 N N . ASP B 1 153 ? 173.639 137.185 186.070 1.00 39.75 149 ASP B N 1
ATOM 4900 C CA . ASP B 1 153 ? 172.965 136.531 187.182 1.00 39.75 149 ASP B CA 1
ATOM 4901 C C . ASP B 1 153 ? 172.072 137.515 187.924 1.00 39.75 149 ASP B C 1
ATOM 4902 O O . ASP B 1 153 ? 170.929 137.198 188.267 1.00 39.75 149 ASP B O 1
ATOM 4907 N N . ALA B 1 154 ? 172.581 138.723 188.176 1.00 38.71 150 ALA B N 1
ATOM 4908 C CA . ALA B 1 154 ? 171.776 139.736 188.852 1.00 38.71 150 ALA B CA 1
ATOM 4909 C C . ALA B 1 154 ? 170.592 140.171 187.996 1.00 38.71 150 ALA B C 1
ATOM 4910 O O . ALA B 1 154 ? 169.476 140.326 188.505 1.00 38.71 150 ALA B O 1
ATOM 4912 N N . VAL B 1 155 ? 170.814 140.375 186.696 1.00 38.37 151 VAL B N 1
ATOM 4913 C CA . VAL B 1 155 ? 169.764 140.910 185.831 1.00 38.37 151 VAL B CA 1
ATOM 4914 C C . VAL B 1 155 ? 168.644 139.894 185.650 1.00 38.37 151 VAL B C 1
ATOM 4915 O O . VAL B 1 155 ? 167.458 140.227 185.760 1.00 38.37 151 VAL B O 1
ATOM 4919 N N . MET B 1 156 ? 168.999 138.640 185.368 1.00 40.04 152 MET B N 1
ATOM 4920 C CA . MET B 1 156 ? 167.988 137.609 185.165 1.00 40.04 152 MET B CA 1
ATOM 4921 C C . MET B 1 156 ? 167.240 137.273 186.448 1.00 40.04 152 MET B C 1
ATOM 4922 O O . MET B 1 156 ? 166.108 136.781 186.382 1.00 40.04 152 MET B O 1
ATOM 4927 N N . HIS B 1 157 ? 167.835 137.539 187.607 1.00 40.05 153 HIS B N 1
ATOM 4928 C CA . HIS B 1 157 ? 167.215 137.242 188.891 1.00 40.05 153 HIS B CA 1
ATOM 4929 C C . HIS B 1 157 ? 166.395 138.401 189.441 1.00 40.05 153 HIS B C 1
ATOM 4930 O O . HIS B 1 157 ? 166.048 138.382 190.627 1.00 40.05 153 HIS B O 1
ATOM 4937 N N . ASN B 1 158 ? 166.090 139.406 188.617 1.00 38.46 154 ASN B N 1
ATOM 4938 C CA . ASN B 1 158 ? 165.254 140.540 189.011 1.00 38.46 154 ASN B CA 1
ATOM 4939 C C . ASN B 1 158 ? 165.865 141.307 190.185 1.00 38.46 154 ASN B C 1
ATOM 4940 O O . ASN B 1 158 ? 165.159 141.761 191.085 1.00 38.46 154 ASN B O 1
ATOM 4945 N N . TYR B 1 159 ? 167.188 141.446 190.179 1.00 38.78 155 TYR B N 1
ATOM 4946 C CA . TYR B 1 159 ? 167.894 142.241 191.174 1.00 38.78 155 TYR B CA 1
ATOM 4947 C C . TYR B 1 159 ? 168.435 143.549 190.626 1.00 38.78 155 TYR B C 1
ATOM 4948 O O . TYR B 1 159 ? 168.430 144.553 191.341 1.00 38.78 155 TYR B O 1
ATOM 4957 N N . ILE B 1 160 ? 168.899 143.560 189.381 1.00 37.46 156 ILE B N 1
ATOM 4958 C CA . ILE B 1 160 ? 169.518 144.729 188.775 1.00 37.46 156 ILE B CA 1
ATOM 4959 C C . ILE B 1 160 ? 168.839 145.018 187.445 1.00 37.46 156 ILE B C 1
ATOM 4960 O O . ILE B 1 160 ? 168.539 144.108 186.666 1.00 37.46 156 ILE B O 1
ATOM 4965 N N . HIS B 1 161 ? 168.593 146.301 187.192 1.00 36.80 157 HIS B N 1
ATOM 4966 C CA . HIS B 1 161 ? 168.031 146.774 185.928 1.00 36.80 157 HIS B CA 1
ATOM 4967 C C . HIS B 1 161 ? 169.044 147.724 185.303 1.00 36.80 157 HIS B C 1
ATOM 4968 O O . HIS B 1 161 ? 169.177 148.870 185.743 1.00 36.80 157 HIS B O 1
ATOM 4975 N N . ILE B 1 162 ? 169.777 147.243 184.301 1.00 35.10 158 ILE B N 1
ATOM 4976 C CA . ILE B 1 162 ? 170.670 148.112 183.548 1.00 35.10 158 ILE B CA 1
ATOM 4977 C C . ILE B 1 162 ? 169.837 149.005 182.642 1.00 35.10 158 ILE B C 1
ATOM 4978 O O . ILE B 1 162 ? 168.928 148.536 181.946 1.00 35.10 158 ILE B O 1
ATOM 4983 N N . HIS B 1 163 ? 170.138 150.298 182.650 1.00 36.22 159 HIS B N 1
ATOM 4984 C CA . HIS B 1 163 ? 169.350 151.279 181.921 1.00 36.22 159 HIS B CA 1
ATOM 4985 C C . HIS B 1 163 ? 169.977 151.553 180.564 1.00 36.22 159 HIS B C 1
ATOM 4986 O O . HIS B 1 163 ? 171.200 151.690 180.454 1.00 36.22 159 HIS B O 1
ATOM 4993 N N . ASP B 1 164 ? 169.129 151.617 179.535 1.00 36.45 160 ASP B N 1
ATOM 4994 C CA . ASP B 1 164 ? 169.559 151.810 178.152 1.00 36.45 160 ASP B CA 1
ATOM 4995 C C . ASP B 1 164 ? 170.465 150.665 177.700 1.00 36.45 160 ASP B C 1
ATOM 4996 O O . ASP B 1 164 ? 171.591 150.872 177.243 1.00 36.45 160 ASP B O 1
ATOM 5001 N N . LYS B 1 165 ? 169.958 149.437 177.844 1.00 34.68 161 LYS B N 1
ATOM 5002 C CA . LYS B 1 165 ? 170.717 148.269 177.407 1.00 34.68 161 LYS B CA 1
ATOM 5003 C C . LYS B 1 165 ? 170.908 148.266 175.898 1.00 34.68 161 LYS B C 1
ATOM 5004 O O . LYS B 1 165 ? 171.944 147.814 175.397 1.00 34.68 161 LYS B O 1
ATOM 5010 N N . ASP B 1 166 ? 169.911 148.755 175.157 1.00 34.20 162 ASP B N 1
ATOM 5011 C CA . ASP B 1 166 ? 169.976 148.714 173.701 1.00 34.20 162 ASP B CA 1
ATOM 5012 C C . ASP B 1 166 ? 171.152 149.513 173.161 1.00 34.20 162 ASP B C 1
ATOM 5013 O O . ASP B 1 166 ? 171.682 149.190 172.091 1.00 34.20 162 ASP B O 1
ATOM 5018 N N . TYR B 1 167 ? 171.581 150.546 173.878 1.00 32.84 163 TYR B N 1
ATOM 5019 C CA . TYR B 1 167 ? 172.668 151.401 173.428 1.00 32.84 163 TYR B CA 1
ATOM 5020 C C . TYR B 1 167 ? 174.019 151.011 174.007 1.00 32.84 163 TYR B C 1
ATOM 5021 O O . TYR B 1 167 ? 174.986 151.758 173.835 1.00 32.84 163 TYR B O 1
ATOM 5030 N N . TYR B 1 168 ? 174.107 149.873 174.692 1.00 33.21 164 TYR B N 1
ATOM 5031 C CA . TYR B 1 168 ? 175.392 149.425 175.225 1.00 33.21 164 TYR B CA 1
ATOM 5032 C C . TYR B 1 168 ? 176.448 149.228 174.142 1.00 33.21 164 TYR B C 1
ATOM 5033 O O . TYR B 1 168 ? 177.568 149.741 174.312 1.00 33.21 164 TYR B O 1
ATOM 5042 N N . PRO B 1 169 ? 176.191 148.523 173.032 1.00 33.21 165 PRO B N 1
ATOM 5043 C CA . PRO B 1 169 ? 177.268 148.305 172.051 1.00 33.21 165 PRO B CA 1
ATOM 5044 C C . PRO B 1 169 ? 177.758 149.577 171.389 1.00 33.21 165 PRO B C 1
ATOM 5045 O O . PRO B 1 169 ? 178.869 149.586 170.845 1.00 33.21 165 PRO B O 1
ATOM 5049 N N . THR B 1 170 ? 176.967 150.648 171.413 1.00 32.51 166 THR B N 1
ATOM 5050 C CA . THR B 1 170 ? 177.324 151.887 170.738 1.00 32.51 166 THR B CA 1
ATOM 5051 C C . THR B 1 170 ? 178.371 152.698 171.486 1.00 32.51 166 THR B C 1
ATOM 5052 O O . THR B 1 170 ? 178.873 153.681 170.932 1.00 32.51 166 THR B O 1
ATOM 5056 N N . LYS B 1 171 ? 178.702 152.318 172.722 1.00 31.22 167 LYS B N 1
ATOM 5057 C CA . LYS B 1 171 ? 179.632 153.052 173.580 1.00 31.22 167 LYS B CA 1
ATOM 5058 C C . LYS B 1 171 ? 179.156 154.471 173.862 1.00 31.22 167 LYS B C 1
ATOM 5059 O O . LYS B 1 171 ? 179.959 155.340 174.210 1.00 31.22 167 LYS B O 1
ATOM 5065 N N . SER B 1 172 ? 177.860 154.717 173.713 1.00 31.54 168 SER B N 1
ATOM 5066 C CA . SER B 1 172 ? 177.321 156.053 173.895 1.00 31.54 168 SER B CA 1
ATOM 5067 C C . SER B 1 172 ? 177.311 156.441 175.367 1.00 31.54 168 SER B C 1
ATOM 5068 O O . SER B 1 172 ? 177.157 155.600 176.257 1.00 31.54 168 SER B O 1
ATOM 5071 N N . LEU B 1 173 ? 177.488 157.733 175.616 1.00 32.37 169 LEU B N 1
ATOM 5072 C CA . LEU B 1 173 ? 177.362 158.301 176.947 1.00 32.37 169 LEU B CA 1
ATOM 5073 C C . LEU B 1 173 ? 175.939 158.810 177.143 1.00 32.37 169 LEU B C 1
ATOM 5074 O O . LEU B 1 173 ? 175.206 159.053 176.183 1.00 32.37 169 LEU B O 1
ATOM 5079 N N . THR B 1 174 ? 175.542 158.958 178.406 1.00 33.21 170 THR B N 1
ATOM 5080 C CA . THR B 1 174 ? 174.137 159.234 178.693 1.00 33.21 170 THR B CA 1
ATOM 5081 C C . THR B 1 174 ? 173.765 160.670 178.342 1.00 33.21 170 THR B C 1
ATOM 5082 O O . THR B 1 174 ? 172.956 160.911 177.440 1.00 33.21 170 THR B O 1
ATOM 5086 N N . CYS B 1 175 ? 174.363 161.642 179.025 1.00 35.00 171 CYS B N 1
ATOM 5087 C CA . CYS B 1 175 ? 173.914 163.021 178.908 1.00 35.00 171 CYS B CA 1
ATOM 5088 C C . CYS B 1 175 ? 175.101 163.959 179.059 1.00 35.00 171 CYS B C 1
ATOM 5089 O O . CYS B 1 175 ? 176.173 163.572 179.531 1.00 35.00 171 CYS B O 1
ATOM 5092 N N . VAL B 1 176 ? 174.895 165.209 178.645 1.00 33.78 172 VAL B N 1
ATOM 5093 C CA . VAL B 1 176 ? 175.904 166.250 178.783 1.00 33.78 172 VAL B CA 1
ATOM 5094 C C . VAL B 1 176 ? 175.198 167.591 178.915 1.00 33.78 172 VAL B C 1
ATOM 5095 O O . VAL B 1 176 ? 174.055 167.759 178.483 1.00 33.78 172 VAL B O 1
ATOM 5099 N N . GLN B 1 177 ? 175.883 168.544 179.537 1.00 34.29 173 GLN B N 1
ATOM 5100 C CA . GLN B 1 177 ? 175.440 169.929 179.586 1.00 34.29 173 GLN B CA 1
ATOM 5101 C C . GLN B 1 177 ? 176.181 170.712 178.513 1.00 34.29 173 GLN B C 1
ATOM 5102 O O . GLN B 1 177 ? 177.415 170.707 178.476 1.00 34.29 173 GLN B O 1
ATOM 5108 N N . HIS B 1 178 ? 175.431 171.377 177.649 1.00 31.74 174 HIS B N 1
ATOM 5109 C CA . HIS B 1 178 ? 176.012 171.991 176.461 1.00 31.74 174 HIS B CA 1
ATOM 5110 C C . HIS B 1 178 ? 176.790 173.251 176.822 1.00 31.74 174 HIS B C 1
ATOM 5111 O O . HIS B 1 178 ? 176.228 174.167 177.428 1.00 31.74 174 HIS B O 1
ATOM 5118 N N . PRO B 1 179 ? 178.072 173.333 176.468 1.00 31.42 175 PRO B N 1
ATOM 5119 C CA . PRO B 1 179 ? 178.793 174.620 176.498 1.00 31.42 175 PRO B CA 1
ATOM 5120 C C . PRO B 1 179 ? 178.538 175.404 175.216 1.00 31.42 175 PRO B C 1
ATOM 5121 O O . PRO B 1 179 ? 179.380 175.513 174.322 1.00 31.42 175 PRO B O 1
ATOM 5125 N N . LEU B 1 180 ? 177.332 175.965 175.119 1.00 30.60 176 LEU B N 1
ATOM 5126 C CA . LEU B 1 180 ? 176.855 176.536 173.865 1.00 30.60 176 LEU B CA 1
ATOM 5127 C C . LEU B 1 180 ? 177.690 177.721 173.396 1.00 30.60 176 LEU B C 1
ATOM 5128 O O . LEU B 1 180 ? 177.632 178.073 172.211 1.00 30.60 176 LEU B O 1
ATOM 5133 N N . ASP B 1 181 ? 178.465 178.338 174.289 1.00 31.17 177 ASP B N 1
ATOM 5134 C CA . ASP B 1 181 ? 179.195 179.547 173.921 1.00 31.17 177 ASP B CA 1
ATOM 5135 C C . ASP B 1 181 ? 180.242 179.268 172.849 1.00 31.17 177 ASP B C 1
ATOM 5136 O O . ASP B 1 181 ? 180.410 180.067 171.922 1.00 31.17 177 ASP B O 1
ATOM 5141 N N . VAL B 1 182 ? 180.949 178.140 172.946 1.00 31.19 178 VAL B N 1
ATOM 5142 C CA . VAL B 1 182 ? 181.994 177.841 171.967 1.00 31.19 178 VAL B CA 1
ATOM 5143 C C . VAL B 1 182 ? 181.381 177.584 170.594 1.00 31.19 178 VAL B C 1
ATOM 5144 O O . VAL B 1 182 ? 181.900 178.041 169.568 1.00 31.19 178 VAL B O 1
ATOM 5148 N N . ILE B 1 183 ? 180.260 176.860 170.557 1.00 30.75 179 ILE B N 1
ATOM 5149 C CA . ILE B 1 183 ? 179.574 176.606 169.294 1.00 30.75 179 ILE B CA 1
ATOM 5150 C C . ILE B 1 183 ? 179.084 177.911 168.683 1.00 30.75 179 ILE B C 1
ATOM 5151 O O . ILE B 1 183 ? 179.242 178.150 167.479 1.00 30.75 179 ILE B O 1
ATOM 5156 N N . LEU B 1 184 ? 178.491 178.781 169.502 1.00 29.40 180 LEU B N 1
ATOM 5157 C CA . LEU B 1 184 ? 177.940 180.023 168.973 1.00 29.40 180 LEU B CA 1
ATOM 5158 C C . LEU B 1 184 ? 179.030 181.013 168.580 1.00 29.40 180 LEU B C 1
ATOM 5159 O O . LEU B 1 184 ? 178.799 181.874 167.725 1.00 29.40 180 LEU B O 1
ATOM 5164 N N . ASN B 1 185 ? 180.216 180.909 169.178 1.00 29.76 181 ASN B N 1
ATOM 5165 C CA . ASN B 1 185 ? 181.274 181.880 168.943 1.00 29.76 181 ASN B CA 1
ATOM 5166 C C . ASN B 1 185 ? 182.273 181.453 167.878 1.00 29.76 181 ASN B C 1
ATOM 5167 O O . ASN B 1 185 ? 182.931 182.318 167.292 1.00 29.76 181 ASN B O 1
ATOM 5172 N N . HIS B 1 186 ? 182.405 180.154 167.606 1.00 31.01 182 HIS B N 1
ATOM 5173 C CA . HIS B 1 186 ? 183.354 179.691 166.607 1.00 31.01 182 HIS B CA 1
ATOM 5174 C C . HIS B 1 186 ? 182.731 178.833 165.514 1.00 31.01 182 HIS B C 1
ATOM 5175 O O . HIS B 1 186 ? 183.429 178.488 164.555 1.00 31.01 182 HIS B O 1
ATOM 5182 N N . GLY B 1 187 ? 181.454 178.491 165.618 1.00 31.82 183 GLY B N 1
ATOM 5183 C CA . GLY B 1 187 ? 180.860 177.594 164.653 1.00 31.82 183 GLY B CA 1
ATOM 5184 C C . GLY B 1 187 ? 181.258 176.153 164.929 1.00 31.82 183 GLY B C 1
ATOM 5185 O O . GLY B 1 187 ? 181.869 175.823 165.946 1.00 31.82 183 GLY B O 1
ATOM 5186 N N . PHE B 1 188 ? 180.899 175.284 163.987 1.00 33.12 184 PHE B N 1
ATOM 5187 C CA . PHE B 1 188 ? 181.193 173.868 164.154 1.00 33.12 184 PHE B CA 1
ATOM 5188 C C . PHE B 1 188 ? 181.112 173.170 162.806 1.00 33.12 184 PHE B C 1
ATOM 5189 O O . PHE B 1 188 ? 180.304 173.539 161.950 1.00 33.12 184 PHE B O 1
ATOM 5197 N N . THR B 1 189 ? 181.954 172.154 162.635 1.00 35.78 185 THR B N 1
ATOM 5198 C CA . THR B 1 189 ? 181.974 171.324 161.433 1.00 35.78 185 THR B CA 1
ATOM 5199 C C . THR B 1 189 ? 181.634 169.896 161.844 1.00 35.78 185 THR B C 1
ATOM 5200 O O . THR B 1 189 ? 182.507 169.147 162.293 1.00 35.78 185 THR B O 1
ATOM 5204 N N . ALA B 1 190 ? 180.368 169.520 161.692 1.00 38.29 186 ALA B N 1
ATOM 5205 C CA . ALA B 1 190 ? 179.901 168.175 162.003 1.00 38.29 186 ALA B CA 1
ATOM 5206 C C . ALA B 1 190 ? 179.531 167.480 160.702 1.00 38.29 186 ALA B C 1
ATOM 5207 O O . ALA B 1 190 ? 178.645 167.946 159.977 1.00 38.29 186 ALA B O 1
ATOM 5209 N N . GLY B 1 191 ? 180.194 166.363 160.419 1.00 39.34 187 GLY B N 1
ATOM 5210 C CA . GLY B 1 191 ? 179.989 165.698 159.143 1.00 39.34 187 GLY B CA 1
ATOM 5211 C C . GLY B 1 191 ? 180.376 166.619 158.004 1.00 39.34 187 GLY B C 1
ATOM 5212 O O . GLY B 1 191 ? 181.455 167.222 158.000 1.00 39.34 187 GLY B O 1
ATOM 5213 N N . HIS B 1 192 ? 179.489 166.734 157.020 1.00 38.39 188 HIS B N 1
ATOM 5214 C CA . HIS B 1 192 ? 179.666 167.681 155.929 1.00 38.39 188 HIS B CA 1
ATOM 5215 C C . HIS B 1 192 ? 178.989 169.019 156.198 1.00 38.39 188 HIS B C 1
ATOM 5216 O O . HIS B 1 192 ? 179.018 169.898 155.331 1.00 38.39 188 HIS B O 1
ATOM 5223 N N . GLY B 1 193 ? 178.386 169.192 157.372 1.00 36.79 189 GLY B N 1
ATOM 5224 C CA . GLY B 1 193 ? 177.744 170.442 157.723 1.00 36.79 189 GLY B CA 1
ATOM 5225 C C . GLY B 1 193 ? 178.645 171.384 158.495 1.00 36.79 189 GLY B C 1
ATOM 5226 O O . GLY B 1 193 ? 179.049 171.088 159.624 1.00 36.79 189 GLY B O 1
ATOM 5227 N N . SER B 1 194 ? 178.963 172.528 157.894 1.00 34.38 190 SER B N 1
ATOM 5228 C CA . SER B 1 194 ? 179.822 173.533 158.502 1.00 34.38 190 SER B CA 1
ATOM 5229 C C . SER B 1 194 ? 179.008 174.786 158.784 1.00 34.38 190 SER B C 1
ATOM 5230 O O . SER B 1 194 ? 178.249 175.244 157.923 1.00 34.38 190 SER B O 1
ATOM 5233 N N . SER B 1 195 ? 179.164 175.335 159.987 1.00 31.89 191 SER B N 1
ATOM 5234 C CA . SER B 1 195 ? 178.477 176.551 160.392 1.00 31.89 191 SER B CA 1
ATOM 5235 C C . SER B 1 195 ? 179.477 177.523 160.997 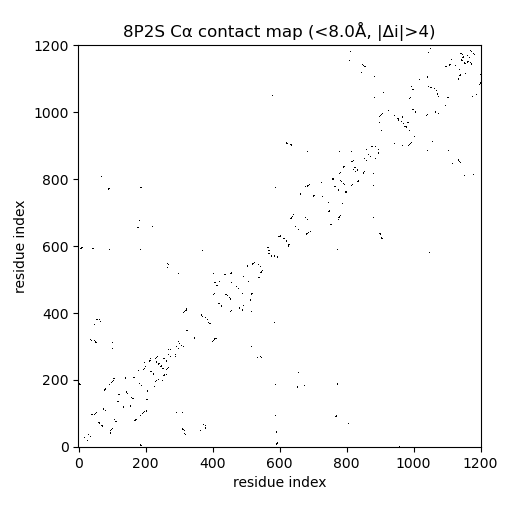1.00 31.89 191 SER B C 1
ATOM 5236 O O . SER B 1 195 ? 180.325 177.134 161.806 1.00 31.89 191 SER B O 1
ATOM 5239 N N . ARG B 1 196 ? 179.368 178.782 160.606 1.00 29.70 192 ARG B N 1
ATOM 5240 C CA . ARG B 1 196 ? 180.220 179.864 161.069 1.00 29.70 192 ARG B CA 1
ATOM 5241 C C . ARG B 1 196 ? 179.581 180.560 162.264 1.00 29.70 192 ARG B C 1
ATOM 5242 O O . ARG B 1 196 ? 178.401 180.353 162.560 1.00 29.70 192 ARG B O 1
ATOM 5250 N N . PRO B 1 197 ? 180.343 181.374 163.004 1.00 28.53 193 PRO B N 1
ATOM 5251 C CA . PRO B 1 197 ? 179.797 181.976 164.229 1.00 28.53 193 PRO B CA 1
ATOM 5252 C C . PRO B 1 197 ? 178.546 182.804 163.971 1.00 28.53 193 PRO B C 1
ATOM 5253 O O . PRO B 1 197 ? 178.418 183.479 162.949 1.00 28.53 193 PRO B O 1
ATOM 5257 N N . ALA B 1 198 ? 177.619 182.736 164.923 1.00 27.65 194 ALA B N 1
ATOM 5258 C CA . ALA B 1 198 ? 176.338 183.416 164.800 1.00 27.65 194 ALA B CA 1
ATOM 5259 C C . ALA B 1 198 ? 176.501 184.924 164.929 1.00 27.65 194 ALA B C 1
ATOM 5260 O O . ALA B 1 198 ? 177.389 185.413 165.631 1.00 27.65 194 ALA B O 1
ATOM 5262 N N . LYS B 1 199 ? 175.628 185.664 164.246 1.00 28.66 195 LYS B N 1
ATOM 5263 C CA . LYS B 1 199 ? 175.630 187.117 164.302 1.00 28.66 195 LYS B CA 1
ATOM 5264 C C . LYS B 1 199 ? 174.332 187.715 164.824 1.00 28.66 195 LYS B C 1
ATOM 5265 O O . LYS B 1 199 ? 174.245 188.942 164.937 1.00 28.66 195 LYS B O 1
ATOM 5271 N N . ARG B 1 200 ? 173.331 186.900 165.146 1.00 28.17 196 ARG B N 1
ATOM 5272 C CA . ARG B 1 200 ? 172.053 187.402 165.628 1.00 28.17 196 ARG B CA 1
ATOM 5273 C C . ARG B 1 200 ? 171.395 186.330 166.489 1.00 28.17 196 ARG B C 1
ATOM 5274 O O . ARG B 1 200 ? 171.845 185.183 166.541 1.00 28.17 196 ARG B O 1
ATOM 5282 N N . ILE B 1 201 ? 170.318 186.720 167.174 1.00 28.70 197 ILE B N 1
ATOM 5283 C CA . ILE B 1 201 ? 169.727 185.859 168.195 1.00 28.70 197 ILE B CA 1
ATOM 5284 C C . ILE B 1 201 ? 169.001 184.672 167.565 1.00 28.70 197 ILE B C 1
ATOM 5285 O O . ILE B 1 201 ? 169.016 183.562 168.114 1.00 28.70 197 ILE B O 1
ATOM 5290 N N . GLU B 1 202 ? 168.343 184.879 166.421 1.00 28.98 198 GLU B N 1
ATOM 5291 C CA . GLU B 1 202 ? 167.653 183.770 165.765 1.00 28.98 198 GLU B CA 1
ATOM 5292 C C . GLU B 1 202 ? 168.638 182.694 165.328 1.00 28.98 198 GLU B C 1
ATOM 5293 O O . GLU B 1 202 ? 168.374 181.493 165.484 1.00 28.98 198 GLU B O 1
ATOM 5299 N N . THR B 1 203 ? 169.787 183.109 164.792 1.00 28.56 199 THR B N 1
ATOM 5300 C CA . THR B 1 203 ? 170.834 182.155 164.451 1.00 28.56 199 THR B CA 1
ATOM 5301 C C . THR B 1 203 ? 171.305 181.400 165.686 1.00 28.56 199 THR B C 1
ATOM 5302 O O . THR B 1 203 ? 171.537 180.190 165.628 1.00 28.56 199 THR B O 1
ATOM 5306 N N . ALA B 1 204 ? 171.442 182.098 166.815 1.00 28.12 200 ALA B N 1
ATOM 5307 C CA . ALA B 1 204 ? 171.888 181.445 168.042 1.00 28.12 200 ALA B CA 1
ATOM 5308 C C . ALA B 1 204 ? 170.882 180.404 168.520 1.00 28.12 200 ALA B C 1
ATOM 5309 O O . ALA B 1 204 ? 171.266 179.301 168.926 1.00 28.12 200 ALA B O 1
ATOM 5311 N N . ALA B 1 205 ? 169.590 180.733 168.479 1.00 27.35 201 ALA B N 1
ATOM 5312 C CA . ALA B 1 205 ? 168.571 179.775 168.900 1.00 27.35 201 ALA B CA 1
ATOM 5313 C C . ALA B 1 205 ? 168.533 178.560 167.979 1.00 27.35 201 ALA B C 1
ATOM 5314 O O . ALA B 1 205 ? 168.446 177.414 168.448 1.00 27.35 201 ALA B O 1
ATOM 5316 N N . VAL B 1 206 ? 168.607 178.785 166.664 1.00 29.04 202 VAL B N 1
ATOM 5317 C CA . VAL B 1 206 ? 168.596 177.654 165.743 1.00 29.04 202 VAL B CA 1
ATOM 5318 C C . VAL B 1 206 ? 169.849 176.807 165.918 1.00 29.04 202 VAL B C 1
ATOM 5319 O O . VAL B 1 206 ? 169.788 175.577 165.830 1.00 29.04 202 VAL B O 1
ATOM 5323 N N . LEU B 1 207 ? 170.996 177.434 166.188 1.00 29.09 203 LEU B N 1
ATOM 5324 C CA . LEU B 1 207 ? 172.217 176.674 166.427 1.00 29.09 203 LEU B CA 1
ATOM 5325 C C . LEU B 1 207 ? 172.142 175.886 167.726 1.00 29.09 203 LEU B C 1
ATOM 5326 O O . LEU B 1 207 ? 172.703 174.790 167.813 1.00 29.09 203 LEU B O 1
ATOM 5331 N N . ALA B 1 208 ? 171.463 176.420 168.742 1.00 29.47 204 ALA B N 1
ATOM 5332 C CA . ALA B 1 208 ? 171.236 175.652 169.964 1.00 29.47 204 ALA B CA 1
ATOM 5333 C C . ALA B 1 208 ? 170.390 174.417 169.680 1.00 29.47 204 ALA B C 1
ATOM 5334 O O . ALA B 1 208 ? 170.692 173.315 170.158 1.00 29.47 204 ALA B O 1
ATOM 5336 N N . CYS B 1 209 ? 169.326 174.585 168.890 1.00 30.44 205 CYS B N 1
ATOM 5337 C CA . CYS B 1 209 ? 168.515 173.435 168.496 1.00 30.44 205 CYS B CA 1
ATOM 5338 C C . CYS B 1 209 ? 169.342 172.419 167.717 1.00 30.44 205 CYS B C 1
ATOM 5339 O O . CYS B 1 209 ? 169.218 171.205 167.930 1.00 30.44 205 CYS B O 1
ATOM 5342 N N . ILE B 1 210 ? 170.190 172.901 166.805 1.00 30.88 206 ILE B N 1
ATOM 5343 C CA . ILE B 1 210 ? 171.033 172.015 166.007 1.00 30.88 206 ILE B CA 1
ATOM 5344 C C . ILE B 1 210 ? 171.997 171.247 166.900 1.00 30.88 206 ILE B C 1
ATOM 5345 O O . ILE B 1 210 ? 172.206 170.043 166.717 1.00 30.88 206 ILE B O 1
ATOM 5350 N N . SER B 1 211 ? 172.610 171.931 167.868 1.00 31.48 207 SER B N 1
ATOM 5351 C CA . SER B 1 211 ? 173.539 171.264 168.773 1.00 31.48 207 SER B CA 1
ATOM 5352 C C . SER B 1 211 ? 172.831 170.200 169.598 1.00 31.48 207 SER B C 1
ATOM 5353 O O . SER B 1 211 ? 173.355 169.093 169.779 1.00 31.48 207 SER B O 1
ATOM 5356 N N . LEU B 1 212 ? 171.633 170.511 170.099 1.00 31.69 208 LEU B N 1
ATOM 5357 C CA . LEU B 1 212 ? 170.887 169.525 170.873 1.00 31.69 208 LEU B CA 1
ATOM 5358 C C . LEU B 1 212 ? 170.532 168.307 170.026 1.00 31.69 208 LEU B C 1
ATOM 5359 O O . LEU B 1 212 ? 170.705 167.166 170.468 1.00 31.69 208 LEU B O 1
ATOM 5364 N N . GLU B 1 213 ? 170.060 168.527 168.796 1.00 33.97 209 GLU B N 1
ATOM 5365 C CA . GLU B 1 213 ? 169.728 167.405 167.920 1.00 33.97 209 GLU B CA 1
ATOM 5366 C C . GLU B 1 213 ? 170.962 166.568 167.591 1.00 33.97 209 GLU B C 1
ATOM 5367 O O . GLU B 1 213 ? 170.918 165.330 167.631 1.00 33.97 209 GLU B O 1
ATOM 5373 N N . THR B 1 214 ? 172.076 167.229 167.272 1.00 33.45 210 THR B N 1
ATOM 5374 C CA . THR B 1 214 ? 173.289 166.517 166.890 1.00 33.45 210 THR B CA 1
ATOM 5375 C C . THR B 1 214 ? 173.827 165.686 168.046 1.00 33.45 210 THR B C 1
ATOM 5376 O O . THR B 1 214 ? 174.222 164.529 167.858 1.00 33.45 210 THR B O 1
ATOM 5380 N N . CYS B 1 215 ? 173.848 166.253 169.255 1.00 34.27 211 CYS B N 1
ATOM 5381 C CA . CYS B 1 215 ? 174.345 165.496 170.398 1.00 34.27 211 CYS B CA 1
ATOM 5382 C C . CYS B 1 215 ? 173.372 164.393 170.793 1.00 34.27 211 CYS B C 1
ATOM 5383 O O . CYS B 1 215 ? 173.788 163.351 171.313 1.00 34.27 211 CYS B O 1
ATOM 5386 N N . GLN B 1 216 ? 172.073 164.600 170.564 1.00 33.96 212 GLN B N 1
ATOM 5387 C CA . GLN B 1 216 ? 171.112 163.532 170.802 1.00 33.96 212 GLN B CA 1
ATOM 5388 C C . GLN B 1 216 ? 171.339 162.368 169.854 1.00 33.96 212 GLN B C 1
ATOM 5389 O O . GLN B 1 216 ? 171.153 161.207 170.237 1.00 33.96 212 GLN B O 1
ATOM 5395 N N . ASN B 1 217 ? 171.741 162.653 168.619 1.00 35.15 213 ASN B N 1
ATOM 5396 C CA . ASN B 1 217 ? 172.088 161.591 167.685 1.00 35.15 213 ASN B CA 1
ATOM 5397 C C . ASN B 1 217 ? 173.350 160.835 168.089 1.00 35.15 213 ASN B C 1
ATOM 5398 O O . ASN B 1 217 ? 173.644 159.793 167.494 1.00 35.15 213 ASN B O 1
ATOM 5403 N N . GLU B 1 218 ? 174.097 161.331 169.075 1.00 34.00 214 GLU B N 1
ATOM 5404 C CA . GLU B 1 218 ? 175.333 160.707 169.523 1.00 34.00 214 GLU B CA 1
ATOM 5405 C C . GLU B 1 218 ? 175.253 160.165 170.944 1.00 34.00 214 GLU B C 1
ATOM 5406 O O . GLU B 1 218 ? 176.256 159.654 171.451 1.00 34.00 214 GLU B O 1
ATOM 5412 N N . MET B 1 219 ? 174.099 160.263 171.599 1.00 34.29 215 MET B N 1
ATOM 5413 C CA . MET B 1 219 ? 173.964 159.851 172.989 1.00 34.29 215 MET B CA 1
ATOM 5414 C C . MET B 1 219 ? 172.584 159.249 173.201 1.00 34.29 215 MET B C 1
ATOM 5415 O O . MET B 1 219 ? 171.678 159.421 172.381 1.00 34.29 215 MET B O 1
ATOM 5420 N N . HIS B 1 220 ? 172.430 158.535 174.315 1.00 32.53 216 HIS B N 1
ATOM 5421 C CA . HIS B 1 220 ? 171.200 157.811 174.602 1.00 32.53 216 HIS B CA 1
ATOM 5422 C C . HIS B 1 220 ? 170.386 158.426 175.732 1.00 32.53 216 HIS B C 1
ATOM 5423 O O . HIS B 1 220 ? 169.457 157.783 176.230 1.00 32.53 216 HIS B O 1
ATOM 5430 N N . GLY B 1 221 ? 170.699 159.649 176.149 1.00 34.93 217 GLY B N 1
ATOM 5431 C CA . GLY B 1 221 ? 169.961 160.264 177.234 1.00 34.93 217 GLY B CA 1
ATOM 5432 C C . GLY B 1 221 ? 169.459 161.661 176.937 1.00 34.93 217 GLY B C 1
ATOM 5433 O O . GLY B 1 221 ? 169.394 162.074 175.776 1.00 34.93 217 GLY B O 1
ATOM 5434 N N . GLY B 1 222 ? 169.099 162.398 177.986 1.00 35.03 218 GLY B N 1
ATOM 5435 C CA . GLY B 1 222 ? 168.565 163.730 177.804 1.00 35.03 218 GLY B CA 1
ATOM 5436 C C . GLY B 1 222 ? 169.636 164.757 177.494 1.00 35.03 218 GLY B C 1
ATOM 5437 O O . GLY B 1 222 ? 170.791 164.638 177.899 1.00 35.03 218 GLY B O 1
ATOM 5438 N N . GLN B 1 223 ? 169.232 165.791 176.764 1.00 34.01 219 GLN B N 1
ATOM 5439 C CA . GLN B 1 223 ? 170.112 166.883 176.379 1.00 34.01 219 GLN B CA 1
ATOM 5440 C C . GLN B 1 223 ? 169.654 168.157 177.070 1.00 34.01 219 GLN B C 1
ATOM 5441 O O . GLN B 1 223 ? 168.489 168.546 176.949 1.00 34.01 219 GLN B O 1
ATOM 5447 N N . ALA B 1 224 ? 170.566 168.810 177.780 1.00 32.91 220 ALA B N 1
ATOM 5448 C CA . ALA B 1 224 ? 170.231 170.007 178.532 1.00 32.91 220 ALA B CA 1
ATOM 5449 C C . ALA B 1 224 ? 171.215 171.120 178.213 1.00 32.91 220 ALA B C 1
ATOM 5450 O O . ALA B 1 224 ? 172.403 170.881 177.984 1.00 32.91 220 ALA B O 1
ATOM 5452 N N . ILE B 1 225 ? 170.697 172.343 178.198 1.00 33.27 221 ILE B N 1
ATOM 5453 C CA . ILE B 1 225 ? 171.494 173.548 178.005 1.00 33.27 221 ILE B CA 1
ATOM 5454 C C . ILE B 1 225 ? 171.549 174.290 179.339 1.00 33.27 221 ILE B C 1
ATOM 5455 O O . ILE B 1 225 ? 170.540 174.870 179.768 1.00 33.27 221 ILE B O 1
ATOM 5460 N N . PRO B 1 226 ? 172.684 174.292 180.028 1.00 33.19 222 PRO B N 1
ATOM 5461 C CA . PRO B 1 226 ? 172.853 175.182 181.174 1.00 33.19 222 PRO B CA 1
ATOM 5462 C C . PRO B 1 226 ? 173.163 176.593 180.704 1.00 33.19 222 PRO B C 1
ATOM 5463 O O . PRO B 1 226 ? 173.611 176.815 179.579 1.00 33.19 222 PRO B O 1
ATOM 5467 N N . ALA B 1 227 ? 172.911 177.553 181.594 1.00 32.96 223 ALA B N 1
ATOM 5468 C CA . ALA B 1 227 ? 173.219 178.958 181.331 1.00 32.96 223 ALA B CA 1
ATOM 5469 C C . ALA B 1 227 ? 172.633 179.414 179.997 1.00 32.96 223 ALA B C 1
ATOM 5470 O O . ALA B 1 227 ? 173.293 180.084 179.200 1.00 32.96 223 ALA B O 1
ATOM 5472 N N . PHE B 1 228 ? 171.380 179.026 179.748 1.00 31.47 224 PHE B N 1
ATOM 5473 C CA . PHE B 1 228 ? 170.697 179.415 178.518 1.00 31.47 224 PHE B CA 1
ATOM 5474 C C . PHE B 1 228 ? 170.664 180.931 178.376 1.00 31.47 224 PHE B C 1
ATOM 5475 O O . PHE B 1 228 ? 171.008 181.485 177.323 1.00 31.47 224 PHE B O 1
ATOM 5483 N N . ASP B 1 229 ? 170.284 181.618 179.455 1.00 32.16 225 ASP B N 1
ATOM 5484 C CA . ASP B 1 229 ? 170.285 183.076 179.463 1.00 32.16 225 ASP B CA 1
ATOM 5485 C C . ASP B 1 229 ? 171.689 183.635 179.264 1.00 32.16 225 ASP B C 1
ATOM 5486 O O . ASP B 1 229 ? 171.889 184.560 178.467 1.00 32.16 225 ASP B O 1
ATOM 5491 N N . PHE B 1 230 ? 172.677 183.080 179.971 1.00 31.58 226 PHE B N 1
ATOM 5492 C CA . PHE B 1 230 ? 174.048 183.563 179.834 1.00 31.58 226 PHE B CA 1
ATOM 5493 C C . PHE B 1 230 ? 174.567 183.360 178.419 1.00 31.58 226 PHE B C 1
ATOM 5494 O O . PHE B 1 230 ? 175.224 184.244 177.857 1.00 31.58 226 PHE B O 1
ATOM 5502 N N . TYR B 1 231 ? 174.288 182.198 177.829 1.00 31.72 227 TYR B N 1
ATOM 5503 C CA . TYR B 1 231 ? 174.807 181.901 176.500 1.00 31.72 227 TYR B CA 1
ATOM 5504 C C . TYR B 1 231 ? 174.119 182.725 175.422 1.00 31.72 227 TYR B C 1
ATOM 5505 O O . TYR B 1 231 ? 174.751 183.075 174.420 1.00 31.72 227 TYR B O 1
ATOM 5514 N N . LEU B 1 232 ? 172.837 183.042 175.597 1.00 30.84 228 LEU B N 1
ATOM 5515 C CA . LEU B 1 232 ? 172.132 183.828 174.595 1.00 30.84 228 LEU B CA 1
ATOM 5516 C C . LEU B 1 232 ? 172.166 185.328 174.862 1.00 30.84 228 LEU B C 1
ATOM 5517 O O . LEU B 1 232 ? 171.630 186.093 174.054 1.00 30.84 228 LEU B O 1
ATOM 5522 N N . ALA B 1 233 ? 172.768 185.764 175.969 1.00 30.56 229 ALA B N 1
ATOM 5523 C CA . ALA B 1 233 ? 172.836 187.195 176.255 1.00 30.56 229 ALA B CA 1
ATOM 5524 C C . ALA B 1 233 ? 173.584 188.006 175.200 1.00 30.56 229 ALA B C 1
ATOM 5525 O O . ALA B 1 233 ? 173.036 189.025 174.745 1.00 30.56 229 ALA B O 1
ATOM 5527 N N . PRO B 1 234 ? 174.801 187.645 174.770 1.00 29.58 230 PRO B N 1
ATOM 5528 C CA . PRO B 1 234 ? 175.526 188.535 173.843 1.00 29.58 230 PRO B CA 1
ATOM 5529 C C . PRO B 1 234 ? 174.805 188.776 172.530 1.00 29.58 230 PRO B C 1
ATOM 5530 O O . PRO B 1 234 ? 174.962 189.845 171.925 1.00 29.58 230 PRO B O 1
ATOM 5534 N N . TYR B 1 235 ? 174.011 187.816 172.065 1.00 29.53 231 TYR B N 1
ATOM 5535 C CA . TYR B 1 235 ? 173.369 187.962 170.769 1.00 29.53 231 TYR B CA 1
ATOM 5536 C C . TYR B 1 235 ? 172.154 188.876 170.815 1.00 29.53 231 TYR B C 1
ATOM 5537 O O . TYR B 1 235 ? 171.789 189.443 169.782 1.00 29.53 231 TYR B O 1
ATOM 5546 N N . VAL B 1 236 ? 171.559 189.083 171.991 1.00 30.55 232 VAL B N 1
ATOM 5547 C CA . VAL B 1 236 ? 170.577 190.153 172.133 1.00 30.55 232 VAL B CA 1
ATOM 5548 C C . VAL B 1 236 ? 171.231 191.505 171.877 1.00 30.55 232 VAL B C 1
ATOM 5549 O O . VAL B 1 236 ? 170.686 192.350 171.156 1.00 30.55 232 VAL B O 1
ATOM 5553 N N . ARG B 1 237 ? 172.417 191.726 172.449 1.00 31.92 233 ARG B N 1
ATOM 5554 C CA . ARG B 1 237 ? 173.160 192.956 172.196 1.00 31.92 233 ARG B CA 1
ATOM 5555 C C . ARG B 1 237 ? 173.566 193.067 170.731 1.00 31.92 233 ARG B C 1
ATOM 5556 O O . ARG B 1 237 ? 173.524 194.155 170.144 1.00 31.92 233 ARG B O 1
ATOM 5564 N N . MET B 1 238 ? 173.986 191.952 170.128 1.00 31.57 234 MET B N 1
ATOM 5565 C CA . MET B 1 238 ? 174.354 191.974 168.713 1.00 31.57 234 MET B CA 1
ATOM 5566 C C . MET B 1 238 ? 173.166 192.351 167.833 1.00 31.57 234 MET B C 1
ATOM 5567 O O . MET B 1 238 ? 173.300 193.156 166.902 1.00 31.57 234 MET B O 1
ATOM 5572 N N . SER B 1 239 ? 171.990 191.788 168.117 1.00 30.95 235 SER B N 1
ATOM 5573 C CA . SER B 1 239 ? 170.782 192.155 167.390 1.00 30.95 235 SER B CA 1
ATOM 5574 C C . SER B 1 239 ? 170.402 193.611 167.619 1.00 30.95 235 SER B C 1
ATOM 5575 O O . SER B 1 239 ? 169.943 194.285 166.687 1.00 30.95 235 SER B O 1
ATOM 5578 N N . TYR B 1 240 ? 170.582 194.108 168.844 1.00 31.97 236 TYR B N 1
ATOM 5579 C CA . TYR B 1 240 ? 170.321 195.515 169.121 1.00 31.97 236 TYR B CA 1
ATOM 5580 C C . TYR B 1 240 ? 171.231 196.416 168.298 1.00 31.97 236 TYR B C 1
ATOM 5581 O O . TYR B 1 240 ? 170.781 197.426 167.744 1.00 31.97 236 TYR B O 1
ATOM 5590 N N . GLN B 1 241 ? 172.513 196.066 168.206 1.00 32.22 237 GLN B N 1
ATOM 5591 C CA . GLN B 1 241 ? 173.442 196.845 167.399 1.00 32.22 237 GLN B CA 1
ATOM 5592 C C . GLN B 1 241 ? 173.116 196.766 165.916 1.00 32.22 237 GLN B C 1
ATOM 5593 O O . GLN B 1 241 ? 173.276 197.764 165.206 1.00 32.22 237 GLN B O 1
ATOM 5599 N N . GLU B 1 242 ? 172.662 195.609 165.433 1.00 32.88 238 GLU B N 1
ATOM 5600 C CA . GLU B 1 242 ? 172.216 195.514 164.047 1.00 32.88 238 GLU B CA 1
ATOM 5601 C C . GLU B 1 242 ? 171.010 196.404 163.776 1.00 32.88 238 GLU B C 1
ATOM 5602 O O . GLU B 1 242 ? 170.969 197.092 162.750 1.00 32.88 238 GLU B O 1
ATOM 5608 N N . GLU B 1 243 ? 170.033 196.421 164.684 1.00 33.55 239 GLU B N 1
ATOM 5609 C CA . GLU B 1 243 ? 168.901 197.328 164.534 1.00 33.55 239 GLU B CA 1
ATOM 5610 C C . GLU B 1 243 ? 169.324 198.793 164.576 1.00 33.55 239 GLU B C 1
ATOM 5611 O O . GLU B 1 243 ? 168.815 199.600 163.787 1.00 33.55 239 GLU B O 1
ATOM 5617 N N . VAL B 1 244 ? 170.251 199.145 165.460 1.00 33.24 240 VAL B N 1
ATOM 5618 C CA . VAL B 1 244 ? 170.757 200.511 165.539 1.00 33.24 240 VAL B CA 1
ATOM 5619 C C . VAL B 1 244 ? 171.467 200.915 164.256 1.00 33.24 240 VAL B C 1
ATOM 5620 O O . VAL B 1 244 ? 171.281 202.027 163.756 1.00 33.24 240 VAL B O 1
ATOM 5624 N N . LYS B 1 245 ? 172.289 200.027 163.692 1.00 34.15 241 LYS B N 1
ATOM 5625 C CA . LYS B 1 245 ? 172.990 200.373 162.459 1.00 34.15 241 LYS B CA 1
ATOM 5626 C C . LYS B 1 245 ? 172.029 200.436 161.276 1.00 34.15 241 LYS B C 1
ATOM 5627 O O . LYS B 1 245 ? 172.234 201.223 160.346 1.00 34.15 241 LYS B O 1
ATOM 5633 N N . ASN B 1 246 ? 170.961 199.633 161.297 1.00 34.91 242 ASN B N 1
ATOM 5634 C CA . ASN B 1 246 ? 169.928 199.761 160.274 1.00 34.91 242 ASN B CA 1
ATOM 5635 C C . ASN B 1 246 ? 169.248 201.123 160.354 1.00 34.91 242 ASN B C 1
ATOM 5636 O O . ASN B 1 246 ? 169.034 201.791 159.334 1.00 34.91 242 ASN B O 1
ATOM 5641 N N . LEU B 1 247 ? 168.893 201.551 161.569 1.00 34.74 243 LEU B N 1
ATOM 5642 C CA . LEU B 1 247 ? 168.309 202.881 161.732 1.00 34.74 243 LEU B CA 1
ATOM 5643 C C . LEU B 1 247 ? 169.285 203.972 161.315 1.00 34.74 243 LEU B C 1
ATOM 5644 O O . LEU B 1 247 ? 168.875 204.993 160.754 1.00 34.74 243 LEU B O 1
ATOM 5649 N N . GLU B 1 248 ? 170.575 203.774 161.585 1.00 37.03 244 GLU B N 1
ATOM 5650 C CA . GLU B 1 248 ? 171.585 204.748 161.188 1.00 37.03 244 GLU B CA 1
ATOM 5651 C C . GLU B 1 248 ? 171.704 204.839 159.672 1.00 37.03 244 GLU B C 1
ATOM 5652 O O . GLU B 1 248 ? 171.871 205.932 159.122 1.00 37.03 244 GLU B O 1
ATOM 5658 N N . LYS B 1 249 ? 171.635 203.699 158.982 1.00 36.46 245 LYS B N 1
ATOM 5659 C CA . LYS B 1 249 ? 171.636 203.721 157.523 1.00 36.46 245 LYS B CA 1
ATOM 5660 C C . LYS B 1 249 ? 170.387 204.405 156.982 1.00 36.46 245 LYS B C 1
ATOM 5661 O O . LYS B 1 249 ? 170.455 205.150 155.998 1.00 36.46 245 LYS B O 1
ATOM 5667 N N . LEU B 1 250 ? 169.235 204.157 157.609 1.00 34.99 246 LEU B N 1
ATOM 5668 C CA . LEU B 1 250 ? 168.001 204.788 157.152 1.00 34.99 246 LEU B CA 1
ATOM 5669 C C . LEU B 1 250 ? 168.038 206.301 157.342 1.00 34.99 246 LEU B C 1
ATOM 5670 O O . LEU B 1 250 ? 167.616 207.054 156.458 1.00 34.99 246 LEU B O 1
ATOM 5675 N N . THR B 1 251 ? 168.542 206.765 158.486 1.00 36.07 247 THR B N 1
ATOM 5676 C CA . THR B 1 251 ? 168.444 208.173 158.850 1.00 36.07 247 THR B CA 1
ATOM 5677 C C . THR B 1 251 ? 169.732 208.956 158.630 1.00 36.07 247 THR B C 1
ATOM 5678 O O . THR B 1 251 ? 169.668 210.170 158.410 1.00 36.07 247 THR B O 1
ATOM 5682 N N . GLY B 1 252 ? 170.888 208.302 158.668 1.00 38.68 248 GLY B N 1
ATOM 5683 C CA . GLY B 1 252 ? 172.142 209.008 158.514 1.00 38.68 248 GLY B CA 1
ATOM 5684 C C . GLY B 1 252 ? 172.670 209.657 159.772 1.00 38.68 248 GLY B C 1
ATOM 5685 O O . GLY B 1 252 ? 173.656 210.398 159.698 1.00 38.68 248 GLY B O 1
ATOM 5686 N N . GLU B 1 253 ? 172.050 209.404 160.922 1.00 40.60 249 GLU B N 1
ATOM 5687 C CA . GLU B 1 253 ? 172.509 209.980 162.175 1.00 40.60 249 GLU B CA 1
ATOM 5688 C C . GLU B 1 253 ? 173.813 209.317 162.618 1.00 40.60 249 GLU B C 1
ATOM 5689 O O . GLU B 1 253 ? 174.381 208.465 161.931 1.00 40.60 249 GLU B O 1
ATOM 5695 N N . ASP B 1 254 ? 174.296 209.726 163.786 1.00 41.47 250 ASP B N 1
ATOM 5696 C CA . ASP B 1 254 ? 175.496 209.160 164.398 1.00 41.47 250 ASP B CA 1
ATOM 5697 C C . ASP B 1 254 ? 175.060 208.472 165.688 1.00 41.47 250 ASP B C 1
ATOM 5698 O O . ASP B 1 254 ? 175.076 209.069 166.766 1.00 41.47 250 ASP B O 1
ATOM 5703 N N . LEU B 1 255 ? 174.671 207.202 165.570 1.00 39.31 251 LEU B N 1
ATOM 5704 C CA . LEU B 1 255 ? 174.217 206.406 166.702 1.00 39.31 251 LEU B CA 1
ATOM 5705 C C . LEU B 1 255 ? 175.335 205.557 167.293 1.00 39.31 251 LEU B C 1
ATOM 5706 O O . LEU B 1 255 ? 175.078 204.472 167.825 1.00 39.31 251 LEU B O 1
ATOM 5711 N N . SER B 1 256 ? 176.580 206.033 167.204 1.00 39.89 252 SER B N 1
ATOM 5712 C CA . SER B 1 256 ? 177.709 205.269 167.724 1.00 39.89 252 SER B CA 1
ATOM 5713 C C . SER B 1 256 ? 177.632 205.110 169.235 1.00 39.89 252 SER B C 1
ATOM 5714 O O . SER B 1 256 ? 178.046 204.076 169.772 1.00 39.89 252 SER B O 1
ATOM 5717 N N . ASN B 1 257 ? 177.113 206.119 169.937 1.00 40.61 253 ASN B N 1
ATOM 5718 C CA . ASN B 1 257 ? 176.983 206.029 171.385 1.00 40.61 253 ASN B CA 1
ATOM 5719 C C . ASN B 1 257 ? 175.933 205.012 171.812 1.00 40.61 253 ASN B C 1
ATOM 5720 O O . ASN B 1 257 ? 175.911 204.622 172.983 1.00 40.61 253 ASN B O 1
ATOM 5725 N N . LEU B 1 258 ? 175.070 204.576 170.897 1.00 38.59 254 LEU B N 1
ATOM 5726 C CA . LEU B 1 258 ? 174.053 203.566 171.185 1.00 38.59 254 LEU B CA 1
ATOM 5727 C C . LEU B 1 258 ? 174.501 202.176 170.755 1.00 38.59 254 LEU B C 1
ATOM 5728 O O . LEU B 1 258 ? 173.680 201.345 170.364 1.00 38.59 254 LEU B O 1
ATOM 5733 N N . TYR B 1 259 ? 175.803 201.902 170.807 1.00 37.92 255 TYR B N 1
ATOM 5734 C CA . TYR B 1 259 ? 176.341 200.584 170.498 1.00 37.92 255 TYR B CA 1
ATOM 5735 C C . TYR B 1 259 ? 176.655 199.776 171.747 1.00 37.92 255 TYR B C 1
ATOM 5736 O O . TYR B 1 259 ? 176.198 198.637 171.880 1.00 37.92 255 TYR B O 1
ATOM 5745 N N . ASP B 1 260 ? 177.428 200.342 172.673 1.00 38.84 256 ASP B N 1
ATOM 5746 C CA . ASP B 1 260 ? 177.754 199.681 173.929 1.00 38.84 256 ASP B CA 1
ATOM 5747 C C . ASP B 1 260 ? 177.168 200.405 175.134 1.00 38.84 256 ASP B C 1
ATOM 5748 O O . ASP B 1 260 ? 177.619 200.176 176.262 1.00 38.84 256 ASP B O 1
ATOM 5753 N N . ALA B 1 261 ? 176.187 201.276 174.925 1.00 38.12 257 ALA B N 1
ATOM 5754 C CA . ALA B 1 261 ? 175.597 202.008 176.033 1.00 38.12 257 ALA B CA 1
ATOM 5755 C C . ALA B 1 261 ? 174.851 201.050 176.957 1.00 38.12 257 ALA B C 1
ATOM 5756 O O . ALA B 1 261 ? 174.215 200.099 176.485 1.00 38.12 257 ALA B O 1
ATOM 5758 N N . PRO B 1 262 ? 174.919 201.256 178.271 1.00 36.70 258 PRO B N 1
ATOM 5759 C CA . PRO B 1 262 ? 174.183 200.382 179.191 1.00 36.70 258 PRO B CA 1
ATOM 5760 C C . PRO B 1 262 ? 172.682 200.479 178.965 1.00 36.70 258 PRO B C 1
ATOM 5761 O O . PRO B 1 262 ? 172.145 201.551 178.680 1.00 36.70 258 PRO B O 1
ATOM 5765 N N . ILE B 1 263 ? 172.007 199.342 179.097 1.00 34.83 259 ILE B N 1
ATOM 5766 C CA . ILE B 1 263 ? 170.556 199.262 178.988 1.00 34.83 259 ILE B CA 1
ATOM 5767 C C . ILE B 1 263 ? 170.034 198.601 180.254 1.00 34.83 259 ILE B C 1
ATOM 5768 O O . ILE B 1 263 ? 170.474 197.501 180.613 1.00 34.83 259 ILE B O 1
ATOM 5773 N N . ASP B 1 264 ? 169.105 199.275 180.936 1.00 35.70 260 ASP B N 1
ATOM 5774 C CA . ASP B 1 264 ? 168.539 198.717 182.159 1.00 35.70 260 ASP B CA 1
ATOM 5775 C C . ASP B 1 264 ? 167.755 197.444 181.873 1.00 35.70 260 ASP B C 1
ATOM 5776 O O . ASP B 1 264 ? 167.873 196.455 182.605 1.00 35.70 260 ASP B O 1
ATOM 5781 N N . ASP B 1 265 ? 166.955 197.447 180.811 1.00 33.50 261 ASP B N 1
ATOM 5782 C CA . ASP B 1 265 ? 166.161 196.284 180.445 1.00 33.50 261 ASP B CA 1
ATOM 5783 C C . ASP B 1 265 ? 165.705 196.433 179.003 1.00 33.50 261 ASP B C 1
ATOM 5784 O O . ASP B 1 265 ? 165.618 197.542 178.470 1.00 33.50 261 ASP B O 1
ATOM 5789 N N . TYR B 1 266 ? 165.411 195.294 178.378 1.00 32.43 262 TYR B N 1
ATOM 5790 C CA . TYR B 1 266 ? 164.849 195.264 177.031 1.00 32.43 262 TYR B CA 1
ATOM 5791 C C . TYR B 1 266 ? 163.340 195.080 177.160 1.00 32.43 262 TYR B C 1
ATOM 5792 O O . TYR B 1 266 ? 162.806 193.976 177.074 1.00 32.43 262 TYR B O 1
ATOM 5801 N N . ILE B 1 267 ? 162.651 196.194 177.381 1.00 34.09 263 ILE B N 1
ATOM 5802 C CA . ILE B 1 267 ? 161.201 196.219 177.516 1.00 34.09 263 ILE B CA 1
ATOM 5803 C C . ILE B 1 267 ? 160.629 196.978 176.330 1.00 34.09 263 ILE B C 1
ATOM 5804 O O . ILE B 1 267 ? 161.036 198.113 176.056 1.00 34.09 263 ILE B O 1
ATOM 5809 N N . GLU B 1 268 ? 159.689 196.354 175.627 1.00 37.03 264 GLU B N 1
ATOM 5810 C CA . GLU B 1 268 ? 159.032 197.019 174.512 1.00 37.03 264 GLU B CA 1
ATOM 5811 C C . GLU B 1 268 ? 158.056 198.065 175.033 1.00 37.03 264 GLU B C 1
ATOM 5812 O O . GLU B 1 268 ? 157.209 197.774 175.883 1.00 37.03 264 GLU B O 1
ATOM 5818 N N . LYS B 1 269 ? 158.181 199.291 174.528 1.00 36.10 265 LYS B N 1
ATOM 5819 C CA . LYS B 1 269 ? 157.314 200.375 174.943 1.00 36.10 265 LYS B CA 1
ATOM 5820 C C . LYS B 1 269 ? 156.675 201.038 173.730 1.00 36.10 265 LYS B C 1
ATOM 5821 O O . LYS B 1 269 ? 157.331 201.192 172.694 1.00 36.10 265 LYS B O 1
ATOM 5827 N N . PRO B 1 270 ? 155.405 201.428 173.819 1.00 37.80 266 PRO B N 1
ATOM 5828 C CA . PRO B 1 270 ? 154.777 202.139 172.699 1.00 37.80 266 PRO B CA 1
ATOM 5829 C C . PRO B 1 270 ? 155.483 203.457 172.420 1.00 37.80 266 PRO B C 1
ATOM 5830 O O . PRO B 1 270 ? 155.891 204.173 173.337 1.00 37.80 266 PRO B O 1
ATOM 5834 N N . LEU B 1 271 ? 155.622 203.773 171.137 1.00 38.23 267 LEU B N 1
ATOM 5835 C CA . LEU B 1 271 ? 156.296 204.997 170.704 1.00 38.23 267 LEU B CA 1
ATOM 5836 C C . LEU B 1 271 ? 155.314 206.157 170.589 1.00 38.23 267 LEU B C 1
ATOM 5837 O O . LEU B 1 271 ? 155.224 206.829 169.562 1.00 38.23 267 LEU B O 1
ATOM 5842 N N . ASP B 1 272 ? 154.563 206.397 171.661 1.00 40.80 268 ASP B N 1
ATOM 5843 C CA . ASP B 1 272 ? 153.515 207.416 171.681 1.00 40.80 268 ASP B CA 1
ATOM 5844 C C . ASP B 1 272 ? 153.983 208.571 172.559 1.00 40.80 268 ASP B C 1
ATOM 5845 O O . ASP B 1 272 ? 153.751 208.590 173.768 1.00 40.80 268 ASP B O 1
ATOM 5850 N N . GLY B 1 273 ? 154.651 209.541 171.944 1.00 39.80 269 GLY B N 1
ATOM 5851 C CA . GLY B 1 273 ? 154.984 210.763 172.645 1.00 39.80 269 GLY B CA 1
ATOM 5852 C C . GLY B 1 273 ? 156.462 211.052 172.793 1.00 39.80 269 GLY B C 1
ATOM 5853 O O . GLY B 1 273 ? 156.848 211.914 173.587 1.00 39.80 269 GLY B O 1
ATOM 5854 N N . LEU B 1 274 ? 157.302 210.348 172.041 1.00 39.46 270 LEU B N 1
ATOM 5855 C CA . LEU B 1 274 ? 158.731 210.623 172.027 1.00 39.46 270 LEU B CA 1
ATOM 5856 C C . LEU B 1 274 ? 159.201 210.733 170.586 1.00 39.46 270 LEU B C 1
ATOM 5857 O O . LEU B 1 274 ? 158.816 209.929 169.733 1.00 39.46 270 LEU B O 1
ATOM 5862 N N . GLN B 1 275 ? 160.029 211.738 170.322 1.00 40.09 271 GLN B N 1
ATOM 5863 C CA . GLN B 1 275 ? 160.463 212.059 168.974 1.00 40.09 271 GLN B CA 1
ATOM 5864 C C . GLN B 1 275 ? 161.973 212.230 168.953 1.00 40.09 271 GLN B C 1
ATOM 5865 O O . GLN B 1 275 ? 162.578 212.682 169.928 1.00 40.09 271 GLN B O 1
ATOM 5871 N N . GLY B 1 276 ? 162.574 211.862 167.827 1.00 39.60 272 GLY B N 1
ATOM 5872 C CA . GLY B 1 276 ? 164.000 212.021 167.648 1.00 39.60 272 GLY B CA 1
ATOM 5873 C C . GLY B 1 276 ? 164.813 210.871 168.199 1.00 39.60 272 GLY B C 1
ATOM 5874 O O . GLY B 1 276 ? 164.339 209.730 168.243 1.00 39.60 272 GLY B O 1
ATOM 5875 N N . ARG B 1 277 ? 166.032 211.182 168.652 1.00 40.37 273 ARG B N 1
ATOM 5876 C CA . ARG B 1 277 ? 166.998 210.152 169.019 1.00 40.37 273 ARG B CA 1
ATOM 5877 C C . ARG B 1 277 ? 166.399 209.135 169.977 1.00 40.37 273 ARG B C 1
ATOM 5878 O O . ARG B 1 277 ? 166.442 207.925 169.715 1.00 40.37 273 ARG B O 1
ATOM 5886 N N . GLU B 1 278 ? 165.786 209.612 171.064 1.00 40.25 274 GLU B N 1
ATOM 5887 C CA . GLU B 1 278 ? 165.191 208.707 172.040 1.00 40.25 274 GLU B CA 1
ATOM 5888 C C . GLU B 1 278 ? 164.240 207.729 171.369 1.00 40.25 274 GLU B C 1
ATOM 5889 O O . GLU B 1 278 ? 164.381 206.509 171.530 1.00 40.25 274 GLU B O 1
ATOM 5895 N N . ARG B 1 279 ? 163.303 208.244 170.565 1.00 37.43 275 ARG B N 1
ATOM 5896 C CA . ARG B 1 279 ? 162.383 207.365 169.853 1.00 37.43 275 ARG B CA 1
ATOM 5897 C C . ARG B 1 279 ? 163.145 206.304 169.079 1.00 37.43 275 ARG B C 1
ATOM 5898 O O . ARG B 1 279 ? 162.894 205.102 169.249 1.00 37.43 275 ARG B O 1
ATOM 5906 N N . LEU B 1 280 ? 164.133 206.728 168.285 1.00 36.38 276 LEU B N 1
ATOM 5907 C CA . LEU B 1 280 ? 164.930 205.773 167.528 1.00 36.38 276 LEU B CA 1
ATOM 5908 C C . LEU B 1 280 ? 165.474 204.690 168.441 1.00 36.38 276 LEU B C 1
ATOM 5909 O O . LEU B 1 280 ? 165.276 203.494 168.184 1.00 36.38 276 LEU B O 1
ATOM 5914 N N . GLU B 1 281 ? 166.093 205.092 169.554 1.00 36.68 277 GLU B N 1
ATOM 5915 C CA . GLU B 1 281 ? 166.650 204.108 170.471 1.00 36.68 277 GLU B CA 1
ATOM 5916 C C . GLU B 1 281 ? 165.577 203.132 170.925 1.00 36.68 277 GLU B C 1
ATOM 5917 O O . GLU B 1 281 ? 165.750 201.911 170.804 1.00 36.68 277 GLU B O 1
ATOM 5923 N N . GLN B 1 282 ? 164.428 203.652 171.366 1.00 35.95 278 GLN B N 1
ATOM 5924 C CA . GLN B 1 282 ? 163.369 202.764 171.824 1.00 35.95 278 GLN B CA 1
ATOM 5925 C C . GLN B 1 282 ? 162.923 201.837 170.709 1.00 35.95 278 GLN B C 1
ATOM 5926 O O . GLN B 1 282 ? 162.698 200.643 170.951 1.00 35.95 278 GLN B O 1
ATOM 5932 N N . HIS B 1 283 ? 162.847 202.353 169.478 1.00 34.46 279 HIS B N 1
ATOM 5933 C CA . HIS B 1 283 ? 162.457 201.510 168.358 1.00 34.46 279 HIS B CA 1
ATOM 5934 C C . HIS B 1 283 ? 163.373 200.302 168.258 1.00 34.46 279 HIS B C 1
ATOM 5935 O O . HIS B 1 283 ? 162.900 199.165 168.131 1.00 34.46 279 HIS B O 1
ATOM 5942 N N . ALA B 1 284 ? 164.685 200.524 168.386 1.00 33.41 280 ALA B N 1
ATOM 5943 C CA . ALA B 1 284 ? 165.619 199.407 168.349 1.00 33.41 280 ALA B CA 1
ATOM 5944 C C . ALA B 1 284 ? 165.259 198.373 169.404 1.00 33.41 280 ALA B C 1
ATOM 5945 O O . ALA B 1 284 ? 165.131 197.181 169.096 1.00 33.41 280 ALA B O 1
ATOM 5947 N N . ILE B 1 285 ? 165.014 198.823 170.638 1.00 32.63 281 ILE B N 1
ATOM 5948 C CA . ILE B 1 285 ? 164.603 197.889 171.677 1.00 32.63 281 ILE B CA 1
ATOM 5949 C C . ILE B 1 285 ? 163.313 197.197 171.275 1.00 32.63 281 ILE B C 1
ATOM 5950 O O . ILE B 1 285 ? 163.219 195.964 171.333 1.00 32.63 281 ILE B O 1
ATOM 5955 N N . ASN B 1 286 ? 162.329 197.960 170.791 1.00 33.86 282 ASN B N 1
ATOM 5956 C CA . ASN B 1 286 ? 161.054 197.358 170.427 1.00 33.86 282 ASN B CA 1
ATOM 5957 C C . ASN B 1 286 ? 161.215 196.374 169.281 1.00 33.86 282 ASN B C 1
ATOM 5958 O O . ASN B 1 286 ? 160.359 195.504 169.088 1.00 33.86 282 ASN B O 1
ATOM 5963 N N . LYS B 1 287 ? 162.300 196.489 168.516 1.00 33.21 283 LYS B N 1
ATOM 5964 C CA . LYS B 1 287 ? 162.582 195.458 167.531 1.00 33.21 283 LYS B CA 1
ATOM 5965 C C . LYS B 1 287 ? 163.399 194.329 168.134 1.00 33.21 283 LYS B C 1
ATOM 5966 O O . LYS B 1 287 ? 163.087 193.155 167.901 1.00 33.21 283 LYS B O 1
ATOM 5972 N N . THR B 1 288 ? 164.403 194.662 168.952 1.00 31.29 284 THR B N 1
ATOM 5973 C CA . THR B 1 288 ? 165.246 193.626 169.535 1.00 31.29 284 THR B CA 1
ATOM 5974 C C . THR B 1 288 ? 164.412 192.645 170.344 1.00 31.29 284 THR B C 1
ATOM 5975 O O . THR B 1 288 ? 164.508 191.427 170.143 1.00 31.29 284 THR B O 1
ATOM 5979 N N . VAL B 1 289 ? 163.534 193.164 171.206 1.00 31.18 285 VAL B N 1
ATOM 5980 C CA . VAL B 1 289 ? 162.625 192.311 171.961 1.00 31.18 285 VAL B CA 1
ATOM 5981 C C . VAL B 1 289 ? 161.831 191.420 171.021 1.00 31.18 285 VAL B C 1
ATOM 5982 O O . VAL B 1 289 ? 161.730 190.207 171.245 1.00 31.18 285 VAL B O 1
ATOM 5986 N N . ASN B 1 290 ? 161.296 191.986 169.938 1.00 30.29 286 ASN B N 1
ATOM 5987 C CA . ASN B 1 290 ? 160.563 191.168 168.982 1.00 30.29 286 ASN B CA 1
ATOM 5988 C C . ASN B 1 290 ? 161.463 190.099 168.379 1.00 30.29 286 ASN B C 1
ATOM 5989 O O . ASN B 1 290 ? 161.067 188.932 168.286 1.00 30.29 286 ASN B O 1
ATOM 5994 N N . ARG B 1 291 ? 162.691 190.471 168.012 1.00 29.79 287 ARG B N 1
ATOM 5995 C CA . ARG B 1 291 ? 163.625 189.489 167.482 1.00 29.79 287 ARG B CA 1
ATOM 5996 C C . ARG B 1 291 ? 163.975 188.430 168.514 1.00 29.79 287 ARG B C 1
ATOM 5997 O O . ARG B 1 291 ? 164.369 187.322 168.137 1.00 29.79 287 ARG B O 1
ATOM 6005 N N . VAL B 1 292 ? 163.835 188.741 169.804 1.00 29.37 288 VAL B N 1
ATOM 6006 C CA . VAL B 1 292 ? 164.034 187.725 170.828 1.00 29.37 288 VAL B CA 1
ATOM 6007 C C . VAL B 1 292 ? 162.759 186.931 171.080 1.00 29.37 288 VAL B C 1
ATOM 6008 O O . VAL B 1 292 ? 162.833 185.766 171.491 1.00 29.37 288 VAL B O 1
ATOM 6012 N N . HIS B 1 293 ? 161.587 187.508 170.809 1.00 28.74 289 HIS B N 1
ATOM 6013 C CA . HIS B 1 293 ? 160.348 186.785 171.057 1.00 28.74 289 HIS B CA 1
ATOM 6014 C C . HIS B 1 293 ? 160.125 185.655 170.065 1.00 28.74 289 HIS B C 1
ATOM 6015 O O . HIS B 1 293 ? 159.629 184.595 170.456 1.00 28.74 289 HIS B O 1
ATOM 6022 N N . GLN B 1 294 ? 160.479 185.857 168.797 1.00 28.47 290 GLN B N 1
ATOM 6023 C CA . GLN B 1 294 ? 160.402 184.775 167.824 1.00 28.47 290 GLN B CA 1
ATOM 6024 C C . GLN B 1 294 ? 161.468 183.719 168.092 1.00 28.47 290 GLN B C 1
ATOM 6025 O O . GLN B 1 294 ? 161.162 182.523 168.159 1.00 28.47 290 GLN B O 1
ATOM 6031 N N . ALA B 1 295 ? 162.715 184.157 168.292 1.00 28.55 291 ALA B N 1
ATOM 6032 C CA . ALA B 1 295 ? 163.824 183.228 168.486 1.00 28.55 291 ALA B CA 1
ATOM 6033 C C . ALA B 1 295 ? 163.565 182.280 169.646 1.00 28.55 291 ALA B C 1
ATOM 6034 O O . ALA B 1 295 ? 163.875 181.086 169.566 1.00 28.55 291 ALA B O 1
ATOM 6036 N N . MET B 1 296 ? 163.002 182.793 170.739 1.00 29.25 292 MET B N 1
ATOM 6037 C CA . MET B 1 296 ? 162.616 181.911 171.832 1.00 29.25 292 MET B CA 1
ATOM 6038 C C . MET B 1 296 ? 161.427 181.043 171.444 1.00 29.25 292 MET B C 1
ATOM 6039 O O . MET B 1 296 ? 161.462 179.822 171.637 1.00 29.25 292 MET B O 1
ATOM 6044 N N . GLU B 1 297 ? 160.388 181.651 170.863 1.00 29.40 293 GLU B N 1
ATOM 6045 C CA . GLU B 1 297 ? 159.206 180.889 170.477 1.00 29.40 293 GLU B CA 1
ATOM 6046 C C . GLU B 1 297 ? 159.580 179.746 169.549 1.00 29.40 293 GLU B C 1
ATOM 6047 O O . GLU B 1 297 ? 159.232 178.586 169.805 1.00 29.40 293 GLU B O 1
ATOM 6053 N N . ALA B 1 298 ? 160.344 180.053 168.498 1.00 28.60 294 ALA B N 1
ATOM 6054 C CA . ALA B 1 298 ? 160.843 179.019 167.602 1.00 28.60 294 ALA B CA 1
ATOM 6055 C C . ALA B 1 298 ? 161.512 177.899 168.382 1.00 28.60 294 ALA B C 1
ATOM 6056 O O . ALA B 1 298 ? 161.205 176.718 168.171 1.00 28.60 294 ALA B O 1
ATOM 6058 N N . PHE B 1 299 ? 162.389 178.256 169.323 1.00 29.32 295 PHE B N 1
ATOM 6059 C CA . PHE B 1 299 ? 163.047 177.248 170.145 1.00 29.32 295 PHE B CA 1
ATOM 6060 C C . PHE B 1 299 ? 162.017 176.336 170.796 1.00 29.32 295 PHE B C 1
ATOM 6061 O O . PHE B 1 299 ? 162.046 175.113 170.606 1.00 29.32 295 PHE B O 1
ATOM 6069 N N . ILE B 1 300 ? 161.037 176.929 171.485 1.00 29.92 296 ILE B N 1
ATOM 6070 C CA . ILE B 1 300 ? 160.041 176.132 172.192 1.00 29.92 296 ILE B CA 1
ATOM 6071 C C . ILE B 1 300 ? 159.282 175.252 171.212 1.00 29.92 296 ILE B C 1
ATOM 6072 O O . ILE B 1 300 ? 158.885 174.128 171.539 1.00 29.92 296 ILE B O 1
ATOM 6077 N N . HIS B 1 301 ? 159.078 175.742 169.988 1.00 29.81 297 HIS B N 1
ATOM 6078 C CA . HIS B 1 301 ? 158.423 174.913 168.987 1.00 29.81 297 HIS B CA 1
ATOM 6079 C C . HIS B 1 301 ? 159.362 173.838 168.463 1.00 29.81 297 HIS B C 1
ATOM 6080 O O . HIS B 1 301 ? 158.978 172.666 168.368 1.00 29.81 297 HIS B O 1
ATOM 6087 N N . ASN B 1 302 ? 160.609 174.206 168.158 1.00 30.42 298 ASN B N 1
ATOM 6088 C CA . ASN B 1 302 ? 161.507 173.246 167.530 1.00 30.42 298 ASN B CA 1
ATOM 6089 C C . ASN B 1 302 ? 161.766 172.052 168.435 1.00 30.42 298 ASN B C 1
ATOM 6090 O O . ASN B 1 302 ? 161.675 170.905 167.983 1.00 30.42 298 ASN B O 1
ATOM 6095 N N . MET B 1 303 ? 162.041 172.296 169.715 1.00 31.85 299 MET B N 1
ATOM 6096 C CA . MET B 1 303 ? 162.241 171.203 170.654 1.00 31.85 299 MET B CA 1
ATOM 6097 C C . MET B 1 303 ? 160.973 170.397 170.885 1.00 31.85 299 MET B C 1
ATOM 6098 O O . MET B 1 303 ? 161.061 169.238 171.303 1.00 31.85 299 MET B O 1
ATOM 6103 N N . ASN B 1 304 ? 159.803 170.974 170.627 1.00 32.19 300 ASN B N 1
ATOM 6104 C CA . ASN B 1 304 ? 158.562 170.221 170.690 1.00 32.19 300 ASN B CA 1
ATOM 6105 C C . ASN B 1 304 ? 158.242 169.525 169.377 1.00 32.19 300 ASN B C 1
ATOM 6106 O O . ASN B 1 304 ? 157.345 168.677 169.341 1.00 32.19 300 ASN B O 1
ATOM 6111 N N . THR B 1 305 ? 158.964 169.848 168.306 1.00 32.42 301 THR B N 1
ATOM 6112 C CA . THR B 1 305 ? 158.752 169.215 167.012 1.00 32.42 301 THR B CA 1
ATOM 6113 C C . THR B 1 305 ? 159.821 168.186 166.679 1.00 32.42 301 THR B C 1
ATOM 6114 O O . THR B 1 305 ? 159.488 167.047 166.337 1.00 32.42 301 THR B O 1
ATOM 6118 N N . ILE B 1 306 ? 161.101 168.549 166.794 1.00 33.66 302 ILE B N 1
ATOM 6119 C CA . ILE B 1 306 ? 162.174 167.588 166.565 1.00 33.66 302 ILE B CA 1
ATOM 6120 C C . ILE B 1 306 ? 162.199 166.490 167.614 1.00 33.66 302 ILE B C 1
ATOM 6121 O O . ILE B 1 306 ? 162.991 165.549 167.495 1.00 33.66 302 ILE B O 1
ATOM 6126 N N . HIS B 1 307 ? 161.368 166.597 168.651 1.00 35.91 303 HIS B N 1
ATOM 6127 C CA . HIS B 1 307 ? 161.115 165.487 169.559 1.00 35.91 303 HIS B CA 1
ATOM 6128 C C . HIS B 1 307 ? 159.886 164.689 169.147 1.00 35.91 303 HIS B C 1
ATOM 6129 O O . HIS B 1 307 ? 159.868 163.462 169.295 1.00 35.91 303 HIS B O 1
ATOM 6136 N N . SER B 1 308 ? 158.852 165.364 168.634 1.00 34.46 304 SER B N 1
ATOM 6137 C CA . SER B 1 308 ? 157.671 164.650 168.161 1.00 34.46 304 SER B CA 1
ATOM 6138 C C . SER B 1 308 ? 158.007 163.752 166.981 1.00 34.46 304 SER B C 1
ATOM 6139 O O . SER B 1 308 ? 157.326 162.747 166.750 1.00 34.46 304 SER B O 1
ATOM 6142 N N . ARG B 1 309 ? 159.045 164.096 166.227 1.00 34.25 305 ARG B N 1
ATOM 6143 C CA . ARG B 1 309 ? 159.556 163.262 165.150 1.00 34.25 305 ARG B CA 1
ATOM 6144 C C . ARG B 1 309 ? 161.003 162.911 165.468 1.00 34.25 305 ARG B C 1
ATOM 6145 O O . ARG B 1 309 ? 161.802 163.793 165.798 1.00 34.25 305 ARG B O 1
ATOM 6153 N N . GLY B 1 310 ? 161.329 161.627 165.408 1.00 34.45 306 GLY B N 1
ATOM 6154 C CA . GLY B 1 310 ? 162.703 161.220 165.600 1.00 34.45 306 GLY B CA 1
ATOM 6155 C C . GLY B 1 310 ? 163.070 159.994 164.795 1.00 34.45 306 GLY B C 1
ATOM 6156 O O . GLY B 1 310 ? 162.451 158.938 164.947 1.00 34.45 306 GLY B O 1
ATOM 6157 N N . GLY B 1 311 ? 164.084 160.117 163.943 1.00 36.49 307 GLY B N 1
ATOM 6158 C CA . GLY B 1 311 ? 164.586 158.974 163.210 1.00 36.49 307 GLY B CA 1
ATOM 6159 C C . GLY B 1 311 ? 165.591 158.231 164.058 1.00 36.49 307 GLY B C 1
ATOM 6160 O O . GLY B 1 311 ? 165.598 156.997 164.114 1.00 36.49 307 GLY B O 1
ATOM 6161 N N . ASN B 1 312 ? 166.449 158.991 164.725 1.00 36.78 308 ASN B N 1
ATOM 6162 C CA . ASN B 1 312 ? 167.340 158.464 165.743 1.00 36.78 308 ASN B CA 1
ATOM 6163 C C . ASN B 1 312 ? 166.620 158.526 167.088 1.00 36.78 308 ASN B C 1
ATOM 6164 O O . ASN B 1 312 ? 165.389 158.587 167.152 1.00 36.78 308 ASN B O 1
ATOM 6169 N N . GLN B 1 313 ? 167.377 158.478 168.182 1.00 37.13 309 GLN B N 1
ATOM 6170 C CA . GLN B 1 313 ? 166.771 158.601 169.500 1.00 37.13 309 GLN B CA 1
ATOM 6171 C C . GLN B 1 313 ? 166.043 159.934 169.631 1.00 37.13 309 GLN B C 1
ATOM 6172 O O . GLN B 1 313 ? 166.514 160.968 169.150 1.00 37.13 309 GLN B O 1
ATOM 6178 N N . VAL B 1 314 ? 164.874 159.896 170.276 1.00 37.55 310 VAL B N 1
ATOM 6179 C CA . VAL B 1 314 ? 164.067 161.099 170.428 1.00 37.55 310 VAL B CA 1
ATOM 6180 C C . VAL B 1 314 ? 164.856 162.175 171.171 1.00 37.55 310 VAL B C 1
ATOM 6181 O O . VAL B 1 314 ? 165.729 161.892 172.000 1.00 37.55 310 VAL B O 1
ATOM 6185 N N . VAL B 1 315 ? 164.537 163.431 170.862 1.00 36.55 311 VAL B N 1
ATOM 6186 C CA . VAL B 1 315 ? 165.291 164.574 171.380 1.00 36.55 311 VAL B CA 1
ATOM 6187 C C . VAL B 1 315 ? 164.688 164.927 172.736 1.00 36.55 311 VAL B C 1
ATOM 6188 O O . VAL B 1 315 ? 163.698 165.650 172.838 1.00 36.55 311 VAL B O 1
ATOM 6192 N N . PHE B 1 316 ? 165.301 164.401 173.792 1.00 37.96 312 PHE B N 1
ATOM 6193 C CA . PHE B 1 316 ? 164.949 164.763 175.160 1.00 37.96 312 PHE B CA 1
ATOM 6194 C C . PHE B 1 316 ? 165.673 166.058 175.504 1.00 37.96 312 PHE B C 1
ATOM 6195 O O . PHE B 1 316 ? 166.901 166.073 175.638 1.00 37.96 312 PHE B O 1
ATOM 6203 N N . SER B 1 317 ? 164.924 167.146 175.647 1.00 35.06 313 SER B N 1
ATOM 6204 C CA . SER B 1 317 ? 165.508 168.472 175.764 1.00 35.06 313 SER B CA 1
ATOM 6205 C C . SER B 1 317 ? 165.118 169.130 177.080 1.00 35.06 313 SER B C 1
ATOM 6206 O O . SER B 1 317 ? 164.018 168.923 177.600 1.00 35.06 313 SER B O 1
ATOM 6209 N N . SER B 1 318 ? 166.046 169.918 177.612 1.00 34.31 314 SER B N 1
ATOM 6210 C CA . SER B 1 318 ? 165.800 170.719 178.801 1.00 34.31 314 SER B CA 1
ATOM 6211 C C . SER B 1 318 ? 166.768 171.894 178.807 1.00 34.31 314 SER B C 1
ATOM 6212 O O . SER B 1 318 ? 167.853 171.830 178.227 1.00 34.31 314 SER B O 1
ATOM 6215 N N . ILE B 1 319 ? 166.356 172.976 179.462 1.00 33.41 315 ILE B N 1
ATOM 6216 C CA . ILE B 1 319 ? 167.165 174.187 179.553 1.00 33.41 315 ILE B CA 1
ATOM 6217 C C . ILE B 1 319 ? 167.105 174.710 180.979 1.00 33.41 315 ILE B C 1
ATOM 6218 O O . ILE B 1 319 ? 166.104 174.524 181.678 1.00 33.41 315 ILE B O 1
ATOM 6223 N N . ASN B 1 320 ? 168.180 175.363 181.412 1.00 33.36 316 ASN B N 1
ATOM 6224 C CA . ASN B 1 320 ? 168.269 175.934 182.749 1.00 33.36 316 ASN B CA 1
ATOM 6225 C C . ASN B 1 320 ? 168.503 177.433 182.646 1.00 33.36 316 ASN B C 1
ATOM 6226 O O . ASN B 1 320 ? 169.364 177.881 181.882 1.00 33.36 316 ASN B O 1
ATOM 6231 N N . TYR B 1 321 ? 167.739 178.202 183.417 1.00 31.97 317 TYR B N 1
ATOM 6232 C CA . TYR B 1 321 ? 167.853 179.653 183.407 1.00 31.97 317 TYR B CA 1
ATOM 6233 C C . TYR B 1 321 ? 167.333 180.196 184.729 1.00 31.97 317 TYR B C 1
ATOM 6234 O O . TYR B 1 321 ? 166.581 179.528 185.442 1.00 31.97 317 TYR B O 1
ATOM 6243 N N . GLY B 1 322 ? 167.739 181.424 185.044 1.00 31.81 318 GLY B N 1
ATOM 6244 C CA . GLY B 1 322 ? 167.230 182.087 186.226 1.00 31.81 318 GLY B CA 1
ATOM 6245 C C . GLY B 1 322 ? 168.232 182.930 186.986 1.00 31.81 318 GLY B C 1
ATOM 6246 O O . GLY B 1 322 ? 167.857 183.631 187.930 1.00 31.81 318 GLY B O 1
ATOM 6247 N N . THR B 1 323 ? 169.505 182.884 186.593 1.00 32.10 319 THR B N 1
ATOM 6248 C CA . THR B 1 323 ? 170.568 183.527 187.356 1.00 32.10 319 THR B CA 1
ATOM 6249 C C . THR B 1 323 ? 171.339 184.578 186.567 1.00 32.10 319 THR B C 1
ATOM 6250 O O . THR B 1 323 ? 172.424 184.982 187.000 1.00 32.10 319 THR B O 1
ATOM 6254 N N . ASP B 1 324 ? 170.821 185.037 185.433 1.00 33.11 320 ASP B N 1
ATOM 6255 C CA . ASP B 1 324 ? 171.488 186.062 184.631 1.00 33.11 320 ASP B CA 1
ATOM 6256 C C . ASP B 1 324 ? 170.860 187.408 184.969 1.00 33.11 320 ASP B C 1
ATOM 6257 O O . ASP B 1 324 ? 169.770 187.736 184.494 1.00 33.11 320 ASP B O 1
ATOM 6262 N N . THR B 1 325 ? 171.552 188.188 185.793 1.00 33.66 321 THR B N 1
ATOM 6263 C CA . THR B 1 325 ? 171.072 189.505 186.211 1.00 33.66 321 THR B CA 1
ATOM 6264 C C . THR B 1 325 ? 171.583 190.608 185.288 1.00 33.66 321 THR B C 1
ATOM 6265 O O . THR B 1 325 ? 172.142 191.613 185.724 1.00 33.66 321 THR B O 1
ATOM 6269 N N . SER B 1 326 ? 171.380 190.418 183.987 1.00 32.70 322 SER B N 1
ATOM 6270 C CA . SER B 1 326 ? 171.710 191.412 182.979 1.00 32.70 322 SER B CA 1
ATOM 6271 C C . SER B 1 326 ? 170.512 191.586 182.059 1.00 32.70 322 SER B C 1
ATOM 6272 O O . SER B 1 326 ? 169.634 190.723 181.985 1.00 32.70 322 SER B O 1
ATOM 6275 N N . ALA B 1 327 ? 170.483 192.719 181.354 1.00 32.58 323 ALA B N 1
ATOM 6276 C CA . ALA B 1 327 ? 169.326 193.045 180.527 1.00 32.58 323 ALA B CA 1
ATOM 6277 C C . ALA B 1 327 ? 169.081 191.983 179.465 1.00 32.58 323 ALA B C 1
ATOM 6278 O O . ALA B 1 327 ? 167.935 191.582 179.227 1.00 32.58 323 ALA B O 1
ATOM 6280 N N . GLU B 1 328 ? 170.147 191.506 178.823 1.00 32.66 324 GLU B N 1
ATOM 6281 C CA . GLU B 1 328 ? 169.995 190.528 177.751 1.00 32.66 324 GLU B CA 1
ATOM 6282 C C . GLU B 1 328 ? 169.516 189.183 178.288 1.00 32.66 324 GLU B C 1
ATOM 6283 O O . GLU B 1 328 ? 168.607 188.563 177.721 1.00 32.66 324 GLU B O 1
ATOM 6289 N N . GLY B 1 329 ? 170.118 188.714 179.382 1.00 31.71 325 GLY B N 1
ATOM 6290 C CA . GLY B 1 329 ? 169.682 187.458 179.970 1.00 31.71 325 GLY B CA 1
ATOM 6291 C C . GLY B 1 329 ? 168.268 187.528 180.511 1.00 31.71 325 GLY B C 1
ATOM 6292 O O . GLY B 1 329 ? 167.489 186.581 180.371 1.00 31.71 325 GLY B O 1
ATOM 6293 N N . ARG B 1 330 ? 167.920 188.651 181.143 1.00 31.63 326 ARG B N 1
ATOM 6294 C CA . ARG B 1 330 ? 166.553 188.841 181.611 1.00 31.63 326 ARG B CA 1
ATOM 6295 C C . ARG B 1 330 ? 165.573 188.846 180.448 1.00 31.63 326 ARG B C 1
ATOM 6296 O O . ARG B 1 330 ? 164.475 188.293 180.553 1.00 31.63 326 ARG B O 1
ATOM 6304 N N . CYS B 1 331 ? 165.953 189.466 179.327 1.00 32.74 327 CYS B N 1
ATOM 6305 C CA . CYS B 1 331 ? 165.101 189.449 178.142 1.00 32.74 327 CYS B CA 1
ATOM 6306 C C . CYS B 1 331 ? 164.902 188.027 177.630 1.00 32.74 327 CYS B C 1
ATOM 6307 O O . CYS B 1 331 ? 163.780 187.625 177.297 1.00 32.74 327 CYS B O 1
ATOM 6310 N N . ILE B 1 332 ? 165.987 187.251 177.567 1.00 31.37 328 ILE B N 1
ATOM 6311 C CA . ILE B 1 332 ? 165.895 185.867 177.104 1.00 31.37 328 ILE B CA 1
ATOM 6312 C C . ILE B 1 332 ? 164.951 185.070 177.996 1.00 31.37 328 ILE B C 1
ATOM 6313 O O . ILE B 1 332 ? 164.057 184.361 177.515 1.00 31.37 328 ILE B O 1
ATOM 6318 N N . MET B 1 333 ? 165.138 185.178 179.313 1.00 32.09 329 MET B N 1
ATOM 6319 C CA . MET B 1 333 ? 164.307 184.426 180.247 1.00 32.09 329 MET B CA 1
ATOM 6320 C C . MET B 1 333 ? 162.848 184.854 180.164 1.00 32.09 329 MET B C 1
ATOM 6321 O O . MET B 1 333 ? 161.943 184.009 180.184 1.00 32.09 329 MET B O 1
ATOM 6326 N N . ARG B 1 334 ? 162.598 186.162 180.079 1.00 31.85 330 ARG B N 1
ATOM 6327 C CA . ARG B 1 334 ? 161.230 186.654 180.006 1.00 31.85 330 ARG B CA 1
ATOM 6328 C C . ARG B 1 334 ? 160.538 186.164 178.744 1.00 31.85 330 ARG B C 1
ATOM 6329 O O . ARG B 1 334 ? 159.375 185.748 178.788 1.00 31.85 330 ARG B O 1
ATOM 6337 N N . GLU B 1 335 ? 161.241 186.190 177.609 1.00 32.45 331 GLU B N 1
ATOM 6338 C CA . GLU B 1 335 ? 160.639 185.707 176.372 1.00 32.45 331 GLU B CA 1
ATOM 6339 C C . GLU B 1 335 ? 160.387 184.206 176.424 1.00 32.45 331 GLU B C 1
ATOM 6340 O O . GLU B 1 335 ? 159.350 183.733 175.944 1.00 32.45 331 GLU B O 1
ATOM 6346 N N . ILE B 1 336 ? 161.311 183.439 177.011 1.00 31.62 332 ILE B N 1
ATOM 6347 C CA . ILE B 1 336 ? 161.100 181.997 177.143 1.00 31.62 332 ILE B CA 1
ATOM 6348 C C . ILE B 1 336 ? 159.856 181.718 177.977 1.00 31.62 332 ILE B C 1
ATOM 6349 O O . ILE B 1 336 ? 158.994 180.915 177.596 1.00 31.62 332 ILE B O 1
ATOM 6354 N N . LEU B 1 337 ? 159.741 182.386 179.125 1.00 31.89 333 LEU B N 1
ATOM 6355 C CA . LEU B 1 337 ? 158.598 182.160 180.003 1.00 31.89 333 LEU B CA 1
ATOM 6356 C C . LEU B 1 337 ? 157.294 182.580 179.337 1.00 31.89 333 LEU B C 1
ATOM 6357 O O . LEU B 1 337 ? 156.283 181.872 179.436 1.00 31.89 333 LEU B O 1
ATOM 6362 N N . GLN B 1 338 ? 157.295 183.726 178.652 1.00 33.09 334 GLN B N 1
ATOM 6363 C CA . GLN B 1 338 ? 156.083 184.195 177.989 1.00 33.09 334 GLN B CA 1
ATOM 6364 C C . GLN B 1 338 ? 155.656 183.239 176.882 1.00 33.09 334 GLN B C 1
ATOM 6365 O O . GLN B 1 338 ? 154.468 182.917 176.747 1.00 33.09 334 GLN B O 1
ATOM 6371 N N . SER B 1 339 ? 156.614 182.768 176.079 1.00 32.31 335 SER B N 1
ATOM 6372 C CA . SER B 1 339 ? 156.282 181.839 175.005 1.00 32.31 335 SER B CA 1
ATOM 6373 C C . SER B 1 339 ? 155.760 180.521 175.559 1.00 32.31 335 SER B C 1
ATOM 6374 O O . SER B 1 339 ? 154.821 179.937 175.006 1.00 32.31 335 SER B O 1
ATOM 6377 N N . THR B 1 340 ? 156.358 180.033 176.650 1.00 32.71 336 THR B N 1
ATOM 6378 C CA . THR B 1 340 ? 155.863 178.808 177.270 1.00 32.71 336 THR B CA 1
ATOM 6379 C C . THR B 1 340 ? 154.445 178.989 177.791 1.00 32.71 336 THR B C 1
ATOM 6380 O O . THR B 1 340 ? 153.597 178.106 177.622 1.00 32.71 336 THR B O 1
ATOM 6384 N N . TYR B 1 341 ? 154.165 180.132 178.421 1.00 34.39 337 TYR B N 1
ATOM 6385 C CA . TYR B 1 341 ? 152.822 180.379 178.932 1.00 34.39 337 TYR B CA 1
ATOM 6386 C C . TYR B 1 341 ? 151.802 180.451 177.802 1.00 34.39 337 TYR B C 1
ATOM 6387 O O . TYR B 1 341 ? 150.704 179.893 177.914 1.00 34.39 337 TYR B O 1
ATOM 6396 N N . GLN B 1 342 ? 152.145 181.133 176.705 1.00 34.69 338 GLN B N 1
ATOM 6397 C CA . GLN B 1 342 ? 151.224 181.218 175.574 1.00 34.69 338 GLN B CA 1
ATOM 6398 C C . GLN B 1 342 ? 150.937 179.840 174.994 1.00 34.69 338 GLN B C 1
ATOM 6399 O O . GLN B 1 342 ? 149.786 179.521 174.672 1.00 34.69 338 GLN B O 1
ATOM 6405 N N . GLY B 1 343 ? 151.962 179.013 174.853 1.00 34.69 339 GLY B N 1
ATOM 6406 C CA . GLY B 1 343 ? 151.802 177.648 174.396 1.00 34.69 339 GLY B CA 1
ATOM 6407 C C . GLY B 1 343 ? 152.439 177.424 173.036 1.00 34.69 339 GLY B C 1
ATOM 6408 O O . GLY B 1 343 ? 153.074 178.303 172.452 1.00 34.69 339 GLY B O 1
ATOM 6409 N N . VAL B 1 344 ? 152.251 176.203 172.543 1.00 34.62 340 VAL B N 1
ATOM 6410 C CA . VAL B 1 344 ? 152.760 175.774 171.247 1.00 34.62 340 VAL B CA 1
ATOM 6411 C C . VAL B 1 344 ? 151.583 175.366 170.375 1.00 34.62 340 VAL B C 1
ATOM 6412 O O . VAL B 1 344 ? 150.722 174.589 170.802 1.00 34.62 340 VAL B O 1
ATOM 6416 N N . GLY B 1 345 ? 151.548 175.890 169.156 1.00 34.87 341 GLY B N 1
ATOM 6417 C CA . GLY B 1 345 ? 150.435 175.590 168.272 1.00 34.87 341 GLY B CA 1
ATOM 6418 C C . GLY B 1 345 ? 149.206 176.378 168.674 1.00 34.87 341 GLY B C 1
ATOM 6419 O O . GLY B 1 345 ? 149.271 177.587 168.919 1.00 34.87 341 GLY B O 1
ATOM 6420 N N . ASN B 1 346 ? 148.066 175.693 168.744 1.00 39.70 342 ASN B N 1
ATOM 6421 C CA . ASN B 1 346 ? 146.795 176.332 169.080 1.00 39.70 342 ASN B CA 1
ATOM 6422 C C . ASN B 1 346 ? 146.630 176.443 170.597 1.00 39.70 342 ASN B C 1
ATOM 6423 O O . ASN B 1 346 ? 145.661 175.972 171.191 1.00 39.70 342 ASN B O 1
ATOM 6428 N N . GLY B 1 347 ? 147.608 177.094 171.222 1.00 39.17 343 GLY B N 1
ATOM 6429 C CA . GLY B 1 347 ? 147.604 177.278 172.659 1.00 39.17 343 GLY B CA 1
ATOM 6430 C C . GLY B 1 347 ? 147.678 175.980 173.433 1.00 39.17 343 GLY B C 1
ATOM 6431 O O . GLY B 1 347 ? 146.974 175.805 174.432 1.00 39.17 343 GLY B O 1
ATOM 6432 N N . GLU B 1 348 ? 148.524 175.061 172.984 1.00 42.07 344 GLU B N 1
ATOM 6433 C CA . GLU B 1 348 ? 148.699 173.775 173.638 1.00 42.07 344 GLU B CA 1
ATOM 6434 C C . GLU B 1 348 ? 149.957 173.786 174.497 1.00 42.07 344 GLU B C 1
ATOM 6435 O O . GLU B 1 348 ? 150.845 174.626 174.339 1.00 42.07 344 GLU B O 1
ATOM 6441 N N . THR B 1 349 ? 150.029 172.826 175.413 1.00 40.34 345 THR B N 1
ATOM 6442 C CA . THR B 1 349 ? 151.154 172.722 176.332 1.00 40.34 345 THR B CA 1
ATOM 6443 C C . THR B 1 349 ? 152.333 172.086 175.611 1.00 40.34 345 THR B C 1
ATOM 6444 O O . THR B 1 349 ? 152.207 170.997 175.042 1.00 40.34 345 THR B O 1
ATOM 6448 N N . ALA B 1 350 ? 153.472 172.769 175.630 1.00 37.09 346 ALA B N 1
ATOM 6449 C CA . ALA B 1 350 ? 154.695 172.216 175.068 1.00 37.09 346 ALA B CA 1
ATOM 6450 C C . ALA B 1 350 ? 155.176 171.080 175.957 1.00 37.09 346 ALA B C 1
ATOM 6451 O O . ALA B 1 350 ? 155.590 171.307 177.098 1.00 37.09 346 ALA B O 1
ATOM 6453 N N . ILE B 1 351 ? 155.109 169.852 175.443 1.00 37.15 347 ILE B N 1
ATOM 6454 C CA . ILE B 1 351 ? 155.626 168.708 176.187 1.00 37.15 347 ILE B CA 1
ATOM 6455 C C . ILE B 1 351 ? 157.125 168.865 176.408 1.00 37.15 347 ILE B C 1
ATOM 6456 O O . ILE B 1 351 ? 157.645 168.578 177.492 1.00 37.15 347 ILE B O 1
ATOM 6461 N N . PHE B 1 352 ? 157.832 169.338 175.396 1.00 34.92 348 PHE B N 1
ATOM 6462 C CA . PHE B 1 352 ? 159.247 169.656 175.465 1.00 34.92 348 PHE B CA 1
ATOM 6463 C C . PHE B 1 352 ? 159.470 171.045 174.889 1.00 34.92 348 PHE B C 1
ATOM 6464 O O . PHE B 1 352 ? 158.673 171.520 174.073 1.00 34.92 348 PHE B O 1
ATOM 6472 N N . PRO B 1 353 ? 160.545 171.733 175.300 1.00 34.12 349 PRO B N 1
ATOM 6473 C CA . PRO B 1 353 ? 161.590 171.322 176.248 1.00 34.12 349 PRO B CA 1
ATOM 6474 C C . PRO B 1 353 ? 161.157 171.433 177.702 1.00 34.12 349 PRO B C 1
ATOM 6475 O O . PRO B 1 353 ? 160.304 172.245 178.045 1.00 34.12 349 PRO B O 1
ATOM 6479 N N . ILE B 1 354 ? 161.733 170.619 178.579 1.00 35.28 350 ILE B N 1
ATOM 6480 C CA . ILE B 1 354 ? 161.499 170.749 180.012 1.00 35.28 350 ILE B CA 1
ATOM 6481 C C . ILE B 1 354 ? 162.305 171.938 180.515 1.00 35.28 350 ILE B C 1
ATOM 6482 O O . ILE B 1 354 ? 163.521 172.004 180.320 1.00 35.28 350 ILE B O 1
ATOM 6487 N N . GLN B 1 355 ? 161.635 172.877 181.167 1.00 34.11 351 GLN B N 1
ATOM 6488 C CA . GLN B 1 355 ? 162.283 174.091 181.636 1.00 34.11 351 GLN B CA 1
ATOM 6489 C C . GLN B 1 355 ? 162.546 173.984 183.130 1.00 34.11 351 GLN B C 1
ATOM 6490 O O . GLN B 1 355 ? 161.718 173.454 183.875 1.00 34.11 351 GLN B O 1
ATOM 6496 N N . ILE B 1 356 ? 163.711 174.461 183.555 1.00 33.80 352 ILE B N 1
ATOM 6497 C CA . ILE B 1 356 ? 164.136 174.396 184.945 1.00 33.80 352 ILE B CA 1
ATOM 6498 C C . ILE B 1 356 ? 164.509 175.800 185.392 1.00 33.80 352 ILE B C 1
ATOM 6499 O O . ILE B 1 356 ? 165.329 176.465 184.747 1.00 33.80 352 ILE B O 1
ATOM 6504 N N . TRP B 1 357 ? 163.909 176.249 186.490 1.00 32.80 353 TRP B N 1
ATOM 6505 C CA . TRP B 1 357 ? 164.236 177.539 187.080 1.00 32.80 353 TRP B CA 1
ATOM 6506 C C . TRP B 1 357 ? 165.299 177.338 188.152 1.00 32.80 353 TRP B C 1
ATOM 6507 O O . TRP B 1 357 ? 165.106 176.551 189.086 1.00 32.80 353 TRP B O 1
ATOM 6518 N N . LYS B 1 358 ? 166.416 178.045 188.019 1.00 32.37 354 LYS B N 1
ATOM 6519 C CA . LYS B 1 358 ? 167.523 177.942 188.967 1.00 32.37 354 LYS B CA 1
ATOM 6520 C C . LYS B 1 358 ? 167.278 178.925 190.103 1.00 32.37 354 LYS B C 1
ATOM 6521 O O . LYS B 1 358 ? 167.648 180.097 190.036 1.00 32.37 354 LYS B O 1
ATOM 6527 N N . LYS B 1 359 ? 166.643 178.436 191.165 1.00 33.70 355 LYS B N 1
ATOM 6528 C CA . LYS B 1 359 ? 166.360 179.256 192.334 1.00 33.70 355 LYS B CA 1
ATOM 6529 C C . LYS B 1 359 ? 167.614 179.428 193.180 1.00 33.70 355 LYS B C 1
ATOM 6530 O O . LYS B 1 359 ? 168.277 178.447 193.529 1.00 33.70 355 LYS B O 1
ATOM 6536 N N . LYS B 1 360 ? 167.932 180.675 193.519 1.00 34.03 356 LYS B N 1
ATOM 6537 C CA . LYS B 1 360 ? 169.062 180.964 194.388 1.00 34.03 356 LYS B CA 1
ATOM 6538 C C . LYS B 1 360 ? 168.793 182.261 195.136 1.00 34.03 356 LYS B C 1
ATOM 6539 O O . LYS B 1 360 ? 168.216 183.203 194.587 1.00 34.03 356 LYS B O 1
ATOM 6545 N N . ARG B 1 361 ? 169.214 182.297 196.398 1.00 35.34 357 ARG B N 1
ATOM 6546 C CA . ARG B 1 361 ? 169.034 183.468 197.243 1.00 35.34 357 ARG B CA 1
ATOM 6547 C C . ARG B 1 361 ? 170.051 184.540 196.881 1.00 35.34 357 ARG B C 1
ATOM 6548 O O . ARG B 1 361 ? 171.223 184.245 196.633 1.00 35.34 357 ARG B O 1
ATOM 6556 N N . GLY B 1 362 ? 169.592 185.788 196.855 1.00 34.67 358 GLY B N 1
ATOM 6557 C CA . GLY B 1 362 ? 170.434 186.908 196.506 1.00 34.67 358 GLY B CA 1
ATOM 6558 C C . GLY B 1 362 ? 170.459 187.259 195.036 1.00 34.67 358 GLY B C 1
ATOM 6559 O O . GLY B 1 362 ? 171.031 188.295 194.675 1.00 34.67 358 GLY B O 1
ATOM 6560 N N . VAL B 1 363 ? 169.865 186.436 194.174 1.00 33.42 359 VAL B N 1
ATOM 6561 C CA . VAL B 1 363 ? 169.838 186.728 192.746 1.00 33.42 359 VAL B CA 1
ATOM 6562 C C . VAL B 1 363 ? 168.406 186.718 192.224 1.00 33.42 359 VAL B C 1
ATOM 6563 O O . VAL B 1 363 ? 167.995 187.639 191.509 1.00 33.42 359 VAL B O 1
ATOM 6567 N N . ASN B 1 364 ? 167.629 185.689 192.575 1.00 33.52 360 ASN B N 1
ATOM 6568 C CA . ASN B 1 364 ? 166.284 185.569 192.026 1.00 33.52 360 ASN B CA 1
ATOM 6569 C C . ASN B 1 364 ? 165.224 185.061 192.994 1.00 33.52 360 ASN B C 1
ATOM 6570 O O . ASN B 1 364 ? 164.088 184.846 192.560 1.00 33.52 360 ASN B O 1
ATOM 6575 N N . TYR B 1 365 ? 165.536 184.855 194.272 1.00 34.85 361 TYR B N 1
ATOM 6576 C CA . TYR B 1 365 ? 164.558 184.281 195.191 1.00 34.85 361 TYR B CA 1
ATOM 6577 C C . TYR B 1 365 ? 163.930 185.310 196.121 1.00 34.85 361 TYR B C 1
ATOM 6578 O O . TYR B 1 365 ? 162.708 185.325 196.289 1.00 34.85 361 TYR B O 1
ATOM 6587 N N . LEU B 1 366 ? 164.737 186.162 196.738 1.00 35.24 362 LEU B N 1
ATOM 6588 C CA . LEU B 1 366 ? 164.193 187.130 197.673 1.00 35.24 362 LEU B CA 1
ATOM 6589 C C . LEU B 1 366 ? 163.578 188.314 196.929 1.00 35.24 362 LEU B C 1
ATOM 6590 O O . LEU B 1 366 ? 163.976 188.622 195.802 1.00 35.24 362 LEU B O 1
ATOM 6595 N N . PRO B 1 367 ? 162.590 188.982 197.533 1.00 34.87 363 PRO B N 1
ATOM 6596 C CA . PRO B 1 367 ? 161.957 190.125 196.854 1.00 34.87 363 PRO B CA 1
ATOM 6597 C C . PRO B 1 367 ? 162.918 191.249 196.509 1.00 34.87 363 PRO B C 1
ATOM 6598 O O . PRO B 1 367 ? 162.684 191.968 195.531 1.00 34.87 363 PRO B O 1
ATOM 6602 N N . GLU B 1 368 ? 163.989 191.429 197.278 1.00 36.03 364 GLU B N 1
ATOM 6603 C CA . GLU B 1 368 ? 164.974 192.460 196.975 1.00 36.03 364 GLU B CA 1
ATOM 6604 C C . GLU B 1 368 ? 165.966 192.034 195.901 1.00 36.03 364 GLU B C 1
ATOM 6605 O O . GLU B 1 368 ? 166.806 192.848 195.502 1.00 36.03 364 GLU B O 1
ATOM 6611 N N . ASP B 1 369 ? 165.895 190.793 195.429 1.00 35.40 365 ASP B N 1
ATOM 6612 C CA . ASP B 1 369 ? 166.793 190.312 194.394 1.00 35.40 365 ASP B CA 1
ATOM 6613 C C . ASP B 1 369 ? 166.379 190.854 193.027 1.00 35.40 365 ASP B C 1
ATOM 6614 O O . ASP B 1 369 ? 165.292 191.409 192.846 1.00 35.40 365 ASP B O 1
ATOM 6619 N N . ARG B 1 370 ? 167.271 190.681 192.051 1.00 33.63 366 ARG B N 1
ATOM 6620 C CA . ARG B 1 370 ? 167.059 191.268 190.732 1.00 33.63 366 ARG B CA 1
ATOM 6621 C C . ARG B 1 370 ? 165.989 190.530 189.933 1.00 33.63 366 ARG B C 1
ATOM 6622 O O . ARG B 1 370 ? 165.154 191.166 189.282 1.00 33.63 366 ARG B O 1
ATOM 6630 N N . ASN B 1 371 ? 165.992 189.196 189.967 1.00 32.53 367 ASN B N 1
ATOM 6631 C CA . ASN B 1 371 ? 165.115 188.394 189.124 1.00 32.53 367 ASN B CA 1
ATOM 6632 C C . ASN B 1 371 ? 163.957 187.768 189.894 1.00 32.53 367 ASN B C 1
ATOM 6633 O O . ASN B 1 371 ? 163.483 186.692 189.516 1.00 32.53 367 ASN B O 1
ATOM 6638 N N . TYR B 1 372 ? 163.494 188.413 190.964 1.00 33.68 368 TYR B N 1
ATOM 6639 C CA . TYR B 1 372 ? 162.345 187.896 191.701 1.00 33.68 368 TYR B CA 1
ATOM 6640 C C . TYR B 1 372 ? 161.076 187.940 190.857 1.00 33.68 368 TYR B C 1
ATOM 6641 O O . TYR B 1 372 ? 160.246 187.024 190.925 1.00 33.68 368 TYR B O 1
ATOM 6650 N N . ASP B 1 373 ? 160.904 189.002 190.066 1.00 33.70 369 ASP B N 1
ATOM 6651 C CA . ASP B 1 373 ? 159.726 189.110 189.210 1.00 33.70 369 ASP B CA 1
ATOM 6652 C C . ASP B 1 373 ? 159.688 187.987 188.182 1.00 33.70 369 ASP B C 1
ATOM 6653 O O . ASP B 1 373 ? 158.622 187.429 187.896 1.00 33.70 369 ASP B O 1
ATOM 6658 N N . LEU B 1 374 ? 160.844 187.642 187.616 1.00 33.25 370 LEU B N 1
ATOM 6659 C CA . LEU B 1 374 ? 160.898 186.523 186.685 1.00 33.25 370 LEU B CA 1
ATOM 6660 C C . LEU B 1 374 ? 160.642 185.198 187.390 1.00 33.25 370 LEU B C 1
ATOM 6661 O O . LEU B 1 374 ? 160.076 184.281 186.789 1.00 33.25 370 LEU B O 1
ATOM 6666 N N . TYR B 1 375 ? 161.028 185.081 188.663 1.00 33.95 371 TYR B N 1
ATOM 6667 C CA . TYR B 1 375 ? 160.680 183.892 189.437 1.00 33.95 371 TYR B CA 1
ATOM 6668 C C . TYR B 1 375 ? 159.172 183.778 189.628 1.00 33.95 371 TYR B C 1
ATOM 6669 O O . TYR B 1 375 ? 158.601 182.685 189.519 1.00 33.95 371 TYR B O 1
ATOM 6678 N N . LYS B 1 376 ? 158.508 184.899 189.914 1.00 34.11 372 LYS B N 1
ATOM 6679 C CA . LYS B 1 376 ? 157.054 184.882 190.038 1.00 34.11 372 LYS B CA 1
ATOM 6680 C C . LYS B 1 376 ? 156.390 184.549 188.708 1.00 34.11 372 LYS B C 1
ATOM 6681 O O . LYS B 1 376 ? 155.386 183.827 188.667 1.00 34.11 372 LYS B O 1
ATOM 6687 N N . LEU B 1 377 ? 156.934 185.070 187.607 1.00 34.08 373 LEU B N 1
ATOM 6688 C CA . LEU B 1 377 ? 156.427 184.705 186.287 1.00 34.08 373 LEU B CA 1
ATOM 6689 C C . LEU B 1 377 ? 156.613 183.216 186.021 1.00 34.08 373 LEU B C 1
ATOM 6690 O O . LEU B 1 377 ? 155.739 182.566 185.434 1.00 34.08 373 LEU B O 1
ATOM 6695 N N . ALA B 1 378 ? 157.750 182.660 186.442 1.00 34.46 374 ALA B N 1
ATOM 6696 C CA . ALA B 1 378 ? 157.985 181.228 186.294 1.00 34.46 374 ALA B CA 1
ATOM 6697 C C . ALA B 1 378 ? 156.968 180.417 187.085 1.00 34.46 374 ALA B C 1
ATOM 6698 O O . ALA B 1 378 ? 156.464 179.400 186.601 1.00 34.46 374 ALA B O 1
ATOM 6700 N N . CYS B 1 379 ? 156.660 180.848 188.309 1.00 34.95 375 CYS B N 1
ATOM 6701 C CA . CYS B 1 379 ? 155.631 180.167 189.093 1.00 34.95 375 CYS B CA 1
ATOM 6702 C C . CYS B 1 379 ? 154.268 180.262 188.416 1.00 34.95 375 CYS B C 1
ATOM 6703 O O . CYS B 1 379 ? 153.498 179.291 188.401 1.00 34.95 375 CYS B O 1
ATOM 6706 N N . LYS B 1 380 ? 153.952 181.429 187.850 1.00 36.06 376 LYS B N 1
ATOM 6707 C CA . LYS B 1 380 ? 152.696 181.595 187.125 1.00 36.06 376 LYS B CA 1
ATOM 6708 C C . LYS B 1 380 ? 152.608 180.628 185.951 1.00 36.06 376 LYS B C 1
ATOM 6709 O O . LYS B 1 380 ? 151.575 179.985 185.735 1.00 36.06 376 LYS B O 1
ATOM 6715 N N . VAL B 1 381 ? 153.691 180.512 185.182 1.00 36.29 377 VAL B N 1
ATOM 6716 C CA . VAL B 1 381 ? 153.694 179.604 184.039 1.00 36.29 377 VAL B CA 1
ATOM 6717 C C . VAL B 1 381 ? 153.624 178.154 184.505 1.00 36.29 377 VAL B C 1
ATOM 6718 O O . VAL B 1 381 ? 153.016 177.306 183.844 1.00 36.29 377 VAL B O 1
ATOM 6722 N N . THR B 1 382 ? 154.263 177.839 185.636 1.00 36.93 378 THR B N 1
ATOM 6723 C CA . THR B 1 382 ? 154.215 176.478 186.163 1.00 36.93 378 THR B CA 1
ATOM 6724 C C . THR B 1 382 ? 152.815 176.111 186.631 1.00 36.93 378 THR B C 1
ATOM 6725 O O . THR B 1 382 ? 152.441 174.934 186.610 1.00 36.93 378 THR B O 1
ATOM 6729 N N . ALA B 1 383 ? 152.035 177.102 187.064 1.00 39.72 379 ALA B N 1
ATOM 6730 C CA . ALA B 1 383 ? 150.654 176.833 187.450 1.00 39.72 379 ALA B CA 1
ATOM 6731 C C . ALA B 1 383 ? 149.864 176.222 186.300 1.00 39.72 379 ALA B C 1
ATOM 6732 O O . ALA B 1 383 ? 149.074 175.295 186.504 1.00 39.72 379 ALA B O 1
ATOM 6734 N N . ARG B 1 384 ? 150.073 176.718 185.079 1.00 40.24 380 ARG B N 1
ATOM 6735 C CA . ARG B 1 384 ? 149.291 176.296 183.921 1.00 40.24 380 ARG B CA 1
ATOM 6736 C C . ARG B 1 384 ? 149.980 175.196 183.117 1.00 40.24 380 ARG B C 1
ATOM 6737 O O . ARG B 1 384 ? 149.415 174.115 182.928 1.00 40.24 380 ARG B O 1
ATOM 6745 N N . ARG B 1 385 ? 151.194 175.452 182.641 1.00 38.74 381 ARG B N 1
ATOM 6746 C CA . ARG B 1 385 ? 151.900 174.549 181.743 1.00 38.74 381 ARG B CA 1
ATOM 6747 C C . ARG B 1 385 ? 152.815 173.567 182.463 1.00 38.74 381 ARG B C 1
ATOM 6748 O O . ARG B 1 385 ? 153.529 172.813 181.795 1.00 38.74 381 ARG B O 1
ATOM 6756 N N . PHE B 1 386 ? 152.824 173.568 183.796 1.00 40.28 382 PHE B N 1
ATOM 6757 C CA . PHE B 1 386 ? 153.659 172.682 184.608 1.00 40.28 382 PHE B CA 1
ATOM 6758 C C . PHE B 1 386 ? 155.147 172.900 184.366 1.00 40.28 382 PHE B C 1
ATOM 6759 O O . PHE B 1 386 ? 155.959 172.014 184.646 1.00 40.28 382 PHE B O 1
ATOM 6767 N N . PHE B 1 387 ? 155.523 174.061 183.842 1.00 37.21 383 PHE B N 1
ATOM 6768 C CA . PHE B 1 387 ? 156.915 174.420 183.633 1.00 37.21 383 PHE B CA 1
ATOM 6769 C C . PHE B 1 387 ? 157.102 175.889 183.969 1.00 37.21 383 PHE B C 1
ATOM 6770 O O . PHE B 1 387 ? 156.184 176.693 183.777 1.00 37.21 383 PHE B O 1
ATOM 6778 N N . PRO B 1 388 ? 158.287 176.275 184.444 1.00 34.81 384 PRO B N 1
ATOM 6779 C CA . PRO B 1 388 ? 159.471 175.444 184.688 1.00 34.81 384 PRO B CA 1
ATOM 6780 C C . PRO B 1 388 ? 159.458 174.710 186.023 1.00 34.81 384 PRO B C 1
ATOM 6781 O O . PRO B 1 388 ? 158.734 175.071 186.944 1.00 34.81 384 PRO B O 1
ATOM 6785 N N . ASN B 1 389 ? 160.257 173.653 186.134 1.00 34.91 385 ASN B N 1
ATOM 6786 C CA . ASN B 1 389 ? 160.569 173.072 187.427 1.00 34.91 385 ASN B CA 1
ATOM 6787 C C . ASN B 1 389 ? 161.626 173.923 188.123 1.00 34.91 385 ASN B C 1
ATOM 6788 O O . ASN B 1 389 ? 162.284 174.766 187.509 1.00 34.91 385 ASN B O 1
ATOM 6793 N N . PHE B 1 390 ? 161.784 173.702 189.423 1.00 33.51 386 PHE B N 1
ATOM 6794 C CA . PHE B 1 390 ? 162.608 174.565 190.256 1.00 33.51 386 PHE B CA 1
ATOM 6795 C C . PHE B 1 390 ? 163.781 173.787 190.829 1.00 33.51 386 PHE B C 1
ATOM 6796 O O . PHE B 1 390 ? 163.597 172.731 191.442 1.00 33.51 386 PHE B O 1
ATOM 6804 N N . LEU B 1 391 ? 164.982 174.316 190.621 1.00 33.53 387 LEU B N 1
ATOM 6805 C CA . LEU B 1 391 ? 166.216 173.751 191.145 1.00 33.53 387 LEU B CA 1
ATOM 6806 C C . LEU B 1 391 ? 166.770 174.690 192.205 1.00 33.53 387 LEU B C 1
ATOM 6807 O O . LEU B 1 391 ? 166.891 175.897 191.968 1.00 33.53 387 LEU B O 1
ATOM 6812 N N . ASN B 1 392 ? 167.102 174.139 193.368 1.00 34.28 388 ASN B N 1
ATOM 6813 C CA . ASN B 1 392 ? 167.516 174.930 194.524 1.00 34.28 388 ASN B CA 1
ATOM 6814 C C . ASN B 1 392 ? 169.037 175.019 194.539 1.00 34.28 388 ASN B C 1
ATOM 6815 O O . ASN B 1 392 ? 169.722 174.082 194.955 1.00 34.28 388 ASN B O 1
ATOM 6820 N N . LEU B 1 393 ? 169.566 176.157 194.085 1.00 33.79 389 LEU B N 1
ATOM 6821 C CA . LEU B 1 393 ? 171.001 176.394 194.165 1.00 33.79 389 LEU B CA 1
ATOM 6822 C C . LEU B 1 393 ? 171.457 176.724 195.579 1.00 33.79 389 LEU B C 1
ATOM 6823 O O . LEU B 1 393 ? 172.664 176.710 195.842 1.00 33.79 389 LEU B O 1
ATOM 6828 N N . ASP B 1 394 ? 170.529 177.025 196.486 1.00 35.66 390 ASP B N 1
ATOM 6829 C CA . ASP B 1 394 ? 170.859 177.321 197.872 1.00 35.66 390 ASP B CA 1
ATOM 6830 C C . ASP B 1 394 ? 170.999 176.072 198.728 1.00 35.66 390 ASP B C 1
ATOM 6831 O O . ASP B 1 394 ? 171.394 176.182 199.894 1.00 35.66 390 ASP B O 1
ATOM 6836 N N . ALA B 1 395 ? 170.673 174.901 198.187 1.00 34.77 391 ALA B N 1
ATOM 6837 C CA . ALA B 1 395 ? 170.853 173.660 198.925 1.00 34.77 391 ALA B CA 1
ATOM 6838 C C . ALA B 1 395 ? 172.324 173.463 199.259 1.00 34.77 391 ALA B C 1
ATOM 6839 O O . ALA B 1 395 ? 173.203 173.773 198.450 1.00 34.77 391 ALA B O 1
ATOM 6841 N N . THR B 1 396 ? 172.586 172.954 200.461 1.00 34.37 392 THR B N 1
ATOM 6842 C CA . THR B 1 396 ? 173.942 172.812 200.979 1.00 34.37 392 THR B CA 1
ATOM 6843 C C . THR B 1 396 ? 174.826 171.999 200.043 1.00 34.37 392 THR B C 1
ATOM 6844 O O . THR B 1 396 ? 176.030 172.253 199.940 1.00 34.37 392 THR B O 1
ATOM 6848 N N . PHE B 1 397 ? 174.241 171.019 199.357 1.00 33.69 393 PHE B N 1
ATOM 6849 C CA . PHE B 1 397 ? 175.007 170.183 198.443 1.00 33.69 393 PHE B CA 1
ATOM 6850 C C . PHE B 1 397 ? 175.177 170.809 197.065 1.00 33.69 393 PHE B C 1
ATOM 6851 O O . PHE B 1 397 ? 175.950 170.285 196.255 1.00 33.69 393 PHE B O 1
ATOM 6859 N N . ASN B 1 398 ? 174.483 171.912 196.778 1.00 33.43 394 ASN B N 1
ATOM 6860 C CA . ASN B 1 398 ? 174.578 172.592 195.492 1.00 33.43 394 ASN B CA 1
ATOM 6861 C C . ASN B 1 398 ? 175.265 173.949 195.598 1.00 33.43 394 ASN B C 1
ATOM 6862 O O . ASN B 1 398 ? 174.983 174.850 194.801 1.00 33.43 394 ASN B O 1
ATOM 6867 N N . GLN B 1 399 ? 176.164 174.114 196.563 1.00 34.81 395 GLN B N 1
ATOM 6868 C CA . GLN B 1 399 ? 176.862 175.372 196.785 1.00 34.81 395 GLN B CA 1
ATOM 6869 C C . GLN B 1 399 ? 178.308 175.245 196.328 1.00 34.81 395 GLN B C 1
ATOM 6870 O O . GLN B 1 399 ? 178.983 174.263 196.654 1.00 34.81 395 GLN B O 1
ATOM 6876 N N . ASN B 1 400 ? 178.775 176.237 195.578 1.00 34.62 396 ASN B N 1
ATOM 6877 C CA . ASN B 1 400 ? 180.145 176.292 195.094 1.00 34.62 396 ASN B CA 1
ATOM 6878 C C . ASN B 1 400 ? 180.836 177.517 195.676 1.00 34.62 396 ASN B C 1
ATOM 6879 O O . ASN B 1 400 ? 180.260 178.609 195.707 1.00 34.62 396 ASN B O 1
ATOM 6884 N N . GLU B 1 401 ? 182.070 177.332 196.135 1.00 36.00 397 GLU B N 1
ATOM 6885 C CA . GLU B 1 401 ? 182.832 178.399 196.769 1.00 36.00 397 GLU B CA 1
ATOM 6886 C C . GLU B 1 401 ? 183.585 179.265 195.770 1.00 36.00 397 GLU B C 1
ATOM 6887 O O . GLU B 1 401 ? 184.222 180.242 196.176 1.00 36.00 397 GLU B O 1
ATOM 6893 N N . LYS B 1 402 ? 183.532 178.934 194.483 1.00 34.35 398 LYS B N 1
ATOM 6894 C CA . LYS B 1 402 ? 184.151 179.735 193.439 1.00 34.35 398 LYS B CA 1
ATOM 6895 C C . LYS B 1 402 ? 183.152 180.643 192.736 1.00 34.35 398 LYS B C 1
ATOM 6896 O O . LYS B 1 402 ? 183.489 181.246 191.713 1.00 34.35 398 LYS B O 1
ATOM 6902 N N . TRP B 1 403 ? 181.937 180.754 193.263 1.00 34.22 399 TRP B N 1
ATOM 6903 C CA . TRP B 1 403 ? 180.884 181.547 192.644 1.00 34.22 399 TRP B CA 1
ATOM 6904 C C . TRP B 1 403 ? 180.991 182.993 193.112 1.00 34.22 399 TRP B C 1
ATOM 6905 O O . TRP B 1 403 ? 180.824 183.280 194.302 1.00 34.22 399 TRP B O 1
ATOM 6916 N N . ARG B 1 404 ? 181.272 183.897 192.177 1.00 35.63 400 ARG B N 1
ATOM 6917 C CA . ARG B 1 404 ? 181.329 185.328 192.442 1.00 35.63 400 ARG B CA 1
ATOM 6918 C C . ARG B 1 404 ? 180.181 186.002 191.708 1.00 35.63 400 ARG B C 1
ATOM 6919 O O . ARG B 1 404 ? 179.997 185.781 190.507 1.00 35.63 400 ARG B O 1
ATOM 6927 N N . ALA B 1 405 ? 179.410 186.820 192.428 1.00 35.65 401 ALA B N 1
ATOM 6928 C CA . ALA B 1 405 ? 178.294 187.520 191.804 1.00 35.65 401 ALA B CA 1
ATOM 6929 C C . ALA B 1 405 ? 178.755 188.516 190.749 1.00 35.65 401 ALA B C 1
ATOM 6930 O O . ALA B 1 405 ? 177.984 188.841 189.840 1.00 35.65 401 ALA B O 1
ATOM 6932 N N . ASP B 1 406 ? 179.990 189.005 190.848 1.00 37.68 402 ASP B N 1
ATOM 6933 C CA . ASP B 1 406 ? 180.531 189.937 189.867 1.00 37.68 402 ASP B CA 1
ATOM 6934 C C . ASP B 1 406 ? 181.276 189.239 188.739 1.00 37.68 402 ASP B C 1
ATOM 6935 O O . ASP B 1 406 ? 181.638 189.890 187.752 1.00 37.68 402 ASP B O 1
ATOM 6940 N N . ASP B 1 407 ? 181.522 187.940 188.869 1.00 37.13 403 ASP B N 1
ATOM 6941 C CA . ASP B 1 407 ? 182.233 187.199 187.840 1.00 37.13 403 ASP B CA 1
ATOM 6942 C C . ASP B 1 407 ? 181.428 187.215 186.543 1.00 37.13 403 ASP B C 1
ATOM 6943 O O . ASP B 1 407 ? 180.226 186.915 186.565 1.00 37.13 403 ASP B O 1
ATOM 6948 N N . PRO B 1 408 ? 182.033 187.587 185.410 1.00 36.33 404 PRO B N 1
ATOM 6949 C CA . PRO B 1 408 ? 181.268 187.578 184.150 1.00 36.33 404 PRO B CA 1
ATOM 6950 C C . PRO B 1 408 ? 180.666 186.225 183.822 1.00 36.33 404 PRO B C 1
ATOM 6951 O O . PRO B 1 408 ? 179.476 186.145 183.491 1.00 36.33 404 PRO B O 1
ATOM 6955 N N . GLU B 1 409 ? 181.454 185.152 183.894 1.00 36.86 405 GLU B N 1
ATOM 6956 C CA . GLU B 1 409 ? 180.902 183.831 183.632 1.00 36.86 405 GLU B CA 1
ATOM 6957 C C . GLU B 1 409 ? 179.869 183.462 184.688 1.00 36.86 405 GLU B C 1
ATOM 6958 O O . GLU B 1 409 ? 178.665 183.471 184.411 1.00 36.86 405 GLU B O 1
ATOM 6964 N N . ARG B 1 410 ? 180.325 183.166 185.908 1.00 34.76 406 ARG B N 1
ATOM 6965 C CA . ARG B 1 410 ? 179.456 182.979 187.068 1.00 34.76 406 ARG B CA 1
ATOM 6966 C C . ARG B 1 410 ? 178.521 181.782 186.901 1.00 34.76 406 ARG B C 1
ATOM 6967 O O . ARG B 1 410 ? 177.838 181.382 187.850 1.00 34.76 406 ARG B O 1
ATOM 6975 N N . TYR B 1 411 ? 178.506 181.179 185.713 1.00 33.67 407 TYR B N 1
ATOM 6976 C CA . TYR B 1 411 ? 177.615 180.065 185.427 1.00 33.67 407 TYR B CA 1
ATOM 6977 C C . TYR B 1 411 ? 178.321 178.722 185.473 1.00 33.67 407 TYR B C 1
ATOM 6978 O O . TYR B 1 411 ? 177.656 177.694 185.639 1.00 33.67 407 TYR B O 1
ATOM 6987 N N . LYS B 1 412 ? 179.646 178.711 185.327 1.00 33.89 408 LYS B N 1
ATOM 6988 C CA . LYS B 1 412 ? 180.396 177.468 185.413 1.00 33.89 408 LYS B CA 1
ATOM 6989 C C . LYS B 1 412 ? 180.300 176.840 186.794 1.00 33.89 408 LYS B C 1
ATOM 6990 O O . LYS B 1 412 ? 180.501 175.629 186.929 1.00 33.89 408 LYS B O 1
ATOM 6996 N N . TRP B 1 413 ? 179.991 177.630 187.819 1.00 33.32 409 TRP B N 1
ATOM 6997 C CA . TRP B 1 413 ? 179.924 177.149 189.189 1.00 33.32 409 TRP B CA 1
ATOM 6998 C C . TRP B 1 413 ? 178.496 176.999 189.691 1.00 33.32 409 TRP B C 1
ATOM 6999 O O . TRP B 1 413 ? 178.290 176.784 190.889 1.00 33.32 409 TRP B O 1
ATOM 7010 N N . GLU B 1 414 ? 177.510 177.107 188.809 1.00 33.85 410 GLU B N 1
ATOM 7011 C CA . GLU B 1 414 ? 176.116 176.879 189.150 1.00 33.85 410 GLU B CA 1
ATOM 7012 C C . GLU B 1 414 ? 175.691 175.504 188.654 1.00 33.85 410 GLU B C 1
ATOM 7013 O O . GLU B 1 414 ? 176.157 175.030 187.614 1.00 33.85 410 GLU B O 1
ATOM 7019 N N . ILE B 1 415 ? 174.806 174.866 189.402 1.00 33.16 411 ILE B N 1
ATOM 7020 C CA . ILE B 1 415 ? 174.364 173.516 189.082 1.00 33.16 411 ILE B CA 1
ATOM 7021 C C . ILE B 1 415 ? 173.171 173.585 188.140 1.00 33.16 411 ILE B C 1
ATOM 7022 O O . ILE B 1 415 ? 172.302 174.454 188.268 1.00 33.16 411 ILE B O 1
ATOM 7027 N N . ALA B 1 416 ? 173.144 172.670 187.176 1.00 34.31 412 ALA B N 1
ATOM 7028 C CA . ALA B 1 416 ? 172.028 172.527 186.258 1.00 34.31 412 ALA B CA 1
ATOM 7029 C C . ALA B 1 416 ? 171.624 171.062 186.204 1.00 34.31 412 ALA B C 1
ATOM 7030 O O . ALA B 1 416 ? 172.452 170.167 186.388 1.00 34.31 412 ALA B O 1
ATOM 7032 N N . THR B 1 417 ? 170.342 170.826 185.949 1.00 35.30 413 THR B N 1
ATOM 7033 C CA . THR B 1 417 ? 169.778 169.486 185.900 1.00 35.30 413 THR B CA 1
ATOM 7034 C C . THR B 1 417 ? 169.397 169.146 184.465 1.00 35.30 413 THR B C 1
ATOM 7035 O O . THR B 1 417 ? 168.915 170.007 183.722 1.00 35.30 413 THR B O 1
ATOM 7039 N N . MET B 1 418 ? 169.610 167.884 184.075 1.00 38.23 414 MET B N 1
ATOM 7040 C CA . MET B 1 418 ? 169.318 167.431 182.711 1.00 38.23 414 MET B CA 1
ATOM 7041 C C . MET B 1 418 ? 167.837 167.307 182.430 1.00 38.23 414 MET B C 1
ATOM 7042 O O . MET B 1 418 ? 167.462 166.696 181.419 1.00 38.23 414 MET B O 1
ATOM 7047 N N . GLY B 1 419 ? 166.988 167.863 183.286 1.00 39.49 415 GLY B N 1
ATOM 7048 C CA . GLY B 1 419 ? 165.558 167.833 183.068 1.00 39.49 415 GLY B CA 1
ATOM 7049 C C . GLY B 1 419 ? 164.849 166.690 183.759 1.00 39.49 415 GLY B C 1
ATOM 7050 O O . GLY B 1 419 ? 164.022 166.929 184.644 1.00 39.49 415 GLY B O 1
ATOM 7051 N N . CYS B 1 420 ? 165.137 165.448 183.366 1.00 41.25 416 CYS B N 1
ATOM 7052 C CA . CYS B 1 420 ? 164.439 164.334 183.992 1.00 41.25 416 CYS B CA 1
ATOM 7053 C C . CYS B 1 420 ? 164.795 164.226 185.469 1.00 41.25 416 CYS B C 1
ATOM 7054 O O . CYS B 1 420 ? 163.976 164.561 186.331 1.00 41.25 416 CYS B O 1
ATOM 7057 N N . ARG B 1 421 ? 166.008 163.766 185.777 1.00 36.35 417 ARG B N 1
ATOM 7058 C CA . ARG B 1 421 ? 166.486 163.849 187.152 1.00 36.35 417 ARG B CA 1
ATOM 7059 C C . ARG B 1 421 ? 167.996 163.973 187.299 1.00 36.35 417 ARG B C 1
ATOM 7060 O O . ARG B 1 421 ? 168.466 164.049 188.435 1.00 36.35 417 ARG B O 1
ATOM 7068 N N . THR B 1 422 ? 168.772 164.009 186.220 1.00 35.24 418 THR B N 1
ATOM 7069 C CA . THR B 1 422 ? 170.210 163.798 186.334 1.00 35.24 418 THR B CA 1
ATOM 7070 C C . THR B 1 422 ? 170.903 164.996 186.972 1.00 35.24 418 THR B C 1
ATOM 7071 O O . THR B 1 422 ? 170.612 166.150 186.651 1.00 35.24 418 THR B O 1
ATOM 7075 N N . ARG B 1 423 ? 171.837 164.711 187.879 1.00 32.90 419 ARG B N 1
ATOM 7076 C CA . ARG B 1 423 ? 172.598 165.741 188.578 1.00 32.90 419 ARG B CA 1
ATOM 7077 C C . ARG B 1 423 ? 174.074 165.381 188.527 1.00 32.90 419 ARG B C 1
ATOM 7078 O O . ARG B 1 423 ? 174.486 164.366 189.095 1.00 32.90 419 ARG B O 1
ATOM 7086 N N . VAL B 1 424 ? 174.866 166.210 187.850 1.00 33.09 420 VAL B N 1
ATOM 7087 C CA . VAL B 1 424 ? 176.306 165.995 187.703 1.00 33.09 420 VAL B CA 1
ATOM 7088 C C . VAL B 1 424 ? 176.985 167.294 188.129 1.00 33.09 420 VAL B C 1
ATOM 7089 O O . VAL B 1 424 ? 177.128 168.227 187.334 1.00 33.09 420 VAL B O 1
ATOM 7093 N N . PHE B 1 425 ? 177.397 167.367 189.391 1.00 33.95 421 PHE B N 1
ATOM 7094 C CA . PHE B 1 425 ? 177.990 168.583 189.933 1.00 33.95 421 PHE B CA 1
ATOM 7095 C C . PHE B 1 425 ? 179.396 168.373 190.472 1.00 33.95 421 PHE B C 1
ATOM 7096 O O . PHE B 1 425 ? 180.319 169.093 190.077 1.00 33.95 421 PHE B O 1
ATOM 7104 N N . GLU B 1 426 ? 179.591 167.404 191.360 1.00 35.37 422 GLU B N 1
ATOM 7105 C CA . GLU B 1 426 ? 180.879 167.210 192.006 1.00 35.37 422 GLU B CA 1
ATOM 7106 C C . GLU B 1 426 ? 181.839 166.448 191.095 1.00 35.37 422 GLU B C 1
ATOM 7107 O O . GLU B 1 426 ? 181.436 165.772 190.145 1.00 35.37 422 GLU B O 1
ATOM 7113 N N . ASP B 1 427 ? 183.129 166.566 191.403 1.00 35.89 423 ASP B N 1
ATOM 7114 C CA . ASP B 1 427 ? 184.164 165.850 190.664 1.00 35.89 423 ASP B CA 1
ATOM 7115 C C . ASP B 1 427 ? 185.346 165.624 191.591 1.00 35.89 423 ASP B C 1
ATOM 7116 O O . ASP B 1 427 ? 185.893 166.584 192.142 1.00 35.89 423 ASP B O 1
ATOM 7121 N N . ARG B 1 428 ? 185.739 164.360 191.760 1.00 36.34 424 ARG B N 1
ATOM 7122 C CA . ARG B 1 428 ? 186.807 164.027 192.694 1.00 36.34 424 ARG B CA 1
ATOM 7123 C C . ARG B 1 428 ? 188.191 164.344 192.142 1.00 36.34 424 ARG B C 1
ATOM 7124 O O . ARG B 1 428 ? 189.150 164.412 192.917 1.00 36.34 424 ARG B O 1
ATOM 7132 N N . TRP B 1 429 ? 188.319 164.538 190.828 1.00 36.62 425 TRP B N 1
ATOM 7133 C CA . TRP B 1 429 ? 189.608 164.858 190.227 1.00 36.62 425 TRP B CA 1
ATOM 7134 C C . TRP B 1 429 ? 189.488 166.022 189.252 1.00 36.62 425 TRP B C 1
ATOM 7135 O O . TRP B 1 429 ? 190.243 166.100 188.276 1.00 36.62 425 TRP B O 1
ATOM 7146 N N . GLY B 1 430 ? 188.554 166.924 189.499 1.00 37.13 426 GLY B N 1
ATOM 7147 C CA . GLY B 1 430 ? 188.378 168.082 188.658 1.00 37.13 426 GLY B CA 1
ATOM 7148 C C . GLY B 1 430 ? 187.673 169.189 189.403 1.00 37.13 426 GLY B C 1
ATOM 7149 O O . GLY B 1 430 ? 187.626 169.204 190.634 1.00 37.13 426 GLY B O 1
ATOM 7150 N N . GLU B 1 431 ? 187.119 170.123 188.639 1.00 36.67 427 GLU B N 1
ATOM 7151 C CA . GLU B 1 431 ? 186.409 171.259 189.202 1.00 36.67 427 GLU B CA 1
ATOM 7152 C C . GLU B 1 431 ? 184.948 170.905 189.437 1.00 36.67 427 GLU B C 1
ATOM 7153 O O . GLU B 1 431 ? 184.356 170.108 188.706 1.00 36.67 427 GLU B O 1
ATOM 7159 N N . LYS B 1 432 ? 184.367 171.507 190.472 1.00 34.00 428 LYS B N 1
ATOM 7160 C CA . LYS B 1 432 ? 182.955 171.303 190.780 1.00 34.00 428 LYS B CA 1
ATOM 7161 C C . LYS B 1 432 ? 182.136 172.124 189.794 1.00 34.00 428 LYS B C 1
ATOM 7162 O O . LYS B 1 432 ? 181.873 173.307 190.015 1.00 34.00 428 LYS B O 1
ATOM 7168 N N . THR B 1 433 ? 181.731 171.489 188.698 1.00 33.86 429 THR B N 1
ATOM 7169 C CA . THR B 1 433 ? 181.030 172.176 187.624 1.00 33.86 429 THR B CA 1
ATOM 7170 C C . THR B 1 433 ? 180.185 171.166 186.865 1.00 33.86 429 THR B C 1
ATOM 7171 O O . THR B 1 433 ? 180.584 170.011 186.705 1.00 33.86 429 THR B O 1
ATOM 7175 N N . SER B 1 434 ? 179.014 171.604 186.416 1.00 33.46 430 SER B N 1
ATOM 7176 C CA . SER B 1 434 ? 178.151 170.781 185.582 1.00 33.46 430 SER B CA 1
ATOM 7177 C C . SER B 1 434 ? 178.374 171.013 184.095 1.00 33.46 430 SER B C 1
ATOM 7178 O O . SER B 1 434 ? 177.825 170.269 183.280 1.00 33.46 430 SER B O 1
ATOM 7181 N N . ILE B 1 435 ? 179.180 172.002 183.726 1.00 34.11 431 ILE B N 1
ATOM 7182 C CA . ILE B 1 435 ? 179.329 172.395 182.330 1.00 34.11 431 ILE B CA 1
ATOM 7183 C C . ILE B 1 435 ? 180.164 171.358 181.592 1.00 34.11 431 ILE B C 1
ATOM 7184 O O . ILE B 1 435 ? 181.217 170.928 182.079 1.00 34.11 431 ILE B O 1
ATOM 7189 N N . ALA B 1 436 ? 179.684 170.949 180.415 1.00 33.64 432 ALA B N 1
ATOM 7190 C CA . ALA B 1 436 ? 180.418 170.089 179.490 1.00 33.64 432 ALA B CA 1
ATOM 7191 C C . ALA B 1 436 ? 180.702 168.708 180.072 1.00 33.64 432 ALA B C 1
ATOM 7192 O O . ALA B 1 436 ? 181.703 168.078 179.726 1.00 33.64 432 ALA B O 1
ATOM 7194 N N . ARG B 1 437 ? 179.830 168.220 180.949 1.00 33.59 433 ARG B N 1
ATOM 7195 C CA . ARG B 1 437 ? 179.982 166.879 181.496 1.00 33.59 433 ARG B CA 1
ATOM 7196 C C . ARG B 1 437 ? 178.619 166.368 181.933 1.00 33.59 433 ARG B C 1
ATOM 7197 O O . ARG B 1 437 ? 177.672 167.138 182.105 1.00 33.59 433 ARG B O 1
ATOM 7205 N N . GLY B 1 438 ? 178.534 165.059 182.105 1.00 32.84 434 GLY B N 1
ATOM 7206 C CA . GLY B 1 438 ? 177.277 164.449 182.470 1.00 32.84 434 GLY B CA 1
ATOM 7207 C C . GLY B 1 438 ? 177.440 162.990 182.824 1.00 32.84 434 GLY B C 1
ATOM 7208 O O . GLY B 1 438 ? 178.553 162.499 183.008 1.00 32.84 434 GLY B O 1
ATOM 7209 N N . ASN B 1 439 ? 176.305 162.304 182.910 1.00 32.68 435 ASN B N 1
ATOM 7210 C CA . ASN B 1 439 ? 176.278 160.904 183.306 1.00 32.68 435 ASN B CA 1
ATOM 7211 C C . ASN B 1 439 ? 176.812 160.010 182.194 1.00 32.68 435 ASN B C 1
ATOM 7212 O O . ASN B 1 439 ? 176.642 160.300 181.007 1.00 32.68 435 ASN B O 1
ATOM 7217 N N . LEU B 1 440 ? 177.471 158.919 182.588 1.00 31.91 436 LEU B N 1
ATOM 7218 C CA . LEU B 1 440 ? 177.947 157.914 181.643 1.00 31.91 436 LEU B CA 1
ATOM 7219 C C . LEU B 1 440 ? 176.938 156.784 181.473 1.00 31.91 436 LEU B C 1
ATOM 7220 O O . LEU B 1 440 ? 176.509 156.493 180.352 1.00 31.91 436 LEU B O 1
ATOM 7225 N N . SER B 1 441 ? 176.552 156.145 182.574 1.00 32.56 437 SER B N 1
ATOM 7226 C CA . SER B 1 441 ? 175.512 155.125 182.589 1.00 32.56 437 SER B CA 1
ATOM 7227 C C . SER B 1 441 ? 175.078 154.923 184.031 1.00 32.56 437 SER B C 1
ATOM 7228 O O . SER B 1 441 ? 175.778 155.320 184.966 1.00 32.56 437 SER B O 1
ATOM 7231 N N . PHE B 1 442 ? 173.913 154.303 184.203 1.00 34.53 438 PHE B N 1
ATOM 7232 C CA . PHE B 1 442 ? 173.415 154.014 185.537 1.00 34.53 438 PHE B CA 1
ATOM 7233 C C . PHE B 1 442 ? 172.557 152.758 185.499 1.00 34.53 438 PHE B C 1
ATOM 7234 O O . PHE B 1 442 ? 172.019 152.378 184.457 1.00 34.53 438 PHE B O 1
ATOM 7242 N N . SER B 1 443 ? 172.438 152.117 186.660 1.00 35.37 439 SER B N 1
ATOM 7243 C CA . SER B 1 443 ? 171.684 150.882 186.804 1.00 35.37 439 SER B CA 1
ATOM 7244 C C . SER B 1 443 ? 170.969 150.885 188.146 1.00 35.37 439 SER B C 1
ATOM 7245 O O . SER B 1 443 ? 171.519 151.346 189.149 1.00 35.37 439 SER B O 1
ATOM 7248 N N . THR B 1 444 ? 169.749 150.364 188.156 1.00 35.64 440 THR B N 1
ATOM 7249 C CA . THR B 1 444 ? 168.876 150.400 189.318 1.00 35.64 440 THR B CA 1
ATOM 7250 C C . THR B 1 444 ? 168.906 149.069 190.062 1.00 35.64 440 THR B C 1
ATOM 7251 O O . THR B 1 444 ? 169.127 148.006 189.477 1.00 35.64 440 THR B O 1
ATOM 7255 N N . ILE B 1 445 ? 168.661 149.145 191.368 1.00 36.60 441 ILE B N 1
ATOM 7256 C CA . ILE B 1 445 ? 168.709 148.001 192.269 1.00 36.60 441 ILE B CA 1
ATOM 7257 C C . ILE B 1 445 ? 167.311 147.738 192.807 1.00 36.60 441 ILE B C 1
ATOM 7258 O O . ILE B 1 445 ? 166.610 148.668 193.222 1.00 36.60 441 ILE B O 1
ATOM 7263 N N . ASN B 1 446 ? 166.905 146.467 192.798 1.00 37.69 442 ASN B N 1
ATOM 7264 C CA . ASN B 1 446 ? 165.594 146.065 193.306 1.00 37.69 442 ASN B CA 1
ATOM 7265 C C . ASN B 1 446 ? 165.729 145.692 194.779 1.00 37.69 442 ASN B C 1
ATOM 7266 O O . ASN B 1 446 ? 165.923 144.533 195.151 1.00 37.69 442 ASN B O 1
ATOM 7271 N N . ILE B 1 447 ? 165.625 146.712 195.634 1.00 38.60 443 ILE B N 1
ATOM 7272 C CA . ILE B 1 447 ? 165.683 146.487 197.076 1.00 38.60 443 ILE B CA 1
ATOM 7273 C C . ILE B 1 447 ? 164.449 145.738 197.558 1.00 38.60 443 ILE B C 1
ATOM 7274 O O . ILE B 1 447 ? 164.480 145.083 198.608 1.00 38.60 443 ILE B O 1
ATOM 7279 N N . VAL B 1 448 ? 163.350 145.815 196.805 1.00 39.26 444 VAL B N 1
ATOM 7280 C CA . VAL B 1 448 ? 162.109 145.167 197.221 1.00 39.26 444 VAL B CA 1
ATOM 7281 C C . VAL B 1 448 ? 162.274 143.655 197.251 1.00 39.26 444 VAL B C 1
ATOM 7282 O O . VAL B 1 448 ? 161.816 142.986 198.185 1.00 39.26 444 VAL B O 1
ATOM 7286 N N . LYS B 1 449 ? 162.908 143.087 196.222 1.00 40.12 445 LYS B N 1
ATOM 7287 C CA . LYS B 1 449 ? 163.113 141.643 196.197 1.00 40.12 445 LYS B CA 1
ATOM 7288 C C . LYS B 1 449 ? 164.064 141.203 197.303 1.00 40.12 445 LYS B C 1
ATOM 7289 O O . LYS B 1 449 ? 163.843 140.169 197.944 1.00 40.12 445 LYS B O 1
ATOM 7295 N N . LEU B 1 450 ? 165.123 141.980 197.544 1.00 39.08 446 LEU B N 1
ATOM 7296 C CA . LEU B 1 450 ? 166.043 141.661 198.630 1.00 39.08 446 LEU B CA 1
ATOM 7297 C C . LEU B 1 450 ? 165.332 141.674 199.976 1.00 39.08 446 LEU B C 1
ATOM 7298 O O . LEU B 1 450 ? 165.616 140.841 200.844 1.00 39.08 446 LEU B O 1
ATOM 7303 N N . ALA B 1 451 ? 164.404 142.612 200.171 1.00 40.61 447 ALA B N 1
ATOM 7304 C CA . ALA B 1 451 ? 163.665 142.671 201.427 1.00 40.61 447 ALA B CA 1
ATOM 7305 C C . ALA B 1 451 ? 162.657 141.533 201.554 1.00 40.61 447 ALA B C 1
ATOM 7306 O O . ALA B 1 451 ? 162.545 140.921 202.622 1.00 40.61 447 ALA B O 1
ATOM 7308 N N . ILE B 1 452 ? 161.913 141.238 200.485 1.00 41.08 448 ILE B N 1
ATOM 7309 C CA . ILE B 1 452 ? 160.893 140.198 200.560 1.00 41.08 448 ILE B CA 1
ATOM 7310 C C . ILE B 1 452 ? 161.516 138.813 200.654 1.00 41.08 448 ILE B C 1
ATOM 7311 O O . ILE B 1 452 ? 160.881 137.886 201.173 1.00 41.08 448 ILE B O 1
ATOM 7316 N N . GLU B 1 453 ? 162.751 138.642 200.174 1.00 42.64 449 GLU B N 1
ATOM 7317 C CA . GLU B 1 453 ? 163.429 137.363 200.347 1.00 42.64 449 GLU B CA 1
ATOM 7318 C C . GLU B 1 453 ? 163.655 137.046 201.821 1.00 42.64 449 GLU B C 1
ATOM 7319 O O . GLU B 1 453 ? 163.734 135.871 202.198 1.00 42.64 449 GLU B O 1
ATOM 7325 N N . CYS B 1 454 ? 163.762 138.071 202.662 1.00 41.56 450 CYS B N 1
ATOM 7326 C CA . CYS B 1 454 ? 163.924 137.897 204.106 1.00 41.56 450 CYS B CA 1
ATOM 7327 C C . CYS B 1 454 ? 162.577 137.899 204.821 1.00 41.56 450 CYS B C 1
ATOM 7328 O O . CYS B 1 454 ? 162.352 138.656 205.761 1.00 41.56 450 CYS B O 1
ATOM 7331 N N . MET B 1 455 ? 161.663 137.041 204.374 1.00 44.25 451 MET B N 1
ATOM 7332 C CA . MET B 1 455 ? 160.298 137.045 204.885 1.00 44.25 451 MET B CA 1
ATOM 7333 C C . MET B 1 455 ? 160.115 136.198 206.137 1.00 44.25 451 MET B C 1
ATOM 7334 O O . MET B 1 455 ? 159.280 136.541 206.981 1.00 44.25 451 MET B O 1
ATOM 7339 N N . GLY B 1 456 ? 160.879 135.120 206.289 1.00 45.46 452 GLY B N 1
ATOM 7340 C CA . GLY B 1 456 ? 160.647 134.182 207.369 1.00 45.46 452 GLY B CA 1
ATOM 7341 C C . GLY B 1 456 ? 161.443 134.435 208.632 1.00 45.46 452 GLY B C 1
ATOM 7342 O O . GLY B 1 456 ? 161.214 133.779 209.653 1.00 45.46 452 GLY B O 1
ATOM 7343 N N . ILE B 1 457 ? 162.378 135.381 208.585 1.00 43.96 453 ILE B N 1
ATOM 7344 C CA . ILE B 1 457 ? 163.195 135.704 209.750 1.00 43.96 453 ILE B CA 1
ATOM 7345 C C . ILE B 1 457 ? 162.359 136.520 210.726 1.00 43.96 453 ILE B C 1
ATOM 7346 O O . ILE B 1 457 ? 162.181 137.729 210.547 1.00 43.96 453 ILE B O 1
ATOM 7351 N N . GLU B 1 458 ? 161.840 135.862 211.767 1.00 47.29 454 GLU B N 1
ATOM 7352 C CA . GLU B 1 458 ? 160.917 136.516 212.689 1.00 47.29 454 GLU B CA 1
ATOM 7353 C C . GLU B 1 458 ? 161.583 137.594 213.535 1.00 47.29 454 GLU B C 1
ATOM 7354 O O . GLU B 1 458 ? 160.882 138.452 214.080 1.00 47.29 454 GLU B O 1
ATOM 7360 N N . ASN B 1 459 ? 162.907 137.572 213.661 1.00 47.09 455 ASN B N 1
ATOM 7361 C CA . ASN B 1 459 ? 163.627 138.577 214.432 1.00 47.09 455 ASN B CA 1
ATOM 7362 C C . ASN B 1 459 ? 163.964 139.754 213.523 1.00 47.09 455 ASN B C 1
ATOM 7363 O O . ASN B 1 459 ? 164.580 139.572 212.467 1.00 47.09 455 ASN B O 1
ATOM 7368 N N . GLU B 1 460 ? 163.557 140.958 213.934 1.00 46.69 456 GLU B N 1
ATOM 7369 C CA . GLU B 1 460 ? 163.728 142.128 213.077 1.00 46.69 456 GLU B CA 1
ATOM 7370 C C . GLU B 1 460 ? 165.197 142.494 212.903 1.00 46.69 456 GLU B C 1
ATOM 7371 O O . GLU B 1 460 ? 165.610 142.915 211.818 1.00 46.69 456 GLU B O 1
ATOM 7377 N N . LYS B 1 461 ? 165.999 142.363 213.961 1.00 46.60 457 LYS B N 1
ATOM 7378 C CA . LYS B 1 461 ? 167.411 142.718 213.860 1.00 46.60 457 LYS B CA 1
ATOM 7379 C C . LYS B 1 461 ? 168.132 141.824 212.858 1.00 46.60 457 LYS B C 1
ATOM 7380 O O . LYS B 1 461 ? 168.877 142.307 211.996 1.00 46.60 457 LYS B O 1
ATOM 7386 N N . GLN B 1 462 ? 167.910 140.511 212.952 1.00 45.72 458 GLN B N 1
ATOM 7387 C CA . GLN B 1 462 ? 168.511 139.588 211.995 1.00 45.72 458 GLN B CA 1
ATOM 7388 C C . GLN B 1 462 ? 167.973 139.830 210.592 1.00 45.72 458 GLN B C 1
ATOM 7389 O O . GLN B 1 462 ? 168.713 139.723 209.608 1.00 45.72 458 GLN B O 1
ATOM 7395 N N . ARG B 1 463 ? 166.683 140.157 210.483 1.00 43.21 459 ARG B N 1
ATOM 7396 C CA . ARG B 1 463 ? 166.097 140.450 209.180 1.00 43.21 459 ARG B CA 1
ATOM 7397 C C . ARG B 1 463 ? 166.779 141.644 208.526 1.00 43.21 459 ARG B C 1
ATOM 7398 O O . ARG B 1 463 ? 167.124 141.601 207.340 1.00 43.21 459 ARG B O 1
ATOM 7406 N N . ILE B 1 464 ? 166.997 142.714 209.292 1.00 43.47 460 ILE B N 1
ATOM 7407 C CA . ILE B 1 464 ? 167.627 143.912 208.747 1.00 43.47 460 ILE B CA 1
ATOM 7408 C C . ILE B 1 464 ? 169.093 143.649 208.424 1.00 43.47 460 ILE B C 1
ATOM 7409 O O . ILE B 1 464 ? 169.615 144.141 207.417 1.00 43.47 460 ILE B O 1
ATOM 7414 N N . ASP B 1 465 ? 169.780 142.866 209.260 1.00 44.37 461 ASP B N 1
ATOM 7415 C CA . ASP B 1 465 ? 171.169 142.523 208.966 1.00 44.37 461 ASP B CA 1
ATOM 7416 C C . ASP B 1 465 ? 171.280 141.720 207.673 1.00 44.37 461 ASP B C 1
ATOM 7417 O O . ASP B 1 465 ? 172.167 141.975 206.847 1.00 44.37 461 ASP B O 1
ATOM 7422 N N . MET B 1 466 ? 170.382 140.750 207.477 1.00 44.46 462 MET B N 1
ATOM 7423 C CA . MET B 1 466 ? 170.371 139.980 206.237 1.00 44.46 462 MET B CA 1
ATOM 7424 C C . MET B 1 466 ? 170.048 140.866 205.040 1.00 44.46 462 MET B C 1
ATOM 7425 O O . MET B 1 466 ? 170.669 140.741 203.973 1.00 44.46 462 MET B O 1
ATOM 7430 N N . PHE B 1 467 ? 169.075 141.766 205.201 1.00 41.05 463 PHE B N 1
ATOM 7431 C CA . PHE B 1 467 ? 168.728 142.688 204.128 1.00 41.05 463 PHE B CA 1
ATOM 7432 C C . PHE B 1 467 ? 169.922 143.549 203.741 1.00 41.05 463 PHE B C 1
ATOM 7433 O O . PHE B 1 467 ? 170.174 143.776 202.553 1.00 41.05 463 PHE B O 1
ATOM 7441 N N . PHE B 1 468 ? 170.680 144.024 204.730 1.00 40.73 464 PHE B N 1
ATOM 7442 C CA . PHE B 1 468 ? 171.833 144.861 204.427 1.00 40.73 464 PHE B CA 1
ATOM 7443 C C . PHE B 1 468 ? 172.972 144.061 203.810 1.00 40.73 464 PHE B C 1
ATOM 7444 O O . PHE B 1 468 ? 173.706 144.590 202.971 1.00 40.73 464 PHE B O 1
ATOM 7452 N N . ALA B 1 469 ? 173.142 142.797 204.202 1.00 40.56 465 ALA B N 1
ATOM 7453 C CA . ALA B 1 469 ? 174.143 141.961 203.542 1.00 40.56 465 ALA B CA 1
ATOM 7454 C C . ALA B 1 469 ? 173.803 141.766 202.068 1.00 40.56 465 ALA B C 1
ATOM 7455 O O . ALA B 1 469 ? 174.671 141.884 201.189 1.00 40.56 465 ALA B O 1
ATOM 7457 N N . LYS B 1 470 ? 172.529 141.484 201.780 1.00 39.62 466 LYS B N 1
ATOM 7458 C CA . LYS B 1 470 ? 172.094 141.360 200.392 1.00 39.62 466 LYS B CA 1
ATOM 7459 C C . LYS B 1 470 ? 172.275 142.674 199.640 1.00 39.62 466 LYS B C 1
ATOM 7460 O O . LYS B 1 470 ? 172.708 142.683 198.479 1.00 39.62 466 LYS B O 1
ATOM 7466 N N . LEU B 1 471 ? 171.956 143.795 200.291 1.00 39.99 467 LEU B N 1
ATOM 7467 C CA . LEU B 1 471 ? 172.128 145.100 199.664 1.00 39.99 467 LEU B CA 1
ATOM 7468 C C . LEU B 1 471 ? 173.591 145.365 199.338 1.00 39.99 467 LEU B C 1
ATOM 7469 O O . LEU B 1 471 ? 173.906 145.896 198.271 1.00 39.99 467 LEU B O 1
ATOM 7474 N N . ASP B 1 472 ? 174.498 145.007 200.247 1.00 39.35 468 ASP B N 1
ATOM 7475 C CA . ASP B 1 472 ? 175.922 145.206 199.996 1.00 39.35 468 ASP B CA 1
ATOM 7476 C C . ASP B 1 472 ? 176.402 144.357 198.828 1.00 39.35 468 ASP B C 1
ATOM 7477 O O . ASP B 1 472 ? 177.157 144.839 197.970 1.00 39.35 468 ASP B O 1
ATOM 7482 N N . ASN B 1 473 ? 175.973 143.094 198.774 1.00 39.21 469 ASN B N 1
ATOM 7483 C CA . ASN B 1 473 ? 176.369 142.238 197.658 1.00 39.21 469 ASN B CA 1
ATOM 7484 C C . ASN B 1 473 ? 175.876 142.808 196.332 1.00 39.21 469 ASN B C 1
ATOM 7485 O O . ASN B 1 473 ? 176.634 142.902 195.355 1.00 39.21 469 ASN B O 1
ATOM 7490 N N . ILE B 1 474 ? 174.607 143.221 196.288 1.00 38.07 470 ILE B N 1
ATOM 7491 C CA . ILE B 1 474 ? 174.049 143.749 195.048 1.00 38.07 470 ILE B CA 1
ATOM 7492 C C . ILE B 1 474 ? 174.702 145.079 194.675 1.00 38.07 470 ILE B C 1
ATOM 7493 O O . ILE B 1 474 ? 174.897 145.368 193.489 1.00 38.07 470 ILE B O 1
ATOM 7498 N N . LEU B 1 475 ? 175.057 145.903 195.665 1.00 38.07 471 LEU B N 1
ATOM 7499 C CA . LEU B 1 475 ? 175.769 147.148 195.383 1.00 38.07 471 LEU B CA 1
ATOM 7500 C C . LEU B 1 475 ? 177.134 146.878 194.768 1.00 38.07 471 LEU B C 1
ATOM 7501 O O . LEU B 1 475 ? 177.552 147.576 193.835 1.00 38.07 471 LEU B O 1
ATOM 7506 N N . ASP B 1 476 ? 177.850 145.876 195.282 1.00 38.39 472 ASP B N 1
ATOM 7507 C CA . ASP B 1 476 ? 179.115 145.495 194.663 1.00 38.39 472 ASP B CA 1
ATOM 7508 C C . ASP B 1 476 ? 178.904 145.035 193.225 1.00 38.39 472 ASP B C 1
ATOM 7509 O O . ASP B 1 476 ? 179.682 145.391 192.327 1.00 38.39 472 ASP B O 1
ATOM 7514 N N . ILE B 1 477 ? 177.847 144.253 192.986 1.00 38.08 473 ILE B N 1
ATOM 7515 C CA . ILE B 1 477 ? 177.543 143.805 191.626 1.00 38.08 473 ILE B CA 1
ATOM 7516 C C . ILE B 1 477 ? 177.292 145.002 190.711 1.00 38.08 473 ILE B C 1
ATOM 7517 O O . ILE B 1 477 ? 177.787 145.060 189.577 1.00 38.08 473 ILE B O 1
ATOM 7522 N N . THR B 1 478 ? 176.508 145.971 191.190 1.00 35.89 474 THR B N 1
ATOM 7523 C CA . THR B 1 478 ? 176.170 147.136 190.378 1.00 35.89 474 THR B CA 1
ATOM 7524 C C . THR B 1 478 ? 177.402 147.979 190.077 1.00 35.89 474 THR B C 1
ATOM 7525 O O . THR B 1 478 ? 177.553 148.494 188.961 1.00 35.89 474 THR B O 1
ATOM 7529 N N . ALA B 1 479 ? 178.284 148.150 191.064 1.00 34.31 475 ALA B N 1
ATOM 7530 C CA . ALA B 1 479 ? 179.519 148.885 190.824 1.00 34.31 475 ALA B CA 1
ATOM 7531 C C . ALA B 1 479 ? 180.383 148.177 189.792 1.00 34.31 475 ALA B C 1
ATOM 7532 O O . ALA B 1 479 ? 180.989 148.824 188.927 1.00 34.31 475 ALA B O 1
ATOM 7534 N N . LYS B 1 480 ? 180.457 146.846 189.870 1.00 36.20 476 LYS B N 1
ATOM 7535 C CA . LYS B 1 480 ? 181.194 146.092 188.861 1.00 36.20 476 LYS B CA 1
ATOM 7536 C C . LYS B 1 480 ? 180.602 146.309 187.476 1.00 36.20 476 LYS B C 1
ATOM 7537 O O . LYS B 1 480 ? 181.338 146.489 186.500 1.00 36.20 476 LYS B O 1
ATOM 7543 N N . GLN B 1 481 ? 179.272 146.299 187.373 1.00 35.35 477 GLN B N 1
ATOM 7544 C CA . GLN B 1 481 ? 178.626 146.515 186.082 1.00 35.35 477 GLN B CA 1
ATOM 7545 C C . GLN B 1 481 ? 178.931 147.904 185.529 1.00 35.35 477 GLN B C 1
ATOM 7546 O O . GLN B 1 481 ? 179.224 148.059 184.334 1.00 35.35 477 GLN B O 1
ATOM 7552 N N . LEU B 1 482 ? 178.866 148.928 186.384 1.00 33.37 478 LEU B N 1
ATOM 7553 C CA . LEU B 1 482 ? 179.151 150.288 185.933 1.00 33.37 478 LEU B CA 1
ATOM 7554 C C . LEU B 1 482 ? 180.601 150.434 185.485 1.00 33.37 478 LEU B C 1
ATOM 7555 O O . LEU B 1 482 ? 180.878 151.075 184.465 1.00 33.37 478 LEU B O 1
ATOM 7560 N N . ASP B 1 483 ? 181.539 149.840 186.225 1.00 33.56 479 ASP B N 1
ATOM 7561 C CA . ASP B 1 483 ? 182.936 149.892 185.809 1.00 33.56 479 ASP B CA 1
ATOM 7562 C C . ASP B 1 483 ? 183.164 149.131 184.506 1.00 33.56 479 ASP B C 1
ATOM 7563 O O . ASP B 1 483 ? 183.967 149.565 183.672 1.00 33.56 479 ASP B O 1
ATOM 7568 N N . GLU B 1 484 ? 182.479 148.001 184.313 1.00 35.23 480 GLU B N 1
ATOM 7569 C CA . GLU B 1 484 ? 182.591 147.275 183.051 1.00 35.23 480 GLU B CA 1
ATOM 7570 C C . GLU B 1 484 ? 182.109 148.131 181.887 1.00 35.23 480 GLU B C 1
ATOM 7571 O O . GLU B 1 484 ? 182.763 148.205 180.836 1.00 35.23 480 GLU B O 1
ATOM 7577 N N . ARG B 1 485 ? 180.963 148.793 182.060 1.00 32.23 481 ARG B N 1
ATOM 7578 C CA . ARG B 1 485 ? 180.456 149.652 180.996 1.00 32.23 481 ARG B CA 1
ATOM 7579 C C . ARG B 1 485 ? 181.397 150.824 180.745 1.00 32.23 481 ARG B C 1
ATOM 7580 O O . ARG B 1 485 ? 181.573 151.253 179.600 1.00 32.23 481 ARG B O 1
ATOM 7588 N N . PHE B 1 486 ? 182.012 151.354 181.804 1.00 32.36 482 PHE B N 1
ATOM 7589 C CA . PHE B 1 486 ? 182.988 152.428 181.641 1.00 32.36 482 PHE B CA 1
ATOM 7590 C C . PHE B 1 486 ? 184.189 151.960 180.827 1.00 32.36 482 PHE B C 1
ATOM 7591 O O . PHE B 1 486 ? 184.676 152.678 179.944 1.00 32.36 482 PHE B O 1
ATOM 7599 N N . GLN B 1 487 ? 184.698 150.765 181.131 1.00 32.24 483 GLN B N 1
ATOM 7600 C CA . GLN B 1 487 ? 185.839 150.239 180.389 1.00 32.24 483 GLN B CA 1
ATOM 7601 C C . GLN B 1 487 ? 185.479 149.969 178.936 1.00 32.24 483 GLN B C 1
ATOM 7602 O O . GLN B 1 487 ? 186.336 150.081 178.053 1.00 32.24 483 GLN B O 1
ATOM 7608 N N . PHE B 1 488 ? 184.224 149.602 178.670 1.00 32.34 484 PHE B N 1
ATOM 7609 C CA . PHE B 1 488 ? 183.791 149.445 177.285 1.00 32.34 484 PHE B CA 1
ATOM 7610 C C . PHE B 1 488 ? 183.682 150.795 176.581 1.00 32.34 484 PHE B C 1
ATOM 7611 O O . PHE B 1 488 ? 184.047 150.920 175.406 1.00 32.34 484 PHE B O 1
ATOM 7619 N N . GLN B 1 489 ? 183.182 151.814 177.284 1.00 31.98 485 GLN B N 1
ATOM 7620 C CA . GLN B 1 489 ? 183.001 153.132 176.682 1.00 31.98 485 GLN B CA 1
ATOM 7621 C C . GLN B 1 489 ? 184.326 153.843 176.442 1.00 31.98 485 GLN B C 1
ATOM 7622 O O . GLN B 1 489 ? 184.414 154.692 175.548 1.00 31.98 485 GLN B O 1
ATOM 7628 N N . LYS B 1 490 ? 185.353 153.533 177.237 1.00 32.65 486 LYS B N 1
ATOM 7629 C CA . LYS B 1 490 ? 186.640 154.209 177.087 1.00 32.65 486 LYS B CA 1
ATOM 7630 C C . LYS B 1 490 ? 187.212 154.035 175.688 1.00 32.65 486 LYS B C 1
ATOM 7631 O O . LYS B 1 490 ? 187.789 154.971 175.123 1.00 32.65 486 LYS B O 1
ATOM 7637 N N . THR B 1 491 ? 187.073 152.838 175.117 1.00 34.39 487 THR B N 1
ATOM 7638 C CA . THR B 1 491 ? 187.696 152.528 173.837 1.00 34.39 487 THR B CA 1
ATOM 7639 C C . THR B 1 491 ? 187.067 153.276 172.671 1.00 34.39 487 THR B C 1
ATOM 7640 O O . THR B 1 491 ? 187.609 153.221 171.562 1.00 34.39 487 THR B O 1
ATOM 7644 N N . ALA B 1 492 ? 185.944 153.958 172.887 1.00 34.12 488 ALA B N 1
ATOM 7645 C CA . ALA B 1 492 ? 185.315 154.730 171.825 1.00 34.12 488 ALA B CA 1
ATOM 7646 C C . ALA B 1 492 ? 186.252 155.821 171.327 1.00 34.12 488 ALA B C 1
ATOM 7647 O O . ALA B 1 492 ? 186.864 156.542 172.119 1.00 34.12 488 ALA B O 1
ATOM 7649 N N . MET B 1 493 ? 186.363 155.936 170.008 1.00 36.90 489 MET B N 1
ATOM 7650 C CA . MET B 1 493 ? 187.165 156.989 169.406 1.00 36.90 489 MET B CA 1
ATOM 7651 C C . MET B 1 493 ? 186.373 158.288 169.342 1.00 36.90 489 MET B C 1
ATOM 7652 O O . MET B 1 493 ? 185.142 158.298 169.433 1.00 36.90 489 MET B O 1
ATOM 7657 N N . ALA B 1 494 ? 187.100 159.396 169.191 1.00 36.66 490 ALA B N 1
ATOM 7658 C CA . ALA B 1 494 ? 186.466 160.708 169.178 1.00 36.66 490 ALA B CA 1
ATOM 7659 C C . ALA B 1 494 ? 185.550 160.903 167.978 1.00 36.66 490 ALA B C 1
ATOM 7660 O O . ALA B 1 494 ? 184.640 161.736 168.039 1.00 36.66 490 ALA B O 1
ATOM 7662 N N . LYS B 1 495 ? 185.761 160.158 166.893 1.00 36.27 491 LYS B N 1
ATOM 7663 C CA . LYS B 1 495 ? 184.936 160.311 165.702 1.00 36.27 491 LYS B CA 1
ATOM 7664 C C . LYS B 1 495 ? 183.596 159.596 165.806 1.00 36.27 491 LYS B C 1
ATOM 7665 O O . LYS B 1 495 ? 182.753 159.773 164.921 1.00 36.27 491 LYS B O 1
ATOM 7671 N N . GLN B 1 496 ? 183.375 158.798 166.852 1.00 34.97 492 GLN B N 1
ATOM 7672 C CA . GLN B 1 496 ? 182.055 158.210 167.048 1.00 34.97 492 GLN B CA 1
ATOM 7673 C C . GLN B 1 496 ? 181.037 159.264 167.460 1.00 34.97 492 GLN B C 1
ATOM 7674 O O . GLN B 1 496 ? 179.865 159.177 167.075 1.00 34.97 492 GLN B O 1
ATOM 7680 N N . PHE B 1 497 ? 181.460 160.259 168.235 1.00 33.94 493 PHE B N 1
ATOM 7681 C CA . PHE B 1 497 ? 180.625 161.409 168.583 1.00 33.94 493 PHE B CA 1
ATOM 7682 C C . PHE B 1 497 ? 181.303 162.658 168.043 1.00 33.94 493 PHE B C 1
ATOM 7683 O O . PHE B 1 497 ? 182.196 163.218 168.705 1.00 33.94 493 PHE B O 1
ATOM 7691 N N . PRO B 1 498 ? 180.933 163.128 166.850 1.00 33.26 494 PRO B N 1
ATOM 7692 C CA . PRO B 1 498 ? 181.650 164.258 166.243 1.00 33.26 494 PRO B CA 1
ATOM 7693 C C . PRO B 1 498 ? 181.502 165.563 167.012 1.00 33.26 494 PRO B C 1
ATOM 7694 O O . PRO B 1 498 ? 182.502 166.199 167.356 1.00 33.26 494 PRO B O 1
ATOM 7698 N N . LEU B 1 499 ? 180.262 165.973 167.285 1.00 32.68 495 LEU B N 1
ATOM 7699 C CA . LEU B 1 499 ? 180.036 167.238 167.976 1.00 32.68 495 LEU B CA 1
ATOM 7700 C C . LEU B 1 499 ? 180.368 167.139 169.460 1.00 32.68 495 LEU B C 1
ATOM 7701 O O . LEU B 1 499 ? 180.943 168.071 170.032 1.00 32.68 495 LEU B O 1
ATOM 7706 N N . LEU B 1 500 ? 180.008 166.021 170.096 1.00 32.41 496 LEU B N 1
ATOM 7707 C CA . LEU B 1 500 ? 180.190 165.891 171.538 1.00 32.41 496 LEU B CA 1
ATOM 7708 C C . LEU B 1 500 ? 181.661 165.945 171.927 1.00 32.41 496 LEU B C 1
ATOM 7709 O O . LEU B 1 500 ? 182.027 166.612 172.901 1.00 32.41 496 LEU B O 1
ATOM 7714 N N . MET B 1 501 ? 182.521 165.258 171.178 1.00 32.19 497 MET B N 1
ATOM 7715 C CA . MET B 1 501 ? 183.929 165.127 171.530 1.00 32.19 497 MET B CA 1
ATOM 7716 C C . MET B 1 501 ? 184.818 166.098 170.764 1.00 32.19 497 MET B C 1
ATOM 7717 O O . MET B 1 501 ? 186.015 165.844 170.598 1.00 32.19 497 MET B O 1
ATOM 7722 N N . LYS B 1 502 ? 184.258 167.210 170.295 1.00 33.31 498 LYS B N 1
ATOM 7723 C CA . LYS B 1 502 ? 185.071 168.251 169.682 1.00 33.31 498 LYS B CA 1
ATOM 7724 C C . LYS B 1 502 ? 184.720 169.613 170.266 1.00 33.31 498 LYS B C 1
ATOM 7725 O O . LYS B 1 502 ? 185.555 170.522 170.284 1.00 33.31 498 LYS B O 1
ATOM 7731 N N . TYR B 1 503 ? 183.488 169.761 170.755 1.00 32.51 499 TYR B N 1
ATOM 7732 C CA . TYR B 1 503 ? 183.023 171.032 171.296 1.00 32.51 499 TYR B CA 1
ATOM 7733 C C . TYR B 1 503 ? 182.280 170.927 172.619 1.00 32.51 499 TYR B C 1
ATOM 7734 O O . TYR B 1 503 ? 182.211 171.932 173.337 1.00 32.51 499 TYR B O 1
ATOM 7743 N N . LEU B 1 504 ? 181.727 169.767 172.972 1.00 31.97 500 LEU B N 1
ATOM 7744 C CA . LEU B 1 504 ? 180.741 169.684 174.038 1.00 31.97 500 LEU B CA 1
ATOM 7745 C C . LEU B 1 504 ? 181.247 169.049 175.325 1.00 31.97 500 LEU B C 1
ATOM 7746 O O . LEU B 1 504 ? 180.582 169.184 176.358 1.00 31.97 500 LEU B O 1
ATOM 7751 N N . TRP B 1 505 ? 182.384 168.363 175.304 1.00 32.35 501 TRP B N 1
ATOM 7752 C CA . TRP B 1 505 ? 182.900 167.689 176.485 1.00 32.35 501 TRP B CA 1
ATOM 7753 C C . TRP B 1 505 ? 184.127 168.423 177.008 1.00 32.35 501 TRP B C 1
ATOM 7754 O O . TRP B 1 505 ? 184.871 169.045 176.244 1.00 32.35 501 TRP B O 1
ATOM 7765 N N . VAL B 1 506 ? 184.323 168.357 178.325 1.00 33.10 502 VAL B N 1
ATOM 7766 C CA . VAL B 1 506 ? 185.440 169.034 178.976 1.00 33.10 502 VAL B CA 1
ATOM 7767 C C . VAL B 1 506 ? 186.753 168.461 178.464 1.00 33.10 502 VAL B C 1
ATOM 7768 O O . VAL B 1 506 ? 187.018 167.262 178.603 1.00 33.10 502 VAL B O 1
ATOM 7772 N N . GLY B 1 507 ? 187.580 169.313 177.870 1.00 33.60 503 GLY B N 1
ATOM 7773 C CA . GLY B 1 507 ? 188.861 168.893 177.350 1.00 33.60 503 GLY B CA 1
ATOM 7774 C C . GLY B 1 507 ? 188.805 168.145 176.040 1.00 33.60 503 GLY B C 1
ATOM 7775 O O . GLY B 1 507 ? 189.831 167.604 175.612 1.00 33.60 503 GLY B O 1
ATOM 7776 N N . ALA B 1 508 ? 187.644 168.095 175.389 1.00 34.56 504 ALA B N 1
ATOM 7777 C CA . ALA B 1 508 ? 187.504 167.380 174.129 1.00 34.56 504 ALA B CA 1
ATOM 7778 C C . ALA B 1 508 ? 188.081 168.143 172.946 1.00 34.56 504 ALA B C 1
ATOM 7779 O O . ALA B 1 508 ? 188.177 167.576 171.852 1.00 34.56 504 ALA B O 1
ATOM 7781 N N . GLU B 1 509 ? 188.461 169.408 173.133 1.00 36.36 505 GLU B N 1
ATOM 7782 C CA . GLU B 1 509 ? 189.062 170.170 172.047 1.00 36.36 505 GLU B CA 1
ATOM 7783 C C . GLU B 1 509 ? 190.493 169.735 171.766 1.00 36.36 505 GLU B C 1
ATOM 7784 O O . GLU B 1 509 ? 190.960 169.856 170.628 1.00 36.36 505 GLU B O 1
ATOM 7790 N N . ASN B 1 510 ? 191.199 169.234 172.773 1.00 36.59 506 ASN B N 1
ATOM 7791 C CA . ASN B 1 510 ? 192.575 168.764 172.612 1.00 36.59 506 ASN B CA 1
ATOM 7792 C C . ASN B 1 510 ? 192.618 167.275 172.299 1.00 36.59 506 ASN B C 1
ATOM 7793 O O . ASN B 1 510 ? 193.307 166.499 172.961 1.00 36.59 506 ASN B O 1
ATOM 7798 N N . LEU B 1 511 ? 191.878 166.858 171.275 1.00 36.80 507 LEU B N 1
ATOM 7799 C CA . LEU B 1 511 ? 191.842 165.465 170.860 1.00 36.80 507 LEU B CA 1
ATOM 7800 C C . LEU B 1 511 ? 191.894 165.383 169.343 1.00 36.80 507 LEU B C 1
ATOM 7801 O O . LEU B 1 511 ? 191.370 166.250 168.640 1.00 36.80 507 LEU B O 1
ATOM 7806 N N . LYS B 1 512 ? 192.528 164.333 168.851 1.00 39.06 508 LYS B N 1
ATOM 7807 C CA . LYS B 1 512 ? 192.487 164.007 167.438 1.00 39.06 508 LYS B CA 1
ATOM 7808 C C . LYS B 1 512 ? 191.239 163.192 167.137 1.00 39.06 508 LYS B C 1
ATOM 7809 O O . LYS B 1 512 ? 190.679 162.546 168.028 1.00 39.06 508 LYS B O 1
ATOM 7815 N N . PRO B 1 513 ? 190.762 163.211 165.891 1.00 39.71 509 PRO B N 1
ATOM 7816 C CA . PRO B 1 513 ? 189.563 162.424 165.562 1.00 39.71 509 PRO B CA 1
ATOM 7817 C C . PRO B 1 513 ? 189.716 160.940 165.837 1.00 39.71 509 PRO B C 1
ATOM 7818 O O . PRO B 1 513 ? 188.727 160.290 166.192 1.00 39.71 509 PRO B O 1
ATOM 7822 N N . GLU B 1 514 ? 190.922 160.390 165.709 1.00 42.46 510 GLU B N 1
ATOM 7823 C CA . GLU B 1 514 ? 191.152 158.960 165.874 1.00 42.46 510 GLU B CA 1
ATOM 7824 C C . GLU B 1 514 ? 191.465 158.550 167.307 1.00 42.46 510 GLU B C 1
ATOM 7825 O O . GLU B 1 514 ? 191.292 157.376 167.650 1.00 42.46 510 GLU B O 1
ATOM 7831 N N . GLU B 1 515 ? 191.932 159.472 168.145 1.00 40.07 511 GLU B N 1
ATOM 7832 C CA . GLU B 1 515 ? 192.266 159.125 169.519 1.00 40.07 511 GLU B CA 1
ATOM 7833 C C . GLU B 1 515 ? 191.010 158.786 170.312 1.00 40.07 511 GLU B C 1
ATOM 7834 O O . GLU B 1 515 ? 189.912 159.264 170.017 1.00 40.07 511 GLU B O 1
ATOM 7840 N N . THR B 1 516 ? 191.181 157.945 171.330 1.00 36.99 512 THR B N 1
ATOM 7841 C CA . THR B 1 516 ? 190.073 157.520 172.170 1.00 36.99 512 THR B CA 1
ATOM 7842 C C . THR B 1 516 ? 189.730 158.608 173.187 1.00 36.99 512 THR B C 1
ATOM 7843 O O . THR B 1 516 ? 190.382 159.653 173.269 1.00 36.99 512 THR B O 1
ATOM 7847 N N . ILE B 1 517 ? 188.697 158.353 173.986 1.00 34.48 513 ILE B N 1
ATOM 7848 C CA . ILE B 1 517 ? 188.157 159.360 174.892 1.00 34.48 513 ILE B CA 1
ATOM 7849 C C . ILE B 1 517 ? 188.528 159.037 176.333 1.00 34.48 513 ILE B C 1
ATOM 7850 O O . ILE B 1 517 ? 187.830 159.441 177.269 1.00 34.48 513 ILE B O 1
ATOM 7855 N N . GLU B 1 518 ? 189.634 158.317 176.522 1.00 35.84 514 GLU B N 1
ATOM 7856 C CA . GLU B 1 518 ? 190.047 157.932 177.868 1.00 35.84 514 GLU B CA 1
ATOM 7857 C C . GLU B 1 518 ? 190.424 159.146 178.708 1.00 35.84 514 GLU B C 1
ATOM 7858 O O . GLU B 1 518 ? 190.112 159.200 179.903 1.00 35.84 514 GLU B O 1
ATOM 7864 N N . SER B 1 519 ? 191.095 160.129 178.104 1.00 34.48 515 SER B N 1
ATOM 7865 C CA . SER B 1 519 ? 191.573 161.292 178.844 1.00 34.48 515 SER B CA 1
ATOM 7866 C C . SER B 1 519 ? 190.454 162.219 179.297 1.00 34.48 515 SER B C 1
ATOM 7867 O O . SER B 1 519 ? 190.714 163.120 180.101 1.00 34.48 515 SER B O 1
ATOM 7870 N N . VAL B 1 520 ? 189.229 162.035 178.808 1.00 33.82 516 VAL B N 1
ATOM 7871 C CA . VAL B 1 520 ? 188.134 162.938 179.151 1.00 33.82 516 VAL B CA 1
ATOM 7872 C C . VAL B 1 520 ? 186.904 162.228 179.696 1.00 33.82 516 VAL B C 1
ATOM 7873 O O . VAL B 1 520 ? 186.018 162.895 180.261 1.00 33.82 516 VAL B O 1
ATOM 7877 N N . ILE B 1 521 ? 186.778 160.904 179.565 1.00 33.77 517 ILE B N 1
ATOM 7878 C CA . ILE B 1 521 ? 185.556 160.230 179.995 1.00 33.77 517 ILE B CA 1
ATOM 7879 C C . ILE B 1 521 ? 185.444 160.198 181.515 1.00 33.77 517 ILE B C 1
ATOM 7880 O O . ILE B 1 521 ? 184.336 160.123 182.060 1.00 33.77 517 ILE B O 1
ATOM 7885 N N . ASN B 1 522 ? 186.571 160.272 182.226 1.00 34.50 518 ASN B N 1
ATOM 7886 C CA . ASN B 1 522 ? 186.552 160.121 183.677 1.00 34.50 518 ASN B CA 1
ATOM 7887 C C . ASN B 1 522 ? 185.839 161.266 184.386 1.00 34.50 518 ASN B C 1
ATOM 7888 O O . ASN B 1 522 ? 185.546 161.143 185.580 1.00 34.50 518 ASN B O 1
ATOM 7893 N N . HIS B 1 523 ? 185.550 162.364 183.692 1.00 32.42 519 HIS B N 1
ATOM 7894 C CA . HIS B 1 523 ? 184.796 163.462 184.279 1.00 32.42 519 HIS B CA 1
ATOM 7895 C C . HIS B 1 523 ? 183.306 163.173 184.366 1.00 32.42 519 HIS B C 1
ATOM 7896 O O . HIS B 1 523 ? 182.570 163.974 184.951 1.00 32.42 519 HIS B O 1
ATOM 7903 N N . GLY B 1 524 ? 182.845 162.060 183.800 1.00 32.00 520 GLY B N 1
ATOM 7904 C CA . GLY B 1 524 ? 181.459 161.670 183.916 1.00 32.00 520 GLY B CA 1
ATOM 7905 C C . GLY B 1 524 ? 181.153 161.004 185.243 1.00 32.00 520 GLY B C 1
ATOM 7906 O O . GLY B 1 524 ? 182.022 160.760 186.078 1.00 32.00 520 GLY B O 1
ATOM 7907 N N . THR B 1 525 ? 179.873 160.702 185.433 1.00 32.31 521 THR B N 1
ATOM 7908 C CA . THR B 1 525 ? 179.383 160.104 186.664 1.00 32.31 521 THR B CA 1
ATOM 7909 C C . THR B 1 525 ? 178.734 158.758 186.376 1.00 32.31 521 THR B C 1
ATOM 7910 O O . THR B 1 525 ? 178.187 158.529 185.294 1.00 32.31 521 THR B O 1
ATOM 7914 N N . LEU B 1 526 ? 178.803 157.870 187.364 1.00 31.20 522 LEU B N 1
ATOM 7915 C CA . LEU B 1 526 ? 178.176 156.558 187.305 1.00 31.20 522 LEU B CA 1
ATOM 7916 C C . LEU B 1 526 ? 177.105 156.483 188.382 1.00 31.20 522 LEU B C 1
ATOM 7917 O O . LEU B 1 526 ? 177.393 156.697 189.563 1.00 31.20 522 LEU B O 1
ATOM 7922 N N . GLY B 1 527 ? 175.883 156.161 187.979 1.00 31.60 523 GLY B N 1
ATOM 7923 C CA . GLY B 1 527 ? 174.728 156.209 188.863 1.00 31.60 523 GLY B CA 1
ATOM 7924 C C . GLY B 1 527 ? 174.324 154.827 189.345 1.00 31.60 523 GLY B C 1
ATOM 7925 O O . GLY B 1 527 ? 174.320 153.866 188.573 1.00 31.60 523 GLY B O 1
ATOM 7926 N N . ILE B 1 528 ? 173.990 154.740 190.628 1.00 32.19 524 ILE B N 1
ATOM 7927 C CA . ILE B 1 528 ? 173.447 153.533 191.237 1.00 32.19 524 ILE B CA 1
ATOM 7928 C C . ILE B 1 528 ? 172.058 153.868 191.754 1.00 32.19 524 ILE B C 1
ATOM 7929 O O . ILE B 1 528 ? 171.896 154.815 192.530 1.00 32.19 524 ILE B O 1
ATOM 7934 N N . GLY B 1 529 ? 171.055 153.102 191.319 1.00 34.35 525 GLY B N 1
ATOM 7935 C CA . GLY B 1 529 ? 169.672 153.429 191.573 1.00 34.35 525 GLY B CA 1
ATOM 7936 C C . GLY B 1 529 ? 168.984 152.430 192.491 1.00 34.35 525 GLY B C 1
ATOM 7937 O O . GLY B 1 529 ? 169.545 151.398 192.873 1.00 34.35 525 GLY B O 1
ATOM 7938 N N . PHE B 1 530 ? 167.745 152.764 192.842 1.00 36.27 526 PHE B N 1
ATOM 7939 C CA . PHE B 1 530 ? 166.902 151.908 193.662 1.00 36.27 526 PHE B CA 1
ATOM 7940 C C . PHE B 1 530 ? 165.450 152.246 193.360 1.00 36.27 526 PHE B C 1
ATOM 7941 O O . PHE B 1 530 ? 165.144 153.284 192.770 1.00 36.27 526 PHE B O 1
ATOM 7949 N N . ILE B 1 531 ? 164.548 151.351 193.763 1.00 38.69 527 ILE B N 1
ATOM 7950 C CA . ILE B 1 531 ? 163.132 151.520 193.467 1.00 38.69 527 ILE B CA 1
ATOM 7951 C C . ILE B 1 531 ? 162.326 150.829 194.555 1.00 38.69 527 ILE B C 1
ATOM 7952 O O . ILE B 1 531 ? 162.774 149.848 195.153 1.00 38.69 527 ILE B O 1
ATOM 7957 N N . GLY B 1 532 ? 161.133 151.354 194.816 1.00 40.51 528 GLY B N 1
ATOM 7958 C CA . GLY B 1 532 ? 160.212 150.746 195.760 1.00 40.51 528 GLY B CA 1
ATOM 7959 C C . GLY B 1 532 ? 160.641 150.783 197.210 1.00 40.51 528 GLY B C 1
ATOM 7960 O O . GLY B 1 532 ? 160.439 149.799 197.932 1.00 40.51 528 GLY B O 1
ATOM 7961 N N . LEU B 1 533 ? 161.226 151.896 197.660 1.00 39.97 529 LEU B N 1
ATOM 7962 C CA . LEU B 1 533 ? 161.575 152.022 199.071 1.00 39.97 529 LEU B CA 1
ATOM 7963 C C . LEU B 1 533 ? 160.332 151.971 199.947 1.00 39.97 529 LEU B C 1
ATOM 7964 O O . LEU B 1 533 ? 160.336 151.339 201.009 1.00 39.97 529 LEU B O 1
ATOM 7969 N N . ALA B 1 534 ? 159.256 152.634 199.517 1.00 41.37 530 ALA B N 1
ATOM 7970 C CA . ALA B 1 534 ? 157.995 152.555 200.248 1.00 41.37 530 ALA B CA 1
ATOM 7971 C C . ALA B 1 534 ? 157.479 151.125 200.290 1.00 41.37 530 ALA B C 1
ATOM 7972 O O . ALA B 1 534 ? 156.937 150.681 201.307 1.00 41.37 530 ALA B O 1
ATOM 7974 N N . GLU B 1 535 ? 157.636 150.391 199.191 1.00 42.59 531 GLU B N 1
ATOM 7975 C CA . GLU B 1 535 ? 157.263 148.988 199.121 1.00 42.59 531 GLU B CA 1
ATOM 7976 C C . GLU B 1 535 ? 158.411 148.063 199.520 1.00 42.59 531 GLU B C 1
ATOM 7977 O O . GLU B 1 535 ? 158.361 146.862 199.234 1.00 42.59 531 GLU B O 1
ATOM 7983 N N . CYS B 1 536 ? 159.445 148.607 200.168 1.00 41.48 532 CYS B N 1
ATOM 7984 C CA . CYS B 1 536 ? 160.502 147.829 200.798 1.00 41.48 532 CYS B CA 1
ATOM 7985 C C . CYS B 1 536 ? 160.487 147.923 202.318 1.00 41.48 532 CYS B C 1
ATOM 7986 O O . CYS B 1 536 ? 160.991 147.012 202.981 1.00 41.48 532 CYS B O 1
ATOM 7989 N N . LEU B 1 537 ? 159.915 148.987 202.882 1.00 41.73 533 LEU B N 1
ATOM 7990 C CA . LEU B 1 537 ? 159.769 149.168 204.319 1.00 41.73 533 LEU B CA 1
ATOM 7991 C C . LEU B 1 537 ? 158.423 148.676 204.834 1.00 41.73 533 LEU B C 1
ATOM 7992 O O . LEU B 1 537 ? 157.876 149.264 205.772 1.00 41.73 533 LEU B O 1
ATOM 7997 N N . VAL B 1 538 ? 157.889 147.605 204.252 1.00 42.27 534 VAL B N 1
ATOM 7998 C CA . VAL B 1 538 ? 156.508 147.176 204.451 1.00 42.27 534 VAL B CA 1
ATOM 7999 C C . VAL B 1 538 ? 156.515 145.803 205.101 1.00 42.27 534 VAL B C 1
ATOM 8000 O O . VAL B 1 538 ? 157.546 145.364 205.621 1.00 42.27 534 VAL B O 1
ATOM 8004 N N . ALA B 1 539 ? 155.355 145.140 205.111 1.00 44.54 535 ALA B N 1
ATOM 8005 C CA . ALA B 1 539 ? 155.035 144.019 205.993 1.00 44.54 535 ALA B CA 1
ATOM 8006 C C . ALA B 1 539 ? 156.180 143.032 206.187 1.00 44.54 535 ALA B C 1
ATOM 8007 O O . ALA B 1 539 ? 156.246 142.363 207.224 1.00 44.54 535 ALA B O 1
ATOM 8009 N N . LEU B 1 540 ? 157.076 142.912 205.206 1.00 44.06 536 LEU B N 1
ATOM 8010 C CA . LEU B 1 540 ? 158.320 142.194 205.449 1.00 44.06 536 LEU B CA 1
ATOM 8011 C C . LEU B 1 540 ? 159.070 142.810 206.629 1.00 44.06 536 LEU B C 1
ATOM 8012 O O . LEU B 1 540 ? 159.550 142.094 207.515 1.00 44.06 536 LEU B O 1
ATOM 8017 N N . ILE B 1 541 ? 159.171 144.143 206.666 1.00 40.77 537 ILE B N 1
ATOM 8018 C CA . ILE B 1 541 ? 159.912 144.815 207.731 1.00 40.77 537 ILE B CA 1
ATOM 8019 C C . ILE B 1 541 ? 159.085 145.902 208.418 1.00 40.77 537 ILE B C 1
ATOM 8020 O O . ILE B 1 541 ? 159.644 146.820 209.027 1.00 40.77 537 ILE B O 1
ATOM 8025 N N . GLY B 1 542 ? 157.754 145.821 208.338 1.00 42.20 538 GLY B N 1
ATOM 8026 C CA . GLY B 1 542 ? 156.883 146.702 209.096 1.00 42.20 538 GLY B CA 1
ATOM 8027 C C . GLY B 1 542 ? 155.857 147.395 208.204 1.00 42.20 538 GLY B C 1
ATOM 8028 O O . GLY B 1 542 ? 155.105 146.744 207.474 1.00 42.20 538 GLY B O 1
ATOM 8029 N N . LYS B 1 543 ? 155.808 148.724 208.307 1.00 42.42 539 LYS B N 1
ATOM 8030 C CA . LYS B 1 543 ? 154.911 149.552 207.512 1.00 42.42 539 LYS B CA 1
ATOM 8031 C C . LYS B 1 543 ? 155.689 150.746 206.974 1.00 42.42 539 LYS B C 1
ATOM 8032 O O . LYS B 1 543 ? 156.702 151.153 207.546 1.00 42.42 539 LYS B O 1
ATOM 8038 N N . HIS B 1 544 ? 155.207 151.308 205.866 1.00 41.44 540 HIS B N 1
ATOM 8039 C CA . HIS B 1 544 ? 156.044 152.185 205.058 1.00 41.44 540 HIS B CA 1
ATOM 8040 C C . HIS B 1 544 ? 156.321 153.512 205.762 1.00 41.44 540 HIS B C 1
ATOM 8041 O O . HIS B 1 544 ? 155.654 153.894 206.727 1.00 41.44 540 HIS B O 1
ATOM 8048 N N . HIS B 1 545 ? 157.334 154.217 205.250 1.00 40.65 541 HIS B N 1
ATOM 8049 C CA . HIS B 1 545 ? 157.877 155.412 205.886 1.00 40.65 541 HIS B CA 1
ATOM 8050 C C . HIS B 1 545 ? 156.928 156.601 205.854 1.00 40.65 541 HIS B C 1
ATOM 8051 O O . HIS B 1 545 ? 157.199 157.601 206.525 1.00 40.65 541 HIS B O 1
ATOM 8058 N N . GLY B 1 546 ? 155.841 156.530 205.092 1.00 40.54 542 GLY B N 1
ATOM 8059 C CA . GLY B 1 546 ? 154.865 157.599 205.121 1.00 40.54 542 GLY B CA 1
ATOM 8060 C C . GLY B 1 546 ? 153.969 157.608 206.336 1.00 40.54 542 GLY B C 1
ATOM 8061 O O . GLY B 1 546 ? 153.223 158.571 206.533 1.00 40.54 542 GLY B O 1
ATOM 8062 N N . GLU B 1 547 ? 154.030 156.560 207.163 1.00 41.87 543 GLU B N 1
ATOM 8063 C CA . GLU B 1 547 ? 153.158 156.464 208.325 1.00 41.87 543 GLU B CA 1
ATOM 8064 C C . GLU B 1 547 ? 153.870 155.962 209.575 1.00 41.87 543 GLU B C 1
ATOM 8065 O O . GLU B 1 547 ? 153.194 155.522 210.514 1.00 41.87 543 GLU B O 1
ATOM 8071 N N . SER B 1 548 ? 155.199 156.006 209.627 1.00 42.22 544 SER B N 1
ATOM 8072 C CA . SER B 1 548 ? 155.909 155.530 210.804 1.00 42.22 544 SER B CA 1
ATOM 8073 C C . SER B 1 548 ? 157.251 156.242 210.900 1.00 42.22 544 SER B C 1
ATOM 8074 O O . SER B 1 548 ? 157.837 156.628 209.886 1.00 42.22 544 SER B O 1
ATOM 8077 N N . GLU B 1 549 ? 157.727 156.408 212.136 1.00 43.64 545 GLU B N 1
ATOM 8078 C CA . GLU B 1 549 ? 158.966 157.142 212.371 1.00 43.64 545 GLU B CA 1
ATOM 8079 C C . GLU B 1 549 ? 160.183 156.232 212.258 1.00 43.64 545 GLU B C 1
ATOM 8080 O O . GLU B 1 549 ? 161.154 156.562 211.566 1.00 43.64 545 GLU B O 1
ATOM 8086 N N . LYS B 1 550 ? 160.156 155.086 212.944 1.00 43.65 546 LYS B N 1
ATOM 8087 C CA . LYS B 1 550 ? 161.256 154.137 212.818 1.00 43.65 546 LYS B CA 1
ATOM 8088 C C . LYS B 1 550 ? 161.365 153.603 211.398 1.00 43.65 546 LYS B C 1
ATOM 8089 O O . LYS B 1 550 ? 162.459 153.247 210.954 1.00 43.65 546 LYS B O 1
ATOM 8095 N N . ALA B 1 551 ? 160.250 153.557 210.664 1.00 41.96 547 ALA B N 1
ATOM 8096 C CA . ALA B 1 551 ? 160.317 153.233 209.243 1.00 41.96 547 ALA B CA 1
ATOM 8097 C C . ALA B 1 551 ? 161.100 154.291 208.477 1.00 41.96 547 ALA B C 1
ATOM 8098 O O . ALA B 1 551 ? 161.900 153.966 207.590 1.00 41.96 547 ALA B O 1
ATOM 8100 N N . GLN B 1 552 ? 160.881 155.567 208.806 1.00 40.68 548 GLN B N 1
ATOM 8101 C CA . GLN B 1 552 ? 161.663 156.635 208.196 1.00 40.68 548 GLN B CA 1
ATOM 8102 C C . GLN B 1 552 ? 163.140 156.511 208.540 1.00 40.68 548 GLN B C 1
ATOM 8103 O O . GLN B 1 552 ? 163.996 156.716 207.674 1.00 40.68 548 GLN B O 1
ATOM 8109 N N . GLU B 1 553 ? 163.456 156.172 209.791 1.00 42.77 549 GLU B N 1
ATOM 8110 C CA . GLU B 1 553 ? 164.851 155.978 210.175 1.00 42.77 549 GLU B CA 1
ATOM 8111 C C . GLU B 1 553 ? 165.472 154.805 209.427 1.00 42.77 549 GLU B C 1
ATOM 8112 O O . GLU B 1 553 ? 166.635 154.870 209.012 1.00 42.77 549 GLU B O 1
ATOM 8118 N N . LEU B 1 554 ? 164.709 153.724 209.250 1.00 40.94 550 LEU B N 1
ATOM 8119 C CA . LEU B 1 554 ? 165.197 152.568 208.506 1.00 40.94 550 LEU B CA 1
ATOM 8120 C C . LEU B 1 554 ? 165.479 152.931 207.053 1.00 40.94 550 LEU B C 1
ATOM 8121 O O . LEU B 1 554 ? 166.522 152.565 206.499 1.00 40.94 550 LEU B O 1
ATOM 8126 N N . GLY B 1 555 ? 164.563 153.664 206.421 1.00 39.37 551 GLY B N 1
ATOM 8127 C CA . GLY B 1 555 ? 164.801 154.096 205.052 1.00 39.37 551 GLY B CA 1
ATOM 8128 C C . GLY B 1 555 ? 166.005 155.013 204.942 1.00 39.37 551 GLY B C 1
ATOM 8129 O O . GLY B 1 555 ? 166.815 154.895 204.014 1.00 39.37 551 GLY B O 1
ATOM 8130 N N . LEU B 1 556 ? 166.142 155.937 205.897 1.00 39.62 552 LEU B N 1
ATOM 8131 C CA . LEU B 1 556 ? 167.280 156.847 205.892 1.00 39.62 552 LEU B CA 1
ATOM 8132 C C . LEU B 1 556 ? 168.592 156.093 206.033 1.00 39.62 552 LEU B C 1
ATOM 8133 O O . LEU B 1 556 ? 169.562 156.396 205.334 1.00 39.62 552 LEU B O 1
ATOM 8138 N N . LYS B 1 557 ? 168.646 155.106 206.931 1.00 39.94 553 LYS B N 1
ATOM 8139 C CA . LYS B 1 557 ? 169.889 154.365 207.108 1.00 39.94 553 LYS B CA 1
ATOM 8140 C C . LYS B 1 557 ? 170.183 153.484 205.899 1.00 39.94 553 LYS B C 1
ATOM 8141 O O . LYS B 1 557 ? 171.349 153.294 205.537 1.00 39.94 553 LYS B O 1
ATOM 8147 N N . ILE B 1 558 ? 169.144 152.966 205.238 1.00 39.04 554 ILE B N 1
ATOM 8148 C CA . ILE B 1 558 ? 169.357 152.208 204.004 1.00 39.04 554 ILE B CA 1
ATOM 8149 C C . ILE B 1 558 ? 169.995 153.095 202.939 1.00 39.04 554 ILE B C 1
ATOM 8150 O O . ILE B 1 558 ? 171.009 152.734 202.321 1.00 39.04 554 ILE B O 1
ATOM 8155 N N . ILE B 1 559 ? 169.413 154.274 202.713 1.00 38.10 555 ILE B N 1
ATOM 8156 C CA . ILE B 1 559 ? 169.938 155.160 201.677 1.00 38.10 555 ILE B CA 1
ATOM 8157 C C . ILE B 1 559 ? 171.325 155.670 202.056 1.00 38.10 555 ILE B C 1
ATOM 8158 O O . ILE B 1 559 ? 172.194 155.846 201.194 1.00 38.10 555 ILE B O 1
ATOM 8163 N N . THR B 1 560 ? 171.560 155.912 203.348 1.00 38.12 556 THR B N 1
ATOM 8164 C CA . THR B 1 560 ? 172.877 156.351 203.794 1.00 38.12 556 THR B CA 1
ATOM 8165 C C . THR B 1 560 ? 173.921 155.264 203.581 1.00 38.12 556 THR B C 1
ATOM 8166 O O . THR B 1 560 ? 175.060 155.554 203.196 1.00 38.12 556 THR B O 1
ATOM 8170 N N . TYR B 1 561 ? 173.556 154.006 203.837 1.00 39.20 557 TYR B N 1
ATOM 8171 C CA . TYR B 1 561 ? 174.469 152.904 203.568 1.00 39.20 557 TYR B CA 1
ATOM 8172 C C . TYR B 1 561 ? 174.795 152.827 202.085 1.00 39.20 557 TYR B C 1
ATOM 8173 O O . TYR B 1 561 ? 175.952 152.621 201.701 1.00 39.20 557 TYR B O 1
ATOM 8182 N N . MET B 1 562 ? 173.780 152.999 201.234 1.00 37.57 558 MET B N 1
ATOM 8183 C CA . MET B 1 562 ? 174.031 153.001 199.795 1.00 37.57 558 MET B CA 1
ATOM 8184 C C . MET B 1 562 ? 174.958 154.144 199.396 1.00 37.57 558 MET B C 1
ATOM 8185 O O . MET B 1 562 ? 175.854 153.964 198.564 1.00 37.57 558 MET B O 1
ATOM 8190 N N . ARG B 1 563 ? 174.764 155.327 199.985 1.00 36.99 559 ARG B N 1
ATOM 8191 C CA . ARG B 1 563 ? 175.606 156.477 199.657 1.00 36.99 559 ARG B CA 1
ATOM 8192 C C . ARG B 1 563 ? 177.051 156.249 200.091 1.00 36.99 559 ARG B C 1
ATOM 8193 O O . ARG B 1 563 ? 177.994 156.560 199.352 1.00 36.99 559 ARG B O 1
ATOM 8201 N N . ASP B 1 564 ? 177.246 155.719 201.300 1.00 37.85 560 ASP B N 1
ATOM 8202 C CA . ASP B 1 564 ? 178.598 155.439 201.776 1.00 37.85 560 ASP B CA 1
ATOM 8203 C C . ASP B 1 564 ? 179.268 154.367 200.926 1.00 37.85 560 ASP B C 1
ATOM 8204 O O . ASP B 1 564 ? 180.469 154.451 200.636 1.00 37.85 560 ASP B O 1
ATOM 8209 N N . ARG B 1 565 ? 178.505 153.350 200.518 1.00 38.17 561 ARG B N 1
ATOM 8210 C CA . ARG B 1 565 ? 179.044 152.331 199.626 1.00 38.17 561 ARG B CA 1
ATOM 8211 C C . ARG B 1 565 ? 179.434 152.933 198.282 1.00 38.17 561 ARG B C 1
ATOM 8212 O O . ARG B 1 565 ? 180.451 152.551 197.693 1.00 38.17 561 ARG B O 1
ATOM 8220 N N . ALA B 1 566 ? 178.634 153.877 197.782 1.00 35.72 562 ALA B N 1
ATOM 8221 C CA . ALA B 1 566 ? 178.978 154.564 196.542 1.00 35.72 562 ALA B CA 1
ATOM 8222 C C . ALA B 1 566 ? 180.261 155.372 196.693 1.00 35.72 562 ALA B C 1
ATOM 8223 O O . ALA B 1 566 ? 181.083 155.420 195.774 1.00 35.72 562 ALA B O 1
ATOM 8225 N N . ASN B 1 567 ? 180.441 156.028 197.841 1.00 36.59 563 ASN B N 1
ATOM 8226 C CA . ASN B 1 567 ? 181.685 156.759 198.084 1.00 36.59 563 ASN B CA 1
ATOM 8227 C C . ASN B 1 567 ? 182.881 155.815 198.114 1.00 36.59 563 ASN B C 1
ATOM 8228 O O . ASN B 1 567 ? 183.946 156.121 197.556 1.00 36.59 563 ASN B O 1
ATOM 8233 N N . GLU B 1 568 ? 182.724 154.661 198.766 1.00 36.99 564 GLU B N 1
ATOM 8234 C CA . GLU B 1 568 ? 183.793 153.668 198.782 1.00 36.99 564 GLU B CA 1
ATOM 8235 C C . GLU B 1 568 ? 184.112 153.184 197.374 1.00 36.99 564 GLU B C 1
ATOM 8236 O O . GLU B 1 568 ? 185.283 153.017 197.016 1.00 36.99 564 GLU B O 1
ATOM 8242 N N . PHE B 1 569 ? 183.080 152.956 196.559 1.00 34.94 565 PHE B N 1
ATOM 8243 C CA . PHE B 1 569 ? 183.298 152.545 195.175 1.00 34.94 565 PHE B CA 1
ATOM 8244 C C . PHE B 1 569 ? 184.000 153.636 194.377 1.00 34.94 565 PHE B C 1
ATOM 8245 O O . PHE B 1 569 ? 184.827 153.340 193.511 1.00 34.94 565 PHE B O 1
ATOM 8253 N N . SER B 1 570 ? 183.663 154.901 194.633 1.00 35.04 566 SER B N 1
ATOM 8254 C CA . SER B 1 570 ? 184.347 155.997 193.954 1.00 35.04 566 SER B CA 1
ATOM 8255 C C . SER B 1 570 ? 185.826 156.015 194.305 1.00 35.04 566 SER B C 1
ATOM 8256 O O . SER B 1 570 ? 186.680 156.197 193.430 1.00 35.04 566 SER B O 1
ATOM 8259 N N . GLU B 1 571 ? 186.148 155.824 195.584 1.00 36.90 567 GLU B N 1
ATOM 8260 C CA . GLU B 1 571 ? 187.549 155.795 195.990 1.00 36.90 567 GLU B CA 1
ATOM 8261 C C . GLU B 1 571 ? 188.267 154.543 195.497 1.00 36.90 567 GLU B C 1
ATOM 8262 O O . GLU B 1 571 ? 189.489 154.574 195.316 1.00 36.90 567 GLU B O 1
ATOM 8268 N N . GLN B 1 572 ? 187.536 153.453 195.263 1.00 35.24 568 GLN B N 1
ATOM 8269 C CA . GLN B 1 572 ? 188.149 152.190 194.863 1.00 35.24 568 GLN B CA 1
ATOM 8270 C C . GLN B 1 572 ? 188.384 152.121 193.357 1.00 35.24 568 GLN B C 1
ATOM 8271 O O . GLN B 1 572 ? 189.506 151.874 192.902 1.00 35.24 568 GLN B O 1
ATOM 8277 N N . TYR B 1 573 ? 187.330 152.333 192.568 1.00 34.26 569 TYR B N 1
ATOM 8278 C CA . TYR B 1 573 ? 187.381 152.190 191.118 1.00 34.26 569 TYR B CA 1
ATOM 8279 C C . TYR B 1 573 ? 187.904 153.431 190.407 1.00 34.26 569 TYR B C 1
ATOM 8280 O O . TYR B 1 573 ? 187.979 153.422 189.174 1.00 34.26 569 TYR B O 1
ATOM 8289 N N . HIS B 1 574 ? 188.246 154.490 191.145 1.00 35.05 570 HIS B N 1
ATOM 8290 C CA . HIS B 1 574 ? 188.786 155.725 190.572 1.00 35.05 570 HIS B CA 1
ATOM 8291 C C . HIS B 1 574 ? 187.783 156.391 189.627 1.00 35.05 570 HIS B C 1
ATOM 8292 O O . HIS B 1 574 ? 188.154 156.923 188.581 1.00 35.05 570 HIS B O 1
ATOM 8299 N N . HIS B 1 575 ? 186.503 156.357 189.997 1.00 33.22 571 HIS B N 1
ATOM 8300 C CA . HIS B 1 575 ? 185.459 157.003 189.209 1.00 33.22 571 HIS B CA 1
ATOM 8301 C C . HIS B 1 575 ? 184.636 157.942 190.079 1.00 33.22 571 HIS B C 1
ATOM 8302 O O . HIS B 1 575 ? 185.000 158.214 191.226 1.00 33.22 571 HIS B O 1
ATOM 8309 N N . ASN B 1 576 ? 183.524 158.438 189.541 1.00 32.87 572 ASN B N 1
ATOM 8310 C CA . ASN B 1 576 ? 182.597 159.307 190.263 1.00 32.87 572 ASN B CA 1
ATOM 8311 C C . ASN B 1 576 ? 181.255 158.588 190.359 1.00 32.87 572 ASN B C 1
ATOM 8312 O O . ASN B 1 576 ? 180.398 158.733 189.485 1.00 32.87 572 ASN B O 1
ATOM 8317 N N . TYR B 1 577 ? 181.073 157.816 191.426 1.00 31.60 573 TYR B N 1
ATOM 8318 C CA . TYR B 1 577 ? 179.821 157.116 191.668 1.00 31.60 573 TYR B CA 1
ATOM 8319 C C . TYR B 1 577 ? 178.883 157.976 192.503 1.00 31.60 573 TYR B C 1
ATOM 8320 O O . TYR B 1 577 ? 179.309 158.720 193.389 1.00 31.60 573 TYR B O 1
ATOM 8329 N N . SER B 1 578 ? 177.592 157.863 192.210 1.00 31.79 574 SER B N 1
ATOM 8330 C CA . SER B 1 578 ? 176.583 158.633 192.916 1.00 31.79 574 SER B CA 1
ATOM 8331 C C . SER B 1 578 ? 175.289 157.836 192.967 1.00 31.79 574 SER B C 1
ATOM 8332 O O . SER B 1 578 ? 174.969 157.083 192.044 1.00 31.79 574 SER B O 1
ATOM 8335 N N . ILE B 1 579 ? 174.551 158.011 194.054 1.00 33.34 575 ILE B N 1
ATOM 8336 C CA . ILE B 1 579 ? 173.254 157.371 194.222 1.00 33.34 575 ILE B CA 1
ATOM 8337 C C . ILE B 1 579 ? 172.199 158.245 193.560 1.00 33.34 575 ILE B C 1
ATOM 8338 O O . ILE B 1 579 ? 172.118 159.450 193.824 1.00 33.34 575 ILE B O 1
ATOM 8343 N N . LEU B 1 580 ? 171.398 157.640 192.690 1.00 33.49 576 LEU B N 1
ATOM 8344 C CA . LEU B 1 580 ? 170.423 158.348 191.877 1.00 33.49 576 LEU B CA 1
ATOM 8345 C C . LEU B 1 580 ? 169.033 157.805 192.162 1.00 33.49 576 LEU B C 1
ATOM 8346 O O . LEU B 1 580 ? 168.814 156.591 192.113 1.00 33.49 576 LEU B O 1
ATOM 8351 N N . ALA B 1 581 ? 168.099 158.708 192.456 1.00 35.56 577 ALA B N 1
ATOM 8352 C CA . ALA B 1 581 ? 166.689 158.353 192.589 1.00 35.56 577 ALA B CA 1
ATOM 8353 C C . ALA B 1 581 ? 166.158 158.098 191.182 1.00 35.56 577 ALA B C 1
ATOM 8354 O O . ALA B 1 581 ? 165.625 158.982 190.508 1.00 35.56 577 ALA B O 1
ATOM 8356 N N . THR B 1 582 ? 166.326 156.859 190.734 1.00 36.24 578 THR B N 1
ATOM 8357 C CA . THR B 1 582 ? 166.097 156.530 189.336 1.00 36.24 578 THR B CA 1
ATOM 8358 C C . THR B 1 582 ? 164.634 156.755 188.960 1.00 36.24 578 THR B C 1
ATOM 8359 O O . THR B 1 582 ? 163.731 156.325 189.687 1.00 36.24 578 THR B O 1
ATOM 8363 N N . PRO B 1 583 ? 164.367 157.436 187.846 1.00 38.40 579 PRO B N 1
ATOM 8364 C CA . PRO B 1 583 ? 162.986 157.558 187.370 1.00 38.40 579 PRO B CA 1
ATOM 8365 C C . PRO B 1 583 ? 162.406 156.195 187.031 1.00 38.40 579 PRO B C 1
ATOM 8366 O O . PRO B 1 583 ? 163.119 155.275 186.623 1.00 38.40 579 PRO B O 1
ATOM 8370 N N . ALA B 1 584 ? 161.096 156.066 187.212 1.00 42.70 580 ALA B N 1
ATOM 8371 C CA . ALA B 1 584 ? 160.401 154.790 187.046 1.00 42.70 580 ALA B CA 1
ATOM 8372 C C . ALA B 1 584 ? 159.359 154.929 185.938 1.00 42.70 580 ALA B C 1
ATOM 8373 O O . ALA B 1 584 ? 158.199 155.259 186.193 1.00 42.70 580 ALA B O 1
ATOM 8375 N N . GLU B 1 585 ? 159.780 154.671 184.699 1.00 43.94 581 GLU B N 1
ATOM 8376 C CA . GLU B 1 585 ? 158.860 154.624 183.568 1.00 43.94 581 GLU B CA 1
ATOM 8377 C C . GLU B 1 585 ? 158.773 153.229 182.965 1.00 43.94 581 GLU B C 1
ATOM 8378 O O . GLU B 1 585 ? 157.686 152.647 182.926 1.00 43.94 581 GLU B O 1
ATOM 8384 N N . GLY B 1 586 ? 159.886 152.674 182.493 1.00 43.52 582 GLY B N 1
ATOM 8385 C CA . GLY B 1 586 ? 159.887 151.322 181.973 1.00 43.52 582 GLY B CA 1
ATOM 8386 C C . GLY B 1 586 ? 160.127 150.315 183.074 1.00 43.52 582 GLY B C 1
ATOM 8387 O O . GLY B 1 586 ? 159.796 149.132 182.942 1.00 43.52 582 GLY B O 1
ATOM 8388 N N . LEU B 1 587 ? 160.714 150.785 184.169 1.00 41.20 583 LEU B N 1
ATOM 8389 C CA . LEU B 1 587 ? 160.958 149.968 185.347 1.00 41.20 583 LEU B CA 1
ATOM 8390 C C . LEU B 1 587 ? 159.849 150.093 186.381 1.00 41.20 583 LEU B C 1
ATOM 8391 O O . LEU B 1 587 ? 159.934 149.463 187.441 1.00 41.20 583 LEU B O 1
ATOM 8396 N N . SER B 1 588 ? 158.811 150.883 186.096 1.00 43.79 584 SER B N 1
ATOM 8397 C CA . SER B 1 588 ? 157.688 151.021 187.013 1.00 43.79 584 SER B CA 1
ATOM 8398 C C . SER B 1 588 ? 157.115 149.647 187.322 1.00 43.79 584 SER B C 1
ATOM 8399 O O . SER B 1 588 ? 157.179 149.192 188.468 1.00 43.79 584 SER B O 1
ATOM 8402 N N . GLY B 1 589 ? 156.553 148.975 186.319 1.00 41.53 585 GLY B N 1
ATOM 8403 C CA . GLY B 1 589 ? 156.366 147.550 186.469 1.00 41.53 585 GLY B CA 1
ATOM 8404 C C . GLY B 1 589 ? 157.282 146.748 185.571 1.00 41.53 585 GLY B C 1
ATOM 8405 O O . GLY B 1 589 ? 156.966 146.499 184.404 1.00 41.53 585 GLY B O 1
ATOM 8406 N N . LYS B 1 590 ? 158.412 146.342 186.103 1.00 40.22 586 LYS B N 1
ATOM 8407 C CA . LYS B 1 590 ? 159.244 145.270 185.576 1.00 40.22 586 LYS B CA 1
ATOM 8408 C C . LYS B 1 590 ? 159.707 144.331 186.674 1.00 40.22 586 LYS B C 1
ATOM 8409 O O . LYS B 1 590 ? 159.754 143.116 186.465 1.00 40.22 586 LYS B O 1
ATOM 8415 N N . PHE B 1 591 ? 160.046 144.871 187.847 1.00 38.85 587 PHE B N 1
ATOM 8416 C CA . PHE B 1 591 ? 160.395 144.037 188.989 1.00 38.85 587 PHE B CA 1
ATOM 8417 C C . PHE B 1 591 ? 159.155 143.419 189.615 1.00 38.85 587 PHE B C 1
ATOM 8418 O O . PHE B 1 591 ? 159.170 142.246 190.006 1.00 38.85 587 PHE B O 1
ATOM 8426 N N . THR B 1 592 ? 158.076 144.196 189.722 1.00 40.85 588 THR B N 1
ATOM 8427 C CA . THR B 1 592 ? 156.878 143.703 190.390 1.00 40.85 588 THR B CA 1
ATOM 8428 C C . THR B 1 592 ? 156.244 142.551 189.624 1.00 40.85 588 THR B C 1
ATOM 8429 O O . THR B 1 592 ? 155.645 141.662 190.235 1.00 40.85 588 THR B O 1
ATOM 8433 N N . LYS B 1 593 ? 156.382 142.533 188.297 1.00 41.74 589 LYS B N 1
ATOM 8434 C CA . LYS B 1 593 ? 155.854 141.420 187.515 1.00 41.74 589 LYS B CA 1
ATOM 8435 C C . LYS B 1 593 ? 156.546 140.114 187.887 1.00 41.74 589 LYS B C 1
ATOM 8436 O O . LYS B 1 593 ? 155.890 139.109 188.194 1.00 41.74 589 LYS B O 1
ATOM 8442 N N . LYS B 1 594 ? 157.880 140.116 187.884 1.00 41.43 590 LYS B N 1
ATOM 8443 C CA . LYS B 1 594 ? 158.620 138.911 188.231 1.00 41.43 590 LYS B CA 1
ATOM 8444 C C . LYS B 1 594 ? 158.455 138.551 189.702 1.00 41.43 590 LYS B C 1
ATOM 8445 O O . LYS B 1 594 ? 158.496 137.368 190.055 1.00 41.43 590 LYS B O 1
ATOM 8451 N N . ASP B 1 595 ? 158.267 139.546 190.572 1.00 41.02 591 ASP B N 1
ATOM 8452 C CA . ASP B 1 595 ? 158.048 139.255 191.986 1.00 41.02 591 ASP B CA 1
ATOM 8453 C C . ASP B 1 595 ? 156.680 138.623 192.219 1.00 41.02 591 ASP B C 1
ATOM 8454 O O . ASP B 1 595 ? 156.541 137.724 193.055 1.00 41.02 591 ASP B O 1
ATOM 8459 N N . ARG B 1 596 ? 155.656 139.088 191.501 1.00 41.95 592 ARG B N 1
ATOM 8460 C CA . ARG B 1 596 ? 154.358 138.425 191.545 1.00 41.95 592 ARG B CA 1
ATOM 8461 C C . ARG B 1 596 ? 154.451 137.009 190.997 1.00 41.95 592 ARG B C 1
ATOM 8462 O O . ARG B 1 596 ? 153.829 136.084 191.534 1.00 41.95 592 ARG B O 1
ATOM 8470 N N . LYS B 1 597 ? 155.210 136.823 189.915 1.00 42.98 593 LYS B N 1
ATOM 8471 C CA . LYS B 1 597 ? 155.371 135.486 189.355 1.00 42.98 593 LYS B CA 1
ATOM 8472 C C . LYS B 1 597 ? 156.061 134.553 190.344 1.00 42.98 593 LYS B C 1
ATOM 8473 O O . LYS B 1 597 ? 155.671 133.388 190.485 1.00 42.98 593 LYS B O 1
ATOM 8479 N N . GLN B 1 598 ? 157.086 135.047 191.039 1.00 40.90 594 GLN B N 1
ATOM 8480 C CA . GLN B 1 598 ? 157.847 134.202 191.955 1.00 40.90 594 GLN B CA 1
ATOM 8481 C C . GLN B 1 598 ? 157.193 134.124 193.331 1.00 40.90 594 GLN B C 1
ATOM 8482 O O . GLN B 1 598 ? 156.797 133.043 193.782 1.00 40.90 594 GLN B O 1
ATOM 8488 N N . PHE B 1 599 ? 157.069 135.262 194.013 1.00 39.71 595 PHE B N 1
ATOM 8489 C CA . PHE B 1 599 ? 156.589 135.272 195.390 1.00 39.71 595 PHE B CA 1
ATOM 8490 C C . PHE B 1 599 ? 155.073 135.367 195.482 1.00 39.71 595 PHE B C 1
ATOM 8491 O O . PHE B 1 599 ? 154.464 134.701 196.324 1.00 39.71 595 PHE B O 1
ATOM 8499 N N . GLY B 1 600 ? 154.449 136.189 194.639 1.00 40.49 596 GLY B N 1
ATOM 8500 C CA . GLY B 1 600 ? 153.009 136.334 194.628 1.00 40.49 596 GLY B CA 1
ATOM 8501 C C . GLY B 1 600 ? 152.585 137.745 194.994 1.00 40.49 596 GLY B C 1
ATOM 8502 O O . GLY B 1 600 ? 153.315 138.714 194.754 1.00 40.49 596 GLY B O 1
ATOM 8503 N N . VAL B 1 601 ? 151.397 137.847 195.578 1.00 41.45 597 VAL B N 1
ATOM 8504 C CA . VAL B 1 601 ? 150.796 139.125 195.937 1.00 41.45 597 VAL B CA 1
ATOM 8505 C C . VAL B 1 601 ? 150.849 139.239 197.456 1.00 41.45 597 VAL B C 1
ATOM 8506 O O . VAL B 1 601 ? 150.103 138.566 198.177 1.00 41.45 597 VAL B O 1
ATOM 8510 N N . ILE B 1 602 ? 151.750 140.079 197.948 1.00 41.80 598 ILE B N 1
ATOM 8511 C CA . ILE B 1 602 ? 151.879 140.365 199.374 1.00 41.80 598 ILE B CA 1
ATOM 8512 C C . ILE B 1 602 ? 151.245 141.727 199.633 1.00 41.80 598 ILE B C 1
ATOM 8513 O O . ILE B 1 602 ? 151.645 142.711 198.993 1.00 41.80 598 ILE B O 1
ATOM 8518 N N . PRO B 1 603 ? 150.260 141.830 200.532 1.00 42.09 599 PRO B N 1
ATOM 8519 C CA . PRO B 1 603 ? 149.572 143.113 200.741 1.00 42.09 599 PRO B CA 1
ATOM 8520 C C . PRO B 1 603 ? 150.509 144.246 201.133 1.00 42.09 599 PRO B C 1
ATOM 8521 O O . PRO B 1 603 ? 151.179 144.182 202.169 1.00 42.09 599 PRO B O 1
ATOM 8525 N N . GLY B 1 604 ? 150.559 145.289 200.305 1.00 42.61 600 GLY B N 1
ATOM 8526 C CA . GLY B 1 604 ? 151.345 146.470 200.572 1.00 42.61 600 GLY B CA 1
ATOM 8527 C C . GLY B 1 604 ? 152.645 146.568 199.798 1.00 42.61 600 GLY B C 1
ATOM 8528 O O . GLY B 1 604 ? 153.213 147.663 199.713 1.00 42.61 600 GLY B O 1
ATOM 8529 N N . VAL B 1 605 ? 153.132 145.462 199.232 1.00 42.21 601 VAL B N 1
ATOM 8530 C CA . VAL B 1 605 ? 154.395 145.444 198.508 1.00 42.21 601 VAL B CA 1
ATOM 8531 C C . VAL B 1 605 ? 154.228 144.956 197.073 1.00 42.21 601 VAL B C 1
ATOM 8532 O O . VAL B 1 605 ? 154.785 145.553 196.145 1.00 42.21 601 VAL B O 1
ATOM 8536 N N . THR B 1 606 ? 153.464 143.880 196.859 1.00 41.48 602 THR B N 1
ATOM 8537 C CA . THR B 1 606 ? 153.245 143.365 195.511 1.00 41.48 602 THR B CA 1
ATOM 8538 C C . THR B 1 606 ? 151.764 143.237 195.174 1.00 41.48 602 THR B C 1
ATOM 8539 O O . THR B 1 606 ? 151.399 142.429 194.315 1.00 41.48 602 THR B O 1
ATOM 8543 N N . ASP B 1 607 ? 150.903 144.014 195.824 1.00 43.12 603 ASP B N 1
ATOM 8544 C CA . ASP B 1 607 ? 149.480 144.010 195.513 1.00 43.12 603 ASP B CA 1
ATOM 8545 C C . ASP B 1 607 ? 149.111 145.037 194.449 1.00 43.12 603 ASP B C 1
ATOM 8546 O O . ASP B 1 607 ? 147.934 145.147 194.091 1.00 43.12 603 ASP B O 1
ATOM 8551 N N . ARG B 1 608 ? 150.087 145.782 193.935 1.00 44.11 604 ARG B N 1
ATOM 8552 C CA . ARG B 1 608 ? 149.865 146.768 192.890 1.00 44.11 604 ARG B CA 1
ATOM 8553 C C . ARG B 1 608 ? 150.828 146.506 191.742 1.00 44.11 604 ARG B C 1
ATOM 8554 O O . ARG B 1 608 ? 151.927 145.983 191.940 1.00 44.11 604 ARG B O 1
ATOM 8562 N N . ASP B 1 609 ? 150.408 146.880 190.542 1.00 44.19 605 ASP B N 1
ATOM 8563 C CA . ASP B 1 609 ? 151.153 146.604 189.316 1.00 44.19 605 ASP B CA 1
ATOM 8564 C C . ASP B 1 609 ? 152.424 147.426 189.183 1.00 44.19 605 ASP B C 1
ATOM 8565 O O . ASP B 1 609 ? 153.045 147.382 188.113 1.00 44.19 605 ASP B O 1
ATOM 8570 N N . TYR B 1 610 ? 152.838 148.161 190.212 1.00 44.33 606 TYR B N 1
ATOM 8571 C CA . TYR B 1 610 ? 153.965 149.074 190.104 1.00 44.33 606 TYR B CA 1
ATOM 8572 C C . TYR B 1 610 ? 154.688 149.145 191.439 1.00 44.33 606 TYR B C 1
ATOM 8573 O O . TYR B 1 610 ? 154.167 148.734 192.478 1.00 44.33 606 TYR B O 1
ATOM 8582 N N . TYR B 1 611 ? 155.902 149.681 191.395 1.00 41.88 607 TYR B N 1
ATOM 8583 C CA . TYR B 1 611 ? 156.674 149.998 192.587 1.00 41.88 607 TYR B CA 1
ATOM 8584 C C . TYR B 1 611 ? 156.666 151.504 192.791 1.00 41.88 607 TYR B C 1
ATOM 8585 O O . TYR B 1 611 ? 156.883 152.263 191.839 1.00 41.88 607 TYR B O 1
ATOM 8594 N N . THR B 1 612 ? 156.398 151.932 194.021 1.00 40.24 608 THR B N 1
ATOM 8595 C CA . THR B 1 612 ? 156.455 153.349 194.347 1.00 40.24 608 THR B CA 1
ATOM 8596 C C . THR B 1 612 ? 157.844 153.890 194.044 1.00 40.24 608 THR B C 1
ATOM 8597 O O . THR B 1 612 ? 158.852 153.241 194.337 1.00 40.24 608 THR B O 1
ATOM 8601 N N . ASN B 1 613 ? 157.893 155.076 193.439 1.00 39.25 609 ASN B N 1
ATOM 8602 C CA . ASN B 1 613 ? 159.149 155.662 192.987 1.00 39.25 609 ASN B CA 1
ATOM 8603 C C . ASN B 1 613 ? 160.147 155.776 194.133 1.00 39.25 609 ASN B C 1
ATOM 8604 O O . ASN B 1 613 ? 159.759 155.805 195.305 1.00 39.25 609 ASN B O 1
ATOM 8609 N N . SER B 1 614 ? 161.432 155.834 193.794 1.00 38.09 610 SER B N 1
ATOM 8610 C CA . SER B 1 614 ? 162.498 155.800 194.786 1.00 38.09 610 SER B CA 1
ATOM 8611 C C . SER B 1 614 ? 162.349 156.919 195.809 1.00 38.09 610 SER B C 1
ATOM 8612 O O . SER B 1 614 ? 162.105 158.075 195.453 1.00 38.09 610 SER B O 1
ATOM 8615 N N . ASN B 1 615 ? 162.501 156.553 197.085 1.00 37.29 611 ASN B N 1
ATOM 8616 C CA . ASN B 1 615 ? 162.412 157.439 198.245 1.00 37.29 611 ASN B CA 1
ATOM 8617 C C . ASN B 1 615 ? 161.254 158.426 198.152 1.00 37.29 611 ASN B C 1
ATOM 8618 O O . ASN B 1 615 ? 161.376 159.578 198.579 1.00 37.29 611 ASN B O 1
ATOM 8623 N N . HIS B 1 616 ? 160.126 157.981 197.612 1.00 37.40 612 HIS B N 1
ATOM 8624 C CA . HIS B 1 616 ? 158.907 158.773 197.556 1.00 37.40 612 HIS B CA 1
ATOM 8625 C C . HIS B 1 616 ? 157.842 158.129 198.429 1.00 37.40 612 HIS B C 1
ATOM 8626 O O . HIS B 1 616 ? 157.738 156.901 198.488 1.00 37.40 612 HIS B O 1
ATOM 8633 N N . VAL B 1 617 ? 157.058 158.957 199.110 1.00 38.83 613 VAL B N 1
ATOM 8634 C CA . VAL B 1 617 ? 155.916 158.456 199.867 1.00 38.83 613 VAL B CA 1
ATOM 8635 C C . VAL B 1 617 ? 154.927 157.895 198.852 1.00 38.83 613 VAL B C 1
ATOM 8636 O O . VAL B 1 617 ? 154.917 158.339 197.694 1.00 38.83 613 VAL B O 1
ATOM 8640 N N . PRO B 1 618 ? 154.115 156.907 199.219 1.00 40.47 614 PRO B N 1
ATOM 8641 C CA . PRO B 1 618 ? 153.216 156.291 198.239 1.00 40.47 614 PRO B CA 1
ATOM 8642 C C . PRO B 1 618 ? 152.285 157.308 197.597 1.00 40.47 614 PRO B C 1
ATOM 8643 O O . PRO B 1 618 ? 151.758 158.204 198.260 1.00 40.47 614 PRO B O 1
ATOM 8647 N N . VAL B 1 619 ? 152.086 157.161 196.285 1.00 43.35 615 VAL B N 1
ATOM 8648 C CA . VAL B 1 619 ? 151.090 157.959 195.581 1.00 43.35 615 VAL B CA 1
ATOM 8649 C C . VAL B 1 619 ? 149.674 157.547 195.941 1.00 43.35 615 VAL B C 1
ATOM 8650 O O . VAL B 1 619 ? 148.722 158.251 195.586 1.00 43.35 615 VAL B O 1
ATOM 8654 N N . TYR B 1 620 ? 149.516 156.420 196.630 1.00 42.45 616 TYR B N 1
ATOM 8655 C CA . TYR B 1 620 ? 148.226 155.947 197.105 1.00 42.45 616 TYR B CA 1
ATOM 8656 C C . TYR B 1 620 ? 148.006 156.253 198.579 1.00 42.45 616 TYR B C 1
ATOM 8657 O O . TYR B 1 620 ? 147.059 155.733 199.176 1.00 42.45 616 TYR B O 1
ATOM 8666 N N . TYR B 1 621 ? 148.857 157.083 199.176 1.00 41.48 617 TYR B N 1
ATOM 8667 C CA . TYR B 1 621 ? 148.767 157.438 200.585 1.00 41.48 617 TYR B CA 1
ATOM 8668 C C . TYR B 1 621 ? 148.305 158.882 200.718 1.00 41.48 617 TYR B C 1
ATOM 8669 O O . TYR B 1 621 ? 148.855 159.776 200.068 1.00 41.48 617 TYR B O 1
ATOM 8678 N N . LYS B 1 622 ? 147.299 159.103 201.560 1.00 41.30 618 LYS B N 1
ATOM 8679 C CA . LYS B 1 622 ? 146.721 160.430 201.765 1.00 41.30 618 LYS B CA 1
ATOM 8680 C C . LYS B 1 622 ? 147.612 161.205 202.726 1.00 41.30 618 LYS B C 1
ATOM 8681 O O . LYS B 1 622 ? 147.503 161.086 203.947 1.00 41.30 618 LYS B O 1
ATOM 8687 N N . CYS B 1 623 ? 148.507 162.014 202.165 1.00 40.84 619 CYS B N 1
ATOM 8688 C CA . CYS B 1 623 ? 149.420 162.832 202.946 1.00 40.84 619 CYS B CA 1
ATOM 8689 C C . CYS B 1 623 ? 149.408 164.260 202.423 1.00 40.84 619 CYS B C 1
ATOM 8690 O O . CYS B 1 623 ? 149.158 164.504 201.239 1.00 40.84 619 CYS B O 1
ATOM 8693 N N . THR B 1 624 ? 149.676 165.202 203.320 1.00 39.92 620 THR B N 1
ATOM 8694 C CA . THR B 1 624 ? 149.797 166.599 202.940 1.00 39.92 620 THR B CA 1
ATOM 8695 C C . THR B 1 624 ? 151.133 166.849 202.254 1.00 39.92 620 THR B C 1
ATOM 8696 O O . THR B 1 624 ? 152.081 166.072 202.392 1.00 39.92 620 THR B O 1
ATOM 8700 N N . ALA B 1 625 ? 151.198 167.950 201.503 1.00 38.79 621 ALA B N 1
ATOM 8701 C CA . ALA B 1 625 ? 152.434 168.300 200.811 1.00 38.79 621 ALA B CA 1
ATOM 8702 C C . ALA B 1 625 ? 153.559 168.581 201.797 1.00 38.79 621 ALA B C 1
ATOM 8703 O O . ALA B 1 625 ? 154.714 168.214 201.553 1.00 38.79 621 ALA B O 1
ATOM 8705 N N . LEU B 1 626 ? 153.243 169.238 202.915 1.00 38.58 622 LEU B N 1
ATOM 8706 C CA . LEU B 1 626 ? 154.263 169.534 203.915 1.00 38.58 622 LEU B CA 1
ATOM 8707 C C . LEU B 1 626 ? 154.823 168.258 204.536 1.00 38.58 622 LEU B C 1
ATOM 8708 O O . LEU B 1 626 ? 156.038 168.139 204.728 1.00 38.58 622 LEU B O 1
ATOM 8713 N N . LYS B 1 627 ? 153.954 167.297 204.862 1.00 38.73 623 LYS B N 1
ATOM 8714 C CA . LYS B 1 627 ? 154.428 166.040 205.436 1.00 38.73 623 LYS B CA 1
ATOM 8715 C C . LYS B 1 627 ? 155.271 165.259 204.435 1.00 38.73 623 LYS B C 1
ATOM 8716 O O . LYS B 1 627 ? 156.302 164.679 204.798 1.00 38.73 623 LYS B O 1
ATOM 8722 N N . LYS B 1 628 ? 154.848 165.239 203.170 1.00 37.32 624 LYS B N 1
ATOM 8723 C CA . LYS B 1 628 ? 155.636 164.590 202.130 1.00 37.32 624 LYS B CA 1
ATOM 8724 C C . LYS B 1 628 ? 157.005 165.240 201.998 1.00 37.32 624 LYS B C 1
ATOM 8725 O O . LYS B 1 628 ? 158.021 164.548 201.860 1.00 37.32 624 LYS B O 1
ATOM 8731 N N . ALA B 1 629 ? 157.049 166.573 202.037 1.00 37.37 625 ALA B N 1
ATOM 8732 C CA . ALA B 1 629 ? 158.321 167.281 201.958 1.00 37.37 625 ALA B CA 1
ATOM 8733 C C . ALA B 1 629 ? 159.213 166.936 203.142 1.00 37.37 625 ALA B C 1
ATOM 8734 O O . ALA B 1 629 ? 160.409 166.673 202.977 1.00 37.37 625 ALA B O 1
ATOM 8736 N N . GLN B 1 630 ? 158.642 166.922 204.348 1.00 37.42 626 GLN B N 1
ATOM 8737 C CA . GLN B 1 630 ? 159.427 166.603 205.535 1.00 37.42 626 GLN B CA 1
ATOM 8738 C C . GLN B 1 630 ? 159.988 165.190 205.461 1.00 37.42 626 GLN B C 1
ATOM 8739 O O . GLN B 1 630 ? 161.130 164.944 205.868 1.00 37.42 626 GLN B O 1
ATOM 8745 N N . ILE B 1 631 ? 159.197 164.246 204.950 1.00 37.47 627 ILE B N 1
ATOM 8746 C CA . ILE B 1 631 ? 159.652 162.861 204.872 1.00 37.47 627 ILE B CA 1
ATOM 8747 C C . ILE B 1 631 ? 160.741 162.707 203.814 1.00 37.47 627 ILE B C 1
ATOM 8748 O O . ILE B 1 631 ? 161.770 162.065 204.051 1.00 37.47 627 ILE B O 1
ATOM 8753 N N . GLU B 1 632 ? 160.544 163.303 202.639 1.00 37.26 628 GLU B N 1
ATOM 8754 C CA . GLU B 1 632 ? 161.438 163.065 201.514 1.00 37.26 628 GLU B CA 1
ATOM 8755 C C . GLU B 1 632 ? 162.626 164.016 201.456 1.00 37.26 628 GLU B C 1
ATOM 8756 O O . GLU B 1 632 ? 163.496 163.835 200.598 1.00 37.26 628 GLU B O 1
ATOM 8762 N N . ALA B 1 633 ? 162.685 165.020 202.328 1.00 35.86 629 ALA B N 1
ATOM 8763 C CA . ALA B 1 633 ? 163.785 165.982 202.277 1.00 35.86 629 ALA B CA 1
ATOM 8764 C C . ALA B 1 633 ? 165.158 165.374 202.536 1.00 35.86 629 ALA B C 1
ATOM 8765 O O . ALA B 1 633 ? 166.075 165.628 201.735 1.00 35.86 629 ALA B O 1
ATOM 8767 N N . PRO B 1 634 ? 165.389 164.599 203.604 1.00 35.09 630 PRO B N 1
ATOM 8768 C CA . PRO B 1 634 ? 166.760 164.132 203.872 1.00 35.09 630 PRO B CA 1
ATOM 8769 C C . PRO B 1 634 ? 167.329 163.227 202.794 1.00 35.09 630 PRO B C 1
ATOM 8770 O O . PRO B 1 634 ? 168.555 163.091 202.708 1.00 35.09 630 PRO B O 1
ATOM 8774 N N . TYR B 1 635 ? 166.484 162.606 201.970 1.00 36.33 631 TYR B N 1
ATOM 8775 C CA . TYR B 1 635 ? 166.990 161.708 200.938 1.00 36.33 631 TYR B CA 1
ATOM 8776 C C . TYR B 1 635 ? 167.736 162.461 199.842 1.00 36.33 631 TYR B C 1
ATOM 8777 O O . TYR B 1 635 ? 168.625 161.890 199.200 1.00 36.33 631 TYR B O 1
ATOM 8786 N N . HIS B 1 636 ? 167.389 163.729 199.610 1.00 35.40 632 HIS B N 1
ATOM 8787 C CA . HIS B 1 636 ? 167.993 164.474 198.508 1.00 35.40 632 HIS B CA 1
ATOM 8788 C C . HIS B 1 636 ? 169.485 164.694 198.729 1.00 35.40 632 HIS B C 1
ATOM 8789 O O . HIS B 1 636 ? 170.273 164.634 197.779 1.00 35.40 632 HIS B O 1
ATOM 8796 N N . ASP B 1 637 ? 169.892 164.960 199.971 1.00 35.63 633 ASP B N 1
ATOM 8797 C CA . ASP B 1 637 ? 171.311 165.115 200.263 1.00 35.63 633 ASP B CA 1
ATOM 8798 C C . ASP B 1 637 ? 172.086 163.825 200.037 1.00 35.63 633 ASP B C 1
ATOM 8799 O O . ASP B 1 637 ? 173.267 163.877 199.677 1.00 35.63 633 ASP B O 1
ATOM 8804 N N . LEU B 1 638 ? 171.448 162.674 200.234 1.00 35.77 634 LEU B N 1
ATOM 8805 C CA . LEU B 1 638 ? 172.086 161.382 200.022 1.00 35.77 634 LEU B CA 1
ATOM 8806 C C . LEU B 1 638 ? 172.131 161.011 198.544 1.00 35.77 634 LEU B C 1
ATOM 8807 O O . LEU B 1 638 ? 173.173 160.589 198.036 1.00 35.77 634 LEU B O 1
ATOM 8812 N N . THR B 1 639 ? 171.009 161.172 197.842 1.00 34.39 635 THR B N 1
ATOM 8813 C CA . THR B 1 639 ? 170.917 160.830 196.423 1.00 34.39 635 THR B CA 1
ATOM 8814 C C . THR B 1 639 ? 171.414 162.017 195.604 1.00 34.39 635 THR B C 1
ATOM 8815 O O . THR B 1 639 ? 170.644 162.809 195.059 1.00 34.39 635 THR B O 1
ATOM 8819 N N . A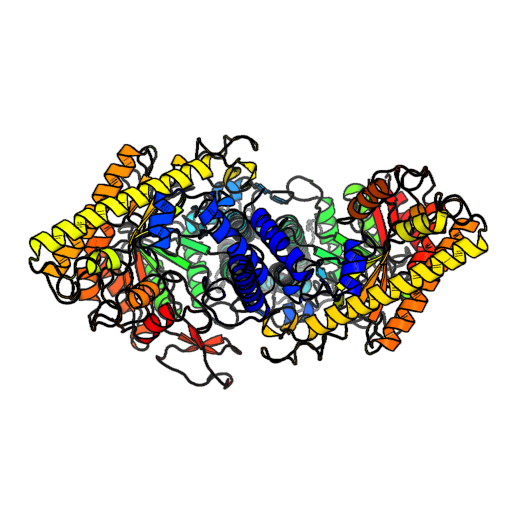RG B 1 640 ? 172.737 162.133 195.515 1.00 34.07 636 ARG B N 1
ATOM 8820 C CA . ARG B 1 640 ? 173.352 163.239 194.794 1.00 34.07 636 ARG B CA 1
ATOM 8821 C C . ARG B 1 640 ? 173.507 162.971 193.305 1.00 34.07 636 ARG B C 1
ATOM 8822 O O . ARG B 1 640 ? 173.915 163.875 192.569 1.00 34.07 636 ARG B O 1
ATOM 8830 N N . GLY B 1 641 ? 173.200 161.761 192.845 1.00 32.93 637 GLY B N 1
ATOM 8831 C CA . GLY B 1 641 ? 173.134 161.514 191.420 1.00 32.93 637 GLY B CA 1
ATOM 8832 C C . GLY B 1 641 ? 171.858 161.980 190.768 1.00 32.93 637 GLY B C 1
ATOM 8833 O O . GLY B 1 641 ? 171.742 161.925 189.541 1.00 32.93 637 GLY B O 1
ATOM 8834 N N . GLY B 1 642 ? 170.898 162.439 191.564 1.00 32.82 638 GLY B N 1
ATOM 8835 C CA . GLY B 1 642 ? 169.635 162.916 191.045 1.00 32.82 638 GLY B CA 1
ATOM 8836 C C . GLY B 1 642 ? 168.470 162.645 191.972 1.00 32.82 638 GLY B C 1
ATOM 8837 O O . GLY B 1 642 ? 168.396 161.585 192.599 1.00 32.82 638 GLY B O 1
ATOM 8838 N N . HIS B 1 643 ? 167.552 163.601 192.064 1.00 34.18 639 HIS B N 1
ATOM 8839 C CA . HIS B 1 643 ? 166.393 163.482 192.936 1.00 34.18 639 HIS B CA 1
ATOM 8840 C C . HIS B 1 643 ? 165.323 164.442 192.446 1.00 34.18 639 HIS B C 1
ATOM 8841 O O . HIS B 1 643 ? 165.599 165.365 191.676 1.00 34.18 639 HIS B O 1
ATOM 8848 N N . ILE B 1 644 ? 164.096 164.212 192.900 1.00 35.52 640 ILE B N 1
ATOM 8849 C CA . ILE B 1 644 ? 162.990 165.101 192.570 1.00 35.52 640 ILE B CA 1
ATOM 8850 C C . ILE B 1 644 ? 161.945 164.991 193.669 1.00 35.52 640 ILE B C 1
ATOM 8851 O O . ILE B 1 644 ? 161.749 163.925 194.258 1.00 35.52 640 ILE B O 1
ATOM 8856 N N . PHE B 1 645 ? 161.300 166.114 193.960 1.00 36.32 641 PHE B N 1
ATOM 8857 C CA . PHE B 1 645 ? 160.194 166.180 194.907 1.00 36.32 641 PHE B CA 1
ATOM 8858 C C . PHE B 1 645 ? 158.924 166.479 194.120 1.00 36.32 641 PHE B C 1
ATOM 8859 O O . PHE B 1 645 ? 158.721 167.609 193.664 1.00 36.32 641 PHE B O 1
ATOM 8867 N N . TYR B 1 646 ? 158.082 165.466 193.948 1.00 38.10 642 TYR B N 1
ATOM 8868 C CA . TYR B 1 646 ? 156.858 165.609 193.178 1.00 38.10 642 TYR B CA 1
ATOM 8869 C C . TYR B 1 646 ? 155.701 166.008 194.079 1.00 38.10 642 TYR B C 1
ATOM 8870 O O . TYR B 1 646 ? 155.531 165.462 195.172 1.00 38.10 642 TYR B O 1
ATOM 8879 N N . VAL B 1 647 ? 154.907 166.967 193.611 1.00 38.97 643 VAL B N 1
ATOM 8880 C CA . VAL B 1 647 ? 153.704 167.378 194.326 1.00 38.97 643 VAL B CA 1
ATOM 8881 C C . VAL B 1 647 ? 152.516 167.310 193.378 1.00 38.97 643 VAL B C 1
ATOM 8882 O O . VAL B 1 647 ? 152.373 168.150 192.484 1.00 38.97 643 VAL B O 1
ATOM 8886 N N . GLU B 1 648 ? 151.668 166.303 193.552 1.00 43.18 644 GLU B N 1
ATOM 8887 C CA . GLU B 1 648 ? 150.415 166.259 192.816 1.00 43.18 644 GLU B CA 1
ATOM 8888 C C . GLU B 1 648 ? 149.450 167.284 193.390 1.00 43.18 644 GLU B C 1
ATOM 8889 O O . GLU B 1 648 ? 149.261 167.368 194.606 1.00 43.18 644 GLU B O 1
ATOM 8895 N N . ILE B 1 649 ? 148.838 168.072 192.512 1.00 44.03 645 ILE B N 1
ATOM 8896 C CA . ILE B 1 649 ? 147.967 169.161 192.928 1.00 44.03 645 ILE B CA 1
ATOM 8897 C C . ILE B 1 649 ? 146.652 169.066 192.167 1.00 44.03 645 ILE B C 1
ATOM 8898 O O . ILE B 1 649 ? 146.619 168.643 191.006 1.00 44.03 645 ILE B O 1
ATOM 8903 N N . ASP B 1 650 ? 145.564 169.428 192.841 1.00 46.81 646 ASP B N 1
ATOM 8904 C CA . ASP B 1 650 ? 144.233 169.328 192.269 1.00 46.81 646 ASP B CA 1
ATOM 8905 C C . ASP B 1 650 ? 144.018 170.416 191.216 1.00 46.81 646 ASP B C 1
ATOM 8906 O O . ASP B 1 650 ? 144.777 171.384 191.112 1.00 46.81 646 ASP B O 1
ATOM 8911 N N . GLY B 1 651 ? 142.964 170.237 190.417 1.00 48.25 647 GLY B N 1
ATOM 8912 C CA . GLY B 1 651 ? 142.657 171.207 189.379 1.00 48.25 647 GLY B CA 1
ATOM 8913 C C . GLY B 1 651 ? 142.245 172.559 189.931 1.00 48.25 647 GLY B C 1
ATOM 8914 O O . GLY B 1 651 ? 142.522 173.597 189.324 1.00 48.25 647 GLY B O 1
ATOM 8915 N N . ASP B 1 652 ? 141.559 172.567 191.076 1.00 48.77 648 ASP B N 1
ATOM 8916 C CA . ASP B 1 652 ? 141.159 173.831 191.688 1.00 48.77 648 ASP B CA 1
ATOM 8917 C C . ASP B 1 652 ? 142.374 174.645 192.113 1.00 48.77 648 ASP B C 1
ATOM 8918 O O . ASP B 1 652 ? 142.409 175.866 191.925 1.00 48.77 648 ASP B O 1
ATOM 8923 N N . ALA B 1 653 ? 143.380 173.987 192.685 1.00 47.52 649 ALA B N 1
ATOM 8924 C CA . ALA B 1 653 ? 144.610 174.659 193.085 1.00 47.52 649 ALA B CA 1
ATOM 8925 C C . ALA B 1 653 ? 145.591 174.829 191.933 1.00 47.52 649 ALA B C 1
ATOM 8926 O O . ALA B 1 653 ? 146.658 175.419 192.131 1.00 47.52 649 ALA B O 1
ATOM 8928 N N . THR B 1 654 ? 145.262 174.314 190.746 1.00 48.46 650 THR B N 1
ATOM 8929 C CA . THR B 1 654 ? 146.112 174.525 189.579 1.00 48.46 650 THR B CA 1
ATOM 8930 C C . THR B 1 654 ? 146.186 176.002 189.210 1.00 48.46 650 THR B C 1
ATOM 8931 O O . THR B 1 654 ? 147.265 176.519 188.896 1.00 48.46 650 THR B O 1
ATOM 8935 N N . HIS B 1 655 ? 145.047 176.699 189.254 1.00 49.82 651 HIS B N 1
ATOM 8936 C CA . HIS B 1 655 ? 145.005 178.098 188.837 1.00 49.82 651 HIS B CA 1
ATOM 8937 C C . HIS B 1 655 ? 145.843 178.984 189.751 1.00 49.82 651 HIS B C 1
ATOM 8938 O O . HIS B 1 655 ? 146.549 179.883 189.280 1.00 49.82 651 HIS B O 1
ATOM 8945 N N . ASN B 1 656 ? 145.775 178.752 191.054 1.00 46.69 652 ASN B N 1
ATOM 8946 C CA . ASN B 1 656 ? 146.433 179.627 192.019 1.00 46.69 652 ASN B CA 1
ATOM 8947 C C . ASN B 1 656 ? 147.947 179.478 191.933 1.00 46.69 652 ASN B C 1
ATOM 8948 O O . ASN B 1 656 ? 148.455 178.356 192.045 1.00 46.69 652 ASN B O 1
ATOM 8953 N N . PRO B 1 657 ? 148.700 180.563 191.728 1.00 45.14 653 PRO B N 1
ATOM 8954 C CA . PRO B 1 657 ? 150.162 180.443 191.638 1.00 45.14 653 PRO B CA 1
ATOM 8955 C C . PRO B 1 657 ? 150.878 180.438 192.978 1.00 45.14 653 PRO B C 1
ATOM 8956 O O . PRO B 1 657 ? 152.091 180.187 193.005 1.00 45.14 653 PRO B O 1
ATOM 8960 N N . SER B 1 658 ? 150.184 180.709 194.084 1.00 43.95 654 SER B N 1
ATOM 8961 C CA . SER B 1 658 ? 150.840 180.752 195.385 1.00 43.95 654 SER B CA 1
ATOM 8962 C C . SER B 1 658 ? 151.160 179.368 195.933 1.00 43.95 654 SER B C 1
ATOM 8963 O O . SER B 1 658 ? 152.054 179.244 196.777 1.00 43.95 654 SER B O 1
ATOM 8966 N N . VAL B 1 659 ? 150.456 178.328 195.480 1.00 42.05 655 VAL B N 1
ATOM 8967 C CA . VAL B 1 659 ? 150.745 176.976 195.949 1.00 42.05 655 VAL B CA 1
ATOM 8968 C C . VAL B 1 659 ? 152.119 176.524 195.469 1.00 42.05 655 VAL B C 1
ATOM 8969 O O . VAL B 1 659 ? 152.854 175.838 196.192 1.00 42.05 655 VAL B O 1
ATOM 8973 N N . ILE B 1 660 ? 152.493 176.904 194.249 1.00 39.96 656 ILE B N 1
ATOM 8974 C CA . ILE B 1 660 ? 153.813 176.556 193.739 1.00 39.96 656 ILE B CA 1
ATOM 8975 C C . ILE B 1 660 ? 154.892 177.314 194.498 1.00 39.96 656 ILE B C 1
ATOM 8976 O O . ILE B 1 660 ? 155.975 176.781 194.766 1.00 39.96 656 ILE B O 1
ATOM 8981 N N . GLU B 1 661 ? 154.615 178.568 194.860 1.00 40.13 657 GLU B N 1
ATOM 8982 C CA . GLU B 1 661 ? 155.541 179.304 195.710 1.00 40.13 657 GLU B CA 1
ATOM 8983 C C . GLU B 1 661 ? 155.676 178.632 197.070 1.00 40.13 657 GLU B C 1
ATOM 8984 O O . GLU B 1 661 ? 156.768 178.596 197.646 1.00 40.13 657 GLU B O 1
ATOM 8990 N N . SER B 1 662 ? 154.577 178.084 197.595 1.00 39.43 658 SER B N 1
ATOM 8991 C CA . SER B 1 662 ? 154.644 177.332 198.845 1.00 39.43 658 SER B CA 1
ATOM 8992 C C . SER B 1 662 ? 155.512 176.089 198.698 1.00 39.43 658 SER B C 1
ATOM 8993 O O . SER B 1 662 ? 156.286 175.750 199.602 1.00 39.43 658 SER B O 1
ATOM 8996 N N . VAL B 1 663 ? 155.385 175.390 197.570 1.00 38.05 659 VAL B N 1
ATOM 8997 C CA . VAL B 1 663 ? 156.214 174.211 197.325 1.00 38.05 659 VAL B CA 1
ATOM 8998 C C . VAL B 1 663 ? 157.686 174.600 197.255 1.00 38.05 659 VAL B C 1
ATOM 8999 O O . VAL B 1 663 ? 158.552 173.923 197.823 1.00 38.05 659 VAL B O 1
ATOM 9003 N N . VAL B 1 664 ? 157.994 175.696 196.564 1.00 36.82 660 VAL B N 1
ATOM 9004 C CA . VAL B 1 664 ? 159.379 176.148 196.476 1.00 36.82 660 VAL B CA 1
ATOM 9005 C C . VAL B 1 664 ? 159.898 176.557 197.851 1.00 36.82 660 VAL B C 1
ATOM 9006 O O . VAL B 1 664 ? 161.061 176.308 198.191 1.00 36.82 660 VAL B O 1
ATOM 9010 N N . ASP B 1 665 ? 159.045 177.180 198.668 1.00 38.23 661 ASP B N 1
ATOM 9011 C CA . ASP B 1 665 ? 159.451 177.568 200.015 1.00 38.23 661 ASP B CA 1
ATOM 9012 C C . ASP B 1 665 ? 159.739 176.351 200.886 1.00 38.23 661 ASP B C 1
ATOM 9013 O O . ASP B 1 665 ? 160.707 176.350 201.655 1.00 38.23 661 ASP B O 1
ATOM 9018 N N . MET B 1 666 ? 158.907 175.310 200.793 1.00 38.06 662 MET B N 1
ATOM 9019 C CA . MET B 1 666 ? 159.163 174.114 201.591 1.00 38.06 662 MET B CA 1
ATOM 9020 C C . MET B 1 666 ? 160.367 173.341 201.065 1.00 38.06 662 MET B C 1
ATOM 9021 O O . MET B 1 666 ? 161.015 172.616 201.827 1.00 38.06 662 MET B O 1
ATOM 9026 N N . MET B 1 667 ? 160.679 173.474 199.774 1.00 36.62 663 MET B N 1
ATOM 9027 C CA . MET B 1 667 ? 161.952 172.962 199.273 1.00 36.62 663 MET B CA 1
ATOM 9028 C C . MET B 1 667 ? 163.121 173.726 199.878 1.00 36.62 663 MET B C 1
ATOM 9029 O O . MET B 1 667 ? 164.127 173.133 200.282 1.00 36.62 663 MET B O 1
ATOM 9034 N N . ASP B 1 668 ? 163.004 175.054 199.939 1.00 37.69 664 ASP B N 1
ATOM 9035 C CA . ASP B 1 668 ? 164.074 175.872 200.500 1.00 37.69 664 ASP B CA 1
ATOM 9036 C C . ASP B 1 668 ? 164.296 175.560 201.974 1.00 37.69 664 ASP B C 1
ATOM 9037 O O . ASP B 1 668 ? 165.441 175.479 202.434 1.00 37.69 664 ASP B O 1
ATOM 9042 N N . LYS B 1 669 ? 163.212 175.387 202.732 1.00 36.64 665 LYS B N 1
ATOM 9043 C CA . LYS B 1 669 ? 163.343 175.123 204.160 1.00 36.64 665 LYS B CA 1
ATOM 9044 C C . LYS B 1 669 ? 163.973 173.759 204.415 1.00 36.64 665 LYS B C 1
ATOM 9045 O O . LYS B 1 669 ? 164.933 173.641 205.185 1.00 36.64 665 LYS B O 1
ATOM 9051 N N . TYR B 1 670 ? 163.446 172.716 203.781 1.00 36.46 666 TYR B N 1
ATOM 9052 C CA . TYR B 1 670 ? 163.914 171.356 204.047 1.00 36.46 666 TYR B CA 1
ATOM 9053 C C . TYR B 1 670 ? 164.976 170.896 203.051 1.00 36.46 666 TYR B C 1
ATOM 9054 O O . TYR B 1 670 ? 164.922 169.775 202.553 1.00 36.46 666 TYR B O 1
ATOM 9063 N N . ASN B 1 671 ? 165.955 171.759 202.784 1.00 35.23 667 ASN B N 1
ATOM 9064 C CA . ASN B 1 671 ? 167.188 171.419 202.064 1.00 35.23 667 ASN B CA 1
ATOM 9065 C C . ASN B 1 671 ? 166.951 170.449 200.904 1.00 35.23 667 ASN B C 1
ATOM 9066 O O . ASN B 1 671 ? 167.649 169.446 200.745 1.00 35.23 667 ASN B O 1
ATOM 9071 N N . MET B 1 672 ? 165.948 170.752 200.084 1.00 35.50 668 MET B N 1
ATOM 9072 C CA . MET B 1 672 ? 165.624 169.932 198.925 1.00 35.50 668 MET B CA 1
ATOM 9073 C C . MET B 1 672 ? 166.176 170.577 197.662 1.00 35.50 668 MET B C 1
ATOM 9074 O O . MET B 1 672 ? 166.173 171.803 197.526 1.00 35.50 668 MET B O 1
ATOM 9079 N N . GLY B 1 673 ? 166.648 169.744 196.738 1.00 34.88 669 GLY B N 1
ATOM 9080 C CA . GLY B 1 673 ? 167.325 170.232 195.554 1.00 34.88 669 GLY B CA 1
ATOM 9081 C C . GLY B 1 673 ? 166.440 170.484 194.351 1.00 34.88 669 GLY B C 1
ATOM 9082 O O . GLY B 1 673 ? 166.478 171.571 193.769 1.00 34.88 669 GLY B O 1
ATOM 9083 N N . TYR B 1 674 ? 165.641 169.493 193.963 1.00 35.30 670 TYR B N 1
ATOM 9084 C CA . TYR B 1 674 ? 164.850 169.561 192.743 1.00 35.30 670 TYR B CA 1
ATOM 9085 C C . TYR B 1 674 ? 163.410 169.171 193.037 1.00 35.30 670 TYR B C 1
ATOM 9086 O O . TYR B 1 674 ? 163.156 168.250 193.819 1.00 35.30 670 TYR B O 1
ATOM 9095 N N . GLY B 1 675 ? 162.469 169.876 192.408 1.00 34.92 671 GLY B N 1
ATOM 9096 C CA . GLY B 1 675 ? 161.061 169.631 192.642 1.00 34.92 671 GLY B CA 1
ATOM 9097 C C . GLY B 1 675 ? 160.227 169.929 191.416 1.00 34.92 671 GLY B C 1
ATOM 9098 O O . GLY B 1 675 ? 160.683 170.559 190.459 1.00 34.92 671 GLY B O 1
ATOM 9099 N N . SER B 1 676 ? 158.979 169.467 191.464 1.00 36.31 672 SER B N 1
ATOM 9100 C CA . SER B 1 676 ? 158.060 169.615 190.343 1.00 36.31 672 SER B CA 1
ATOM 9101 C C . SER B 1 676 ? 156.632 169.445 190.838 1.00 36.31 672 SER B C 1
ATOM 9102 O O . SER B 1 676 ? 156.358 168.554 191.648 1.00 36.31 672 SER B O 1
ATOM 9105 N N . VAL B 1 677 ? 155.734 170.295 190.348 1.00 38.47 673 VAL B N 1
ATOM 9106 C CA . VAL B 1 677 ? 154.311 170.213 190.653 1.00 38.47 673 VAL B CA 1
ATOM 9107 C C . VAL B 1 677 ? 153.596 169.640 189.439 1.00 38.47 673 VAL B C 1
ATOM 9108 O O . VAL B 1 677 ? 153.841 170.070 188.305 1.00 38.47 673 VAL B O 1
ATOM 9112 N N . ASN B 1 678 ? 152.721 168.668 189.670 1.00 41.17 674 ASN B N 1
ATOM 9113 C CA . ASN B 1 678 ? 152.037 167.955 188.603 1.00 41.17 674 ASN B CA 1
ATOM 9114 C C . ASN B 1 678 ? 150.527 168.058 188.768 1.00 41.17 674 ASN B C 1
ATOM 9115 O O . ASN B 1 678 ? 150.006 168.341 189.849 1.00 41.17 674 ASN B O 1
ATOM 9120 N N . HIS B 1 679 ? 149.833 167.800 187.665 1.00 47.95 675 HIS B N 1
ATOM 9121 C CA . HIS B 1 679 ? 148.384 167.876 187.554 1.00 47.95 675 HIS B CA 1
ATOM 9122 C C . HIS B 1 679 ? 148.010 167.293 186.198 1.00 47.95 675 HIS B C 1
ATOM 9123 O O . HIS B 1 679 ? 148.815 167.300 185.264 1.00 47.95 675 HIS B O 1
ATOM 9130 N N . ASN B 1 680 ? 146.792 166.773 186.104 1.00 50.54 676 ASN B N 1
ATOM 9131 C CA . ASN B 1 680 ? 146.316 166.121 184.892 1.00 50.54 676 ASN B CA 1
ATOM 9132 C C . ASN B 1 680 ? 145.555 167.124 184.036 1.00 50.54 676 ASN B C 1
ATOM 9133 O O . ASN B 1 680 ? 144.649 167.804 184.528 1.00 50.54 676 ASN B O 1
ATOM 9138 N N . ARG B 1 681 ? 145.918 167.213 182.759 1.00 50.32 677 ARG B N 1
ATOM 9139 C CA . ARG B 1 681 ? 145.261 168.125 181.832 1.00 50.32 677 ARG B CA 1
ATOM 9140 C C . ARG B 1 681 ? 144.466 167.337 180.801 1.00 50.32 677 ARG B C 1
ATOM 9141 O O . ARG B 1 681 ? 144.996 166.423 180.167 1.00 50.32 677 ARG B O 1
ATOM 9149 N N . ASN B 1 682 ? 143.197 167.696 180.638 1.00 56.44 678 ASN B N 1
ATOM 9150 C CA . ASN B 1 682 ? 142.316 167.043 179.678 1.00 56.44 678 ASN B CA 1
ATOM 9151 C C . ASN B 1 682 ? 142.431 167.770 178.342 1.00 56.44 678 ASN B C 1
ATOM 9152 O O . ASN B 1 682 ? 141.975 168.910 178.208 1.00 56.44 678 ASN B O 1
ATOM 9157 N N . ARG B 1 683 ? 143.032 167.112 177.354 1.00 57.85 679 ARG B N 1
ATOM 9158 C CA . ARG B 1 683 ? 143.308 167.719 176.060 1.00 57.85 679 ARG B CA 1
ATOM 9159 C C . ARG B 1 683 ? 142.524 167.032 174.950 1.00 57.85 679 ARG B C 1
ATOM 9160 O O . ARG B 1 683 ? 142.447 165.800 174.896 1.00 57.85 679 ARG B O 1
ATOM 9168 N N . CYS B 1 684 ? 141.955 167.842 174.059 1.00 63.96 680 CYS B N 1
ATOM 9169 C CA . CYS B 1 684 ? 141.318 167.340 172.849 1.00 63.96 680 CYS B CA 1
ATOM 9170 C C . CYS B 1 684 ? 142.389 167.032 171.810 1.00 63.96 680 CYS B C 1
ATOM 9171 O O . CYS B 1 684 ? 143.163 167.916 171.430 1.00 63.96 680 CYS B O 1
ATOM 9174 N N . LEU B 1 685 ? 142.439 165.778 171.355 1.00 65.55 681 LEU B N 1
ATOM 9175 C CA . LEU B 1 685 ? 143.440 165.399 170.363 1.00 65.55 681 LEU B CA 1
ATOM 9176 C C . LEU B 1 685 ? 143.240 166.159 169.058 1.00 65.55 681 LEU B C 1
ATOM 9177 O O . LEU B 1 685 ? 144.211 166.598 168.431 1.00 65.55 681 LEU B O 1
ATOM 9182 N N . ASP B 1 686 ? 141.986 166.320 168.630 1.00 66.13 682 ASP B N 1
ATOM 9183 C CA . ASP B 1 686 ? 141.711 167.042 167.392 1.00 66.13 682 ASP B CA 1
ATOM 9184 C C . ASP B 1 686 ? 142.047 168.523 167.522 1.00 66.13 682 ASP B C 1
ATOM 9185 O O . ASP B 1 686 ? 142.613 169.122 166.599 1.00 66.13 682 ASP B O 1
ATOM 9190 N N . CYS B 1 687 ? 141.708 169.133 168.658 1.00 64.44 683 CYS B N 1
ATOM 9191 C CA . CYS B 1 687 ? 141.886 170.566 168.862 1.00 64.44 683 CYS B CA 1
ATOM 9192 C C . CYS B 1 687 ? 143.181 170.912 169.587 1.00 64.44 683 CYS B C 1
ATOM 9193 O O . CYS B 1 687 ? 143.966 171.730 169.099 1.00 64.44 683 CYS B O 1
ATOM 9196 N N . GLY B 1 688 ? 143.420 170.304 170.745 1.00 58.41 684 GLY B N 1
ATOM 9197 C CA . GLY B 1 688 ? 144.502 170.707 171.616 1.00 58.41 684 GLY B CA 1
ATOM 9198 C C . GLY B 1 688 ? 144.071 171.534 172.806 1.00 58.41 684 GLY B C 1
ATOM 9199 O O . GLY B 1 688 ? 144.931 171.957 173.588 1.00 58.41 684 GLY B O 1
ATOM 9200 N N . TYR B 1 689 ? 142.772 171.781 172.964 1.00 59.06 685 TYR B N 1
ATOM 9201 C CA . TYR B 1 689 ? 142.256 172.509 174.115 1.00 59.06 685 TYR B CA 1
ATOM 9202 C C . TYR B 1 689 ? 142.494 171.712 175.389 1.00 59.06 685 TYR B C 1
ATOM 9203 O O . TYR B 1 689 ? 141.900 170.647 175.582 1.00 59.06 685 TYR B O 1
ATOM 9212 N N . GLU B 1 690 ? 143.356 172.219 176.264 1.00 52.16 686 GLU B N 1
ATOM 9213 C CA . GLU B 1 690 ? 143.740 171.519 177.486 1.00 52.16 686 GLU B CA 1
ATOM 9214 C C . GLU B 1 690 ? 143.006 172.154 178.661 1.00 52.16 686 GLU B C 1
ATOM 9215 O O . GLU B 1 690 ? 143.330 173.265 179.087 1.00 52.16 686 GLU B O 1
ATOM 9221 N N . ASN B 1 691 ? 142.011 171.441 179.179 1.00 53.57 687 ASN B N 1
ATOM 9222 C CA . ASN B 1 691 ? 141.298 171.882 180.365 1.00 53.57 687 ASN B CA 1
ATOM 9223 C C . ASN B 1 691 ? 142.126 171.593 181.615 1.00 53.57 687 ASN B C 1
ATOM 9224 O O . ASN B 1 691 ? 143.127 170.873 181.579 1.00 53.57 687 ASN B O 1
ATOM 9229 N N . ALA B 1 692 ? 141.701 172.176 182.733 1.00 52.79 688 ALA B N 1
ATOM 9230 C CA . ALA B 1 692 ? 142.385 172.001 184.006 1.00 52.79 688 ALA B CA 1
ATOM 9231 C C . ALA B 1 692 ? 141.583 171.192 185.016 1.00 52.79 688 ALA B C 1
ATOM 9232 O O . ALA B 1 692 ? 142.047 171.007 186.145 1.00 52.79 688 ALA B O 1
ATOM 9234 N N . ASP B 1 693 ? 140.398 170.710 184.651 1.00 55.99 689 ASP B N 1
ATOM 9235 C CA . ASP B 1 693 ? 139.598 169.933 185.583 1.00 55.99 689 ASP B CA 1
ATOM 9236 C C . ASP B 1 693 ? 140.175 168.527 185.744 1.00 55.99 689 ASP B C 1
ATOM 9237 O O . ASP B 1 693 ? 141.023 168.076 184.967 1.00 55.99 689 ASP B O 1
ATOM 9242 N N . ALA B 1 694 ? 139.704 167.834 186.783 1.00 58.86 690 ALA B N 1
ATOM 9243 C CA . ALA B 1 694 ? 140.180 166.480 187.048 1.00 58.86 690 ALA B CA 1
ATOM 9244 C C . ALA B 1 694 ? 139.810 165.530 185.916 1.00 58.86 690 ALA B C 1
ATOM 9245 O O . ALA B 1 694 ? 140.631 164.707 185.494 1.00 58.86 690 ALA B O 1
ATOM 9247 N N . HIS B 1 695 ? 138.581 165.624 185.414 1.00 62.50 691 HIS B N 1
ATOM 9248 C CA . HIS B 1 695 ? 138.113 164.756 184.343 1.00 62.50 691 HIS B CA 1
ATOM 9249 C C . HIS B 1 695 ? 137.216 165.543 183.400 1.00 62.50 691 HIS B C 1
ATOM 9250 O O . HIS B 1 695 ? 136.369 166.324 183.842 1.00 62.50 691 HIS B O 1
ATOM 9257 N N . LEU B 1 696 ? 137.408 165.330 182.100 1.00 65.28 692 LEU B N 1
ATOM 9258 C CA . LEU B 1 696 ? 136.585 165.943 181.069 1.00 65.28 692 LEU B CA 1
ATOM 9259 C C . LEU B 1 696 ? 136.211 164.889 180.037 1.00 65.28 692 LEU B C 1
ATOM 9260 O O . LEU B 1 696 ? 136.960 163.936 179.801 1.00 65.28 692 LEU B O 1
ATOM 9265 N N . GLU B 1 697 ? 135.044 165.067 179.421 1.00 69.32 693 GLU B N 1
ATOM 9266 C CA . GLU B 1 697 ? 134.504 164.108 178.466 1.00 69.32 693 GLU B CA 1
ATOM 9267 C C . GLU B 1 697 ? 134.634 164.566 177.021 1.00 69.32 693 GLU B C 1
ATOM 9268 O O . GLU B 1 697 ? 135.121 163.808 176.176 1.00 69.32 693 GLU B O 1
ATOM 9274 N N . VAL B 1 698 ? 134.208 165.791 176.709 1.00 70.47 694 VAL B N 1
ATOM 9275 C CA . VAL B 1 698 ? 134.218 166.299 175.345 1.00 70.47 694 VAL B CA 1
ATOM 9276 C C . VAL B 1 698 ? 134.918 167.651 175.315 1.00 70.47 694 VAL B C 1
ATOM 9277 O O . VAL B 1 698 ? 135.053 168.333 176.333 1.00 70.47 694 VAL B O 1
ATOM 9281 N N . CYS B 1 699 ? 135.366 168.029 174.123 1.00 71.47 695 CYS B N 1
ATOM 9282 C CA . CYS B 1 699 ? 136.050 169.303 173.937 1.00 71.47 695 CYS B CA 1
ATOM 9283 C C . CYS B 1 699 ? 135.030 170.433 173.863 1.00 71.47 695 CYS B C 1
ATOM 9284 O O . CYS B 1 699 ? 134.153 170.403 172.993 1.00 71.47 695 CYS B O 1
ATOM 9287 N N . PRO B 1 700 ? 135.096 171.429 174.749 1.00 70.73 696 PRO B N 1
ATOM 9288 C CA . PRO B 1 700 ? 134.170 172.567 174.636 1.00 70.73 696 PRO B CA 1
ATOM 9289 C C . PRO B 1 700 ? 134.302 173.327 173.328 1.00 70.73 696 PRO B C 1
ATOM 9290 O O . PRO B 1 700 ? 133.303 173.860 172.828 1.00 70.73 696 PRO B O 1
ATOM 9294 N N . LYS B 1 701 ? 135.508 173.402 172.761 1.00 72.47 697 LYS B N 1
ATOM 9295 C CA . LYS B 1 701 ? 135.699 174.140 171.516 1.00 72.47 697 LYS B CA 1
ATOM 9296 C C . LYS B 1 701 ? 135.009 173.447 170.347 1.00 72.47 697 LYS B C 1
ATOM 9297 O O . LYS B 1 701 ? 134.347 174.097 169.529 1.00 72.47 697 LYS B O 1
ATOM 9303 N N . CYS B 1 702 ? 135.151 172.126 170.250 1.00 72.94 698 CYS B N 1
ATOM 9304 C CA . CYS B 1 702 ? 134.635 171.378 169.110 1.00 72.94 698 CYS B CA 1
ATOM 9305 C C . CYS B 1 702 ? 133.565 170.372 169.497 1.00 72.94 698 CYS B C 1
ATOM 9306 O O . CYS B 1 702 ? 132.507 170.323 168.858 1.00 72.94 698 CYS B O 1
ATOM 9309 N N . GLY B 1 703 ? 133.807 169.566 170.525 1.00 71.86 699 GLY B N 1
ATOM 9310 C CA . GLY B 1 703 ? 132.910 168.475 170.846 1.00 71.86 699 GLY B CA 1
ATOM 9311 C C . GLY B 1 703 ? 133.454 167.142 170.377 1.00 71.86 699 GLY B C 1
ATOM 9312 O O . GLY B 1 703 ? 132.715 166.320 169.827 1.00 71.86 699 GLY B O 1
ATOM 9313 N N . SER B 1 704 ? 134.751 166.922 170.586 1.00 70.82 700 SER B N 1
ATOM 9314 C CA . SER B 1 704 ? 135.385 165.684 170.163 1.00 70.82 700 SER B CA 1
ATOM 9315 C C . SER B 1 704 ? 134.822 164.500 170.944 1.00 70.82 700 SER B C 1
ATOM 9316 O O . SER B 1 704 ? 134.270 164.646 172.039 1.00 70.82 700 SER B O 1
ATOM 9319 N N . HIS B 1 705 ? 134.961 163.310 170.355 1.00 70.04 701 HIS B N 1
ATOM 9320 C CA . HIS B 1 705 ? 134.392 162.106 170.954 1.00 70.04 701 HIS B CA 1
ATOM 9321 C C . HIS B 1 705 ? 134.986 161.832 172.331 1.00 70.04 701 HIS B C 1
ATOM 9322 O O . HIS B 1 705 ? 134.258 161.553 173.290 1.00 70.04 701 HIS B O 1
ATOM 9324 N N . HIS B 1 706 ? 136.310 161.914 172.448 1.00 68.86 702 HIS B N 1
ATOM 9325 C CA . HIS B 1 706 ? 136.976 161.606 173.704 1.00 68.86 702 HIS B CA 1
ATOM 9326 C C . HIS B 1 706 ? 138.152 162.550 173.899 1.00 68.86 702 HIS B C 1
ATOM 9327 O O . HIS B 1 706 ? 138.706 163.096 172.941 1.00 68.86 702 HIS B O 1
ATOM 9334 N N . ILE B 1 707 ? 138.530 162.724 175.163 1.00 64.40 703 ILE B N 1
ATOM 9335 C CA . ILE B 1 707 ? 139.562 163.667 175.576 1.00 64.40 703 ILE B CA 1
ATOM 9336 C C . ILE B 1 707 ? 140.675 162.888 176.263 1.00 64.40 703 ILE B C 1
ATOM 9337 O O . ILE B 1 707 ? 140.414 162.114 177.191 1.00 64.40 703 ILE B O 1
ATOM 9342 N N . ASP B 1 708 ? 141.910 163.090 175.810 1.00 60.31 704 ASP B N 1
ATOM 9343 C CA . ASP B 1 708 ? 143.036 162.382 176.395 1.00 60.31 704 ASP B CA 1
ATOM 9344 C C . ASP B 1 708 ? 143.564 163.134 177.615 1.00 60.31 704 ASP B C 1
ATOM 9345 O O . ASP B 1 708 ? 143.178 164.272 177.896 1.00 60.31 704 ASP B O 1
ATOM 9350 N N . LYS B 1 709 ? 144.469 162.484 178.343 1.00 56.39 705 LYS B N 1
ATOM 9351 C CA . LYS B 1 709 ? 145.032 163.031 179.569 1.00 56.39 705 LYS B CA 1
ATOM 9352 C C . LYS B 1 709 ? 146.528 163.259 179.405 1.00 56.39 705 LYS B C 1
ATOM 9353 O O . LYS B 1 709 ? 147.240 162.417 178.851 1.00 56.39 705 LYS B O 1
ATOM 9359 N N . LEU B 1 710 ? 146.991 164.407 179.895 1.00 50.30 706 LEU B N 1
ATOM 9360 C CA . LEU B 1 710 ? 148.390 164.805 179.844 1.00 50.30 706 LEU B CA 1
ATOM 9361 C C . LEU B 1 710 ? 148.922 164.934 181.262 1.00 50.30 706 LEU B C 1
ATOM 9362 O O . LEU B 1 710 ? 148.307 165.602 182.102 1.00 50.30 706 LEU B O 1
ATOM 9367 N N . GLN B 1 711 ? 150.062 164.299 181.516 1.00 45.54 707 GLN B N 1
ATOM 9368 C CA . GLN B 1 711 ? 150.737 164.376 182.804 1.00 45.54 707 GLN B CA 1
ATOM 9369 C C . GLN B 1 711 ? 152.184 163.940 182.597 1.00 45.54 707 GLN B C 1
ATOM 9370 O O . GLN B 1 711 ? 152.581 163.542 181.499 1.00 45.54 707 GLN B O 1
ATOM 9376 N N . ARG B 1 712 ? 152.975 164.029 183.663 1.00 43.50 708 ARG B N 1
ATOM 9377 C CA . ARG B 1 712 ? 154.393 163.690 183.638 1.00 43.50 708 ARG B CA 1
ATOM 9378 C C . ARG B 1 712 ? 154.553 162.293 184.222 1.00 43.50 708 ARG B C 1
ATOM 9379 O O . ARG B 1 712 ? 154.171 162.051 185.372 1.00 43.50 708 ARG B O 1
ATOM 9387 N N . ILE B 1 713 ? 155.113 161.375 183.434 1.00 46.05 709 ILE B N 1
ATOM 9388 C CA . ILE B 1 713 ? 155.187 159.981 183.856 1.00 46.05 709 ILE B CA 1
ATOM 9389 C C . ILE B 1 713 ? 156.147 159.837 185.029 1.00 46.05 709 ILE B C 1
ATOM 9390 O O . ILE B 1 713 ? 155.725 159.537 186.152 1.00 46.05 709 ILE B O 1
ATOM 9395 N N . THR B 1 714 ? 157.439 160.060 184.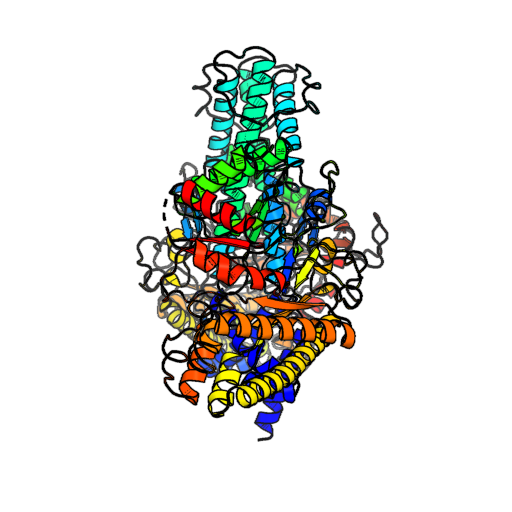789 1.00 43.19 710 THR B N 1
ATOM 9396 C CA . THR B 1 714 ? 158.400 159.998 185.883 1.00 43.19 710 THR B CA 1
ATOM 9397 C C . THR B 1 714 ? 159.379 161.166 185.851 1.00 43.19 710 THR B C 1
ATOM 9398 O O . THR B 1 714 ? 159.763 161.685 186.903 1.00 43.19 710 THR B O 1
ATOM 9402 N N . GLY B 1 715 ? 159.797 161.580 184.656 1.00 43.04 711 GLY B N 1
ATOM 9403 C CA . GLY B 1 715 ? 160.751 162.662 184.534 1.00 43.04 711 GLY B CA 1
ATOM 9404 C C . GLY B 1 715 ? 160.525 163.540 183.322 1.00 43.04 711 GLY B C 1
ATOM 9405 O O . GLY B 1 715 ? 161.338 164.422 183.031 1.00 43.04 711 GLY B O 1
ATOM 9406 N N . TYR B 1 716 ? 159.427 163.312 182.605 1.00 42.99 712 TYR B N 1
ATOM 9407 C CA . TYR B 1 716 ? 159.120 164.110 181.429 1.00 42.99 712 TYR B CA 1
ATOM 9408 C C . TYR B 1 716 ? 157.637 164.007 181.117 1.00 42.99 712 TYR B C 1
ATOM 9409 O O . TYR B 1 716 ? 156.954 163.069 181.535 1.00 42.99 712 TYR B O 1
ATOM 9418 N N . LEU B 1 717 ? 157.150 164.992 180.370 1.00 43.91 713 LEU B N 1
ATOM 9419 C CA . LEU B 1 717 ? 155.746 165.042 179.996 1.00 43.91 713 LEU B CA 1
ATOM 9420 C C . LEU B 1 717 ? 155.471 164.069 178.856 1.00 43.91 713 LEU B C 1
ATOM 9421 O O . LEU B 1 717 ? 156.327 163.840 177.996 1.00 43.91 713 LEU B O 1
ATOM 9426 N N . VAL B 1 718 ? 154.279 163.479 178.866 1.00 46.92 714 VAL B N 1
ATOM 9427 C CA . VAL B 1 718 ? 153.852 162.542 177.834 1.00 46.92 714 VAL B CA 1
ATOM 9428 C C . VAL B 1 718 ? 152.451 162.924 177.382 1.00 46.92 714 VAL B C 1
ATOM 9429 O O . VAL B 1 718 ? 151.562 163.154 178.210 1.00 46.92 714 VAL B O 1
ATOM 9433 N N . GLY B 1 719 ? 152.254 162.981 176.067 1.00 51.17 715 GLY B N 1
ATOM 9434 C CA . GLY B 1 719 ? 151.022 163.477 175.486 1.00 51.17 715 GLY B CA 1
ATOM 9435 C C . GLY B 1 719 ? 149.773 162.670 175.776 1.00 51.17 715 GLY B C 1
ATOM 9436 O O . GLY B 1 719 ? 148.867 163.152 176.462 1.00 51.17 715 GLY B O 1
ATOM 9437 N N . THR B 1 720 ? 149.704 161.447 175.261 1.00 51.24 716 THR B N 1
ATOM 9438 C CA . THR B 1 720 ? 148.502 160.633 175.356 1.00 51.24 716 THR B CA 1
ATOM 9439 C C . THR B 1 720 ? 148.659 159.550 176.416 1.00 51.24 716 THR B C 1
ATOM 9440 O O . THR B 1 720 ? 149.756 159.040 176.656 1.00 51.24 716 THR B O 1
ATOM 9444 N N . THR B 1 721 ? 147.536 159.204 177.051 1.00 50.44 717 THR B N 1
ATOM 9445 C CA . THR B 1 721 ? 147.536 158.159 178.067 1.00 50.44 717 THR B CA 1
ATOM 9446 C C . THR B 1 721 ? 147.775 156.775 177.478 1.00 50.44 717 THR B C 1
ATOM 9447 O O . THR B 1 721 ? 148.075 155.841 178.228 1.00 50.44 717 THR B O 1
ATOM 9451 N N . ASP B 1 722 ? 147.651 156.622 176.160 1.00 48.95 718 ASP B N 1
ATOM 9452 C CA . ASP B 1 722 ? 147.850 155.342 175.497 1.00 48.95 718 ASP B CA 1
ATOM 9453 C C . ASP B 1 722 ? 149.309 155.087 175.138 1.00 48.95 718 ASP B C 1
ATOM 9454 O O . ASP B 1 722 ? 149.597 154.155 174.379 1.00 48.95 718 ASP B O 1
ATOM 9459 N N . ARG B 1 723 ? 150.229 155.894 175.657 1.00 45.73 719 ARG B N 1
ATOM 9460 C CA . ARG B 1 723 ? 151.655 155.659 175.498 1.00 45.73 719 ARG B CA 1
ATOM 9461 C C . ARG B 1 723 ? 152.309 155.176 176.781 1.00 45.73 719 ARG B C 1
ATOM 9462 O O . ARG B 1 723 ? 153.518 154.923 176.791 1.00 45.73 719 ARG B O 1
ATOM 9470 N N . TRP B 1 724 ? 151.542 155.034 177.856 1.00 47.67 720 TRP B N 1
ATOM 9471 C CA . TRP B 1 724 ? 152.066 154.651 179.155 1.00 47.67 720 TRP B CA 1
ATOM 9472 C C . TRP B 1 724 ? 152.207 153.139 179.255 1.00 47.67 720 TRP B C 1
ATOM 9473 O O . TRP B 1 724 ? 151.482 152.381 178.606 1.00 47.67 720 TRP B O 1
ATOM 9484 N N . ASN B 1 725 ? 153.159 152.706 180.078 1.00 46.71 721 ASN B N 1
ATOM 9485 C CA . ASN B 1 725 ? 153.205 151.312 180.496 1.00 46.71 721 ASN B CA 1
ATOM 9486 C C . ASN B 1 725 ? 152.017 151.019 181.402 1.00 46.71 721 ASN B C 1
ATOM 9487 O O . ASN B 1 725 ? 151.580 151.887 182.163 1.00 46.71 721 ASN B O 1
ATOM 9492 N N . SER B 1 726 ? 151.481 149.801 181.309 1.00 47.11 722 SER B N 1
ATOM 9493 C CA . SER B 1 726 ? 150.370 149.426 182.177 1.00 47.11 722 SER B CA 1
ATOM 9494 C C . SER B 1 726 ? 150.763 149.507 183.645 1.00 47.11 722 SER B C 1
ATOM 9495 O O . SER B 1 726 ? 149.951 149.918 184.484 1.00 47.11 722 SER B O 1
ATOM 9498 N N . GLY B 1 727 ? 152.003 149.137 183.972 1.00 46.50 723 GLY B N 1
ATOM 9499 C CA . GLY B 1 727 ? 152.465 149.273 185.344 1.00 46.50 723 GLY B CA 1
ATOM 9500 C C . GLY B 1 727 ? 152.462 150.714 185.812 1.00 46.50 723 GLY B C 1
ATOM 9501 O O . GLY B 1 727 ? 151.979 151.026 186.904 1.00 46.50 723 GLY B O 1
ATOM 9502 N N . LYS B 1 728 ? 152.987 151.617 184.985 1.00 45.68 724 LYS B N 1
ATOM 9503 C CA . LYS B 1 728 ? 152.979 153.038 185.300 1.00 45.68 724 LYS B CA 1
ATOM 9504 C C . LYS B 1 728 ? 151.605 153.671 185.131 1.00 45.68 724 LYS B C 1
ATOM 9505 O O . LYS B 1 728 ? 151.298 154.646 185.826 1.00 45.68 724 LYS B O 1
ATOM 9511 N N . LEU B 1 729 ? 150.764 153.134 184.250 1.00 45.26 725 LEU B N 1
ATOM 9512 C CA . LEU B 1 729 ? 149.387 153.593 184.151 1.00 45.26 725 LEU B CA 1
ATOM 9513 C C . LEU B 1 729 ? 148.576 153.259 185.393 1.00 45.26 725 LEU B C 1
ATOM 9514 O O . LEU B 1 729 ? 147.679 154.028 185.759 1.00 45.26 725 LEU B O 1
ATOM 9519 N N . ALA B 1 730 ? 148.881 152.141 186.054 1.00 46.01 726 ALA B N 1
ATOM 9520 C CA . ALA B 1 730 ? 148.257 151.847 187.338 1.00 46.01 726 ALA B CA 1
ATOM 9521 C C . ALA B 1 730 ? 148.685 152.846 188.407 1.00 46.01 726 ALA B C 1
ATOM 9522 O O . ALA B 1 730 ? 147.866 153.262 189.233 1.00 46.01 726 ALA B O 1
ATOM 9524 N N . GLU B 1 731 ? 149.964 153.233 188.412 1.00 46.54 727 GLU B N 1
ATOM 9525 C CA . GLU B 1 731 ? 150.423 154.262 189.341 1.00 46.54 727 GLU B CA 1
ATOM 9526 C C . GLU B 1 731 ? 149.738 155.592 189.063 1.00 46.54 727 GLU B C 1
ATOM 9527 O O . GLU B 1 731 ? 149.352 156.310 189.993 1.00 46.54 727 GLU B O 1
ATOM 9533 N N . LEU B 1 732 ? 149.586 155.938 187.784 1.00 46.75 728 LEU B N 1
ATOM 9534 C CA . LEU B 1 732 ? 148.895 157.170 187.421 1.00 46.75 728 LEU B CA 1
ATOM 9535 C C . LEU B 1 732 ? 147.441 157.142 187.873 1.00 46.75 728 LEU B C 1
ATOM 9536 O O . LEU B 1 732 ? 146.920 158.145 188.373 1.00 46.75 728 LEU B O 1
ATOM 9541 N N . HIS B 1 733 ? 146.768 156.000 187.706 1.00 47.24 729 HIS B N 1
ATOM 9542 C CA . HIS B 1 733 ? 145.365 155.912 188.094 1.00 47.24 729 HIS B CA 1
ATOM 9543 C C . HIS B 1 733 ? 145.178 156.042 189.601 1.00 47.24 729 HIS B C 1
ATOM 9544 O O . HIS B 1 733 ? 144.138 156.534 190.053 1.00 47.24 729 HIS B O 1
ATOM 9551 N N . ASP B 1 734 ? 146.164 155.621 190.390 1.00 47.71 730 ASP B N 1
ATOM 9552 C CA . ASP B 1 734 ? 146.062 155.641 191.843 1.00 47.71 730 ASP B CA 1
ATOM 9553 C C . ASP B 1 734 ? 146.758 156.844 192.468 1.00 47.71 730 ASP B C 1
ATOM 9554 O O . ASP B 1 734 ? 146.938 156.877 193.690 1.00 47.71 730 ASP B O 1
ATOM 9559 N N . ARG B 1 735 ? 147.156 157.829 191.665 1.00 46.32 731 ARG B N 1
ATOM 9560 C CA . ARG B 1 735 ? 147.793 159.021 192.207 1.00 46.32 731 ARG B CA 1
ATOM 9561 C C . ARG B 1 735 ? 146.813 159.810 193.067 1.00 46.32 731 ARG B C 1
ATOM 9562 O O . ARG B 1 735 ? 145.621 159.900 192.761 1.00 46.32 731 ARG B O 1
ATOM 9570 N N . VAL B 1 736 ? 147.325 160.380 194.156 1.00 46.02 732 VAL B N 1
ATOM 9571 C CA . VAL B 1 736 ? 146.537 161.178 195.087 1.00 46.02 732 VAL B CA 1
ATOM 9572 C C . VAL B 1 736 ? 147.128 162.579 195.148 1.00 46.02 732 VAL B C 1
ATOM 9573 O O . VAL B 1 736 ? 148.340 162.745 195.319 1.00 46.02 732 VAL B O 1
ATOM 9577 N N . THR B 1 737 ? 146.268 163.583 195.002 1.00 44.55 733 THR B N 1
ATOM 9578 C CA . THR B 1 737 ? 146.702 164.972 195.020 1.00 44.55 733 THR B CA 1
ATOM 9579 C C . THR B 1 737 ? 147.153 165.382 196.416 1.00 44.55 733 THR B C 1
ATOM 9580 O O . THR B 1 737 ? 146.534 165.016 197.419 1.00 44.55 733 THR B O 1
ATOM 9584 N N . HIS B 1 738 ? 148.240 166.151 196.474 1.00 42.73 734 HIS B N 1
ATOM 9585 C CA . HIS B 1 738 ? 148.763 166.665 197.734 1.00 42.73 734 HIS B CA 1
ATOM 9586 C C . HIS B 1 738 ? 148.368 168.108 198.003 1.00 42.73 734 HIS B C 1
ATOM 9587 O O . HIS B 1 738 ? 148.266 168.500 199.170 1.00 42.73 734 HIS B O 1
ATOM 9594 N N . ILE B 1 739 ? 148.153 168.900 196.953 1.00 41.92 735 ILE B N 1
ATOM 9595 C CA . ILE B 1 739 ? 147.760 170.303 197.072 1.00 41.92 735 ILE B CA 1
ATOM 9596 C C . ILE B 1 739 ? 148.767 171.092 197.902 1.00 41.92 735 ILE B C 1
ATOM 9597 O O . ILE B 1 739 ? 149.683 171.711 197.361 1.00 41.92 735 ILE B O 1
#

Organism: NCBI:txid165179

Nearest PDB structures (foldseek):
  8p2s-assembly1_A  TM=1.002E+00  e=0.000E+00  Segatella copri
  8p2s-assembly1_B  TM=9.920E-01  e=3.370E-92  Segatella copri
  8p2c-assembly1_C  TM=9.895E-01  e=2.587E-87  Segatella copri
  8p39-assembly1_A  TM=9.783E-01  e=1.121E-88  Segatella copri
  8p23-assembly1_B  TM=9.682E-01  e=1.451E-83  Segatella copri

Radius of gyration: 32.06 Å; Cα contacts (8 Å, |Δi|>4): 2498; chains: 2; bounding box: 60×91×98 Å

B-factor: mean 35.42, std 6.75, range [25.46, 79.25]

Foldseek 3Di:
DDPLQVVVVVQQVVQLVVCLPPQQDPLLNVCVVVLFKFFPCSPCLLLLAFAEAAFPLQLCQQANACFPNDTDGHDQALLVSLVSVLVLLLQVVQRHPYAYEHQAPLLNQQVRLLSQLVVLLVVVCVVPVPPPVVLNPDADQALDADPLPPLDDVSSSNNVSSVSSLVRLLVSLLVNLCSQQPQQRYGNSSRHQYEYEYAQDLGNRSNSNLVSNLVSQCCDHDHSPHGPDDAYEYEDDVQAAQDPVHRNVVSVLSQLVSCVPNQDHWYFYCVFPLQDAPPQDSPDSPSAQRGWGAGPQFFTQADAPPDHRGRFQEEARTEMEGELLLLLVVLLPDPDLVVSLVSSVVVVLVSLVSLLVSLLSSLVVSQQQFLLSSSSSLCRGHDPSVPGDRPGTCNVGSQRYEYEYEYFQLQLSPPPSNHHGLLVDVVNLVSSLVVLLSSLVVQVVSCVVSVHHYFYAQGDCPPPFQPSLVVSCVVPNCDVSRNPPSGGHGPQFDRPVDDDDLLSRLVSSQVVQSSGNRGDEAEAEDPSVVVSVNVVSCVVRPHGIYTYYD/DVVVVVVVVVLVVQLVCLVVVDQDLLCQLDQLQHSPDPLNSVVSVLQSVQLVVCLPPQDDPLLNVCVVVLFKFFPPSSCLLLLAFAEAAFPLQCCQQANACFPNDTDGHDQALLVSLVSVLVLLQQVVLRHQYAYEYEPPLLSSLVRLLSQLQVLLVVVCVVPVDDCVCVNPPADQALDQDDLPPDDDPVSSSSVSSNVSLVSLLVSLLVNLQSLLPQSSDDSGHGRAYEYEAAQDLGRSSLSNLVSNLVSQQCDYDLSFARLDDAYEYEDEPQAAPDPPHRNVVSVLSQLQSCLPNQDHWYFYCPFPLNDDPPQDSPDSCSRQSGWDASQQWFTQADFPPDHRGRALEEAGTEMEGELLVLLVVLQPPPDLVVSLVSSVVVVLVSLVSRLVRQLSSVVSSQAAFQLSSVSSQCRRHVPSVPHDRGHTCNVGNQSHEYEYEYFQLQLRCPPSNHHGLLPDDVNLVSSLVSLQSSLVSQVVSCVVSVHHYFYAQDFPFSVQQDSLVVCCVPVNQDPRRNVARGGHGGLFHALLDQDALLSRLLSSLVSQVSGNRTDEAEAEAALVCSNPSVVVVVNVVSCVVSSHTIYTYKAKWWADPVNNDTHSHNDDAADPVPGDRGTFIWIQQGRGIRDGLSSGDPSSNRSVVSGDGND

InterPro domains:
  IPR005144 ATP-cone domain [PF03477] (4-88)
  IPR005144 ATP-cone domain [PS51161] (3-91)
  IPR012833 Ribonucleoside-triphosphate reductase, anaerobic [PF13597] (113-734)
  IPR012833 Ribonucleoside-triphosphate reductase, anaerobic [TIGR02487] (113-734)

Solvent-accessible surface area: 42162 Å² total; per-residue (Å²): 104,30,0,3,16,43,1,22,93,43,0,22,105,18,2,72,78,16,0,19,58,138,38,18,36,147,74,3,100,69,1,20,97,88,7,39,4,35,6,18,40,31,30,36,6,0,1,20,0,0,4,0,0,0,0,9,0,48,49,0,2,86,135,0,7,51,5,51,43,0,0,15,98,51,5,105,52,2,56,40,0,1,34,12,0,4,11,1,0,8,4,0,7,13,4,3,18,10,5,0,0,0,7,0,0,0,23,8,2,9,77,7,0,38,60,0,0,39,52,13,0,88,17,2,28,102,12,58,63,76,109,0,71,94,14,50,122,26,127,23,116,34,4,84,106,79,108,14,119,66,68,154,50,93,113,52,15,53,11,11,0,14,16,32,0,12,57,44,0,34,62,2,0,24,37,0,1,25,13,2,1,4,17,30,0,32,7,17,112,8,15,1,60,0,3,0,0,0,0,1,6,43,46,8,22,0,5,0,0,0,42,16,0,0,60,1,5,66,97,3,1,10,148,35,88,45,10,90,23,3,27,4,0,0,0,0,31,112,52,12,0,25,68,102,154,12,109,0,48,72,5,5,79,39,0,0,72,0,1,25,121,30,72,33,0,13,1,3,2,4,29,0,83,11,4,92,21,165,102,56,170,71,119,50,103,87,25,30,43,28,11,0,2,4,1,27,42,16,5,8,2,1,54,19,96,96,50,100,74,8,1,28,7,4,0,2,1,2,24,0,0,0,0,0,0,8,2,0,11,54,1,70,73,58,168,79,85,169,116,33,29,96,81,0,33,47,54,0,44,89,8,1,65,40,0,0,55,3,0,17,74,2,12,70,39,2,52,72,0,44,0,76,6,0,27,1,0,0,52,51,0,8,39,29,0,125,108,14,118,61,95,57,46,0,85,76,8,0,34,49,3,6,2,1,1,0,0,4,0,0,0,0,0,1,21,31,1,5,44,106,8,1,4,70,26,144,110,4,20,106,12,0,40,101,0,0,42,64,1,82,54,32,2,61,95,2,0,122,124,54,97,10,8,11,14,2,3,0,2,27,44,137,60,1,48,23,100,6,2,131,95,0,85,161,111,59,33,86,19,109,24,1,0,52,86,100,82,8,9,26,0,1,12,5,1,119,81,54,203,30,100,32,91,76,32,0,85,21,0,11,56,0,0,53,13,0,77,4,0,7,16,0,99,15,126,110,114,39,66,58,4,78,51,5,0,75,20,0,31,147,47,68,0,0,2,0,8,5,38,164,105,91,74,104,65,65,57,53,51,136,62,87,90,18,26,36,24,0,2,63,20,122,88,56,111,29,0,25,76,39,4,16,15,43,1,16,13,0,6,0,1,2,16,10,3,0,11,37,43,1,46,62,82,1,29,81,165,55,16,41,154,44,0,106,69,4,19,134,88,0,44,0,33,5,23,48,31,21,6,8,18,0,37,1,0,9,1,0,0,0,12,0,52,54,0,0,88,135,2,4,77,4,65,51,0,13,16,94,50,4,99,50,0,56,38,0,2,35,11,0,8,8,0,0,4,9,0,1,6,4,1,5,12,10,0,0,0,2,0,0,1,22,7,0,14,73,14,0,43,57,0,0,52,30,16,2,79,32,7,41,134,11,69,59,58,97,4,58,88,13,65,119,24,128,26,124,34,2,64,106,94,105,20,129,85,40,158,26,97,119,33,16,53,29,0,0,19,25,26,0,5,69,59,0,38,47,3,0,38,38,0,0,20,16,0,0,4,11,3,30,12,5,6,5,31,7,0,19,0,0,0,0,0,0,2,4,43,39,7,22,0,13,1,0,0,40,7,0,0,68,3,3,60,86,4,1,2,106,36,14,4,4,6,0,2,0,1,0,0,2,0,38,109,59,9,0,23,50,93,134,20,105,0,48,74,3,1,78,43,0,1,85,0,2,8,78,11,4,1,0,2,6,3,2,6,29,1,94,8,6,98,23,157,100,54,143,58,138,40,110,67,25,28,64,21,6,0,0,4,0,1,26,2,16,10,1,1,49,20,119,110,40,100,63,13,0,17,8,3,0,7,2,2,27,0,0,0,0,0,0,9,2,0,6,67,3,79,67,49,166,74,102,171,110,28,38,100,80,1,29,57,51,0,40,81,8,0,47,14,0,0,71,0,0,27,46,2,8,90,54,2,37,67,0,66,8,66,11,0,43,0,0,4,100,40,0,7,41,28,1,126,89,30,118,95,135,81,49,0,86,89,4,0,38,53,1,10,0,2,0,0,0,2,0,0,0,3,0,0,10,66,1,14,35,91,15,1,4,77,21,131,115,5,27,105,18,0,50,105,0,0,48,75,0,57,66,65,1,60,86,2,0,149,111,47,99,12,7,5,22,2,7,0,2,24,0,22,25,3,0,9,69,0,1,106,69,0,90,168,106,60,21,88,47,99,40,2,0,79,83,60,0,0,0,9,0,0,8,0,0,21,51,58,180,11,85,9,79,67,6,0,81,18,0,9,51,0,0,43,16,0,86,7,0,5,1,0,24,0,12,5,50,8,124,13,5,131,66,63,60,31,3,45,55,5,0,62,16,1,30,136,54,46,0,0,3,2,3,6,2,0,32,6,1,18,0,107,116,31,1,74,21,26,12,80,46,136,49,141,78,2,88,147,70,47,26,85,146,22,30,71,0,8,2,1,5,2,16,1,4,10,36,33,103,30,5,19,78,3,2,65,23,5,26,153,39,45,44,54,16,99

Secondary structure (DSSP, 8-state):
--HHHHHHHHHHHHHHHHHTTTTS-HHHHHHHHTTSEEETT-TTTTTT----EE--HHHHHHH-EEETTEEEPPP-SHHHHHHHHHHHHHHHHTT-SS-EEETTHHHHSSHHHHHHHHHHHHHHHHHH----GGGSSPPPSS------SS--SHHHHHHHHHHHHHHHHHHHHHHHHHHHHH-B-SSTT-B--EEEEES---SHHHHHHHHHHHHHHHH-BTTTBPP--SEEEEEE-TTTTSSTTSTTHHHHHHHHHHHHHT---EEEETTSGGG--TT--SS-TT-TTSS--B-TT--B----TTS-S--TT--EEEEEEEEHHHHHHHHTT-SSHHHHHHHHHHHHHHHHHHHHHHHHHHHHHHTT-BGGGSTTIIIIISTTGGG--TTSBTHHHHTTSEEEEEEE-HHHHHSSSSSS-TTT-HHHHHHHHHHHHHHHHHHHHHHHHHTS-EEEEE--STTTTTHHHHHHHHHH---TTTSSSSSPPPTT---TTS---HHHHHHHHHHHHHH-TT---EEEE--HHHHHHHHHHHHHTT-SEEEEE-/-HHHHHHHHHHHHHHHHHHHT---SSSSS-SSS-TTSHHHHHHHHHHHHHHHHIIIIIS-HHHHHHHHTTSEEESSGGGTTTT----EE--HHHHHHH-EEETTEEEPPP-SHHHHHHHHHHHHHHHHTT-SS-EEESSHHHHHHHHHHHHHHHHHHHHHHHH----GGGSS---S-------SS--SHHHHHHHHHHHHHHHHHHHHHHHHHHHHHTTTS-SSS---EEEEES---SHHHHHHHHHHHHHHHH-BTTTB---SSEEEEEE-TTTTSSTTSTTHHHHHHHHHHHHHH---EEEETTSGGG--TT--TT-SS--TTS--B-SSS-B----TTS-S--TT--EEEEEEEEHHHHHHHT-S---HHHHHHHHHHHHHHHHHHHHHHHHHHHHHHHT-BGGGSTTIIIIISTTTTS--SSSBSHHHHTTSEEEEEEE-STTTSSTTTSS-TTS-HHHHHHHHHHHHHHHHHHHHHHHHHTS-EEEE----SSSTTTHHHHHHHHT---TTTTSSSS-PPTT---TTS---HHHHHHHHHHHHHH-TTB--EEEE--SHHHH-SHHHHHHHHHHHHTT--EEEEE--EEEETTT--EE-SS---S-SSS--S-EEEEEE-SSSEES-GGGS-HHHHHHHHT-----